Protein AF-0000000073391945 (afdb_homodimer)

Sequence (1168 aa):
MTGPWSALARLLAWAPARRRLVLFLLMLMAGATEGIGVLLLVPLLGVLQGEAVEASGTVARGVVHAAASLGLPSGAPLPLLALFCGLVLLRNAVQYARECAATRLQQQVADRLREASFSTLLGAQWRWVVAQRTAEQANLLLSDVARIGIGLGHGMGMLASLATAAVYLLAAFTLHWKLALACALGGALLLVLLAGHRRGVMALGRQLTVASQRLHASLHDSLAGLRLAKILGAEVRYRAWIAGDAGRLRDQQLRFATGLSLSKALLHSAGALLLAAYVYLGLRVWAVPVAELLTLVLVFARLLPLLAMGHQQQQMWLHAAPAFAGVEHQLAEARAWAEPEGDAQEAVPTARTAIALRGVGVRYEGRAVRALDDVSLAFPVRTTTAIVGASGAGKSTLADVLCGLLGPDEGALEVDGVPLDARARRAWRRAVAYVSQDTFLFNDSVRGNLLLAAPDADDEALRRALEQACAQFVHALPQGWNTVVGERGAQLSGGERQRIALARALLQRPALLILDEATSALDHDNEARVREAIERLHGDLTVVVIGHRLALLERADRVVLLERGRIRMQGRWDDVAPHWMGARMTGPWSALARLLAWAPARRRLVLFLLMLMAGATEGIGVLLLVPLLGVLQGEAVEASGTVARGVVHAAASLGLPSGAPLPLLALFCGLVLLRNAVQYARECAATRLQQQVADRLREASFSTLLGAQWRWVVAQRTAEQANLLLSDVARIGIGLGHGMGMLASLATAAVYLLAAFTLHWKLALACALGGALLLVLLAGHRRGVMALGRQLTVASQRLHASLHDSLAGLRLAKILGAEVRYRAWIAGDAGRLRDQQLRFATGLSLSKALLHSAGALLLAAYVYLGLRVWAVPVAELLTLVLVFARLLPLLAMGHQQQQMWLHAAPAFAGVEHQLAEARAWAEPEGDAQEAVPTARTAIALRGVGVRYEGRAVRALDDVSLAFPVRTTTAIVGASGAGKSTLADVLCGLLGPDEGALEVDGVPLDARARRAWRRAVAYVSQDTFLFNDSVRGNLLLAAPDADDEALRRALEQACAQFVHALPQGWNTVVGERGAQLSGGERQRIALARALLQRPALLILDEATSALDHDNEARVREAIERLHGDLTVVVIGHRLALLERADRVVLLERGRIRMQGRWDDVAPHWMGAR

Organism: Paracidovorax avenae (strain ATCC 19860 / DSM 7227 / CCUG 15838 / JCM 20985 / LMG 2117 / NCPPB 1011) (NCBI:txid643561)

Nearest PDB structures (foldseek):
  8dck-assembly1_E  TM=8.795E-01  e=8.426E-29  Escherichia coli CFT073
  7sgr-assembly1_E  TM=8.593E-01  e=2.496E-28  Escherichia coli CFT073
  7sgr-assembly1_F  TM=8.429E-01  e=7.734E-28  Escherichia coli CFT073
  8dck-assembly1_B  TM=8.566E-01  e=6.198E-27  Escherichia coli CFT073
  8wi0-assembly1_A  TM=7.331E-01  e=7.606E-22  Homo sapiens

Solvent-accessible surface area (backbone atoms only — not comparable to full-atom values): 58065 Å² total; per-residue (Å²): 129,76,52,76,64,53,51,50,52,57,54,54,63,63,38,59,66,69,61,52,49,51,41,51,49,30,40,52,49,30,17,50,36,52,38,52,54,58,55,52,48,52,42,54,52,33,55,62,66,70,42,69,49,74,79,43,57,74,63,31,42,46,53,44,45,49,41,36,70,70,64,33,63,76,86,47,71,62,54,57,43,51,53,50,42,54,44,48,42,49,28,33,50,36,45,34,52,31,52,43,47,46,50,51,46,23,50,48,31,29,48,49,49,36,49,48,47,51,50,34,54,67,40,25,35,47,73,61,57,71,73,50,56,67,61,59,52,48,40,45,58,49,55,34,32,50,42,32,21,53,15,47,44,24,41,52,48,18,53,44,28,48,48,31,36,51,35,47,49,53,53,36,39,73,72,42,49,70,61,29,47,52,50,51,51,50,50,50,51,52,51,56,69,56,51,75,47,53,65,57,42,31,50,47,18,44,51,39,51,52,29,49,50,49,35,53,42,52,49,51,51,50,64,71,39,44,66,57,29,59,43,49,63,32,51,67,56,54,51,50,54,52,51,50,36,49,48,53,34,46,52,42,52,48,53,50,50,41,50,51,37,48,52,51,30,50,48,55,40,50,46,43,49,49,51,44,51,46,54,49,42,36,55,72,71,63,60,47,56,57,73,58,49,52,53,51,50,54,51,47,66,51,38,49,57,31,51,50,48,19,51,50,20,44,53,50,20,42,32,21,44,43,43,44,52,51,51,49,49,50,43,53,53,28,56,73,39,47,46,66,77,72,55,92,75,50,74,56,70,72,66,78,51,25,40,32,35,44,44,25,20,34,64,54,90,93,48,88,62,50,41,28,49,59,30,64,48,75,44,52,52,33,34,35,38,26,41,31,56,44,71,76,12,24,64,67,60,49,50,33,37,73,43,32,56,36,82,57,78,32,56,39,48,21,49,57,80,41,68,49,50,73,54,48,19,56,31,34,11,64,31,36,22,75,35,50,58,77,62,79,41,60,69,35,21,52,49,57,54,35,31,54,50,30,74,82,60,48,70,66,51,50,51,50,20,25,53,52,27,66,32,61,66,44,69,70,38,96,52,28,50,65,30,64,31,34,67,58,27,67,75,44,51,70,48,54,44,40,21,48,47,43,14,22,32,53,52,43,66,36,60,32,39,37,32,34,37,63,47,68,78,33,20,68,68,52,30,48,48,45,46,48,33,51,56,68,34,54,63,73,31,18,34,38,38,34,48,82,57,60,75,60,39,65,68,23,69,29,28,34,35,32,49,77,13,25,73,75,43,70,34,39,34,82,71,35,41,52,59,63,55,53,77,83,129,76,52,76,65,53,49,51,52,58,55,53,61,63,39,58,66,69,60,53,49,50,42,51,50,30,39,52,50,30,18,51,37,51,38,51,54,58,57,52,47,53,40,53,51,32,54,62,66,69,43,67,50,75,78,44,57,73,63,31,42,48,52,42,46,50,40,37,69,71,66,31,63,74,87,47,69,61,53,58,44,53,53,50,40,52,44,48,41,50,29,33,51,36,44,33,51,32,52,44,47,46,51,51,47,23,49,49,32,28,49,50,50,36,50,48,46,52,48,34,55,68,39,26,35,48,72,62,56,73,73,52,56,68,61,59,52,50,41,45,58,48,55,34,32,50,41,32,24,54,15,47,43,24,42,53,48,18,51,42,29,48,46,31,38,51,34,47,48,54,55,36,40,74,72,41,48,70,62,30,47,51,50,51,51,51,49,50,51,53,50,56,68,57,52,75,47,52,64,58,41,31,50,47,20,44,50,40,51,53,30,49,50,49,36,53,42,52,48,52,51,50,61,72,40,43,66,56,29,58,43,50,63,30,51,67,57,54,50,50,53,52,50,50,35,49,48,53,35,44,50,43,51,47,53,50,49,41,50,51,38,49,52,51,31,50,49,54,41,49,45,44,48,49,51,45,50,46,53,48,42,37,56,72,70,63,60,48,56,56,73,57,48,52,51,51,50,54,51,48,65,52,37,49,58,29,51,49,49,20,51,51,21,44,52,50,20,40,32,22,43,42,43,45,52,51,53,51,48,49,43,52,52,28,55,73,39,46,46,66,78,72,56,93,77,49,74,56,69,72,67,78,50,26,40,30,35,44,43,26,20,32,64,55,91,94,48,89,62,50,41,28,49,57,31,64,50,76,45,52,52,33,32,36,36,26,40,32,53,46,72,78,14,25,62,70,59,48,50,34,37,73,42,34,56,35,81,57,78,32,57,37,48,20,49,59,81,41,68,49,49,72,54,49,20,57,31,33,11,64,31,36,22,73,35,50,59,78,62,78,42,60,69,34,22,50,47,57,54,36,31,55,52,30,74,82,60,50,70,64,53,51,50,50,19,24,53,52,27,64,34,58,65,44,69,70,38,97,52,27,50,64,31,64,32,34,67,57,28,66,77,45,51,68,48,54,45,39,20,49,46,43,14,22,31,52,53,44,66,35,60,31,38,38,34,35,36,60,49,69,75,32,19,68,69,54,29,49,48,45,46,49,35,52,56,69,34,53,64,74,32,18,33,37,39,35,49,82,56,59,77,59,37,65,68,23,69,29,27,35,35,31,50,74,12,25,74,76,43,70,35,39,34,81,69,36,40,52,59,63,55,53,77,84

Secondary structure (DSSP, 8-state):
---HHHHHHHHHTTS-HHHHHHHHHHHHHHHHHHHHHHHHHHHHHHHHTTS-GGGS-HHHHHHHHHHHHTT--TT-HHHHHHHHHHHHHHHHHHHHHHHHHHHHHHHHHHHHHHHHHHHHHHHB-HHHHHTS-HHHHHHIIIIIHHHHHHHHHHHHHHHHHHHHHHHHHHHHHHH-HHHHHHHHHHHHHHHHHHHTTHHHHHHHHHHHHHHHHHHHHHHHHHHHTHHHHHHHT-HHHHHHHHHHHHHHHHHHHHHHHHHHHHHHHHHHHHHHHHHHHHHHIIIIIS---HHHHHHHHHHHHHHHHHHHHHHHHHHHHHHHHHHHHHHHHHHHHHHHTBPP---TTSPPPP-SSEEEEEEEEE--TT-SS-SEEEEEEEEETT-EEEEEE-TTSSHHHHHHHHHTSS--SEEEEEETTEEP-HHHHHHHGGGEEEE-SS----SSBHHHHHHTT-TT--HHHHHHHHHHTT-GGGGGSTTGGG-B--GGGTTS-HHHHHHHHHHHHHHT--SEEEEESTTTT--HHHHHHHHHHHHHTBTTBEEEEES--HHHHHH-SEEEEEETTEEEEEE-HHHHHHHHHS--/---HHHHHHHHHTTS-HHHHHHHHHHHHHHHHHHHHHHHHHHHHHHHHTTS-GGGS-HHHHHHHHHHHHTT--TT-HHHHHHHHHHHHHHHHHHHHHHHHHHHHHHHHHHHHHHHHHHHHHHHB-HHHHHTS-HHHHHHIIIIIHHHHHHHHHHHHHHHHHHHHHHHHHHHHHHH-HHHHHHHHHHHHHHHHHHHTTHHHHHHHHHHHHHHHHHHHHHHHHHHHTHHHHHHHT-HHHHHHHHHHHHHHHHHHHHHHHHHHHHHHHHHHHHHHHHHHHHHHIIIIIS---HHHHHHHHHHHHHHHHHHHHHHHHHHHHHHHHHHHHHHHHHHHHHHHTBPP---TTSPPPP-SSEEEEEEEEE--TT-SS-SEEEEEEEEETT-EEEEEE-TTSSHHHHHHHHHTSS--SEEEEEETTEEP-HHHHHHHHTTEEEE-SS----SSBHHHHHHTT-TT--HHHHHHHHHHTT-GGGGGSTTGGG-B--GGGTTS-HHHHHHHHHHHHHHT--SEEEEESTTTTS-HHHHHHHHHHHHHHBTTBEEEEES--HHHHHH-SEEEEEETTEEEEEE-HHHHHHHHHS--

InterPro domains:
  IPR003439 ABC transporter-like, ATP-binding domain [PF00005] (372-520)
  IPR003439 ABC transporter-like, ATP-binding domain [PS50893] (357-584)
  IPR003593 AAA+ ATPase domain [SM00382] (381-566)
  IPR011527 ABC transporter type 1, transmembrane domain [PF00664] (79-283)
  IPR011527 ABC transporter type 1, transmembrane domain [PS50929] (21-285)
  IPR017871 ABC transporter-like, conserved site [PS00211] (492-506)
  IPR027417 P-loop containing nucleoside triphosphate hydrolase [G3DSA:3.40.50.300] (346-581)
  IPR027417 P-loop containing nucleoside triphosphate hydrolase [SSF52540] (348-576)
  IPR036640 ABC transporter type 1, transmembrane domain superfamily [G3DSA:1.20.1560.10] (1-329)
  IPR036640 ABC transporter type 1, transmembrane domain superfamily [SSF90123] (16-317)
  IPR039421 Type 1 protein exporter [PTHR24221] (54-576)

Structure (mmCIF, N/CA/C/O backbone):
data_AF-0000000073391945-model_v1
#
loop_
_entity.id
_entity.type
_entity.pdbx_description
1 polymer 'Cyclolysin secretion/processing ATP-binding protein CyaB'
#
loop_
_atom_site.group_PDB
_atom_site.id
_atom_site.type_symbol
_atom_site.label_atom_id
_atom_site.label_alt_id
_atom_site.label_comp_id
_atom_site.label_asym_id
_atom_site.label_entity_id
_atom_site.label_seq_id
_atom_site.pdbx_PDB_ins_code
_atom_site.Cartn_x
_atom_site.Cartn_y
_atom_site.Cartn_z
_atom_site.occupancy
_atom_site.B_iso_or_equiv
_atom_site.auth_seq_id
_atom_site.auth_comp_id
_atom_site.auth_asym_id
_atom_site.auth_atom_id
_atom_site.pdbx_PDB_model_num
ATOM 1 N N . MET A 1 1 ? 20.938 3.611 19.016 1 44.19 1 MET A N 1
ATOM 2 C CA . MET A 1 1 ? 19.844 4.359 18.422 1 44.19 1 MET A CA 1
ATOM 3 C C . MET A 1 1 ? 20.125 5.859 18.438 1 44.19 1 MET A C 1
ATOM 5 O O . MET A 1 1 ? 20.312 6.453 19.5 1 44.19 1 MET A O 1
ATOM 9 N N . THR A 1 2 ? 20.797 6.355 17.547 1 57.25 2 THR A N 1
ATOM 10 C CA . THR A 1 2 ? 21.328 7.715 17.547 1 57.25 2 THR A CA 1
ATOM 11 C C . THR A 1 2 ? 20.219 8.727 17.781 1 57.25 2 THR A C 1
ATOM 13 O O . THR A 1 2 ? 19.047 8.438 17.562 1 57.25 2 THR A O 1
ATOM 16 N N . GLY A 1 3 ? 20.359 9.641 18.547 1 68.38 3 GLY A N 1
ATOM 17 C CA . GLY A 1 3 ? 19.531 10.75 18.984 1 68.38 3 GLY A CA 1
ATOM 18 C C . GLY A 1 3 ? 18.719 11.367 17.859 1 68.38 3 GLY A C 1
ATOM 19 O O . GLY A 1 3 ? 19.062 11.211 16.688 1 68.38 3 GLY A O 1
ATOM 20 N N . PRO A 1 4 ? 17.469 11.82 18.141 1 74.38 4 PRO A N 1
ATOM 21 C CA . PRO A 1 4 ? 16.578 12.398 17.141 1 74.38 4 PRO A CA 1
ATOM 22 C C . PRO A 1 4 ? 17.266 13.438 16.25 1 74.38 4 PRO A C 1
ATOM 24 O O . PRO A 1 4 ? 16.984 13.516 15.055 1 74.38 4 PRO A O 1
ATOM 27 N N . TRP A 1 5 ? 18.281 14.07 16.812 1 82.06 5 TRP A N 1
ATOM 28 C CA . TRP A 1 5 ? 18.984 15.078 16.031 1 82.06 5 TRP A CA 1
ATOM 29 C C . TRP A 1 5 ? 19.938 14.43 15.031 1 82.06 5 TRP A C 1
ATOM 31 O O . TRP A 1 5 ? 20.078 14.906 13.906 1 82.06 5 TRP A O 1
ATOM 41 N N . SER A 1 6 ? 20.5 13.391 15.453 1 88.31 6 SER A N 1
ATOM 42 C CA . SER A 1 6 ? 21.391 12.688 14.539 1 88.31 6 SER A CA 1
ATOM 43 C C . SER A 1 6 ? 20.625 12.07 13.383 1 88.31 6 SER A C 1
ATOM 45 O O . SER A 1 6 ? 21.109 12.062 12.242 1 88.31 6 SER A O 1
ATOM 47 N N . ALA A 1 7 ? 19.484 11.633 13.695 1 90.69 7 ALA A N 1
ATOM 48 C CA . ALA A 1 7 ? 18.656 11.039 12.648 1 90.69 7 ALA A CA 1
ATOM 49 C C . ALA A 1 7 ? 18.234 12.086 11.617 1 90.69 7 ALA A C 1
ATOM 51 O O . ALA A 1 7 ? 18.219 11.812 10.422 1 90.69 7 ALA A O 1
ATOM 52 N N . LEU A 1 8 ? 17.922 13.242 12.109 1 92.19 8 LEU A N 1
ATOM 53 C CA . LEU A 1 8 ? 17.531 14.32 11.211 1 92.19 8 LEU A CA 1
ATOM 54 C C . LEU A 1 8 ? 18.703 14.75 10.328 1 92.19 8 LEU A C 1
ATOM 56 O O . LEU A 1 8 ? 18.531 15.016 9.141 1 92.19 8 LEU A O 1
ATOM 60 N N . ALA A 1 9 ? 19.859 14.836 10.969 1 91.81 9 ALA A N 1
ATOM 61 C CA . ALA A 1 9 ? 21.062 15.203 10.219 1 91.81 9 ALA A CA 1
ATOM 62 C C . ALA A 1 9 ? 21.359 14.172 9.133 1 91.81 9 ALA A C 1
ATOM 64 O O . ALA A 1 9 ? 21.734 14.531 8.016 1 91.81 9 ALA A O 1
ATOM 65 N N . ARG A 1 10 ? 21.234 12.914 9.445 1 92.69 10 ARG A N 1
ATOM 66 C CA . ARG A 1 10 ? 21.484 11.852 8.477 1 92.69 10 ARG A CA 1
ATOM 67 C C . ARG A 1 10 ? 20.469 11.898 7.344 1 92.69 10 ARG A C 1
ATOM 69 O O . ARG A 1 10 ? 20.812 11.672 6.184 1 92.69 10 ARG A O 1
ATOM 76 N N . LEU A 1 11 ? 19.266 12.227 7.723 1 93.44 11 LEU A N 1
ATOM 77 C CA . LEU A 1 11 ? 18.219 12.328 6.711 1 93.44 11 LEU A CA 1
ATOM 78 C C . LEU A 1 11 ? 18.469 13.516 5.789 1 93.44 11 LEU A C 1
ATOM 80 O O . LEU A 1 11 ? 18.297 13.414 4.574 1 93.44 11 LEU A O 1
ATOM 84 N N . LEU A 1 12 ? 18.859 14.609 6.383 1 92.12 12 LEU A N 1
ATOM 85 C CA . LEU A 1 12 ? 19.141 15.812 5.609 1 92.12 12 LEU A CA 1
ATOM 86 C C . LEU A 1 12 ? 20.344 15.602 4.691 1 92.12 12 LEU A C 1
ATOM 88 O O . LEU A 1 12 ? 20.453 16.25 3.646 1 92.12 12 LEU A O 1
ATOM 92 N N . ALA A 1 13 ? 21.188 14.688 5.098 1 91.75 13 ALA A N 1
ATOM 93 C CA . ALA A 1 13 ? 22.391 14.414 4.312 1 91.75 13 ALA A CA 1
ATOM 94 C C . ALA A 1 13 ? 22.047 13.734 2.99 1 91.75 13 ALA A C 1
ATOM 96 O O . ALA A 1 13 ? 22.859 13.711 2.062 1 91.75 13 ALA A O 1
ATOM 97 N N . TRP A 1 14 ? 20.812 13.258 2.891 1 92.5 14 TRP A N 1
ATOM 98 C CA . TRP A 1 14 ? 20.359 12.664 1.639 1 92.5 14 TRP A CA 1
ATOM 99 C C . TRP A 1 14 ? 20.047 13.734 0.603 1 92.5 14 TRP A C 1
ATOM 101 O O . TRP A 1 14 ? 19.938 13.445 -0.59 1 92.5 14 TRP A O 1
ATOM 111 N N . ALA A 1 15 ? 19.875 14.922 1.043 1 91.94 15 ALA A N 1
ATOM 112 C CA . ALA A 1 15 ? 19.641 16.031 0.131 1 91.94 15 ALA A CA 1
ATOM 113 C C . ALA A 1 15 ? 20.953 16.594 -0.397 1 91.94 15 ALA A C 1
ATOM 115 O O . ALA A 1 15 ? 21.984 16.578 0.301 1 91.94 15 ALA A O 1
ATOM 116 N N . PRO A 1 16 ? 20.938 17.094 -1.578 1 89.19 16 PRO A N 1
ATOM 117 C CA . PRO A 1 16 ? 22.156 17.719 -2.086 1 89.19 16 PRO A CA 1
ATOM 118 C C . PRO A 1 16 ? 22.578 18.938 -1.263 1 89.19 16 PRO A C 1
ATOM 120 O O . PRO A 1 16 ? 21.734 19.672 -0.767 1 89.19 16 PRO A O 1
ATOM 123 N N . ALA A 1 17 ? 23.797 19.203 -1.143 1 90.06 17 ALA A N 1
ATOM 124 C CA . ALA A 1 17 ? 24.375 20.25 -0.293 1 90.06 17 ALA A CA 1
ATOM 125 C C . ALA A 1 17 ? 23.875 21.641 -0.714 1 90.06 17 ALA A C 1
ATOM 127 O O . ALA A 1 17 ? 23.594 22.484 0.133 1 90.06 17 ALA A O 1
ATOM 128 N N . ARG A 1 18 ? 23.812 21.797 -1.986 1 90.5 18 ARG A N 1
ATOM 129 C CA . ARG A 1 18 ? 23.406 23.109 -2.488 1 90.5 18 ARG A CA 1
ATOM 130 C C . ARG A 1 18 ? 21.984 23.438 -2.031 1 90.5 18 ARG A C 1
ATOM 132 O O . ARG A 1 18 ? 21.703 24.578 -1.646 1 90.5 18 ARG A O 1
ATOM 139 N N . ARG A 1 19 ? 21.141 22.5 -2.061 1 90 19 ARG A N 1
ATOM 140 C CA . ARG A 1 19 ? 19.75 22.734 -1.68 1 90 19 ARG A CA 1
ATOM 141 C C . ARG A 1 19 ? 19.625 22.922 -0.172 1 90 19 ARG A C 1
ATOM 143 O O . ARG A 1 19 ? 18.781 23.688 0.292 1 90 19 ARG A O 1
ATOM 150 N N . ARG A 1 20 ? 20.453 22.234 0.593 1 90.12 20 ARG A N 1
ATOM 151 C CA . ARG A 1 20 ? 20.453 22.422 2.041 1 90.12 20 ARG A CA 1
ATOM 152 C C . ARG A 1 20 ? 20.891 23.828 2.414 1 90.12 20 ARG A C 1
ATOM 154 O O . ARG A 1 20 ? 20.297 24.453 3.287 1 90.12 20 ARG A O 1
ATOM 161 N N . LEU A 1 21 ? 21.859 24.328 1.722 1 89.75 21 LEU A N 1
ATOM 162 C CA . LEU A 1 21 ? 22.391 25.656 1.987 1 89.75 21 LEU A CA 1
ATOM 163 C C . LEU A 1 21 ? 21.359 26.719 1.649 1 89.75 21 LEU A C 1
ATOM 165 O O . LEU A 1 21 ? 21.172 27.688 2.404 1 89.75 21 LEU A O 1
ATOM 169 N N . VAL A 1 22 ? 20.766 26.5 0.508 1 90.94 22 VAL A N 1
ATOM 170 C CA . VAL A 1 22 ? 19.734 27.469 0.09 1 90.94 22 VAL A CA 1
ATOM 171 C C . VAL A 1 22 ? 18.625 27.516 1.131 1 90.94 22 VAL A C 1
ATOM 173 O O . VAL A 1 22 ? 18.156 28.594 1.5 1 90.94 22 VAL A O 1
ATOM 176 N N . LEU A 1 23 ? 18.219 26.359 1.564 1 89.75 23 LEU A N 1
ATOM 177 C CA . LEU A 1 23 ? 17.156 26.312 2.562 1 89.75 23 LEU A CA 1
ATOM 178 C C . LEU A 1 23 ? 17.594 26.984 3.861 1 89.75 23 LEU A C 1
ATOM 180 O O . LEU A 1 23 ? 16.812 27.703 4.484 1 89.75 23 LEU A O 1
ATOM 184 N N . PHE A 1 24 ? 18.781 26.812 4.238 1 87.06 24 PHE A N 1
ATOM 185 C CA . PHE A 1 24 ? 19.328 27.406 5.453 1 87.06 24 PHE A CA 1
ATOM 186 C C . PHE A 1 24 ? 19.375 28.922 5.328 1 87.06 24 PHE A C 1
ATOM 188 O O . PHE A 1 24 ? 19 29.641 6.258 1 87.06 24 PHE A O 1
ATOM 195 N N . LEU A 1 25 ? 19.797 29.375 4.199 1 89.12 25 LEU A N 1
ATOM 196 C CA . LEU A 1 25 ? 19.875 30.812 3.951 1 89.12 25 LEU A CA 1
ATOM 197 C C . LEU A 1 25 ? 18.484 31.438 3.953 1 89.12 25 LEU A C 1
ATOM 199 O O . LEU A 1 25 ? 18.297 32.531 4.484 1 89.12 25 LEU A O 1
ATOM 203 N N . LEU A 1 26 ? 17.594 30.719 3.363 1 89.88 26 LEU A N 1
ATOM 204 C CA . LEU A 1 26 ? 16.234 31.234 3.33 1 89.88 26 LEU A CA 1
ATOM 205 C C . LEU A 1 26 ? 15.625 31.25 4.727 1 89.88 26 LEU A C 1
ATOM 207 O O . LEU A 1 26 ? 14.836 32.125 5.055 1 89.88 26 LEU A O 1
ATOM 211 N N . MET A 1 27 ? 16 30.328 5.535 1 85.56 27 MET A N 1
ATOM 212 C CA . MET A 1 27 ? 15.516 30.281 6.91 1 85.56 27 MET A CA 1
ATOM 213 C C . MET A 1 27 ? 16.062 31.453 7.715 1 85.56 27 MET A C 1
ATOM 215 O O . MET A 1 27 ? 15.328 32.094 8.484 1 85.56 27 MET A O 1
ATOM 219 N N . LEU A 1 28 ? 17.266 31.797 7.453 1 82 28 LEU A N 1
ATOM 220 C CA . LEU A 1 28 ? 17.891 32.938 8.125 1 82 28 LEU A CA 1
ATOM 221 C C . LEU A 1 28 ? 17.266 34.25 7.668 1 82 28 LEU A C 1
ATOM 223 O O . LEU A 1 28 ? 17.016 35.125 8.484 1 82 28 LEU A O 1
ATOM 227 N N . MET A 1 29 ? 17.047 34.281 6.418 1 84.62 29 MET A N 1
ATOM 228 C CA . MET A 1 29 ? 16.453 35.5 5.855 1 84.62 29 MET A CA 1
ATOM 229 C C . MET A 1 29 ? 15.023 35.688 6.363 1 84.62 29 MET A C 1
ATOM 231 O O . MET A 1 29 ? 14.609 36.812 6.648 1 84.62 29 MET A O 1
ATOM 235 N N . ALA A 1 30 ? 14.328 34.594 6.434 1 82.44 30 ALA A N 1
ATOM 236 C CA . ALA A 1 30 ? 12.953 34.656 6.934 1 82.44 30 ALA A CA 1
ATOM 237 C C . ALA A 1 30 ? 12.922 35.125 8.383 1 82.44 30 ALA A C 1
ATOM 239 O O . ALA A 1 30 ? 12.07 35.938 8.766 1 82.44 30 ALA A O 1
ATOM 240 N N . GLY A 1 31 ? 13.828 34.625 9.18 1 75.5 31 GLY A N 1
ATOM 241 C CA . GLY A 1 31 ? 13.938 35.062 10.562 1 75.5 31 GLY A CA 1
ATOM 242 C C . GLY A 1 31 ? 14.297 36.531 10.688 1 75.5 31 GLY A C 1
ATOM 243 O O . GLY A 1 31 ? 13.711 37.25 11.5 1 75.5 31 GLY A O 1
ATOM 244 N N . ALA A 1 32 ? 15.102 37 9.859 1 74 32 ALA A N 1
ATOM 245 C CA . ALA A 1 32 ? 15.57 38.375 9.891 1 74 32 ALA A CA 1
ATOM 246 C C . ALA A 1 32 ? 14.461 39.344 9.508 1 74 32 ALA A C 1
ATOM 248 O O . ALA A 1 32 ? 14.281 40.406 10.148 1 74 32 ALA A O 1
ATOM 249 N N . THR A 1 33 ? 13.742 39 8.461 1 74.81 33 THR A N 1
ATOM 250 C CA . THR A 1 33 ? 12.68 39.875 8 1 74.81 33 THR A CA 1
ATOM 251 C C . THR A 1 33 ? 11.555 39.969 9.039 1 74.81 33 THR A C 1
ATOM 253 O O . THR A 1 33 ? 10.938 41.031 9.211 1 74.81 33 THR A O 1
ATOM 256 N N . GLU A 1 34 ? 11.297 38.875 9.734 1 71.44 34 GLU A N 1
ATOM 257 C CA . GLU A 1 34 ? 10.289 38.875 10.789 1 71.44 34 GLU A CA 1
ATOM 258 C C . GLU A 1 34 ? 10.703 39.75 11.969 1 71.44 34 GLU A C 1
ATOM 260 O O . GLU A 1 34 ? 9.883 40.469 12.539 1 71.44 34 GLU A O 1
ATOM 265 N N . GLY A 1 35 ? 11.945 39.688 12.336 1 64.06 35 GLY A N 1
ATOM 266 C CA . GLY A 1 35 ? 12.469 40.469 13.43 1 64.06 35 GLY A CA 1
ATOM 267 C C . GLY A 1 35 ? 12.406 41.969 13.172 1 64.06 35 GLY A C 1
ATOM 268 O O . GLY A 1 35 ? 11.961 42.719 14.031 1 64.06 35 GLY A O 1
ATOM 269 N N . ILE A 1 36 ? 12.656 42.312 11.961 1 63.09 36 ILE A N 1
ATOM 270 C CA . ILE A 1 36 ? 12.648 43.719 11.578 1 63.09 36 ILE A CA 1
ATOM 271 C C . ILE A 1 36 ? 11.211 44.25 11.586 1 63.09 36 ILE A C 1
ATOM 273 O O . ILE A 1 36 ? 10.961 45.375 12 1 63.09 36 ILE A O 1
ATOM 277 N N . GLY A 1 37 ? 10.32 43.375 11.148 1 64.25 37 GLY A N 1
ATOM 278 C CA . GLY A 1 37 ? 8.922 43.781 11.133 1 64.25 37 GLY A CA 1
ATOM 279 C C . GLY A 1 37 ? 8.383 44.094 12.516 1 64.25 37 GLY A C 1
ATOM 280 O O . GLY A 1 37 ? 7.68 45.094 12.695 1 64.25 37 GLY A O 1
ATOM 281 N N . VAL A 1 38 ? 8.797 43.406 13.508 1 63.03 38 VAL A N 1
ATOM 282 C CA . VAL A 1 38 ? 8.328 43.594 14.875 1 63.03 38 VAL A CA 1
ATOM 283 C C . VAL A 1 38 ? 8.945 44.875 15.453 1 63.03 38 VAL A C 1
ATOM 285 O O . VAL A 1 38 ? 8.281 45.625 16.156 1 63.03 38 VAL A O 1
ATOM 288 N N . LEU A 1 39 ? 10.18 45.156 15.102 1 60.34 39 LEU A N 1
ATOM 289 C CA . LEU A 1 39 ? 10.883 46.312 15.617 1 60.34 39 LEU A CA 1
ATOM 290 C C . LEU A 1 39 ? 10.281 47.594 15.062 1 60.34 39 LEU A C 1
ATOM 292 O O . LEU A 1 39 ? 10.273 48.625 15.734 1 60.34 39 LEU A O 1
ATOM 296 N N . LEU A 1 40 ? 9.758 47.406 13.867 1 63.12 40 LEU A N 1
ATOM 297 C CA . LEU A 1 40 ? 9.172 48.594 13.234 1 63.12 40 LEU A CA 1
ATOM 298 C C . LEU A 1 40 ? 7.812 48.906 13.852 1 63.12 40 LEU A C 1
ATOM 300 O O . LEU A 1 40 ? 7.316 50.031 13.711 1 63.12 40 LEU A O 1
ATOM 304 N N . LEU A 1 41 ? 7.227 47.969 14.539 1 63.22 41 LEU A N 1
ATOM 305 C CA . LEU A 1 41 ? 5.93 48.188 15.172 1 63.22 41 LEU A CA 1
ATOM 306 C C . LEU A 1 41 ? 6.047 49.188 16.312 1 63.22 41 LEU A C 1
ATOM 308 O O . LEU A 1 41 ? 5.109 49.969 16.578 1 63.22 41 LEU A O 1
ATOM 312 N N . VAL A 1 42 ? 7.234 49.344 16.969 1 59.44 42 VAL A N 1
ATOM 313 C CA . VAL A 1 42 ? 7.441 50.25 18.109 1 59.44 42 VAL A CA 1
ATOM 314 C C . VAL A 1 42 ? 7.336 51.688 17.672 1 59.44 42 VAL A C 1
ATOM 316 O O . VAL A 1 42 ? 6.535 52.469 18.203 1 59.44 42 VAL A O 1
ATOM 319 N N . PRO A 1 43 ? 8.07 52.031 16.688 1 58.97 43 PRO A N 1
ATOM 320 C CA . PRO A 1 43 ? 7.949 53.438 16.266 1 58.97 43 PRO A CA 1
ATOM 321 C C . PRO A 1 43 ? 6.578 53.75 15.68 1 58.97 43 PRO A C 1
ATOM 323 O O . PRO A 1 43 ? 6.082 54.875 15.828 1 58.97 43 PRO A O 1
ATOM 326 N N . LEU A 1 44 ? 6.012 52.781 15.125 1 63.97 44 LEU A N 1
ATOM 327 C CA . LEU A 1 44 ? 4.68 53.031 14.57 1 63.97 44 LEU A CA 1
ATOM 328 C C . LEU A 1 44 ? 3.672 53.281 15.68 1 63.97 44 LEU A C 1
ATOM 330 O O . LEU A 1 44 ? 2.84 54.188 15.57 1 63.97 44 LEU A O 1
ATOM 334 N N . LEU A 1 45 ? 3.779 52.594 16.75 1 62.19 45 LEU A N 1
ATOM 335 C CA . LEU A 1 45 ? 2.883 52.781 17.891 1 62.19 45 LEU A CA 1
ATOM 336 C C . LEU A 1 45 ? 3.174 54.094 18.594 1 62.19 45 LEU A C 1
ATOM 338 O O . LEU A 1 45 ? 2.254 54.75 19.078 1 62.19 45 LEU A O 1
ATOM 342 N N . GLY A 1 46 ? 4.484 54.469 18.719 1 59.03 46 GLY A N 1
ATOM 343 C CA . GLY A 1 46 ? 4.863 55.75 19.312 1 59.03 46 GLY A CA 1
ATOM 344 C C . GLY A 1 46 ? 4.32 56.938 18.547 1 59.03 46 GLY A C 1
ATOM 345 O O . GLY A 1 46 ? 3.816 57.906 19.156 1 59.03 46 GLY A O 1
ATOM 346 N N . VAL A 1 47 ? 4.434 56.844 17.281 1 59.31 47 VAL A N 1
ATOM 347 C CA . VAL A 1 47 ? 3.928 57.938 16.453 1 59.31 47 VAL A CA 1
ATOM 348 C C . VAL A 1 47 ? 2.412 58.031 16.594 1 59.31 47 VAL A C 1
ATOM 350 O O . VAL A 1 47 ? 1.854 59.125 16.625 1 59.31 47 VAL A O 1
ATOM 353 N N . LEU A 1 48 ? 1.816 56.938 16.781 1 58.62 48 LEU A N 1
ATOM 354 C CA . LEU A 1 48 ? 0.364 56.906 16.906 1 58.62 48 LEU A CA 1
ATOM 355 C C . LEU A 1 48 ? -0.078 57.531 18.234 1 58.62 48 LEU A C 1
ATOM 357 O O . LEU A 1 48 ? -1.168 58.094 18.328 1 58.62 48 LEU A O 1
ATOM 361 N N . GLN A 1 49 ? 0.725 57.281 19.266 1 54.19 49 GLN A N 1
ATOM 362 C CA . GLN A 1 49 ? 0.377 57.812 20.578 1 54.19 49 GLN A CA 1
ATOM 363 C C . GLN A 1 49 ? 0.773 59.281 20.688 1 54.19 49 GLN A C 1
ATOM 365 O O . GLN A 1 49 ? 0.517 59.938 21.719 1 54.19 49 GLN A O 1
ATOM 370 N N . GLY A 1 50 ? 0.994 59.938 19.531 1 51.53 50 GLY A N 1
ATOM 371 C CA . GLY A 1 50 ? 1.353 61.344 19.578 1 51.53 50 GLY A CA 1
ATOM 372 C C . GLY A 1 50 ? 2.621 61.625 20.359 1 51.53 50 GLY A C 1
ATOM 373 O O . GLY A 1 50 ? 2.916 62.781 20.703 1 51.53 50 GLY A O 1
ATOM 374 N N . GLU A 1 51 ? 3.084 60.75 21.125 1 51.28 51 GLU A N 1
ATOM 375 C CA . GLU A 1 51 ? 4.27 61 21.938 1 51.28 51 GLU A CA 1
ATOM 376 C C . GLU A 1 51 ? 5.535 61 21.078 1 51.28 51 GLU A C 1
ATOM 378 O O . GLU A 1 51 ? 5.582 60.344 20.031 1 51.28 51 GLU A O 1
ATOM 383 N N . ALA A 1 52 ? 6.344 62.062 21.328 1 49.06 52 ALA A N 1
ATOM 384 C CA . ALA A 1 52 ? 7.66 62.219 20.703 1 49.06 52 ALA A CA 1
ATOM 385 C C . ALA A 1 52 ? 8.406 60.875 20.641 1 49.06 52 ALA A C 1
ATOM 387 O O . ALA A 1 52 ? 8.469 60.156 21.625 1 49.06 52 ALA A O 1
ATOM 388 N N . VAL A 1 53 ? 8.461 60.25 19.516 1 49.69 53 VAL A N 1
ATOM 389 C CA . VAL A 1 53 ? 9.297 59.094 19.125 1 49.69 53 VAL A CA 1
ATOM 390 C C . VAL A 1 53 ? 10.57 59.094 19.953 1 49.69 53 VAL A C 1
ATOM 392 O O . VAL A 1 53 ? 11.344 58.125 19.906 1 49.69 53 VAL A O 1
ATOM 395 N N . GLU A 1 54 ? 10.922 60.156 20.422 1 45.97 54 GLU A N 1
ATOM 396 C CA . GLU A 1 54 ? 12.164 60.344 21.156 1 45.97 54 GLU A CA 1
ATOM 397 C C . GLU A 1 54 ? 12.234 59.438 22.391 1 45.97 54 GLU A C 1
ATOM 399 O O . GLU A 1 54 ? 13.32 59.125 22.875 1 45.97 54 GLU A O 1
ATOM 404 N N . ALA A 1 55 ? 11.156 59.344 23.047 1 48.59 55 ALA A N 1
ATOM 405 C CA . ALA A 1 55 ? 11.211 58.594 24.297 1 48.59 55 ALA A CA 1
ATOM 406 C C . ALA A 1 55 ? 11.242 57.094 24.031 1 48.59 55 ALA A C 1
ATOM 408 O O . ALA A 1 55 ? 11.289 56.281 24.953 1 48.59 55 ALA A O 1
ATOM 409 N N . SER A 1 56 ? 11.109 56.781 22.859 1 48.78 56 SER A N 1
ATOM 410 C CA . SER A 1 56 ? 11.156 55.344 22.594 1 48.78 56 SER A CA 1
ATOM 411 C C . SER A 1 56 ? 12.602 54.875 22.438 1 48.78 56 SER A C 1
ATOM 413 O O . SER A 1 56 ? 13.5 55.688 22.172 1 48.78 56 SER A O 1
ATOM 415 N N . GLY A 1 57 ? 12.992 53.75 22.953 1 50.41 57 GLY A N 1
ATOM 416 C CA . GLY A 1 57 ? 14.297 53.125 23.062 1 50.41 57 GLY A CA 1
ATOM 417 C C . GLY A 1 57 ? 15.141 53.281 21.812 1 50.41 57 GLY A C 1
ATOM 418 O O . GLY A 1 57 ? 14.68 53.844 20.812 1 50.41 57 GLY A O 1
ATOM 419 N N . THR A 1 58 ? 16.422 53.219 21.938 1 53.78 58 THR A N 1
ATOM 420 C CA . THR A 1 58 ? 17.5 53.375 20.953 1 53.78 58 THR A CA 1
ATOM 421 C C . THR A 1 58 ? 17.094 52.75 19.625 1 53.78 58 THR A C 1
ATOM 423 O O . THR A 1 58 ? 17.406 53.312 18.562 1 53.78 58 THR A O 1
ATOM 426 N N . VAL A 1 59 ? 16.328 51.719 19.672 1 54.53 59 VAL A N 1
ATOM 427 C CA . VAL A 1 59 ? 16.031 51.031 18.438 1 54.53 59 VAL A CA 1
ATOM 428 C C . VAL A 1 59 ? 14.945 51.781 17.672 1 54.53 59 VAL A C 1
ATOM 430 O O . VAL A 1 59 ? 15.031 51.938 16.453 1 54.53 59 VAL A O 1
ATOM 433 N N . ALA A 1 60 ? 13.984 52.312 18.328 1 54.47 60 ALA A N 1
ATOM 434 C CA . ALA A 1 60 ? 12.945 53.125 17.688 1 54.47 60 ALA A CA 1
ATOM 435 C C . ALA A 1 60 ? 13.539 54.375 17.047 1 54.47 60 ALA A C 1
ATOM 437 O O . ALA A 1 60 ? 13.148 54.75 15.93 1 54.47 60 ALA A O 1
ATOM 438 N N . ARG A 1 61 ? 14.508 54.969 17.734 1 60.81 61 ARG A N 1
ATOM 439 C CA . ARG A 1 61 ? 15.188 56.125 17.188 1 60.81 61 ARG A CA 1
ATOM 440 C C . ARG A 1 61 ? 15.969 55.781 15.922 1 60.81 61 ARG A C 1
ATOM 442 O O . ARG A 1 61 ? 16 56.562 14.961 1 60.81 61 ARG A O 1
ATOM 449 N N . GLY A 1 62 ? 16.5 54.594 16.047 1 59.12 62 GLY A N 1
ATOM 450 C CA . GLY A 1 62 ? 17.266 54.156 14.883 1 59.12 62 GLY A CA 1
ATOM 451 C C . GLY A 1 62 ? 16.391 53.938 13.656 1 59.12 62 GLY A C 1
ATOM 452 O O . GLY A 1 62 ? 16.766 54.344 12.547 1 59.12 62 GLY A O 1
ATOM 453 N N . VAL A 1 63 ? 15.289 53.344 13.789 1 59.69 63 VAL A N 1
ATOM 454 C CA . VAL A 1 63 ? 14.391 53.094 12.672 1 59.69 63 VAL A CA 1
ATOM 455 C C . VAL A 1 63 ? 13.836 54.406 12.125 1 59.69 63 VAL A C 1
ATOM 457 O O . VAL A 1 63 ? 13.742 54.594 10.914 1 59.69 63 VAL A O 1
ATOM 460 N N . VAL A 1 64 ? 13.5 55.344 13.086 1 59.22 64 VAL A N 1
ATOM 461 C CA . VAL A 1 64 ? 13 56.625 12.68 1 59.22 64 VAL A CA 1
ATOM 462 C C . VAL A 1 64 ? 14.094 57.406 11.938 1 59.22 64 VAL A C 1
ATOM 464 O O . VAL A 1 64 ? 13.828 58.062 10.93 1 59.22 64 VAL A O 1
ATOM 467 N N . HIS A 1 65 ? 15.227 57.219 12.57 1 60.25 65 HIS A N 1
ATOM 468 C CA . HIS A 1 65 ? 16.344 57.875 11.914 1 60.25 65 HIS A CA 1
ATOM 469 C C . HIS A 1 65 ? 16.609 57.281 10.539 1 60.25 65 HIS A C 1
ATOM 471 O O . HIS A 1 65 ? 16.906 58 9.586 1 60.25 65 HIS A O 1
ATOM 477 N N . ALA A 1 66 ? 16.531 55.969 10.516 1 61.56 66 ALA A N 1
ATOM 478 C CA . ALA A 1 66 ? 16.75 55.312 9.227 1 61.56 66 ALA A CA 1
ATOM 479 C C . ALA A 1 66 ? 15.664 55.719 8.234 1 61.56 66 ALA A C 1
ATOM 481 O O . ALA A 1 66 ? 15.938 55.938 7.051 1 61.56 66 ALA A O 1
ATOM 482 N N . ALA A 1 67 ? 14.477 55.719 8.672 1 58.94 67 ALA A N 1
ATOM 483 C CA . ALA A 1 67 ? 13.375 56.156 7.82 1 58.94 67 ALA A CA 1
ATOM 484 C C . ALA A 1 67 ? 13.555 57.625 7.398 1 58.94 67 ALA A C 1
ATOM 486 O O . ALA A 1 67 ? 13.281 57.969 6.25 1 58.94 67 ALA A O 1
ATOM 487 N N . ALA A 1 68 ? 14.008 58.469 8.406 1 59.25 68 ALA A N 1
ATOM 488 C CA . ALA A 1 68 ? 14.273 59.875 8.102 1 59.25 68 ALA A CA 1
ATOM 489 C C . ALA A 1 68 ? 15.391 60 7.066 1 59.25 68 ALA A C 1
ATOM 491 O O . ALA A 1 68 ? 15.328 60.875 6.191 1 59.25 68 ALA A O 1
ATOM 492 N N . SER A 1 69 ? 16.266 59.156 7.289 1 58.34 69 SER A N 1
ATOM 493 C CA . SER A 1 69 ? 17.375 59.219 6.336 1 58.34 69 SER A CA 1
ATOM 494 C C . SER A 1 69 ? 16.922 58.812 4.934 1 58.34 69 SER A C 1
ATOM 496 O O . SER A 1 69 ? 17.531 59.219 3.941 1 58.34 69 SER A O 1
ATOM 498 N N . LEU A 1 70 ? 15.984 57.969 4.895 1 57.19 70 LEU A N 1
ATOM 499 C CA . LEU A 1 70 ? 15.469 57.562 3.588 1 57.19 70 LEU A CA 1
ATOM 500 C C . LEU A 1 70 ? 14.492 58.625 3.059 1 57.19 70 LEU A C 1
ATOM 502 O O . LEU A 1 70 ? 13.867 58.406 2.014 1 57.19 70 LEU A O 1
ATOM 506 N N . GLY A 1 71 ? 14.484 59.812 3.666 1 55.81 71 GLY A N 1
ATOM 507 C CA . GLY A 1 71 ? 13.695 60.938 3.256 1 55.81 71 GLY A CA 1
ATOM 508 C C . GLY A 1 71 ? 12.242 60.875 3.678 1 55.81 71 GLY A C 1
ATOM 509 O O . GLY A 1 71 ? 11.391 61.594 3.15 1 55.81 71 GLY A O 1
ATOM 510 N N . LEU A 1 72 ? 11.883 59.875 4.316 1 56.19 72 LEU A N 1
ATOM 511 C CA . LEU A 1 72 ? 10.484 59.75 4.695 1 56.19 72 LEU A CA 1
ATOM 512 C C . LEU A 1 72 ? 10.164 60.625 5.902 1 56.19 72 LEU A C 1
ATOM 514 O O . LEU A 1 72 ? 10.883 60.594 6.902 1 56.19 72 LEU A O 1
ATOM 518 N N . PRO A 1 73 ? 9.531 61.781 5.715 1 52.78 73 PRO A N 1
ATOM 519 C CA . PRO A 1 73 ? 9.289 62.688 6.844 1 52.78 73 PRO A CA 1
ATOM 520 C C . PRO A 1 73 ? 8.812 61.938 8.094 1 52.78 73 PRO A C 1
ATOM 522 O O . PRO A 1 73 ? 7.965 61.062 8 1 52.78 73 PRO A O 1
ATOM 525 N N . SER A 1 74 ? 9.633 61.875 9.047 1 53.12 74 SER A N 1
ATOM 526 C CA . SER A 1 74 ? 9.477 61.219 10.344 1 53.12 74 SER A CA 1
ATOM 527 C C . SER A 1 74 ? 8.062 61.406 10.891 1 53.12 74 SER A C 1
ATOM 529 O O . SER A 1 74 ? 7.559 60.531 11.625 1 53.12 74 SER A O 1
ATOM 531 N N . GLY A 1 75 ? 7.434 62.5 10.633 1 55.03 75 GLY A N 1
ATOM 532 C CA . GLY A 1 75 ? 6.18 62.875 11.266 1 55.03 75 GLY A CA 1
ATOM 533 C C . GLY A 1 75 ? 4.965 62.312 10.57 1 55.03 75 GLY A C 1
ATOM 534 O O . GLY A 1 75 ? 3.857 62.312 11.109 1 55.03 75 GLY A O 1
ATOM 535 N N . ALA A 1 76 ? 5.102 61.812 9.297 1 61.59 76 ALA A N 1
ATOM 536 C CA . ALA A 1 76 ? 3.889 61.438 8.57 1 61.59 76 ALA A CA 1
ATOM 537 C C . ALA A 1 76 ? 3.672 59.938 8.609 1 61.59 76 ALA A C 1
ATOM 539 O O . ALA A 1 76 ? 4.605 59.156 8.383 1 61.59 76 ALA A O 1
ATOM 540 N N . PRO A 1 77 ? 2.582 59.375 9.016 1 70.56 77 PRO A N 1
ATOM 541 C CA . PRO A 1 77 ? 2.223 57.969 9.172 1 70.56 77 PRO A CA 1
ATOM 542 C C . PRO A 1 77 ? 2.303 57.188 7.855 1 70.56 77 PRO A C 1
ATOM 544 O O . PRO A 1 77 ? 2.566 55.969 7.863 1 70.56 77 PRO A O 1
ATOM 547 N N . LEU A 1 78 ? 2.334 57.906 6.676 1 77.44 78 LEU A N 1
ATOM 548 C CA . LEU A 1 78 ? 2.197 57.188 5.402 1 77.44 78 LEU A CA 1
ATOM 549 C C . LEU A 1 78 ? 3.506 56.531 5.012 1 77.44 78 LEU A C 1
ATOM 551 O O . LEU A 1 78 ? 3.512 55.344 4.629 1 77.44 78 LEU A O 1
ATOM 555 N N . PRO A 1 79 ? 4.633 57.188 5.113 1 76.19 79 PRO A N 1
ATOM 556 C CA . PRO A 1 79 ? 5.871 56.5 4.738 1 76.19 79 PRO A CA 1
ATOM 557 C C . PRO A 1 79 ? 6.195 55.344 5.652 1 76.19 79 PRO A C 1
ATOM 559 O O . PRO A 1 79 ? 6.734 54.312 5.195 1 76.19 79 PRO A O 1
ATOM 562 N N . LEU A 1 80 ? 5.848 55.438 6.863 1 74.88 80 LEU A N 1
ATOM 563 C CA . LEU A 1 80 ? 6.094 54.344 7.797 1 74.88 80 LEU A CA 1
ATOM 564 C C . LEU A 1 80 ? 5.211 53.156 7.473 1 74.88 80 LEU A C 1
ATOM 566 O O . LEU A 1 80 ? 5.652 52 7.578 1 74.88 80 LEU A O 1
ATOM 570 N N . LEU A 1 81 ? 4.023 53.438 7.047 1 80.12 81 LEU A N 1
ATOM 571 C CA . LEU A 1 81 ? 3.117 52.344 6.676 1 80.12 81 LEU A CA 1
ATOM 572 C C . LEU A 1 81 ? 3.576 51.688 5.387 1 80.12 81 LEU A C 1
ATOM 574 O O . LEU A 1 81 ? 3.457 50.469 5.242 1 80.12 81 LEU A O 1
ATOM 578 N N . ALA A 1 82 ? 4.07 52.438 4.441 1 81.25 82 ALA A N 1
ATOM 579 C CA . ALA A 1 82 ? 4.586 51.875 3.193 1 81.25 82 ALA A CA 1
ATOM 580 C C . ALA A 1 82 ? 5.801 51 3.451 1 81.25 82 ALA A C 1
ATOM 582 O O . ALA A 1 82 ? 5.957 49.938 2.824 1 81.25 82 ALA A O 1
ATOM 583 N N . LEU A 1 83 ? 6.68 51.406 4.344 1 78.44 83 LEU A N 1
ATOM 584 C CA . LEU A 1 83 ? 7.848 50.625 4.715 1 78.44 83 LEU A CA 1
ATOM 585 C C . LEU A 1 83 ? 7.426 49.312 5.391 1 78.44 83 LEU A C 1
ATOM 587 O O . LEU A 1 83 ? 8.023 48.281 5.145 1 78.44 83 LEU A O 1
ATOM 591 N N . PHE A 1 84 ? 6.422 49.406 6.195 1 77.12 84 PHE A N 1
ATOM 592 C CA . PHE A 1 84 ? 5.891 48.219 6.848 1 77.12 84 PHE A CA 1
ATOM 593 C C . PHE A 1 84 ? 5.363 47.219 5.816 1 77.12 84 PHE A C 1
ATOM 595 O O . PHE A 1 84 ? 5.68 46.031 5.875 1 77.12 84 PHE A O 1
ATOM 602 N N . CYS A 1 85 ? 4.555 47.719 4.891 1 83.75 85 CYS A N 1
ATOM 603 C CA . CYS A 1 85 ? 3.99 46.875 3.85 1 83.75 85 CYS A CA 1
ATOM 604 C C . CYS A 1 85 ? 5.09 46.25 3 1 83.75 85 CYS A C 1
ATOM 606 O O . CYS A 1 85 ? 5.016 45.062 2.648 1 83.75 85 CYS A O 1
ATOM 608 N N . GLY A 1 86 ? 6.113 47.062 2.66 1 84.5 86 GLY A N 1
ATOM 609 C CA . GLY A 1 86 ? 7.234 46.531 1.887 1 84.5 86 GLY A CA 1
ATOM 610 C C . GLY A 1 86 ? 7.988 45.438 2.596 1 84.5 86 GLY A C 1
ATOM 611 O O . GLY A 1 86 ? 8.367 44.438 1.975 1 84.5 86 GLY A O 1
ATOM 612 N N . LEU A 1 87 ? 8.195 45.5 3.869 1 83.06 87 LEU A N 1
ATOM 613 C CA . LEU A 1 87 ? 8.906 44.5 4.652 1 83.06 87 LEU A CA 1
ATOM 614 C C . LEU A 1 87 ? 8.078 43.219 4.777 1 83.06 87 LEU A C 1
ATOM 616 O O . LEU A 1 87 ? 8.625 42.125 4.754 1 83.06 87 LEU A O 1
ATOM 620 N N . VAL A 1 88 ? 6.809 43.406 4.953 1 83.94 88 VAL A N 1
ATOM 621 C CA . VAL A 1 88 ? 5.934 42.25 5.062 1 83.94 88 VAL A CA 1
ATOM 622 C C . VAL A 1 88 ? 5.906 41.5 3.736 1 83.94 88 VAL A C 1
ATOM 624 O O . VAL A 1 88 ? 5.918 40.25 3.715 1 83.94 88 VAL A O 1
ATOM 627 N N . LEU A 1 89 ? 5.828 42.281 2.674 1 88.75 89 LEU A N 1
ATOM 628 C CA . LEU A 1 89 ? 5.848 41.656 1.357 1 88.75 89 LEU A CA 1
ATOM 629 C C . LEU A 1 89 ? 7.148 40.875 1.14 1 88.75 89 LEU A C 1
ATOM 631 O O . LEU A 1 89 ? 7.141 39.781 0.602 1 88.75 89 LEU A O 1
ATOM 635 N N . LEU A 1 90 ? 8.242 41.469 1.586 1 89 90 LEU A N 1
ATOM 636 C CA . LEU A 1 90 ? 9.539 40.812 1.475 1 89 90 LEU A CA 1
ATOM 637 C C . LEU A 1 90 ? 9.57 39.562 2.328 1 89 90 LEU A C 1
ATOM 639 O O . LEU A 1 90 ? 10.039 38.5 1.877 1 89 90 LEU A O 1
ATOM 643 N N . ARG A 1 91 ? 9.102 39.656 3.486 1 86.75 91 ARG A N 1
ATOM 644 C CA . ARG A 1 91 ? 9.039 38.5 4.391 1 86.75 91 ARG A CA 1
ATOM 645 C C . ARG A 1 91 ? 8.219 37.375 3.781 1 86.75 91 ARG A C 1
ATOM 647 O O . ARG A 1 91 ? 8.617 36.219 3.84 1 86.75 91 ARG A O 1
ATOM 654 N N . ASN A 1 92 ? 7.105 37.75 3.213 1 88.56 92 ASN A N 1
ATOM 655 C CA . ASN A 1 92 ? 6.234 36.75 2.627 1 88.56 92 ASN A CA 1
ATOM 656 C C . ASN A 1 92 ? 6.875 36.094 1.403 1 88.56 92 ASN A C 1
ATOM 658 O O . ASN A 1 92 ? 6.676 34.906 1.152 1 88.56 92 ASN A O 1
ATOM 662 N N . ALA A 1 93 ? 7.586 36.875 0.685 1 92.31 93 ALA A N 1
ATOM 663 C CA . ALA A 1 93 ? 8.297 36.344 -0.472 1 92.31 93 ALA A CA 1
ATOM 664 C C . ALA A 1 93 ? 9.367 35.344 -0.041 1 92.31 93 ALA A C 1
ATOM 666 O O . ALA A 1 93 ? 9.523 34.281 -0.65 1 92.31 93 ALA A O 1
ATOM 667 N N . VAL A 1 94 ? 10.094 35.688 0.999 1 91.31 94 VAL A N 1
ATOM 668 C CA . VAL A 1 94 ? 11.148 34.812 1.515 1 91.31 94 VAL A CA 1
ATOM 669 C C . VAL A 1 94 ? 10.523 33.531 2.1 1 91.31 94 VAL A C 1
ATOM 671 O O . VAL A 1 94 ? 11.039 32.438 1.897 1 91.31 94 VAL A O 1
ATOM 674 N N . GLN A 1 95 ? 9.453 33.719 2.777 1 88.81 95 GLN A N 1
ATOM 675 C CA . GLN A 1 95 ? 8.758 32.594 3.363 1 88.81 95 GLN A CA 1
ATOM 676 C C . GLN A 1 95 ? 8.234 31.641 2.283 1 88.81 95 GLN A C 1
ATOM 678 O O . GLN A 1 95 ? 8.273 30.422 2.441 1 88.81 95 GLN A O 1
ATOM 683 N N . TYR A 1 96 ? 7.719 32.25 1.281 1 91.19 96 TYR A N 1
ATOM 684 C CA . TYR A 1 96 ? 7.25 31.469 0.142 1 91.19 96 TYR A CA 1
ATOM 685 C C . TYR A 1 96 ? 8.391 30.672 -0.478 1 91.19 96 TYR A C 1
ATOM 687 O O . TYR A 1 96 ? 8.258 29.469 -0.712 1 91.19 96 TYR A O 1
ATOM 695 N N . ALA A 1 97 ? 9.461 31.344 -0.722 1 93.44 97 ALA A N 1
ATOM 696 C CA . ALA A 1 97 ? 10.625 30.672 -1.305 1 93.44 97 ALA A CA 1
ATOM 697 C C . ALA A 1 97 ? 11.133 29.547 -0.4 1 93.44 97 ALA A C 1
ATOM 699 O O . ALA A 1 97 ? 11.516 28.484 -0.88 1 93.44 97 ALA A O 1
ATOM 700 N N . ARG A 1 98 ? 11.133 29.781 0.813 1 91.06 98 ARG A N 1
ATOM 701 C CA . ARG A 1 98 ? 11.578 28.797 1.784 1 91.06 98 ARG A CA 1
ATOM 702 C C . ARG A 1 98 ? 10.672 27.562 1.778 1 91.06 98 ARG A C 1
ATOM 704 O O . ARG A 1 98 ? 11.148 26.438 1.799 1 91.06 98 ARG A O 1
ATOM 711 N N . GLU A 1 99 ? 9.375 27.781 1.775 1 90.19 99 GLU A N 1
ATOM 712 C CA . GLU A 1 99 ? 8.422 26.672 1.8 1 90.19 99 GLU A CA 1
ATOM 713 C C . GLU A 1 99 ? 8.523 25.828 0.535 1 90.19 99 GLU A C 1
ATOM 715 O O . GLU A 1 99 ? 8.438 24.594 0.596 1 90.19 99 GLU A O 1
ATOM 720 N N . CYS A 1 100 ? 8.672 26.516 -0.562 1 92.19 100 CYS A N 1
ATOM 721 C CA . CYS A 1 100 ? 8.844 25.797 -1.82 1 92.19 100 CYS A CA 1
ATOM 722 C C . CYS A 1 100 ? 10.125 24.984 -1.812 1 92.19 100 CYS A C 1
ATOM 724 O O . CYS A 1 100 ? 10.133 23.828 -2.229 1 92.19 100 CYS A O 1
ATOM 726 N N . ALA A 1 101 ? 11.18 25.625 -1.324 1 93 101 ALA A N 1
ATOM 727 C CA . ALA A 1 101 ? 12.461 24.938 -1.256 1 93 101 ALA A CA 1
ATOM 728 C C . ALA A 1 101 ? 12.391 23.75 -0.3 1 93 101 ALA A C 1
ATOM 730 O O . ALA A 1 101 ? 12.953 22.688 -0.574 1 93 101 ALA A O 1
ATOM 731 N N . ALA A 1 102 ? 11.719 23.891 0.766 1 92.06 102 ALA A N 1
ATOM 732 C CA . ALA A 1 102 ? 11.586 22.828 1.759 1 92.06 102 ALA A CA 1
ATOM 733 C C . ALA A 1 102 ? 10.797 21.656 1.199 1 92.06 102 ALA A C 1
ATOM 735 O O . ALA A 1 102 ? 11.172 20.5 1.406 1 92.06 102 ALA A O 1
ATOM 736 N N . THR A 1 103 ? 9.719 21.969 0.536 1 91.69 103 THR A N 1
ATOM 737 C CA . THR A 1 103 ? 8.891 20.906 -0.022 1 91.69 103 THR A CA 1
ATOM 738 C C . THR A 1 103 ? 9.641 20.156 -1.119 1 91.69 103 THR A C 1
ATOM 740 O O . THR A 1 103 ? 9.531 18.922 -1.229 1 91.69 103 THR A O 1
ATOM 743 N N . ARG A 1 104 ? 10.312 20.906 -1.913 1 92.5 104 ARG A N 1
ATOM 744 C CA . ARG A 1 104 ? 11.109 20.266 -2.957 1 92.5 104 ARG A CA 1
ATOM 745 C C . ARG A 1 104 ? 12.164 19.344 -2.355 1 92.5 104 ARG A C 1
ATOM 747 O O . ARG A 1 104 ? 12.375 18.234 -2.852 1 92.5 104 ARG A O 1
ATOM 754 N N . LEU A 1 105 ? 12.781 19.828 -1.36 1 93.25 105 LEU A N 1
ATOM 755 C CA . LEU A 1 105 ? 13.797 19.016 -0.694 1 93.25 105 LEU A CA 1
ATOM 756 C C . LEU A 1 105 ? 13.18 17.766 -0.074 1 93.25 105 LEU A C 1
ATOM 758 O O . LEU A 1 105 ? 13.758 16.688 -0.153 1 93.25 105 LEU A O 1
ATOM 762 N N . GLN A 1 106 ? 12.086 17.938 0.552 1 93.25 106 GLN A N 1
ATOM 763 C CA . GLN A 1 106 ? 11.383 16.828 1.18 1 93.25 106 GLN A CA 1
ATOM 764 C C . GLN A 1 106 ? 11.055 15.742 0.162 1 93.25 106 GLN A C 1
ATOM 766 O O . GLN A 1 106 ? 11.305 14.562 0.411 1 93.25 106 GLN A O 1
ATOM 771 N N . GLN A 1 107 ? 10.523 16.125 -0.967 1 91.81 107 GLN A N 1
ATOM 772 C CA . GLN A 1 107 ? 10.117 15.156 -1.986 1 91.81 107 GLN A CA 1
ATOM 773 C C . GLN A 1 107 ? 11.336 14.516 -2.645 1 91.81 107 GLN A C 1
ATOM 775 O O . GLN A 1 107 ? 11.32 13.328 -2.977 1 91.81 107 GLN A O 1
ATOM 780 N N . GLN A 1 108 ? 12.344 15.289 -2.787 1 91.94 108 GLN A N 1
ATOM 781 C CA . GLN A 1 108 ? 13.562 14.758 -3.395 1 91.94 108 GLN A CA 1
ATOM 782 C C . GLN A 1 108 ? 14.211 13.711 -2.5 1 91.94 108 GLN A C 1
ATOM 784 O O . GLN A 1 108 ? 14.695 12.688 -2.986 1 91.94 108 GLN A O 1
ATOM 789 N N . VAL A 1 109 ? 14.258 14 -1.28 1 94.38 109 VAL A N 1
ATOM 790 C CA . VAL A 1 109 ? 14.852 13.062 -0.34 1 94.38 109 VAL A CA 1
ATOM 791 C C . VAL A 1 109 ? 14.023 11.773 -0.294 1 94.38 109 VAL A C 1
ATOM 793 O O . VAL A 1 109 ? 14.578 10.672 -0.284 1 94.38 109 VAL A O 1
ATOM 796 N N . ALA A 1 110 ? 12.719 11.883 -0.225 1 94.38 110 ALA A N 1
ATOM 797 C CA . ALA A 1 110 ? 11.844 10.711 -0.243 1 94.38 110 ALA A CA 1
ATOM 798 C C . ALA A 1 110 ? 12.078 9.867 -1.496 1 94.38 110 ALA A C 1
ATOM 800 O O . ALA A 1 110 ? 12.164 8.641 -1.423 1 94.38 110 ALA A O 1
ATOM 801 N N . ASP A 1 111 ? 12.242 10.539 -2.594 1 93.62 111 ASP A N 1
ATOM 802 C CA . ASP A 1 111 ? 12.477 9.859 -3.863 1 93.62 111 ASP A CA 1
ATOM 803 C C . ASP A 1 111 ? 13.828 9.141 -3.867 1 93.62 111 ASP A C 1
ATOM 805 O O . ASP A 1 111 ? 13.938 8.016 -4.348 1 93.62 111 ASP A O 1
ATOM 809 N N . ARG A 1 112 ? 14.766 9.797 -3.389 1 94.25 112 ARG A N 1
ATOM 810 C CA . ARG A 1 112 ? 16.094 9.203 -3.346 1 94.25 112 ARG A CA 1
ATOM 811 C C . ARG A 1 112 ? 16.125 7.988 -2.426 1 94.25 112 ARG A C 1
ATOM 813 O O . ARG A 1 112 ? 16.812 7 -2.715 1 94.25 112 ARG A O 1
ATOM 820 N N . LEU A 1 113 ? 15.43 8.125 -1.331 1 95.31 113 LEU A N 1
ATOM 821 C CA . LEU A 1 113 ? 15.352 6.996 -0.411 1 95.31 113 LEU A CA 1
ATOM 822 C C . LEU A 1 113 ? 14.641 5.812 -1.059 1 95.31 113 LEU A C 1
ATOM 824 O O . LEU A 1 113 ? 15.055 4.668 -0.896 1 95.31 113 LEU A O 1
ATOM 828 N N . ARG A 1 114 ? 13.562 6.117 -1.7 1 95.19 114 ARG A N 1
ATOM 829 C CA . ARG A 1 114 ? 12.82 5.078 -2.404 1 95.19 114 ARG A CA 1
ATOM 830 C C . ARG A 1 114 ? 13.688 4.406 -3.465 1 95.19 114 ARG A C 1
ATOM 832 O O . ARG A 1 114 ? 13.734 3.178 -3.543 1 95.19 114 ARG A O 1
ATOM 839 N N . GLU A 1 115 ? 14.328 5.227 -4.223 1 94.62 115 GLU A N 1
ATOM 840 C CA . GLU A 1 115 ? 15.188 4.719 -5.285 1 94.62 115 GLU A CA 1
ATOM 841 C C . GLU A 1 115 ? 16.344 3.898 -4.719 1 94.62 115 GLU A C 1
ATOM 843 O O . GLU A 1 115 ? 16.688 2.852 -5.266 1 94.62 115 GLU A O 1
ATOM 848 N N . ALA A 1 116 ? 16.891 4.41 -3.721 1 95.38 116 ALA A N 1
ATOM 849 C CA . ALA A 1 116 ? 18.016 3.699 -3.102 1 95.38 116 ALA A CA 1
ATOM 850 C C . ALA A 1 116 ? 17.562 2.361 -2.525 1 95.38 116 ALA A C 1
ATOM 852 O O . ALA A 1 116 ? 18.25 1.348 -2.68 1 95.38 116 ALA A O 1
ATOM 853 N N . SER A 1 117 ? 16.438 2.41 -1.844 1 96.25 117 SER A N 1
ATOM 854 C CA . SER A 1 117 ? 15.93 1.185 -1.243 1 96.25 117 SER A CA 1
ATOM 855 C C . SER A 1 117 ? 15.594 0.147 -2.309 1 96.25 117 SER A C 1
ATOM 857 O O . SER A 1 117 ? 15.906 -1.034 -2.156 1 96.25 117 SER A O 1
ATOM 859 N N . PHE A 1 118 ? 15 0.58 -3.334 1 95.69 118 PHE A N 1
ATOM 860 C CA . PHE A 1 118 ? 14.633 -0.335 -4.41 1 95.69 118 PHE A CA 1
ATOM 861 C C . PHE A 1 118 ? 15.875 -0.839 -5.137 1 95.69 118 PHE A C 1
ATOM 863 O O . PHE A 1 118 ? 15.977 -2.025 -5.453 1 95.69 118 PHE A O 1
ATOM 870 N N . SER A 1 119 ? 16.75 0.043 -5.422 1 94.88 119 SER A N 1
ATOM 871 C CA . SER A 1 119 ? 17.984 -0.318 -6.113 1 94.88 119 SER A CA 1
ATOM 872 C C . SER A 1 119 ? 18.797 -1.327 -5.305 1 94.88 119 SER A C 1
ATOM 874 O O . SER A 1 119 ? 19.344 -2.281 -5.863 1 94.88 119 SER A O 1
ATOM 876 N N . THR A 1 120 ? 18.891 -1.072 -4.027 1 94.88 120 THR A N 1
ATOM 877 C CA . THR A 1 120 ? 19.656 -1.982 -3.18 1 94.88 120 THR A CA 1
ATOM 878 C C . THR A 1 120 ? 18.969 -3.342 -3.09 1 94.88 120 THR A C 1
ATOM 880 O O . THR A 1 120 ? 19.625 -4.375 -3.002 1 94.88 120 THR A O 1
ATOM 883 N N . LEU A 1 121 ? 17.688 -3.322 -3.094 1 94.31 121 LEU A N 1
ATOM 884 C CA . LEU A 1 121 ? 16.938 -4.57 -3.125 1 94.31 121 LEU A CA 1
ATOM 885 C C . LEU A 1 121 ? 17.234 -5.348 -4.406 1 94.31 121 LEU A C 1
ATOM 887 O O . LEU A 1 121 ? 17.484 -6.555 -4.363 1 94.31 121 LEU A O 1
ATOM 891 N N . LEU A 1 122 ? 17.266 -4.656 -5.512 1 92.75 122 LEU A N 1
ATOM 892 C CA . LEU A 1 122 ? 17.531 -5.258 -6.812 1 92.75 122 LEU A CA 1
ATOM 893 C C . LEU A 1 122 ? 18.969 -5.781 -6.875 1 92.75 122 LEU A C 1
ATOM 895 O O . LEU A 1 122 ? 19.25 -6.758 -7.574 1 92.75 122 LEU A O 1
ATOM 899 N N . GLY A 1 123 ? 19.797 -5.164 -6.195 1 92.5 123 GLY A N 1
ATOM 900 C CA . GLY A 1 123 ? 21.219 -5.516 -6.258 1 92.5 123 GLY A CA 1
ATOM 901 C C . GLY A 1 123 ? 21.625 -6.539 -5.215 1 92.5 123 GLY A C 1
ATOM 902 O O . GLY A 1 123 ? 22.766 -6.988 -5.195 1 92.5 123 GLY A O 1
ATOM 903 N N . ALA A 1 124 ? 20.719 -6.91 -4.375 1 93.88 124 ALA A N 1
ATOM 904 C CA . ALA A 1 124 ? 21.031 -7.855 -3.307 1 93.88 124 ALA A CA 1
ATOM 905 C C . ALA A 1 124 ? 21.047 -9.289 -3.83 1 93.88 124 ALA A C 1
ATOM 907 O O . ALA A 1 124 ? 20.484 -9.578 -4.887 1 93.88 124 ALA A O 1
ATOM 908 N N . GLN A 1 125 ? 21.719 -10.148 -3.131 1 93.06 125 GLN A N 1
ATOM 909 C CA . GLN A 1 125 ? 21.781 -11.562 -3.477 1 93.06 125 GLN A CA 1
ATOM 910 C C . GLN A 1 125 ? 20.406 -12.219 -3.365 1 93.06 125 GLN A C 1
ATOM 912 O O . GLN A 1 125 ? 19.641 -11.906 -2.453 1 93.06 125 GLN A O 1
ATOM 917 N N . TRP A 1 126 ? 20.203 -13.078 -4.262 1 90.19 126 TRP A N 1
ATOM 918 C CA . TRP A 1 126 ? 18.891 -13.727 -4.348 1 90.19 126 TRP A CA 1
ATOM 919 C C . TRP A 1 126 ? 18.578 -14.477 -3.057 1 90.19 126 TRP A C 1
ATOM 921 O O . TRP A 1 126 ? 17.422 -14.539 -2.637 1 90.19 126 TRP A O 1
ATOM 931 N N . ARG A 1 127 ? 19.547 -15.039 -2.428 1 87.94 127 ARG A N 1
ATOM 932 C CA . ARG A 1 127 ? 19.375 -15.781 -1.181 1 87.94 127 ARG A CA 1
ATOM 933 C C . ARG A 1 127 ? 18.688 -14.922 -0.125 1 87.94 127 ARG A C 1
ATOM 935 O O . ARG A 1 127 ? 17.812 -15.398 0.603 1 87.94 127 ARG A O 1
ATOM 942 N N . TRP A 1 128 ? 19.078 -13.719 -0.111 1 89.62 128 TRP A N 1
ATOM 943 C CA . TRP A 1 128 ? 18.516 -12.789 0.861 1 89.62 128 TRP A CA 1
ATOM 944 C C . TRP A 1 128 ? 17.141 -12.305 0.407 1 89.62 128 TRP A C 1
ATOM 946 O O . TRP A 1 128 ? 16.219 -12.164 1.221 1 89.62 128 TRP A O 1
ATOM 956 N N . VAL A 1 129 ? 16.953 -12.008 -0.86 1 89.56 129 VAL A N 1
ATOM 957 C CA . VAL A 1 129 ? 15.727 -11.438 -1.413 1 89.56 129 VAL A CA 1
ATOM 958 C C . VAL A 1 129 ? 14.57 -12.414 -1.21 1 89.56 129 VAL A C 1
ATOM 960 O O . VAL A 1 129 ? 13.453 -12.008 -0.877 1 89.56 129 VAL A O 1
ATOM 963 N N . VAL A 1 130 ? 14.805 -13.703 -1.402 1 81 130 VAL A N 1
ATOM 964 C CA . VAL A 1 130 ? 13.766 -14.727 -1.329 1 81 130 VAL A CA 1
ATOM 965 C C . VAL A 1 130 ? 13.258 -14.836 0.105 1 81 130 VAL A C 1
ATOM 967 O O . VAL A 1 130 ? 12.102 -15.219 0.332 1 81 130 VAL A O 1
ATOM 970 N N . ALA A 1 131 ? 14.062 -14.477 1.018 1 79.88 131 ALA A N 1
ATOM 971 C CA . ALA A 1 131 ? 13.703 -14.57 2.432 1 79.88 131 ALA A CA 1
ATOM 972 C C . ALA A 1 131 ? 12.867 -13.375 2.871 1 79.88 131 ALA A C 1
ATOM 974 O O . ALA A 1 131 ? 12.258 -13.391 3.943 1 79.88 131 ALA A O 1
ATOM 975 N N . GLN A 1 132 ? 12.773 -12.383 2.014 1 83.44 132 GLN A N 1
ATOM 976 C CA . GLN A 1 132 ? 12.047 -11.172 2.377 1 83.44 132 GLN A CA 1
ATOM 977 C C . GLN A 1 132 ? 10.57 -11.297 2.029 1 83.44 132 GLN A C 1
ATOM 979 O O . GLN A 1 132 ? 10.203 -11.961 1.059 1 83.44 132 GLN A O 1
ATOM 984 N N . ARG A 1 133 ? 9.719 -10.57 2.828 1 78.25 133 ARG A N 1
ATOM 985 C CA . ARG A 1 133 ? 8.289 -10.508 2.535 1 78.25 133 ARG A CA 1
ATOM 986 C C . ARG A 1 133 ? 7.984 -9.367 1.568 1 78.25 133 ARG A C 1
ATOM 988 O O . ARG A 1 133 ? 8.344 -8.219 1.822 1 78.25 133 ARG A O 1
ATOM 995 N N . THR A 1 134 ? 7.27 -9.766 0.485 1 81.25 134 THR A N 1
ATOM 996 C CA . THR A 1 134 ? 6.957 -8.805 -0.564 1 81.25 134 THR A CA 1
ATOM 997 C C . THR A 1 134 ? 6.102 -7.664 -0.016 1 81.25 134 THR A C 1
ATOM 999 O O . THR A 1 134 ? 6.324 -6.496 -0.346 1 81.25 134 THR A O 1
ATOM 1002 N N . ALA A 1 135 ? 5.133 -7.945 0.848 1 78 135 ALA A N 1
ATOM 1003 C CA . ALA A 1 135 ? 4.234 -6.93 1.391 1 78 135 ALA A CA 1
ATOM 1004 C C . ALA A 1 135 ? 4.992 -5.938 2.268 1 78 135 ALA A C 1
ATOM 1006 O O . ALA A 1 135 ? 4.684 -4.742 2.27 1 78 135 ALA A O 1
ATOM 1007 N N . GLU A 1 136 ? 5.973 -6.484 2.996 1 83.81 136 GLU A N 1
ATOM 1008 C CA . GLU A 1 136 ? 6.773 -5.621 3.857 1 83.81 136 GLU A CA 1
ATOM 1009 C C . GLU A 1 136 ? 7.641 -4.672 3.033 1 83.81 136 GLU A C 1
ATOM 1011 O O . GLU A 1 136 ? 7.812 -3.506 3.396 1 83.81 136 GLU A O 1
ATOM 1016 N N . GLN A 1 137 ? 8.195 -5.242 1.976 1 90.31 137 GLN A N 1
ATOM 1017 C CA . GLN A 1 137 ? 9.008 -4.41 1.095 1 90.31 137 GLN A CA 1
ATOM 1018 C C . GLN A 1 137 ? 8.156 -3.352 0.397 1 90.31 137 GLN A C 1
ATOM 1020 O O . GLN A 1 137 ? 8.586 -2.207 0.237 1 90.31 137 GLN A O 1
ATOM 1025 N N . ALA A 1 138 ? 6.977 -3.744 0.001 1 88.75 138 ALA A N 1
ATOM 1026 C CA . ALA A 1 138 ? 6.062 -2.785 -0.613 1 88.75 138 ALA A CA 1
ATOM 1027 C C . ALA A 1 138 ? 5.695 -1.674 0.367 1 88.75 138 ALA A C 1
ATOM 1029 O O . ALA A 1 138 ? 5.684 -0.495 0.004 1 88.75 138 ALA A O 1
ATOM 1030 N N . ASN A 1 139 ? 5.395 -2.027 1.593 1 87.62 139 ASN A N 1
ATOM 1031 C CA . ASN A 1 139 ? 5.059 -1.046 2.619 1 87.62 139 ASN A CA 1
ATOM 1032 C C . ASN A 1 139 ? 6.207 -0.07 2.855 1 87.62 139 ASN A C 1
ATOM 1034 O O . ASN A 1 139 ? 5.984 1.13 3.021 1 87.62 139 ASN A O 1
ATOM 1038 N N . LEU A 1 140 ? 7.379 -0.594 2.936 1 91.38 140 LEU A N 1
ATOM 1039 C CA . LEU A 1 140 ? 8.555 0.239 3.16 1 91.38 140 LEU A CA 1
ATOM 1040 C C . LEU A 1 140 ? 8.727 1.256 2.037 1 91.38 140 LEU A C 1
ATOM 1042 O O . LEU A 1 140 ? 8.93 2.443 2.295 1 91.38 140 LEU A O 1
ATOM 1046 N N . LEU A 1 141 ? 8.594 0.79 0.819 1 93.38 141 LEU A N 1
ATOM 1047 C CA . LEU A 1 141 ? 8.867 1.612 -0.353 1 93.38 141 LEU A CA 1
ATOM 1048 C C . LEU A 1 141 ? 7.746 2.615 -0.594 1 93.38 141 LEU A C 1
ATOM 1050 O O . LEU A 1 141 ? 7.961 3.654 -1.223 1 93.38 141 LEU A O 1
ATOM 1054 N N . LEU A 1 142 ? 6.574 2.318 -0.066 1 90 142 LEU A N 1
ATOM 1055 C CA . LEU A 1 142 ? 5.426 3.18 -0.335 1 90 142 LEU A CA 1
ATOM 1056 C C . LEU A 1 142 ? 5.078 4.02 0.889 1 90 142 LEU A C 1
ATOM 1058 O O . LEU A 1 142 ? 5.422 5.203 0.952 1 90 142 LEU A O 1
ATOM 1062 N N . SER A 1 143 ? 4.688 3.383 1.982 1 87.38 143 SER A N 1
ATOM 1063 C CA . SER A 1 143 ? 4.133 4.074 3.141 1 87.38 143 SER A CA 1
ATOM 1064 C C . SER A 1 143 ? 5.238 4.648 4.023 1 87.38 143 SER A C 1
ATOM 1066 O O . SER A 1 143 ? 5.164 5.805 4.445 1 87.38 143 SER A O 1
ATOM 1068 N N . ASP A 1 144 ? 6.246 3.887 4.328 1 90.88 144 ASP A N 1
ATOM 1069 C CA . ASP A 1 144 ? 7.289 4.348 5.242 1 90.88 144 ASP A CA 1
ATOM 1070 C C . ASP A 1 144 ? 8.086 5.5 4.637 1 90.88 144 ASP A C 1
ATOM 1072 O O . ASP A 1 144 ? 8.375 6.484 5.316 1 90.88 144 ASP A O 1
ATOM 1076 N N . VAL A 1 145 ? 8.414 5.34 3.389 1 93.44 145 VAL A N 1
ATOM 1077 C CA . VAL A 1 145 ? 9.172 6.391 2.723 1 93.44 145 VAL A CA 1
ATOM 1078 C C . VAL A 1 145 ? 8.352 7.68 2.686 1 93.44 145 VAL A C 1
ATOM 1080 O O . VAL A 1 145 ? 8.891 8.766 2.9 1 93.44 145 VAL A O 1
ATOM 1083 N N . ALA A 1 146 ? 7.07 7.555 2.404 1 89.31 146 ALA A N 1
ATOM 1084 C CA . ALA A 1 146 ? 6.195 8.727 2.414 1 89.31 146 ALA A CA 1
ATOM 1085 C C . ALA A 1 146 ? 6.156 9.367 3.797 1 89.31 146 ALA A C 1
ATOM 1087 O O . ALA A 1 146 ? 6.207 10.594 3.92 1 89.31 146 ALA A O 1
ATOM 1088 N N . ARG A 1 147 ? 6.082 8.562 4.797 1 89.25 147 ARG A N 1
ATOM 1089 C CA . ARG A 1 147 ? 6.062 9.039 6.176 1 89.25 147 ARG A CA 1
ATOM 1090 C C . ARG A 1 147 ? 7.359 9.766 6.523 1 89.25 147 ARG A C 1
ATOM 1092 O O . ARG A 1 147 ? 7.344 10.766 7.238 1 89.25 147 ARG A O 1
ATOM 1099 N N . ILE A 1 148 ? 8.43 9.289 6.043 1 94.06 148 ILE A N 1
ATOM 1100 C CA . ILE A 1 148 ? 9.734 9.898 6.285 1 94.06 148 ILE A CA 1
ATOM 1101 C C . ILE A 1 148 ? 9.789 11.273 5.621 1 94.06 148 ILE A C 1
ATOM 1103 O O . ILE A 1 148 ? 10.266 12.242 6.215 1 94.06 148 ILE A O 1
ATOM 1107 N N . GLY A 1 149 ? 9.312 11.312 4.367 1 93.06 149 GLY A N 1
ATOM 1108 C CA . GLY A 1 149 ? 9.266 12.594 3.691 1 93.06 149 GLY A CA 1
ATOM 1109 C C . GLY A 1 149 ? 8.469 13.641 4.449 1 93.06 149 GLY A C 1
ATOM 1110 O O . GLY A 1 149 ? 8.93 14.766 4.637 1 93.06 149 GLY A O 1
ATOM 1111 N N . ILE A 1 150 ? 7.355 13.234 4.902 1 89.12 150 ILE A N 1
ATOM 1112 C CA . ILE A 1 150 ? 6.504 14.125 5.68 1 89.12 150 ILE A CA 1
ATOM 1113 C C . ILE A 1 150 ? 7.203 14.508 6.98 1 89.12 150 ILE A C 1
ATOM 1115 O O . ILE A 1 150 ? 7.188 15.672 7.383 1 89.12 150 ILE A O 1
ATOM 1119 N N . GLY A 1 151 ? 7.805 13.523 7.578 1 92.12 151 GLY A N 1
ATOM 1120 C CA . GLY A 1 151 ? 8.57 13.781 8.789 1 92.12 151 GLY A CA 1
ATOM 1121 C C . GLY A 1 151 ? 9.688 14.781 8.578 1 92.12 151 GLY A C 1
ATOM 1122 O O . GLY A 1 151 ? 9.914 15.656 9.422 1 92.12 151 GLY A O 1
ATOM 1123 N N . LEU A 1 152 ? 10.391 14.695 7.5 1 93.75 152 LEU A N 1
ATOM 1124 C CA . LEU A 1 152 ? 11.453 15.641 7.176 1 93.75 152 LEU A CA 1
ATOM 1125 C C . LEU A 1 152 ? 10.898 17.047 7.035 1 93.75 152 LEU A C 1
ATOM 1127 O O . LEU A 1 152 ? 11.523 18.016 7.477 1 93.75 152 LEU A O 1
ATOM 1131 N N . GLY A 1 153 ? 9.734 17.078 6.418 1 91.94 153 GLY A N 1
ATOM 1132 C CA . GLY A 1 153 ? 9.078 18.375 6.34 1 91.94 153 GLY A CA 1
ATOM 1133 C C . GLY A 1 153 ? 8.828 19 7.703 1 91.94 153 GLY A C 1
ATOM 1134 O O . GLY A 1 153 ? 9.102 20.188 7.902 1 91.94 153 GLY A O 1
ATOM 1135 N N . HIS A 1 154 ? 8.422 18.219 8.609 1 91.81 154 HIS A N 1
ATOM 1136 C CA . HIS A 1 154 ? 8.203 18.688 9.969 1 91.81 154 HIS A CA 1
ATOM 1137 C C . HIS A 1 154 ? 9.523 19.047 10.648 1 91.81 154 HIS A C 1
ATOM 1139 O O . HIS A 1 154 ? 9.602 20 11.414 1 91.81 154 HIS A O 1
ATOM 1145 N N . GLY A 1 155 ? 10.531 18.266 10.367 1 91.94 155 GLY A N 1
ATOM 1146 C CA . GLY A 1 155 ? 11.844 18.578 10.898 1 91.94 155 GLY A CA 1
ATOM 1147 C C . GLY A 1 155 ? 12.359 19.938 10.438 1 91.94 155 GLY A C 1
ATOM 1148 O O . GLY A 1 155 ? 12.859 20.719 11.242 1 91.94 155 GLY A O 1
ATOM 1149 N N . MET A 1 156 ? 12.211 20.188 9.203 1 91.06 156 MET A N 1
ATOM 1150 C CA . MET A 1 156 ? 12.641 21.469 8.656 1 91.06 156 MET A CA 1
ATOM 1151 C C . MET A 1 156 ? 11.773 22.609 9.195 1 91.06 156 MET A C 1
ATOM 1153 O O . MET A 1 156 ? 12.273 23.703 9.453 1 91.06 156 MET A O 1
ATOM 1157 N N . GLY A 1 157 ? 10.477 22.266 9.328 1 88.94 157 GLY A N 1
ATOM 1158 C CA . GLY A 1 157 ? 9.602 23.25 9.945 1 88.94 157 GLY A CA 1
ATOM 1159 C C . GLY A 1 157 ? 9.992 23.594 11.367 1 88.94 157 GLY A C 1
ATOM 1160 O O . GLY A 1 157 ? 9.906 24.75 11.789 1 88.94 157 GLY A O 1
ATOM 1161 N N . MET A 1 158 ? 10.414 22.609 12.062 1 90.06 158 MET A N 1
ATOM 1162 C CA . MET A 1 158 ? 10.891 22.812 13.422 1 90.06 158 MET A CA 1
ATOM 1163 C C . MET A 1 158 ? 12.109 23.734 13.445 1 90.06 158 MET A C 1
ATOM 1165 O O . MET A 1 158 ? 12.172 24.672 14.234 1 90.06 158 MET A O 1
ATOM 1169 N N . LEU A 1 159 ? 13.008 23.547 12.57 1 89 159 LEU A N 1
ATOM 1170 C CA . LEU A 1 159 ? 14.227 24.344 12.5 1 89 159 LEU A CA 1
ATOM 1171 C C . LEU A 1 159 ? 13.906 25.781 12.133 1 89 159 LEU A C 1
ATOM 1173 O O . LEU A 1 159 ? 14.492 26.719 12.688 1 89 159 LEU A O 1
ATOM 1177 N N . ALA A 1 160 ? 13.031 25.891 11.219 1 87.88 160 ALA A N 1
ATOM 1178 C CA . ALA A 1 160 ? 12.617 27.234 10.805 1 87.88 160 ALA A CA 1
ATOM 1179 C C . ALA A 1 160 ? 11.961 27.984 11.961 1 87.88 160 ALA A C 1
ATOM 1181 O O . ALA A 1 160 ? 12.234 29.172 12.172 1 87.88 160 ALA A O 1
ATOM 1182 N N . SER A 1 161 ? 11.07 27.312 12.656 1 87.75 161 SER A N 1
ATOM 1183 C CA . SER A 1 161 ? 10.383 27.922 13.789 1 87.75 161 SER A CA 1
ATOM 1184 C C . SER A 1 161 ? 11.367 28.312 14.891 1 87.75 161 SER A C 1
ATOM 1186 O O . SER A 1 161 ? 11.242 29.391 15.484 1 87.75 161 SER A O 1
ATOM 1188 N N . LEU A 1 162 ? 12.281 27.484 15.141 1 85.25 162 LEU A N 1
ATOM 1189 C CA . LEU A 1 162 ? 13.281 27.766 16.172 1 85.25 162 LEU A CA 1
ATOM 1190 C C . LEU A 1 162 ? 14.18 28.922 15.766 1 85.25 162 LEU A C 1
ATOM 1192 O O . LEU A 1 162 ? 14.562 29.75 16.609 1 85.25 162 LEU A O 1
ATOM 1196 N N . ALA A 1 163 ? 14.516 28.969 14.531 1 85.69 163 ALA A N 1
ATOM 1197 C CA . ALA A 1 163 ? 15.32 30.078 14.031 1 85.69 163 ALA A CA 1
ATOM 1198 C C . ALA A 1 163 ? 14.578 31.406 14.18 1 85.69 163 ALA A C 1
ATOM 1200 O O . ALA A 1 163 ? 15.156 32.406 14.625 1 85.69 163 ALA A O 1
ATOM 1201 N N . THR A 1 164 ? 13.352 31.391 13.805 1 84.06 164 THR A N 1
ATOM 1202 C CA . THR A 1 164 ? 12.539 32.594 13.922 1 84.06 164 THR A CA 1
ATOM 1203 C C . THR A 1 164 ? 12.359 32.969 15.391 1 84.06 164 THR A C 1
ATOM 1205 O O . THR A 1 164 ? 12.398 34.156 15.742 1 84.06 164 THR A O 1
ATOM 1208 N N . ALA A 1 165 ? 12.125 31.969 16.234 1 86.12 165 ALA A N 1
ATOM 1209 C CA . ALA A 1 165 ? 11.992 32.219 17.672 1 86.12 165 ALA A CA 1
ATOM 1210 C C . ALA A 1 165 ? 13.258 32.875 18.234 1 86.12 165 ALA A C 1
ATOM 1212 O O . ALA A 1 165 ? 13.18 33.75 19.094 1 86.12 165 ALA A O 1
ATOM 1213 N N . ALA A 1 166 ? 14.398 32.438 17.797 1 85.88 166 ALA A N 1
ATOM 1214 C CA . ALA A 1 166 ? 15.672 32.969 18.25 1 85.88 166 ALA A CA 1
ATOM 1215 C C . ALA A 1 166 ? 15.812 34.469 17.875 1 85.88 166 ALA A C 1
ATOM 1217 O O . ALA A 1 166 ? 16.312 35.25 18.672 1 85.88 166 ALA A O 1
ATOM 1218 N N . VAL A 1 167 ? 15.344 34.781 16.734 1 82.38 167 VAL A N 1
ATOM 1219 C CA . VAL A 1 167 ? 15.414 36.188 16.281 1 82.38 167 VAL A CA 1
ATOM 1220 C C . VAL A 1 167 ? 14.5 37.031 17.141 1 82.38 167 VAL A C 1
ATOM 1222 O O . VAL A 1 167 ? 14.875 38.156 17.516 1 82.38 167 VAL A O 1
ATOM 1225 N N . TYR A 1 168 ? 13.266 36.531 17.438 1 81.31 168 TYR A N 1
ATOM 1226 C CA . TYR A 1 168 ? 12.344 37.25 18.297 1 81.31 168 TYR A CA 1
ATOM 1227 C C . TYR A 1 168 ? 12.93 37.438 19.703 1 81.31 168 TYR A C 1
ATOM 1229 O O . TYR A 1 168 ? 12.766 38.469 20.328 1 81.31 168 TYR A O 1
ATOM 1237 N N . LEU A 1 169 ? 13.562 36.406 20.141 1 85.19 169 LEU A N 1
ATOM 1238 C CA . LEU A 1 169 ? 14.195 36.469 21.453 1 85.19 169 LEU A CA 1
ATOM 1239 C C . LEU A 1 169 ? 15.312 37.5 21.469 1 85.19 169 LEU A C 1
ATOM 1241 O O . LEU A 1 169 ? 15.461 38.25 22.438 1 85.19 169 LEU A O 1
ATOM 1245 N N . LEU A 1 170 ? 16.078 37.531 20.391 1 83.88 170 LEU A N 1
ATOM 1246 C CA . LEU A 1 170 ? 17.156 38.5 20.281 1 83.88 170 LEU A CA 1
ATOM 1247 C C . LEU A 1 170 ? 16.594 39.938 20.234 1 83.88 170 LEU A C 1
ATOM 1249 O O . LEU A 1 170 ? 17.141 40.844 20.859 1 83.88 170 LEU A O 1
ATOM 1253 N N . ALA A 1 171 ? 15.484 40.094 19.531 1 77.06 171 ALA A N 1
ATOM 1254 C CA . ALA A 1 171 ? 14.82 41.375 19.5 1 77.06 171 ALA A CA 1
ATOM 1255 C C . ALA A 1 171 ? 14.32 41.781 20.891 1 77.06 171 ALA A C 1
ATOM 1257 O O . ALA A 1 171 ? 14.398 42.969 21.266 1 77.06 171 ALA A O 1
ATOM 1258 N N . ALA A 1 172 ? 13.797 40.812 21.656 1 80.88 172 ALA A N 1
ATOM 1259 C CA . ALA A 1 172 ? 13.305 41.094 23.016 1 80.88 172 ALA A CA 1
ATOM 1260 C C . ALA A 1 172 ? 14.445 41.5 23.938 1 80.88 172 ALA A C 1
ATOM 1262 O O . ALA A 1 172 ? 14.266 42.375 24.797 1 80.88 172 ALA A O 1
ATOM 1263 N N . PHE A 1 173 ? 15.602 41 23.703 1 84.88 173 PHE A N 1
ATOM 1264 C CA . PHE A 1 173 ? 16.766 41.312 24.516 1 84.88 173 PHE A CA 1
ATOM 1265 C C . PHE A 1 173 ? 17.203 42.75 24.266 1 84.88 173 PHE A C 1
ATOM 1267 O O . PHE A 1 173 ? 17.719 43.438 25.156 1 84.88 173 PHE A O 1
ATOM 1274 N N . THR A 1 174 ? 17 43.25 23.062 1 78.69 174 THR A N 1
ATOM 1275 C CA . THR A 1 174 ? 17.391 44.625 22.719 1 78.69 174 THR A CA 1
ATOM 1276 C C . THR A 1 174 ? 16.422 45.625 23.359 1 78.69 174 THR A C 1
ATOM 1278 O O . THR A 1 174 ? 16.781 46.781 23.578 1 78.69 174 THR A O 1
ATOM 1281 N N . LEU A 1 175 ? 15.219 45.188 23.641 1 75.56 175 LEU A N 1
ATOM 1282 C CA . LEU A 1 175 ? 14.234 46.094 24.234 1 75.56 175 LEU A CA 1
ATOM 1283 C C . LEU A 1 175 ? 14.383 46.125 25.75 1 75.56 175 LEU A C 1
ATOM 1285 O O . LEU A 1 175 ? 14.57 47.188 26.328 1 75.56 175 LEU A O 1
ATOM 1289 N N . HIS A 1 176 ? 14.297 45.031 26.438 1 81.69 176 HIS A N 1
ATOM 1290 C CA . HIS A 1 176 ? 14.461 44.906 27.875 1 81.69 176 HIS A CA 1
ATOM 1291 C C . HIS A 1 176 ? 15.07 43.562 28.25 1 81.69 176 HIS A C 1
ATOM 1293 O O . HIS A 1 176 ? 14.367 42.531 28.25 1 81.69 176 HIS A O 1
ATOM 1299 N N . TRP A 1 177 ? 16.281 43.531 28.656 1 83.75 177 TRP A N 1
ATOM 1300 C CA . TRP A 1 177 ? 17.031 42.281 28.797 1 83.75 177 TRP A CA 1
ATOM 1301 C C . TRP A 1 177 ? 16.516 41.469 29.984 1 83.75 177 TRP A C 1
ATOM 1303 O O . TRP A 1 177 ? 16.578 40.219 29.969 1 83.75 177 TRP A O 1
ATOM 1313 N N . LYS A 1 178 ? 16 42.156 31.078 1 84.38 178 LYS A N 1
ATOM 1314 C CA . LYS A 1 178 ? 15.531 41.406 32.25 1 84.38 178 LYS A CA 1
ATOM 1315 C C . LYS A 1 178 ? 14.281 40.625 31.906 1 84.38 178 LYS A C 1
ATOM 1317 O O . LYS A 1 178 ? 14.18 39.438 32.281 1 84.38 178 LYS A O 1
ATOM 1322 N N . LEU A 1 179 ? 13.422 41.281 31.203 1 81.38 179 LEU A N 1
ATOM 1323 C CA . LEU A 1 179 ? 12.188 40.625 30.828 1 81.38 179 LEU A CA 1
ATOM 1324 C C . LEU A 1 179 ? 12.445 39.562 29.766 1 81.38 179 LEU A C 1
ATOM 1326 O O . LEU A 1 179 ? 11.812 38.5 29.766 1 81.38 179 LEU A O 1
ATOM 1330 N N . ALA A 1 180 ? 13.375 39.844 28.875 1 85.81 180 ALA A N 1
ATOM 1331 C CA . ALA A 1 180 ? 13.734 38.875 27.844 1 85.81 180 ALA A CA 1
ATOM 1332 C C . ALA A 1 180 ? 14.352 37.594 28.469 1 85.81 180 ALA A C 1
ATOM 1334 O O . ALA A 1 180 ? 14.102 36.5 28 1 85.81 180 ALA A O 1
ATOM 1335 N N . LEU A 1 181 ? 15.125 37.844 29.406 1 87.38 181 LEU A N 1
ATOM 1336 C CA . LEU A 1 181 ? 15.742 36.719 30.094 1 87.38 181 LEU A CA 1
ATOM 1337 C C . LEU A 1 181 ? 14.695 35.875 30.797 1 87.38 181 LEU A C 1
ATOM 1339 O O . LEU A 1 181 ? 14.781 34.625 30.797 1 87.38 181 LEU A O 1
ATOM 1343 N N . ALA A 1 182 ? 13.766 36.5 31.422 1 81.56 182 ALA A N 1
ATOM 1344 C CA . ALA A 1 182 ? 12.68 35.781 32.094 1 81.56 182 ALA A CA 1
ATOM 1345 C C . ALA A 1 182 ? 11.891 34.969 31.078 1 81.56 182 ALA A C 1
ATOM 1347 O O . ALA A 1 182 ? 11.5 33.812 31.359 1 81.56 182 ALA A O 1
ATOM 1348 N N . CYS A 1 183 ? 11.633 35.531 29.922 1 82.19 183 CYS A N 1
ATOM 1349 C CA . CYS A 1 183 ? 10.93 34.812 28.859 1 82.19 183 CYS A CA 1
ATOM 1350 C C . CYS A 1 183 ? 11.742 33.625 28.359 1 82.19 183 CYS A C 1
ATOM 1352 O O . CYS A 1 183 ? 11.188 32.562 28.125 1 82.19 183 CYS A O 1
ATOM 1354 N N . ALA A 1 184 ? 13.016 33.844 28.172 1 86.25 184 ALA A N 1
ATOM 1355 C CA . ALA A 1 184 ? 13.898 32.781 27.703 1 86.25 184 ALA A CA 1
ATOM 1356 C C . ALA A 1 184 ? 13.953 31.625 28.688 1 86.25 184 ALA A C 1
ATOM 1358 O O . ALA A 1 184 ? 13.883 30.453 28.297 1 86.25 184 ALA A O 1
ATOM 1359 N N . LEU A 1 185 ? 14.047 31.969 29.922 1 85.69 185 LEU A N 1
ATOM 1360 C CA . LEU A 1 185 ? 14.133 30.953 30.969 1 85.69 185 LEU A CA 1
ATOM 1361 C C . LEU A 1 185 ? 12.805 30.219 31.125 1 85.69 185 LEU A C 1
ATOM 1363 O O . LEU A 1 185 ? 12.781 29 31.312 1 85.69 185 LEU A O 1
ATOM 1367 N N . GLY A 1 186 ? 11.711 30.969 31.094 1 82.94 186 GLY A N 1
ATOM 1368 C CA . GLY A 1 186 ? 10.398 30.328 31.125 1 82.94 186 GLY A CA 1
ATOM 1369 C C . GLY A 1 186 ? 10.156 29.406 29.953 1 82.94 186 GLY A C 1
ATOM 1370 O O . GLY A 1 186 ? 9.641 28.297 30.141 1 82.94 186 GLY A O 1
ATOM 1371 N N . GLY A 1 187 ? 10.508 29.906 28.781 1 82 187 GLY A N 1
ATOM 1372 C CA . GLY A 1 187 ? 10.383 29.062 27.594 1 82 187 GLY A CA 1
ATOM 1373 C C . GLY A 1 187 ? 11.227 27.812 27.656 1 82 187 GLY A C 1
ATOM 1374 O O . GLY A 1 187 ? 10.758 26.719 27.312 1 82 187 GLY A O 1
ATOM 1375 N N . ALA A 1 188 ? 12.453 27.984 28.047 1 82.25 188 ALA A N 1
ATOM 1376 C CA . ALA A 1 188 ? 13.352 26.844 28.188 1 82.25 188 ALA A CA 1
ATOM 1377 C C . ALA A 1 188 ? 12.789 25.828 29.188 1 82.25 188 ALA A C 1
ATOM 1379 O O . ALA A 1 188 ? 12.859 24.625 28.969 1 82.25 188 ALA A O 1
ATOM 1380 N N . LEU A 1 189 ? 12.297 26.359 30.266 1 81.12 189 LEU A N 1
ATOM 1381 C CA . LEU A 1 189 ? 11.711 25.484 31.281 1 81.12 189 LEU A CA 1
ATOM 1382 C C . LEU A 1 189 ? 10.523 24.719 30.719 1 81.12 189 LEU A C 1
ATOM 1384 O O . LEU A 1 189 ? 10.367 23.516 30.984 1 81.12 189 LEU A O 1
ATOM 1388 N N . LEU A 1 190 ? 9.734 25.391 29.906 1 82.06 190 LEU A N 1
ATOM 1389 C CA . LEU A 1 190 ? 8.578 24.734 29.297 1 82.06 190 LEU A CA 1
ATOM 1390 C C . LEU A 1 190 ? 9.023 23.641 28.328 1 82.06 190 LEU A C 1
ATOM 1392 O O . LEU A 1 190 ? 8.438 22.562 28.312 1 82.06 190 LEU A O 1
ATOM 1396 N N . LEU A 1 191 ? 10.039 23.859 27.609 1 79.88 191 LEU A N 1
ATOM 1397 C CA . LEU A 1 191 ? 10.539 22.906 26.625 1 79.88 191 LEU A CA 1
ATOM 1398 C C . LEU A 1 191 ? 11.133 21.688 27.328 1 79.88 191 LEU A C 1
ATOM 1400 O O . LEU A 1 191 ? 10.945 20.547 26.875 1 79.88 191 LEU A O 1
ATOM 1404 N N . VAL A 1 192 ? 11.82 21.906 28.406 1 79.25 192 VAL A N 1
ATOM 1405 C CA . VAL A 1 192 ? 12.438 20.812 29.172 1 79.25 192 VAL A CA 1
ATOM 1406 C C . VAL A 1 192 ? 11.359 19.953 29.797 1 79.25 192 VAL A C 1
ATOM 1408 O O . VAL A 1 192 ? 11.477 18.719 29.828 1 79.25 192 VAL A O 1
ATOM 1411 N N . LEU A 1 193 ? 10.336 20.594 30.25 1 77.75 193 LEU A N 1
ATOM 1412 C CA . LEU A 1 193 ? 9.242 19.859 30.875 1 77.75 193 LEU A CA 1
ATOM 1413 C C . LEU A 1 193 ? 8.523 18.969 29.859 1 77.75 193 LEU A C 1
ATOM 1415 O O . LEU A 1 193 ? 8.047 17.891 30.203 1 77.75 193 LEU A O 1
ATOM 1419 N N . LEU A 1 194 ? 8.625 19.391 28.625 1 78.5 194 LEU A N 1
ATOM 1420 C CA . LEU A 1 194 ? 7.934 18.641 27.578 1 78.5 194 LEU A CA 1
ATOM 1421 C C . LEU A 1 194 ? 8.875 17.641 26.922 1 78.5 194 LEU A C 1
ATOM 1423 O O . LEU A 1 194 ? 8.422 16.719 26.219 1 78.5 194 LEU A O 1
ATOM 1427 N N . ALA A 1 195 ? 10.18 17.766 27.125 1 75.12 195 ALA A N 1
ATOM 1428 C CA . ALA A 1 195 ? 11.188 16.906 26.516 1 75.12 195 ALA A CA 1
ATOM 1429 C C . ALA A 1 195 ? 11.07 15.477 27.047 1 75.12 195 ALA A C 1
ATOM 1431 O O . ALA A 1 195 ? 11.469 14.516 26.375 1 75.12 195 ALA A O 1
ATOM 1432 N N . GLY A 1 196 ? 10.562 15.258 28.203 1 73.5 196 GLY A N 1
ATOM 1433 C CA . GLY A 1 196 ? 10.453 13.93 28.781 1 73.5 196 GLY A CA 1
ATOM 1434 C C . GLY A 1 196 ? 9.555 13 27.984 1 73.5 196 GLY A C 1
ATOM 1435 O O . GLY A 1 196 ? 9.617 11.781 28.141 1 73.5 196 GLY A O 1
ATOM 1436 N N . HIS A 1 197 ? 8.914 13.5 27 1 80.75 197 HIS A N 1
ATOM 1437 C CA . HIS A 1 197 ? 7.934 12.672 26.312 1 80.75 197 HIS A CA 1
ATOM 1438 C C . HIS A 1 197 ? 8.453 12.211 24.953 1 80.75 197 HIS A C 1
ATOM 1440 O O . HIS A 1 197 ? 7.715 11.609 24.172 1 80.75 197 HIS A O 1
ATOM 1446 N N . ARG A 1 198 ? 9.758 12.414 24.766 1 80.94 198 ARG A N 1
ATOM 1447 C CA . ARG A 1 198 ? 10.328 12.086 23.469 1 80.94 198 ARG A CA 1
ATOM 1448 C C . ARG A 1 198 ? 10.344 10.578 23.234 1 80.94 198 ARG A C 1
ATOM 1450 O O . ARG A 1 198 ? 10 10.109 22.156 1 80.94 198 ARG A O 1
ATOM 1457 N N . ARG A 1 199 ? 10.664 9.844 24.219 1 83.44 199 ARG A N 1
ATOM 1458 C CA . ARG A 1 199 ? 10.734 8.391 24.109 1 83.44 199 ARG A CA 1
ATOM 1459 C C . ARG A 1 199 ? 9.352 7.789 23.891 1 83.44 199 ARG A C 1
ATOM 1461 O O . ARG A 1 199 ? 9.188 6.828 23.141 1 83.44 199 ARG A O 1
ATOM 1468 N N . GLY A 1 200 ? 8.461 8.461 24.562 1 85.81 200 GLY A N 1
ATOM 1469 C CA . GLY A 1 200 ? 7.094 7.984 24.406 1 85.81 200 GLY A CA 1
ATOM 1470 C C . GLY A 1 200 ? 6.555 8.195 23 1 85.81 200 GLY A C 1
ATOM 1471 O O . GLY A 1 200 ? 5.891 7.312 22.453 1 85.81 200 GLY A O 1
ATOM 1472 N N . VAL A 1 201 ? 6.934 9.25 22.438 1 87.69 201 VAL A N 1
ATOM 1473 C CA . VAL A 1 201 ? 6.465 9.578 21.094 1 87.69 201 VAL A CA 1
ATOM 1474 C C . VAL A 1 201 ? 7.129 8.656 20.078 1 87.69 201 VAL A C 1
ATOM 1476 O O . VAL A 1 201 ? 6.469 8.156 19.156 1 87.69 201 VAL A O 1
ATOM 1479 N N . MET A 1 202 ? 8.383 8.352 20.234 1 87.69 202 MET A N 1
ATOM 1480 C CA . MET A 1 202 ? 9.094 7.449 19.328 1 87.69 202 MET A CA 1
ATOM 1481 C C . MET A 1 202 ? 8.539 6.027 19.422 1 87.69 202 MET A C 1
ATOM 1483 O O . MET A 1 202 ? 8.43 5.328 18.422 1 87.69 202 MET A O 1
ATOM 1487 N N . ALA A 1 203 ? 8.234 5.688 20.641 1 89.94 203 ALA A N 1
ATOM 1488 C CA . ALA A 1 203 ? 7.645 4.367 20.828 1 89.94 203 ALA A CA 1
ATOM 1489 C C . ALA A 1 203 ? 6.305 4.254 20.109 1 89.94 203 ALA A C 1
ATOM 1491 O O . ALA A 1 203 ? 5.996 3.223 19.5 1 89.94 203 ALA A O 1
ATOM 1492 N N . LEU A 1 204 ? 5.52 5.281 20.188 1 89.25 204 LEU A N 1
ATOM 1493 C CA . LEU A 1 204 ? 4.246 5.305 19.469 1 89.25 204 LEU A CA 1
ATOM 1494 C C . LEU A 1 204 ? 4.465 5.23 17.969 1 89.25 204 LEU A C 1
ATOM 1496 O O . LEU A 1 204 ? 3.693 4.578 17.25 1 89.25 204 LEU A O 1
ATOM 1500 N N . GLY A 1 205 ? 5.516 5.855 17.547 1 88.31 205 GLY A N 1
ATOM 1501 C CA . GLY A 1 205 ? 5.867 5.785 16.141 1 88.31 205 GLY A CA 1
ATOM 1502 C C . GLY A 1 205 ? 6.234 4.383 15.68 1 88.31 205 GLY A C 1
ATOM 1503 O O . GLY A 1 205 ? 5.828 3.953 14.594 1 88.31 205 GLY A O 1
ATOM 1504 N N . ARG A 1 206 ? 6.957 3.713 16.484 1 91 206 ARG A N 1
ATOM 1505 C CA . ARG A 1 206 ? 7.316 2.332 16.172 1 91 206 ARG A CA 1
ATOM 1506 C C . ARG A 1 206 ? 6.078 1.44 16.125 1 91 206 ARG A C 1
ATOM 1508 O O . ARG A 1 206 ? 5.941 0.615 15.219 1 91 206 ARG A O 1
ATOM 1515 N N . GLN A 1 207 ? 5.25 1.666 17.062 1 91.81 207 GLN A N 1
ATOM 1516 C CA . GLN A 1 207 ? 4.023 0.873 17.109 1 91.81 207 GLN A CA 1
ATOM 1517 C C . GLN A 1 207 ? 3.135 1.159 15.898 1 91.81 207 GLN A C 1
ATOM 1519 O O . GLN A 1 207 ? 2.48 0.255 15.375 1 91.81 207 GLN A O 1
ATOM 1524 N N . LEU A 1 208 ? 3.141 2.34 15.484 1 87.88 208 LEU A N 1
ATOM 1525 C CA . LEU A 1 208 ? 2.365 2.719 14.312 1 87.88 208 LEU A CA 1
ATOM 1526 C C . LEU A 1 208 ? 2.896 2.02 13.062 1 87.88 208 LEU A C 1
ATOM 1528 O O . LEU A 1 208 ? 2.117 1.553 12.227 1 87.88 208 LEU A O 1
ATOM 1532 N N . THR A 1 209 ? 4.227 1.943 13.016 1 86.31 209 THR A N 1
ATOM 1533 C CA . THR A 1 209 ? 4.848 1.273 11.875 1 86.31 209 THR A CA 1
ATOM 1534 C C . THR A 1 209 ? 4.449 -0.199 11.836 1 86.31 209 THR A C 1
ATOM 1536 O O . THR A 1 209 ? 4.055 -0.71 10.781 1 86.31 209 THR A O 1
ATOM 1539 N N . VAL A 1 210 ? 4.492 -0.781 12.898 1 89.62 210 VAL A N 1
ATOM 1540 C CA . VAL A 1 210 ? 4.16 -2.199 12.992 1 89.62 210 VAL A CA 1
ATOM 1541 C C . VAL A 1 210 ? 2.68 -2.404 12.672 1 89.62 210 VAL A C 1
ATOM 1543 O O . VAL A 1 210 ? 2.322 -3.318 11.922 1 89.62 210 VAL A O 1
ATOM 1546 N N . ALA A 1 211 ? 1.818 -1.58 13.242 1 90.88 211 ALA A N 1
ATOM 1547 C CA . ALA A 1 211 ? 0.383 -1.683 12.984 1 90.88 211 ALA A CA 1
ATOM 1548 C C . ALA A 1 211 ? 0.067 -1.465 11.508 1 90.88 211 ALA A C 1
ATOM 1550 O O . ALA A 1 211 ? -0.798 -2.141 10.945 1 90.88 211 ALA A O 1
ATOM 1551 N N . SER A 1 212 ? 0.741 -0.554 10.914 1 89.06 212 SER A N 1
ATOM 1552 C CA . SER A 1 212 ? 0.556 -0.274 9.492 1 89.06 212 SER A CA 1
ATOM 1553 C C . SER A 1 212 ? 0.973 -1.465 8.633 1 89.06 212 SER A C 1
ATOM 1555 O O . SER A 1 212 ? 0.267 -1.837 7.691 1 89.06 212 SER A O 1
ATOM 1557 N N . GLN A 1 213 ? 2.094 -2.033 8.984 1 86.62 213 GLN A N 1
ATOM 1558 C CA . GLN A 1 213 ? 2.582 -3.203 8.258 1 86.62 213 GLN A CA 1
ATOM 1559 C C . GLN A 1 213 ? 1.6 -4.363 8.367 1 86.62 213 GLN A C 1
ATOM 1561 O O . GLN A 1 213 ? 1.338 -5.055 7.379 1 86.62 213 GLN A O 1
ATOM 1566 N N . ARG A 1 214 ? 1.081 -4.551 9.469 1 87.94 214 ARG A N 1
ATOM 1567 C CA . ARG A 1 214 ? 0.137 -5.641 9.688 1 87.94 214 ARG A CA 1
ATOM 1568 C C . ARG A 1 214 ? -1.139 -5.438 8.883 1 87.94 214 ARG A C 1
ATOM 1570 O O . ARG A 1 214 ? -1.665 -6.383 8.289 1 87.94 214 ARG A O 1
ATOM 1577 N N . LEU A 1 215 ? -1.643 -4.285 8.891 1 90.12 215 LEU A N 1
ATOM 1578 C CA . LEU A 1 215 ? -2.848 -4 8.125 1 90.12 215 LEU A CA 1
ATOM 1579 C C . LEU A 1 215 ? -2.604 -4.211 6.633 1 90.12 215 LEU A C 1
ATOM 1581 O O . LEU A 1 215 ? -3.453 -4.762 5.93 1 90.12 215 LEU A O 1
ATOM 1585 N N . HIS A 1 216 ? -1.434 -3.779 6.141 1 86.81 216 HIS A N 1
ATOM 1586 C CA . HIS A 1 216 ? -1.098 -3.967 4.73 1 86.81 216 HIS A CA 1
ATOM 1587 C C . HIS A 1 216 ? -1.018 -5.445 4.375 1 86.81 216 HIS A C 1
ATOM 1589 O O . HIS A 1 216 ? -1.577 -5.875 3.363 1 86.81 216 HIS A O 1
ATOM 1595 N N . ALA A 1 217 ? -0.427 -6.164 5.246 1 86.06 217 ALA A N 1
ATOM 1596 C CA . ALA A 1 217 ? -0.283 -7.598 5.012 1 86.06 217 ALA A CA 1
ATOM 1597 C C . ALA A 1 217 ? -1.64 -8.297 5.031 1 86.06 217 ALA A C 1
ATOM 1599 O O . ALA A 1 217 ? -1.941 -9.102 4.152 1 86.06 217 ALA A O 1
ATOM 1600 N N . SER A 1 218 ? -2.387 -7.984 6.039 1 88.88 218 SER A N 1
ATOM 1601 C CA . SER A 1 218 ? -3.689 -8.625 6.184 1 88.88 218 SER A CA 1
ATOM 1602 C C . SER A 1 218 ? -4.605 -8.281 5.012 1 88.88 218 SER A C 1
ATOM 1604 O O . SER A 1 218 ? -5.359 -9.133 4.535 1 88.88 218 SER A O 1
ATOM 1606 N N . LEU A 1 219 ? -4.559 -7.094 4.574 1 90.19 219 LEU A N 1
ATOM 1607 C CA . LEU A 1 219 ? -5.41 -6.672 3.465 1 90.19 219 LEU A CA 1
ATOM 1608 C C . LEU A 1 219 ? -4.984 -7.344 2.166 1 90.19 219 LEU A C 1
ATOM 1610 O O . LEU A 1 219 ? -5.828 -7.777 1.378 1 90.19 219 LEU A O 1
ATOM 1614 N N . HIS A 1 220 ? -3.752 -7.391 1.979 1 84.25 220 HIS A N 1
ATOM 1615 C CA . HIS A 1 220 ? -3.262 -8.047 0.774 1 84.25 220 HIS A CA 1
ATOM 1616 C C . HIS A 1 220 ? -3.607 -9.531 0.779 1 84.25 220 HIS A C 1
ATOM 1618 O O . HIS A 1 220 ? -4.02 -10.086 -0.245 1 84.25 220 HIS A O 1
ATOM 1624 N N . ASP A 1 221 ? -3.473 -10.148 1.88 1 85.12 221 ASP A N 1
ATOM 1625 C CA . ASP A 1 221 ? -3.836 -11.555 2.014 1 85.12 221 ASP A CA 1
ATOM 1626 C C . ASP A 1 221 ? -5.332 -11.758 1.774 1 85.12 221 ASP A C 1
ATOM 1628 O O . ASP A 1 221 ? -5.73 -12.711 1.101 1 85.12 221 ASP A O 1
ATOM 1632 N N . SER A 1 222 ? -6.062 -10.922 2.365 1 90.12 222 SER A N 1
ATOM 1633 C CA . SER A 1 222 ? -7.512 -11.047 2.252 1 90.12 222 SER A CA 1
ATOM 1634 C C . SER A 1 222 ? -7.977 -10.82 0.816 1 90.12 222 SER A C 1
ATOM 1636 O O . SER A 1 222 ? -8.898 -11.484 0.344 1 90.12 222 SER A O 1
ATOM 1638 N N . LEU A 1 223 ? -7.316 -9.914 0.146 1 89.19 223 LEU A N 1
ATOM 1639 C CA . LEU A 1 223 ? -7.684 -9.633 -1.238 1 89.19 223 LEU A CA 1
ATOM 1640 C C . LEU A 1 223 ? -7.266 -10.781 -2.15 1 89.19 223 LEU A C 1
ATOM 1642 O O . LEU A 1 223 ? -7.988 -11.133 -3.086 1 89.19 223 LEU A O 1
ATOM 1646 N N . ALA A 1 224 ? -6.184 -11.352 -1.814 1 82.44 224 ALA A N 1
ATOM 1647 C CA . ALA A 1 224 ? -5.715 -12.5 -2.58 1 82.44 224 ALA A CA 1
ATOM 1648 C C . ALA A 1 224 ? -6.621 -13.711 -2.361 1 82.44 224 ALA A C 1
ATOM 1650 O O . ALA A 1 224 ? -6.789 -14.539 -3.26 1 82.44 224 ALA A O 1
ATOM 1651 N N . GLY A 1 225 ? -7.207 -13.812 -1.24 1 84.88 225 GLY A N 1
ATOM 1652 C CA . GLY A 1 225 ? -8.039 -14.953 -0.891 1 84.88 225 GLY A CA 1
ATOM 1653 C C . GLY A 1 225 ? -9.523 -14.664 -1.018 1 84.88 225 GLY A C 1
ATOM 1654 O O . GLY A 1 225 ? -10.352 -15.344 -0.404 1 84.88 225 GLY A O 1
ATOM 1655 N N . LEU A 1 226 ? -9.938 -13.719 -1.814 1 88.81 226 LEU A N 1
ATOM 1656 C CA . LEU A 1 226 ? -11.336 -13.32 -1.911 1 88.81 226 LEU A CA 1
ATOM 1657 C C . LEU A 1 226 ? -12.195 -14.469 -2.424 1 88.81 226 LEU A C 1
ATOM 1659 O O . LEU A 1 226 ? -13.32 -14.656 -1.965 1 88.81 226 LEU A O 1
ATOM 1663 N N . ARG A 1 227 ? -11.68 -15.188 -3.377 1 85.81 227 ARG A N 1
ATOM 1664 C CA . ARG A 1 227 ? -12.414 -16.312 -3.934 1 85.81 227 ARG A CA 1
ATOM 1665 C C . ARG A 1 227 ? -12.719 -17.359 -2.859 1 85.81 227 ARG A C 1
ATOM 1667 O O . ARG A 1 227 ? -13.844 -17.859 -2.771 1 85.81 227 ARG A O 1
ATOM 1674 N N . LEU A 1 228 ? -11.758 -17.625 -2.133 1 85.94 228 LEU A N 1
ATOM 1675 C CA . LEU A 1 228 ? -11.914 -18.609 -1.06 1 85.94 228 LEU A CA 1
ATOM 1676 C C . LEU A 1 228 ? -12.922 -18.109 -0.026 1 85.94 228 LEU A C 1
ATOM 1678 O O . LEU A 1 228 ? -13.742 -18.891 0.464 1 85.94 228 LEU A O 1
ATOM 1682 N N . ALA A 1 229 ? -12.852 -16.891 0.3 1 88.12 229 ALA A N 1
ATOM 1683 C CA . ALA A 1 229 ? -13.781 -16.312 1.267 1 88.12 229 ALA A CA 1
ATOM 1684 C C . ALA A 1 229 ? -15.227 -16.484 0.796 1 88.12 229 ALA A C 1
ATOM 1686 O O . ALA A 1 229 ? -16.109 -16.797 1.593 1 88.12 229 ALA A O 1
ATOM 1687 N N . LYS A 1 230 ? -15.43 -16.297 -0.406 1 88.62 230 LYS A N 1
ATOM 1688 C CA . LYS A 1 230 ? -16.781 -16.359 -0.946 1 88.62 230 LYS A CA 1
ATOM 1689 C C . LYS A 1 230 ? -17.266 -17.812 -1.047 1 88.62 230 LYS A C 1
ATOM 1691 O O . LYS A 1 230 ? -18.438 -18.094 -0.768 1 88.62 230 LYS A O 1
ATOM 1696 N N . ILE A 1 231 ? -16.391 -18.625 -1.42 1 85.62 231 ILE A N 1
ATOM 1697 C CA . ILE A 1 231 ? -16.766 -20.031 -1.557 1 85.62 231 ILE A CA 1
ATOM 1698 C C . ILE A 1 231 ? -17.078 -20.625 -0.181 1 85.62 231 ILE A C 1
ATOM 1700 O O . ILE A 1 231 ? -18.047 -21.375 -0.024 1 85.62 231 ILE A O 1
ATOM 1704 N N . LEU A 1 232 ? -16.312 -20.172 0.791 1 86 232 LEU A N 1
ATOM 1705 C CA . LEU A 1 232 ? -16.469 -20.719 2.135 1 86 232 LEU A CA 1
ATOM 1706 C C . LEU A 1 232 ? -17.516 -19.938 2.924 1 86 232 LEU A C 1
ATOM 1708 O O . LEU A 1 232 ? -17.906 -20.359 4.012 1 86 232 LEU A O 1
ATOM 1712 N N . GLY A 1 233 ? -17.922 -18.859 2.391 1 83.06 233 GLY A N 1
ATOM 1713 C CA . GLY A 1 233 ? -18.812 -18 3.156 1 83.06 233 GLY A CA 1
ATOM 1714 C C . GLY A 1 233 ? -18.156 -17.406 4.391 1 83.06 233 GLY A C 1
ATOM 1715 O O . GLY A 1 233 ? -18.797 -17.281 5.441 1 83.06 233 GLY A O 1
ATOM 1716 N N . ALA A 1 234 ? -16.875 -17.203 4.277 1 86.81 234 ALA A N 1
ATOM 1717 C CA . ALA A 1 234 ? -16.109 -16.734 5.434 1 86.81 234 ALA A CA 1
ATOM 1718 C C . ALA A 1 234 ? -16.016 -15.203 5.43 1 86.81 234 ALA A C 1
ATOM 1720 O O . ALA A 1 234 ? -15.055 -14.641 5.969 1 86.81 234 ALA A O 1
ATOM 1721 N N . GLU A 1 235 ? -16.969 -14.547 4.879 1 88.62 235 GLU A N 1
ATOM 1722 C CA . GLU A 1 235 ? -16.922 -13.094 4.746 1 88.62 235 GLU A CA 1
ATOM 1723 C C . GLU A 1 235 ? -16.875 -12.414 6.109 1 88.62 235 GLU A C 1
ATOM 1725 O O . GLU A 1 235 ? -16.141 -11.438 6.301 1 88.62 235 GLU A O 1
ATOM 1730 N N . VAL A 1 236 ? -17.594 -12.953 7.062 1 87.5 236 VAL A N 1
ATOM 1731 C CA . VAL A 1 236 ? -17.656 -12.352 8.391 1 87.5 236 VAL A CA 1
ATOM 1732 C C . VAL A 1 236 ? -16.297 -12.43 9.07 1 87.5 236 VAL A C 1
ATOM 1734 O O . VAL A 1 236 ? -15.852 -11.477 9.703 1 87.5 236 VAL A O 1
ATOM 1737 N N . ARG A 1 237 ? -15.688 -13.484 8.844 1 86.94 237 ARG A N 1
ATOM 1738 C CA . ARG A 1 237 ? -14.367 -13.656 9.453 1 86.94 237 ARG A CA 1
ATOM 1739 C C . ARG A 1 237 ? -13.344 -12.719 8.82 1 86.94 237 ARG A C 1
ATOM 1741 O O . ARG A 1 237 ? -12.516 -12.141 9.523 1 86.94 237 ARG A O 1
ATOM 1748 N N . TYR A 1 238 ? -13.422 -12.641 7.547 1 90.5 238 TYR A N 1
ATOM 1749 C CA . TYR A 1 238 ? -12.516 -11.742 6.836 1 90.5 238 TYR A CA 1
ATOM 1750 C C . TYR A 1 238 ? -12.695 -10.305 7.305 1 90.5 238 TYR A C 1
ATOM 1752 O O . TYR A 1 238 ? -11.711 -9.594 7.539 1 90.5 238 TYR A O 1
ATOM 1760 N N . ARG A 1 239 ? -13.914 -9.938 7.5 1 92.69 239 ARG A N 1
ATOM 1761 C CA . ARG A 1 239 ? -14.211 -8.586 7.969 1 92.69 239 ARG A CA 1
ATOM 1762 C C . ARG A 1 239 ? -13.656 -8.359 9.367 1 92.69 239 ARG A C 1
ATOM 1764 O O . ARG A 1 239 ? -13.109 -7.297 9.664 1 92.69 239 ARG A O 1
ATOM 1771 N N . ALA A 1 240 ? -13.758 -9.336 10.148 1 91.31 240 ALA A N 1
ATOM 1772 C CA . ALA A 1 240 ? -13.289 -9.234 11.531 1 91.31 240 ALA A CA 1
ATOM 1773 C C . ALA A 1 240 ? -11.766 -9.102 11.586 1 91.31 240 ALA A C 1
ATOM 1775 O O . ALA A 1 240 ? -11.234 -8.367 12.422 1 91.31 240 ALA A O 1
ATOM 1776 N N . TRP A 1 241 ? -11.141 -9.789 10.711 1 88.31 241 TRP A N 1
ATOM 1777 C CA . TRP A 1 241 ? -9.688 -9.711 10.664 1 88.31 241 TRP A CA 1
ATOM 1778 C C . TRP A 1 241 ? -9.219 -8.305 10.312 1 88.31 241 TRP A C 1
ATOM 1780 O O . TRP A 1 241 ? -8.344 -7.746 10.977 1 88.31 241 TRP A O 1
ATOM 1790 N N . ILE A 1 242 ? -9.82 -7.75 9.336 1 92.62 242 ILE A N 1
ATOM 1791 C CA . ILE A 1 242 ? -9.414 -6.426 8.875 1 92.62 242 ILE A CA 1
ATOM 1792 C C . ILE A 1 242 ? -9.812 -5.375 9.914 1 92.62 242 ILE A C 1
ATOM 1794 O O . ILE A 1 242 ? -9.055 -4.441 10.18 1 92.62 242 ILE A O 1
ATOM 1798 N N . ALA A 1 243 ? -10.961 -5.555 10.508 1 93.94 243 ALA A N 1
ATOM 1799 C CA . ALA A 1 243 ? -11.43 -4.625 11.539 1 93.94 243 ALA A CA 1
ATOM 1800 C C . ALA A 1 243 ? -10.484 -4.617 12.734 1 93.94 243 ALA A C 1
ATOM 1802 O O . ALA A 1 243 ? -10.227 -3.564 13.328 1 93.94 243 ALA A O 1
ATOM 1803 N N . GLY A 1 244 ? -10.023 -5.797 13.008 1 93.62 244 GLY A N 1
ATOM 1804 C CA . GLY A 1 244 ? -9.078 -5.891 14.109 1 93.62 244 GLY A CA 1
ATOM 1805 C C . GLY A 1 244 ? -7.785 -5.145 13.852 1 93.62 244 GLY A C 1
ATOM 1806 O O . GLY A 1 244 ? -7.336 -4.363 14.695 1 93.62 244 GLY A O 1
ATOM 1807 N N . ASP A 1 245 ? -7.223 -5.336 12.711 1 93.12 245 ASP A N 1
ATOM 1808 C CA . ASP A 1 245 ? -5.965 -4.68 12.367 1 93.12 245 ASP A CA 1
ATOM 1809 C C . ASP A 1 245 ? -6.164 -3.18 12.18 1 93.12 245 ASP A C 1
ATOM 1811 O O . ASP A 1 245 ? -5.312 -2.381 12.57 1 93.12 245 ASP A O 1
ATOM 1815 N N . ALA A 1 246 ? -7.262 -2.82 11.633 1 93.94 246 ALA A N 1
ATOM 1816 C CA . ALA A 1 246 ? -7.586 -1.404 11.469 1 93.94 246 ALA A CA 1
ATOM 1817 C C . ALA A 1 246 ? -7.785 -0.732 12.828 1 93.94 246 ALA A C 1
ATOM 1819 O O . ALA A 1 246 ? -7.391 0.421 13.016 1 93.94 246 ALA A O 1
ATOM 1820 N N . GLY A 1 247 ? -8.422 -1.435 13.734 1 93.94 247 GLY A N 1
ATOM 1821 C CA . GLY A 1 247 ? -8.609 -0.922 15.086 1 93.94 247 GLY A CA 1
ATOM 1822 C C . GLY A 1 247 ? -7.309 -0.667 15.82 1 93.94 247 GLY A C 1
ATOM 1823 O O . GLY A 1 247 ? -7.164 0.347 16.5 1 93.94 247 GLY A O 1
ATOM 1824 N N . ARG A 1 248 ? -6.375 -1.521 15.656 1 93.69 248 ARG A N 1
ATOM 1825 C CA . ARG A 1 248 ? -5.07 -1.348 16.281 1 93.69 248 ARG A CA 1
ATOM 1826 C C . ARG A 1 248 ? -4.352 -0.123 15.727 1 93.69 248 ARG A C 1
ATOM 1828 O O . ARG A 1 248 ? -3.729 0.631 16.469 1 93.69 248 ARG A O 1
ATOM 1835 N N . LEU A 1 249 ? -4.441 -0.015 14.445 1 91.81 249 LEU A N 1
ATOM 1836 C CA . LEU A 1 249 ? -3.842 1.154 13.812 1 91.81 249 LEU A CA 1
ATOM 1837 C C . LEU A 1 249 ? -4.492 2.439 14.312 1 91.81 249 LEU A C 1
ATOM 1839 O O . LEU A 1 249 ? -3.797 3.398 14.656 1 91.81 249 LEU A O 1
ATOM 1843 N N . ARG A 1 250 ? -5.773 2.447 14.43 1 92.69 250 ARG A N 1
ATOM 1844 C CA . ARG A 1 250 ? -6.531 3.604 14.898 1 92.69 250 ARG A CA 1
ATOM 1845 C C . ARG A 1 250 ? -6.145 3.963 16.328 1 92.69 250 ARG A C 1
ATOM 1847 O O . ARG A 1 250 ? -5.961 5.141 16.656 1 92.69 250 ARG A O 1
ATOM 1854 N N . ASP A 1 251 ? -5.996 2.99 17.094 1 93.62 251 ASP A N 1
ATOM 1855 C CA . ASP A 1 251 ? -5.656 3.227 18.484 1 93.62 251 ASP A CA 1
ATOM 1856 C C . ASP A 1 251 ? -4.297 3.912 18.609 1 93.62 251 ASP A C 1
ATOM 1858 O O . ASP A 1 251 ? -4.121 4.812 19.438 1 93.62 251 ASP A O 1
ATOM 1862 N N . GLN A 1 252 ? -3.385 3.467 17.844 1 91.94 252 GLN A N 1
ATOM 1863 C CA . GLN A 1 252 ? -2.062 4.082 17.891 1 91.94 252 GLN A CA 1
ATOM 1864 C C . GLN A 1 252 ? -2.107 5.52 17.391 1 91.94 252 GLN A C 1
ATOM 1866 O O . GLN A 1 252 ? -1.463 6.402 17.953 1 91.94 252 GLN A O 1
ATOM 1871 N N . GLN A 1 253 ? -2.867 5.773 16.375 1 90.62 253 GLN A N 1
ATOM 1872 C CA . GLN A 1 253 ? -3.008 7.117 15.82 1 90.62 253 GLN A CA 1
ATOM 1873 C C . GLN A 1 253 ? -3.678 8.055 16.812 1 90.62 253 GLN A C 1
ATOM 1875 O O . GLN A 1 253 ? -3.27 9.211 16.969 1 90.62 253 GLN A O 1
ATOM 1880 N N . LEU A 1 254 ? -4.68 7.562 17.531 1 92.25 254 LEU A N 1
ATOM 1881 C CA . LEU A 1 254 ? -5.395 8.367 18.516 1 92.25 254 LEU A CA 1
ATOM 1882 C C . LEU A 1 254 ? -4.504 8.688 19.703 1 92.25 254 LEU A C 1
ATOM 1884 O O . LEU A 1 254 ? -4.523 9.812 20.219 1 92.25 254 LEU A O 1
ATOM 1888 N N . ARG A 1 255 ? -3.744 7.734 20.125 1 91.88 255 ARG A N 1
ATOM 1889 C CA . ARG A 1 255 ? -2.846 7.953 21.25 1 91.88 255 ARG A CA 1
ATOM 1890 C C . ARG A 1 255 ? -1.825 9.039 20.922 1 91.88 255 ARG A C 1
ATOM 1892 O O . ARG A 1 255 ? -1.551 9.906 21.766 1 91.88 255 ARG A O 1
ATOM 1899 N N . PHE A 1 256 ? -1.326 8.992 19.734 1 89.38 256 PHE A N 1
ATOM 1900 C CA . PHE A 1 256 ? -0.373 10.023 19.328 1 89.38 256 PHE A CA 1
ATOM 1901 C C . PHE A 1 256 ? -1.053 11.383 19.234 1 89.38 256 PHE A C 1
ATOM 1903 O O . PHE A 1 256 ? -0.534 12.383 19.734 1 89.38 256 PHE A O 1
ATOM 1910 N N . ALA A 1 257 ? -2.199 11.406 18.594 1 90 257 ALA A N 1
ATOM 1911 C CA . ALA A 1 257 ? -2.902 12.664 18.359 1 90 257 ALA A CA 1
ATOM 1912 C C . ALA A 1 257 ? -3.326 13.305 19.672 1 90 257 ALA A C 1
ATOM 1914 O O . ALA A 1 257 ? -3.209 14.523 19.844 1 90 257 ALA A O 1
ATOM 1915 N N . THR A 1 258 ? -3.809 12.547 20.594 1 89.88 258 THR A N 1
ATOM 1916 C CA . THR A 1 258 ? -4.23 13.062 21.891 1 89.88 258 THR A CA 1
ATOM 1917 C C . THR A 1 258 ? -3.031 13.547 22.703 1 89.88 258 THR A C 1
ATOM 1919 O O . THR A 1 258 ? -3.115 14.562 23.406 1 89.88 258 THR A O 1
ATOM 1922 N N . GLY A 1 259 ? -1.92 12.766 22.594 1 88.38 259 GLY A N 1
ATOM 1923 C CA . GLY A 1 259 ? -0.698 13.227 23.234 1 88.38 259 GLY A CA 1
ATOM 1924 C C . GLY A 1 259 ? -0.197 14.547 22.688 1 88.38 259 GLY A C 1
ATOM 1925 O O . GLY A 1 259 ? 0.234 15.414 23.453 1 88.38 259 GLY A O 1
ATOM 1926 N N . LEU A 1 260 ? -0.302 14.68 21.406 1 88.12 260 LEU A N 1
ATOM 1927 C CA . LEU A 1 260 ? 0.125 15.914 20.75 1 88.12 260 LEU A CA 1
ATOM 1928 C C . LEU A 1 260 ? -0.757 17.078 21.172 1 88.12 260 LEU A C 1
ATOM 1930 O O . LEU A 1 260 ? -0.255 18.172 21.469 1 88.12 260 LEU A O 1
ATOM 1934 N N . SER A 1 261 ? -2.047 16.828 21.219 1 89.31 261 SER A N 1
ATOM 1935 C CA . SER A 1 261 ? -2.988 17.875 21.609 1 89.31 261 SER A CA 1
ATOM 1936 C C . SER A 1 261 ? -2.795 18.281 23.062 1 89.31 261 SER A C 1
ATOM 1938 O O . SER A 1 261 ? -2.912 19.453 23.406 1 89.31 261 SER A O 1
ATOM 1940 N N . LEU A 1 262 ? -2.512 17.344 23.891 1 88.12 262 LEU A N 1
ATOM 1941 C CA . LEU A 1 262 ? -2.264 17.641 25.297 1 88.12 262 LEU A CA 1
ATOM 1942 C C . LEU A 1 262 ? -1.01 18.484 25.453 1 88.12 262 LEU A C 1
ATOM 1944 O O . LEU A 1 262 ? -0.999 19.438 26.25 1 88.12 262 LEU A O 1
ATOM 1948 N N . SER A 1 263 ? -0.009 18.109 24.797 1 87.88 263 SER A N 1
ATOM 1949 C CA . SER A 1 263 ? 1.23 18.875 24.844 1 87.88 263 SER A CA 1
ATOM 1950 C C . SER A 1 263 ? 1.008 20.312 24.391 1 87.88 263 SER A C 1
ATOM 1952 O O . SER A 1 263 ? 1.561 21.25 24.969 1 87.88 263 SER A O 1
ATOM 1954 N N . LYS A 1 264 ? 0.229 20.484 23.344 1 86.56 264 LYS A N 1
ATOM 1955 C CA . LYS A 1 264 ? -0.1 21.828 22.859 1 86.56 264 LYS A CA 1
ATOM 1956 C C . LYS A 1 264 ? -0.859 22.625 23.906 1 86.56 264 LYS A C 1
ATOM 1958 O O . LYS A 1 264 ? -0.549 23.797 24.156 1 86.56 264 LYS A O 1
ATOM 1963 N N . ALA A 1 265 ? -1.819 21.953 24.531 1 86.69 265 ALA A N 1
ATOM 1964 C CA . ALA A 1 265 ? -2.629 22.609 25.562 1 86.69 265 ALA A CA 1
ATOM 1965 C C . ALA A 1 265 ? -1.772 23.031 26.75 1 86.69 265 ALA A C 1
ATOM 1967 O O . ALA A 1 265 ? -1.931 24.125 27.281 1 86.69 265 ALA A O 1
ATOM 1968 N N . LEU A 1 266 ? -0.892 22.188 27.109 1 86.31 266 LEU A N 1
ATOM 1969 C CA . LEU A 1 266 ? -0.023 22.469 28.25 1 86.31 266 LEU A CA 1
ATOM 1970 C C . LEU A 1 266 ? 0.931 23.625 27.938 1 86.31 266 LEU A C 1
ATOM 1972 O O . LEU A 1 266 ? 1.172 24.484 28.781 1 86.31 266 LEU A O 1
ATOM 1976 N N . LEU A 1 267 ? 1.369 23.609 26.766 1 86.31 267 LEU A N 1
ATOM 1977 C CA . LEU A 1 267 ? 2.307 24.656 26.375 1 86.31 267 LEU A CA 1
ATOM 1978 C C . LEU A 1 267 ? 1.611 26.016 26.312 1 86.31 267 LEU A C 1
ATOM 1980 O O . LEU A 1 267 ? 2.15 27.016 26.781 1 86.31 267 LEU A O 1
ATOM 1984 N N . HIS A 1 268 ? 0.483 26.047 25.703 1 84.5 268 HIS A N 1
ATOM 1985 C CA . HIS A 1 268 ? -0.255 27.297 25.609 1 84.5 268 HIS A CA 1
ATOM 1986 C C . HIS A 1 268 ? -0.696 27.766 27 1 84.5 268 HIS A C 1
ATOM 1988 O O . HIS A 1 268 ? -0.696 28.969 27.266 1 84.5 268 HIS A O 1
ATOM 1994 N N . SER A 1 269 ? -1.085 26.844 27.891 1 86.25 269 SER A N 1
ATOM 1995 C CA . SER A 1 269 ? -1.459 27.188 29.266 1 86.25 269 SER A CA 1
ATOM 1996 C C . SER A 1 269 ? -0.269 27.734 30.031 1 86.25 269 SER A C 1
ATOM 1998 O O . SER A 1 269 ? -0.377 28.781 30.688 1 86.25 269 SER A O 1
ATOM 2000 N N . ALA A 1 270 ? 0.793 27.047 29.859 1 86.19 270 ALA A N 1
ATOM 2001 C CA . ALA A 1 270 ? 2.008 27.516 30.531 1 86.19 270 ALA A CA 1
ATOM 2002 C C . ALA A 1 270 ? 2.451 28.859 29.953 1 86.19 270 ALA A C 1
ATOM 2004 O O . ALA A 1 270 ? 2.955 29.719 30.688 1 86.19 270 ALA A O 1
ATOM 2005 N N . GLY A 1 271 ? 2.303 29.062 28.656 1 83.38 271 GLY A N 1
ATOM 2006 C CA . GLY A 1 271 ? 2.623 30.328 28.031 1 83.38 271 GLY A CA 1
ATOM 2007 C C . GLY A 1 271 ? 1.787 31.484 28.547 1 83.38 271 GLY A C 1
ATOM 2008 O O . GLY A 1 271 ? 2.301 32.594 28.75 1 83.38 271 GLY A O 1
ATOM 2009 N N . ALA A 1 272 ? 0.521 31.203 28.781 1 81.31 272 ALA A N 1
ATOM 2010 C CA . ALA A 1 272 ? -0.365 32.219 29.312 1 81.31 272 ALA A CA 1
ATOM 2011 C C . ALA A 1 272 ? 0.044 32.625 30.734 1 81.31 272 ALA A C 1
ATOM 2013 O O . ALA A 1 272 ? 0.024 33.812 31.078 1 81.31 272 ALA A O 1
ATOM 2014 N N . LEU A 1 273 ? 0.375 31.625 31.484 1 84 273 LEU A N 1
ATOM 2015 C CA . LEU A 1 273 ? 0.822 31.875 32.844 1 84 273 LEU A CA 1
ATOM 2016 C C . LEU A 1 273 ? 2.121 32.688 32.875 1 84 273 LEU A C 1
ATOM 2018 O O . LEU A 1 273 ? 2.297 33.594 33.688 1 84 273 LEU A O 1
ATOM 2022 N N . LEU A 1 274 ? 2.949 32.344 32 1 84.06 274 LEU A N 1
ATOM 2023 C CA . LEU A 1 274 ? 4.215 33.062 31.891 1 84.06 274 LEU A CA 1
ATOM 2024 C C . LEU A 1 274 ? 3.98 34.5 31.453 1 84.06 274 LEU A C 1
ATOM 2026 O O . LEU A 1 274 ? 4.641 35.406 31.953 1 84.06 274 LEU A O 1
ATOM 2030 N N . LEU A 1 275 ? 3.107 34.719 30.484 1 81.5 275 LEU A N 1
ATOM 2031 C CA . LEU A 1 275 ? 2.789 36.062 30.031 1 81.5 275 LEU A CA 1
ATOM 2032 C C . LEU A 1 275 ? 2.215 36.875 31.172 1 81.5 275 LEU A C 1
ATOM 2034 O O . LEU A 1 275 ? 2.572 38.062 31.328 1 81.5 275 LEU A O 1
ATOM 2038 N N . ALA A 1 276 ? 1.317 36.281 31.938 1 81 276 ALA A N 1
ATOM 2039 C CA . ALA A 1 276 ? 0.734 36.969 33.094 1 81 276 ALA A CA 1
ATOM 2040 C C . ALA A 1 276 ? 1.808 37.344 34.094 1 81 276 ALA A C 1
ATOM 2042 O O . ALA A 1 276 ? 1.794 38.469 34.625 1 81 276 ALA A O 1
ATOM 2043 N N . ALA A 1 277 ? 2.65 36.438 34.344 1 82.62 277 ALA A N 1
ATOM 2044 C CA . ALA A 1 277 ? 3.74 36.688 35.281 1 82.62 277 ALA A CA 1
ATOM 2045 C C . ALA A 1 277 ? 4.641 37.812 34.781 1 82.62 277 ALA A C 1
ATOM 2047 O O . ALA A 1 277 ? 5.082 38.656 35.562 1 82.62 277 ALA A O 1
ATOM 2048 N N . TYR A 1 278 ? 4.805 37.781 33.562 1 81.75 278 TYR A N 1
ATOM 2049 C CA . TYR A 1 278 ? 5.648 38.781 32.906 1 81.75 278 TYR A CA 1
ATOM 2050 C C . TYR A 1 278 ? 5.02 40.156 33.031 1 81.75 278 TYR A C 1
ATOM 2052 O O . TYR A 1 278 ? 5.715 41.125 33.312 1 81.75 278 TYR A O 1
ATOM 2060 N N . VAL A 1 279 ? 3.842 40.312 32.719 1 78.81 279 VAL A N 1
ATOM 2061 C CA . VAL A 1 279 ? 3.141 41.594 32.781 1 78.81 279 VAL A CA 1
ATOM 2062 C C . VAL A 1 279 ? 3.127 42.094 34.219 1 78.81 279 VAL A C 1
ATOM 2064 O O . VAL A 1 279 ? 3.336 43.281 34.469 1 78.81 279 VAL A O 1
ATOM 2067 N N . TYR A 1 280 ? 2.934 41.156 35.125 1 80.38 280 TYR A N 1
ATOM 2068 C CA . TYR A 1 280 ? 2.928 41.531 36.531 1 80.38 280 TYR A CA 1
ATOM 2069 C C . TYR A 1 280 ? 4.297 42.031 36.969 1 80.38 280 TYR A C 1
ATOM 2071 O O . TYR A 1 280 ? 4.395 43.062 37.625 1 80.38 280 TYR A O 1
ATOM 2079 N N . LEU A 1 281 ? 5.297 41.344 36.625 1 82.06 281 LEU A N 1
ATOM 2080 C CA . LEU A 1 281 ? 6.656 41.719 37 1 82.06 281 LEU A CA 1
ATOM 2081 C C . LEU A 1 281 ? 7.039 43.062 36.344 1 82.06 281 LEU A C 1
ATOM 2083 O O . LEU A 1 281 ? 7.703 43.875 36.969 1 82.06 281 LEU A O 1
ATOM 2087 N N . GLY A 1 282 ? 6.719 43.219 35.094 1 80.94 282 GLY A N 1
ATOM 2088 C CA . GLY A 1 282 ? 7.012 44.469 34.375 1 80.94 282 GLY A CA 1
ATOM 2089 C C . GLY A 1 282 ? 6.332 45.688 34.969 1 80.94 282 GLY A C 1
ATOM 2090 O O . GLY A 1 282 ? 6.93 46.75 35.062 1 80.94 282 GLY A O 1
ATOM 2091 N N . LEU A 1 283 ? 5.125 45.531 35.438 1 75.88 283 LEU A N 1
ATOM 2092 C CA . LEU A 1 283 ? 4.348 46.656 35.969 1 75.88 283 LEU A CA 1
ATOM 2093 C C . LEU A 1 283 ? 4.738 46.938 37.406 1 75.88 283 LEU A C 1
ATOM 2095 O O . LEU A 1 283 ? 4.887 48.125 37.781 1 75.88 283 LEU A O 1
ATOM 2099 N N . ARG A 1 284 ? 4.879 45.969 38.25 1 78.81 284 ARG A N 1
ATOM 2100 C CA . ARG A 1 284 ? 4.973 46.188 39.688 1 78.81 284 ARG A CA 1
ATOM 2101 C C . ARG A 1 284 ? 6.426 46.156 40.156 1 78.81 284 ARG A C 1
ATOM 2103 O O . ARG A 1 284 ? 6.785 46.781 41.156 1 78.81 284 ARG A O 1
ATOM 2110 N N . VAL A 1 285 ? 7.109 45.344 39.531 1 81.19 285 VAL A N 1
ATOM 2111 C CA . VAL A 1 285 ? 8.445 45.125 40.062 1 81.19 285 VAL A CA 1
ATOM 2112 C C . VAL A 1 285 ? 9.445 46.031 39.344 1 81.19 285 VAL A C 1
ATOM 2114 O O . VAL A 1 285 ? 10.242 46.719 39.969 1 81.19 285 VAL A O 1
ATOM 2117 N N . TRP A 1 286 ? 9.398 46 38 1 80.19 286 TRP A N 1
ATOM 2118 C CA . TRP A 1 286 ? 10.43 46.719 37.25 1 80.19 286 TRP A CA 1
ATOM 2119 C C . TRP A 1 286 ? 9.906 48.031 36.688 1 80.19 286 TRP A C 1
ATOM 2121 O O . TRP A 1 286 ? 10.656 48.812 36.094 1 80.19 286 TRP A O 1
ATOM 2131 N N . ALA A 1 287 ? 8.727 48.438 36.906 1 78.69 287 ALA A N 1
ATOM 2132 C CA . ALA A 1 287 ? 8.102 49.688 36.531 1 78.69 287 ALA A CA 1
ATOM 2133 C C . ALA A 1 287 ? 8.469 50.062 35.094 1 78.69 287 ALA A C 1
ATOM 2135 O O . ALA A 1 287 ? 8.93 51.156 34.812 1 78.69 287 ALA A O 1
ATOM 2136 N N . VAL A 1 288 ? 8.359 49.094 34.219 1 75 288 VAL A N 1
ATOM 2137 C CA . VAL A 1 288 ? 8.633 49.312 32.812 1 75 288 VAL A CA 1
ATOM 2138 C C . VAL A 1 288 ? 7.559 50.188 32.188 1 75 288 VAL A C 1
ATOM 2140 O O . VAL A 1 288 ? 6.379 50.062 32.5 1 75 288 VAL A O 1
ATOM 2143 N N . PRO A 1 289 ? 8.086 51.188 31.375 1 70.06 289 PRO A N 1
ATOM 2144 C CA . PRO A 1 289 ? 7.09 52.031 30.688 1 70.06 289 PRO A CA 1
ATOM 2145 C C . PRO A 1 289 ? 6.062 51.188 29.922 1 70.06 289 PRO A C 1
ATOM 2147 O O . PRO A 1 289 ? 6.406 50.156 29.328 1 70.06 289 PRO A O 1
ATOM 2150 N N . VAL A 1 290 ? 4.891 51.688 29.859 1 66.88 290 VAL A N 1
ATOM 2151 C CA . VAL A 1 290 ? 3.742 50.969 29.328 1 66.88 290 VAL A CA 1
ATOM 2152 C C . VAL A 1 290 ? 3.979 50.656 27.844 1 66.88 290 VAL A C 1
ATOM 2154 O O . VAL A 1 290 ? 3.65 49.562 27.375 1 66.88 290 VAL A O 1
ATOM 2157 N N . ALA A 1 291 ? 4.551 51.625 27.094 1 61.59 291 ALA A N 1
ATOM 2158 C CA . ALA A 1 291 ? 4.797 51.406 25.672 1 61.59 291 ALA A CA 1
ATOM 2159 C C . ALA A 1 291 ? 5.754 50.25 25.453 1 61.59 291 ALA A C 1
ATOM 2161 O O . ALA A 1 291 ? 5.555 49.438 24.547 1 61.59 291 ALA A O 1
ATOM 2162 N N . GLU A 1 292 ? 6.773 50.156 26.281 1 69.25 292 GLU A N 1
ATOM 2163 C CA . GLU A 1 292 ? 7.75 49.094 26.188 1 69.25 292 GLU A CA 1
ATOM 2164 C C . GLU A 1 292 ? 7.148 47.75 26.609 1 69.25 292 GLU A C 1
ATOM 2166 O O . GLU A 1 292 ? 7.441 46.719 26.016 1 69.25 292 GLU A O 1
ATOM 2171 N N . LEU A 1 293 ? 6.398 47.812 27.594 1 73 293 LEU A N 1
ATOM 2172 C CA . LEU A 1 293 ? 5.754 46.594 28.094 1 73 293 LEU A CA 1
ATOM 2173 C C . LEU A 1 293 ? 4.797 46.031 27.047 1 73 293 LEU A C 1
ATOM 2175 O O . LEU A 1 293 ? 4.73 44.812 26.859 1 73 293 LEU A O 1
ATOM 2179 N N . LEU A 1 294 ? 4.078 46.875 26.359 1 67.75 294 LEU A N 1
ATOM 2180 C CA . LEU A 1 294 ? 3.145 46.438 25.328 1 67.75 294 LEU A CA 1
ATOM 2181 C C . LEU A 1 294 ? 3.889 45.781 24.172 1 67.75 294 LEU A C 1
ATOM 2183 O O . LEU A 1 294 ? 3.424 44.781 23.594 1 67.75 294 LEU A O 1
ATOM 2187 N N . THR A 1 295 ? 5.004 46.406 23.797 1 67.38 295 THR A N 1
ATOM 2188 C CA . THR A 1 295 ? 5.812 45.812 22.734 1 67.38 295 THR A CA 1
ATOM 2189 C C . THR A 1 295 ? 6.312 44.438 23.125 1 67.38 295 THR A C 1
ATOM 2191 O O . THR A 1 295 ? 6.32 43.5 22.297 1 67.38 295 THR A O 1
ATOM 2194 N N . LEU A 1 296 ? 6.723 44.312 24.328 1 73.88 296 LEU A N 1
ATOM 2195 C CA . LEU A 1 296 ? 7.227 43.031 24.797 1 73.88 296 LEU A CA 1
ATOM 2196 C C . LEU A 1 296 ? 6.109 42 24.859 1 73.88 296 LEU A C 1
ATOM 2198 O O . LEU A 1 296 ? 6.34 40.812 24.594 1 73.88 296 LEU A O 1
ATOM 2202 N N . VAL A 1 297 ? 4.922 42.375 25.188 1 72.25 297 VAL A N 1
ATOM 2203 C CA . VAL A 1 297 ? 3.766 41.5 25.203 1 72.25 297 VAL A CA 1
ATOM 2204 C C . VAL A 1 297 ? 3.473 41 23.781 1 72.25 297 VAL A C 1
ATOM 2206 O O . VAL A 1 297 ? 3.146 39.844 23.562 1 72.25 297 VAL A O 1
ATOM 2209 N N . LEU A 1 298 ? 3.615 41.875 22.797 1 70.12 298 LEU A N 1
ATOM 2210 C CA . LEU A 1 298 ? 3.398 41.5 21.391 1 70.12 298 LEU A CA 1
ATOM 2211 C C . LEU A 1 298 ? 4.445 40.5 20.922 1 70.12 298 LEU A C 1
ATOM 2213 O O . LEU A 1 298 ? 4.125 39.562 20.188 1 70.12 298 LEU A O 1
ATOM 2217 N N . VAL A 1 299 ? 5.664 40.688 21.344 1 73.44 299 VAL A N 1
ATOM 2218 C CA . VAL A 1 299 ? 6.746 39.781 21 1 73.44 299 VAL A CA 1
ATOM 2219 C C . VAL A 1 299 ? 6.477 38.406 21.609 1 73.44 299 VAL A C 1
ATOM 2221 O O . VAL A 1 299 ? 6.66 37.375 20.938 1 73.44 299 VAL A O 1
ATOM 2224 N N . PHE A 1 300 ? 6.02 38.438 22.828 1 76 300 PHE A N 1
ATOM 2225 C CA . PHE A 1 300 ? 5.715 37.188 23.5 1 76 300 PHE A CA 1
ATOM 2226 C C . PHE A 1 300 ? 4.543 36.469 22.828 1 76 300 PHE A C 1
ATOM 2228 O O . PHE A 1 300 ? 4.535 35.25 22.719 1 76 300 PHE A O 1
ATOM 2235 N N . ALA A 1 301 ? 3.535 37.281 22.453 1 72.56 301 ALA A N 1
ATOM 2236 C CA . ALA A 1 301 ? 2.352 36.719 21.797 1 72.56 301 ALA A CA 1
ATOM 2237 C C . ALA A 1 301 ? 2.719 36.031 20.484 1 72.56 301 ALA A C 1
ATOM 2239 O O . ALA A 1 301 ? 2.016 35.125 20.031 1 72.56 301 ALA A O 1
ATOM 2240 N N . ARG A 1 302 ? 3.838 36.375 19.906 1 73 302 ARG A N 1
ATOM 2241 C CA . ARG A 1 302 ? 4.312 35.781 18.672 1 73 302 ARG A CA 1
ATOM 2242 C C . ARG A 1 302 ? 5.25 34.594 18.969 1 73 302 ARG A C 1
ATOM 2244 O O . ARG A 1 302 ? 5.266 33.594 18.25 1 73 302 ARG A O 1
ATOM 2251 N N . LEU A 1 303 ? 6.023 34.781 20.016 1 80.69 303 LEU A N 1
ATOM 2252 C CA . LEU A 1 303 ? 7.047 33.812 20.359 1 80.69 303 LEU A CA 1
ATOM 2253 C C . LEU A 1 303 ? 6.41 32.5 20.844 1 80.69 303 LEU A C 1
ATOM 2255 O O . LEU A 1 303 ? 6.883 31.406 20.516 1 80.69 303 LEU A O 1
ATOM 2259 N N . LEU A 1 304 ? 5.367 32.625 21.625 1 80.94 304 LEU A N 1
ATOM 2260 C CA . LEU A 1 304 ? 4.781 31.453 22.234 1 80.94 304 LEU A CA 1
ATOM 2261 C C . LEU A 1 304 ? 4.234 30.516 21.156 1 80.94 304 LEU A C 1
ATOM 2263 O O . LEU A 1 304 ? 4.523 29.312 21.172 1 80.94 304 LEU A O 1
ATOM 2267 N N . PRO A 1 305 ? 3.393 31 20.172 1 79 305 PRO A N 1
ATOM 2268 C CA . PRO A 1 305 ? 2.938 30.109 19.109 1 79 305 PRO A CA 1
ATOM 2269 C C . PRO A 1 305 ? 4.09 29.531 18.297 1 79 305 PRO A C 1
ATOM 2271 O O . PRO A 1 305 ? 3.998 28.406 17.812 1 79 305 PRO A O 1
ATOM 2274 N N . LEU A 1 306 ? 5.117 30.297 18.141 1 82.12 306 LEU A N 1
ATOM 2275 C CA . LEU A 1 306 ? 6.281 29.828 17.406 1 82.12 306 LEU A CA 1
ATOM 2276 C C . LEU A 1 306 ? 6.93 28.641 18.141 1 82.12 306 LEU A C 1
ATOM 2278 O O . LEU A 1 306 ? 7.316 27.656 17.5 1 82.12 306 LEU A O 1
ATOM 2282 N N . LEU A 1 307 ? 7.047 28.781 19.422 1 85.38 307 LEU A N 1
ATOM 2283 C CA . LEU A 1 307 ? 7.617 27.703 20.219 1 85.38 307 LEU A CA 1
ATOM 2284 C C . LEU A 1 307 ? 6.707 26.484 20.203 1 85.38 307 LEU A C 1
ATOM 2286 O O . LEU A 1 307 ? 7.184 25.344 20.125 1 85.38 307 LEU A O 1
ATOM 2290 N N . ALA A 1 308 ? 5.449 26.75 20.312 1 85.38 308 ALA A N 1
ATOM 2291 C CA . ALA A 1 308 ? 4.484 25.656 20.266 1 85.38 308 ALA A CA 1
ATOM 2292 C C . ALA A 1 308 ? 4.539 24.938 18.922 1 85.38 308 ALA A C 1
ATOM 2294 O O . ALA A 1 308 ? 4.465 23.703 18.859 1 85.38 308 ALA A O 1
ATOM 2295 N N . MET A 1 309 ? 4.594 25.672 17.859 1 86.88 309 MET A N 1
ATOM 2296 C CA . MET A 1 309 ? 4.715 25.109 16.516 1 86.88 309 MET A CA 1
ATOM 2297 C C . MET A 1 309 ? 5.988 24.281 16.391 1 86.88 309 MET A C 1
ATOM 2299 O O . MET A 1 309 ? 5.973 23.188 15.828 1 86.88 309 MET A O 1
ATOM 2303 N N . GLY A 1 310 ? 7.074 24.875 16.906 1 87.44 310 GLY A N 1
ATOM 2304 C CA . GLY A 1 310 ? 8.32 24.125 16.891 1 87.44 310 GLY A CA 1
ATOM 2305 C C . GLY A 1 310 ? 8.227 22.797 17.625 1 87.44 310 GLY A C 1
ATOM 2306 O O . GLY A 1 310 ? 8.727 21.781 17.141 1 87.44 310 GLY A O 1
ATOM 2307 N N . HIS A 1 311 ? 7.637 22.875 18.734 1 87.62 311 HIS A N 1
ATOM 2308 C CA . HIS A 1 311 ? 7.465 21.672 19.547 1 87.62 311 HIS A CA 1
ATOM 2309 C C . HIS A 1 311 ? 6.594 20.656 18.828 1 87.62 311 HIS A C 1
ATOM 2311 O O . HIS A 1 311 ? 6.902 19.453 18.828 1 87.62 311 HIS A O 1
ATOM 2317 N N . GLN A 1 312 ? 5.52 21.109 18.266 1 88.12 312 GLN A N 1
ATOM 2318 C CA . GLN A 1 312 ? 4.625 20.234 17.531 1 88.12 312 GLN A CA 1
ATOM 2319 C C . GLN A 1 312 ? 5.348 19.578 16.344 1 88.12 312 GLN A C 1
ATOM 2321 O O . GLN A 1 312 ? 5.211 18.375 16.109 1 88.12 312 GLN A O 1
ATOM 2326 N N . GLN A 1 313 ? 6.074 20.375 15.656 1 90.75 313 GLN A N 1
ATOM 2327 C CA . GLN A 1 313 ? 6.836 19.859 14.523 1 90.75 313 GLN A CA 1
ATOM 2328 C C . GLN A 1 313 ? 7.852 18.812 14.969 1 90.75 313 GLN A C 1
ATOM 2330 O O . GLN A 1 313 ? 8.07 17.812 14.281 1 90.75 313 GLN A O 1
ATOM 2335 N N . GLN A 1 314 ? 8.398 19.094 16.109 1 89.62 314 GLN A N 1
ATOM 2336 C CA . GLN A 1 314 ? 9.367 18.141 16.641 1 89.62 314 GLN A CA 1
ATOM 2337 C C . GLN A 1 314 ? 8.703 16.812 16.953 1 89.62 314 GLN A C 1
ATOM 2339 O O . GLN A 1 314 ? 9.266 15.75 16.672 1 89.62 314 GLN A O 1
ATOM 2344 N N . GLN A 1 315 ? 7.547 16.875 17.531 1 89.56 315 GLN A N 1
ATOM 2345 C CA . GLN A 1 315 ? 6.832 15.641 17.859 1 89.56 315 GLN A CA 1
ATOM 2346 C C . GLN A 1 315 ? 6.484 14.852 16.594 1 89.56 315 GLN A C 1
ATOM 2348 O O . GLN A 1 315 ? 6.602 13.625 16.578 1 89.56 315 GLN A O 1
ATOM 2353 N N . MET A 1 316 ? 6.09 15.547 15.594 1 91.31 316 MET A N 1
ATOM 2354 C CA . MET A 1 316 ? 5.734 14.898 14.336 1 91.31 316 MET A CA 1
ATOM 2355 C C . MET A 1 316 ? 6.953 14.25 13.688 1 91.31 316 MET A C 1
ATOM 2357 O O . MET A 1 316 ? 6.859 13.148 13.148 1 91.31 316 MET A O 1
ATOM 2361 N N . TRP A 1 317 ? 8.086 14.906 13.812 1 91.62 317 TRP A N 1
ATOM 2362 C CA . TRP A 1 317 ? 9.336 14.344 13.305 1 91.62 317 TRP A CA 1
ATOM 2363 C C . TRP A 1 317 ? 9.734 13.094 14.094 1 91.62 317 TRP A C 1
ATOM 2365 O O . TRP A 1 317 ? 10.078 12.07 13.508 1 91.62 317 TRP A O 1
ATOM 2375 N N . LEU A 1 318 ? 9.617 13.203 15.383 1 90.06 318 LEU A N 1
ATOM 2376 C CA . LEU A 1 318 ? 10.008 12.086 16.234 1 90.06 318 LEU A CA 1
ATOM 2377 C C . LEU A 1 318 ? 9.117 10.875 15.977 1 90.06 318 LEU A C 1
ATOM 2379 O O . LEU A 1 318 ? 9.578 9.734 16.062 1 90.06 318 LEU A O 1
ATOM 2383 N N . HIS A 1 319 ? 7.926 11.164 15.602 1 89.5 319 HIS A N 1
ATOM 2384 C CA . HIS A 1 319 ? 6.973 10.094 15.312 1 89.5 319 HIS A CA 1
ATOM 2385 C C . HIS A 1 319 ? 7.316 9.383 14.008 1 89.5 319 HIS A C 1
ATOM 2387 O O . HIS A 1 319 ? 7.008 8.203 13.844 1 89.5 319 HIS A O 1
ATOM 2393 N N . ALA A 1 320 ? 7.992 10.062 13.125 1 90.62 320 ALA A N 1
ATOM 2394 C CA . ALA A 1 320 ? 8.336 9.5 11.82 1 90.62 320 ALA A CA 1
ATOM 2395 C C . ALA A 1 320 ? 9.727 8.867 11.852 1 90.62 320 ALA A C 1
ATOM 2397 O O . ALA A 1 320 ? 10.07 8.055 10.984 1 90.62 320 ALA A O 1
ATOM 2398 N N . ALA A 1 321 ? 10.492 9.141 12.891 1 91.81 321 ALA A N 1
ATOM 2399 C CA . ALA A 1 321 ? 11.898 8.781 12.977 1 91.81 321 ALA A CA 1
ATOM 2400 C C . ALA A 1 321 ? 12.086 7.266 12.938 1 91.81 321 ALA A C 1
ATOM 2402 O O . ALA A 1 321 ? 13.016 6.762 12.305 1 91.81 321 ALA A O 1
ATOM 2403 N N . PRO A 1 322 ? 11.195 6.527 13.609 1 89.75 322 PRO A N 1
ATOM 2404 C CA . PRO A 1 322 ? 11.375 5.074 13.57 1 89.75 322 PRO A CA 1
ATOM 2405 C C . PRO A 1 322 ? 11.242 4.496 12.164 1 89.75 322 PRO A C 1
ATOM 2407 O O . PRO A 1 322 ? 11.914 3.52 11.828 1 89.75 322 PRO A O 1
ATOM 2410 N N . ALA A 1 323 ? 10.352 5.055 11.375 1 91.44 323 ALA A N 1
ATOM 2411 C CA . ALA A 1 323 ? 10.25 4.609 9.992 1 91.44 323 ALA A CA 1
ATOM 2412 C C . ALA A 1 323 ? 11.578 4.793 9.258 1 91.44 323 ALA A C 1
ATOM 2414 O O . ALA A 1 323 ? 11.969 3.949 8.453 1 91.44 323 ALA A O 1
ATOM 2415 N N . PHE A 1 324 ? 12.273 5.914 9.484 1 94.19 324 PHE A N 1
ATOM 2416 C CA . PHE A 1 324 ? 13.562 6.176 8.859 1 94.19 324 PHE A CA 1
ATOM 2417 C C . PHE A 1 324 ? 14.609 5.176 9.344 1 94.19 324 PHE A C 1
ATOM 2419 O O . PHE A 1 324 ? 15.398 4.66 8.547 1 94.19 324 PHE A O 1
ATOM 2426 N N . ALA A 1 325 ? 14.555 4.918 10.641 1 92.56 325 ALA A N 1
ATOM 2427 C CA . ALA A 1 325 ? 15.469 3.92 11.188 1 92.56 325 ALA A CA 1
ATOM 2428 C C . ALA A 1 325 ? 15.25 2.557 10.539 1 92.56 325 ALA A C 1
ATOM 2430 O O . ALA A 1 325 ? 16.203 1.829 10.266 1 92.56 325 ALA A O 1
ATOM 2431 N N . GLY A 1 326 ? 14.016 2.252 10.336 1 91.69 326 GLY A N 1
ATOM 2432 C CA . GLY A 1 326 ? 13.695 1.002 9.664 1 91.69 326 GLY A CA 1
ATOM 2433 C C . GLY A 1 326 ? 14.227 0.938 8.242 1 91.69 326 GLY A C 1
ATOM 2434 O O . GLY A 1 326 ? 14.789 -0.077 7.828 1 91.69 326 GLY A O 1
ATOM 2435 N N . VAL A 1 327 ? 14.078 1.98 7.5 1 94.38 327 VAL A N 1
ATOM 2436 C CA . VAL A 1 327 ? 14.555 2.041 6.121 1 94.38 327 VAL A CA 1
ATOM 2437 C C . VAL A 1 327 ? 16.078 1.978 6.098 1 94.38 327 VAL A C 1
ATOM 2439 O O . VAL A 1 327 ? 16.672 1.3 5.25 1 94.38 327 VAL A O 1
ATOM 2442 N N . GLU A 1 328 ? 16.688 2.705 7.039 1 94.75 328 GLU A N 1
ATOM 2443 C CA . GLU A 1 328 ? 18.156 2.678 7.129 1 94.75 328 GLU A CA 1
ATOM 2444 C C . GLU A 1 328 ? 18.656 1.269 7.422 1 94.75 328 GLU A C 1
ATOM 2446 O O . GLU A 1 328 ? 19.656 0.834 6.852 1 94.75 328 GLU A O 1
ATOM 2451 N N . HIS A 1 329 ? 17.969 0.648 8.281 1 93.81 329 HIS A N 1
ATOM 2452 C CA . HIS A 1 329 ? 18.344 -0.719 8.625 1 93.81 329 HIS A CA 1
ATOM 2453 C C . HIS A 1 329 ? 18.219 -1.646 7.422 1 93.81 329 HIS A C 1
ATOM 2455 O O . HIS A 1 329 ? 19.109 -2.451 7.148 1 93.81 329 HIS A O 1
ATOM 2461 N N . GLN A 1 330 ? 17.172 -1.54 6.781 1 93.75 330 GLN A N 1
ATOM 2462 C CA . GLN A 1 330 ? 16.953 -2.371 5.602 1 93.75 330 GLN A CA 1
ATOM 2463 C C . GLN A 1 330 ? 17.984 -2.08 4.523 1 93.75 330 GLN A C 1
ATOM 2465 O O . GLN A 1 330 ? 18.469 -2.994 3.85 1 93.75 330 GLN A O 1
ATOM 2470 N N . LEU A 1 331 ? 18.281 -0.814 4.336 1 95.25 331 LEU A N 1
ATOM 2471 C CA . LEU A 1 331 ? 19.297 -0.416 3.373 1 95.25 331 LEU A CA 1
ATOM 2472 C C . LEU A 1 331 ? 20.656 -1.021 3.736 1 95.25 331 LEU A C 1
ATOM 2474 O O . LEU A 1 331 ? 21.359 -1.538 2.867 1 95.25 331 LEU A O 1
ATOM 2478 N N . ALA A 1 332 ? 20.953 -0.923 4.988 1 95.25 332 ALA A N 1
ATOM 2479 C CA . ALA A 1 332 ? 22.234 -1.469 5.457 1 95.25 332 ALA A CA 1
ATOM 2480 C C . ALA A 1 332 ? 22.281 -2.982 5.273 1 95.25 332 ALA A C 1
ATOM 2482 O O . ALA A 1 332 ? 23.297 -3.529 4.844 1 95.25 332 ALA A O 1
ATOM 2483 N N . GLU A 1 333 ? 21.172 -3.625 5.539 1 94.56 333 GLU A N 1
ATOM 2484 C CA . GLU A 1 333 ? 21.109 -5.074 5.379 1 94.56 333 GLU A CA 1
ATOM 2485 C C . GLU A 1 333 ? 21.219 -5.477 3.912 1 94.56 333 GLU A C 1
ATOM 2487 O O . GLU A 1 333 ? 21.938 -6.41 3.572 1 94.56 333 GLU A O 1
ATOM 2492 N N . ALA A 1 334 ? 20.484 -4.828 3.123 1 94.62 334 ALA A N 1
ATOM 2493 C CA . ALA A 1 334 ? 20.516 -5.121 1.693 1 94.62 334 ALA A CA 1
ATOM 2494 C C . ALA A 1 334 ? 21.906 -4.879 1.119 1 94.62 334 ALA A C 1
ATOM 2496 O O . ALA A 1 334 ? 22.375 -5.625 0.255 1 94.62 334 ALA A O 1
ATOM 2497 N N . ARG A 1 335 ? 22.594 -3.83 1.589 1 94.81 335 ARG A N 1
ATOM 2498 C CA . ARG A 1 335 ? 23.938 -3.52 1.128 1 94.81 335 ARG A CA 1
ATOM 2499 C C . ARG A 1 335 ? 24.938 -4.586 1.582 1 94.81 335 ARG A C 1
ATOM 2501 O O . ARG A 1 335 ? 25.891 -4.898 0.867 1 94.81 335 ARG A O 1
ATOM 2508 N N . ALA A 1 336 ? 24.672 -5.117 2.74 1 94.94 336 ALA A N 1
ATOM 2509 C CA . ALA A 1 336 ? 25.531 -6.188 3.244 1 94.94 336 ALA A CA 1
ATOM 2510 C C . ALA A 1 336 ? 25.422 -7.43 2.361 1 94.94 336 ALA A C 1
ATOM 2512 O O . ALA A 1 336 ? 26.391 -8.195 2.246 1 94.94 336 ALA A O 1
ATOM 2513 N N . TRP A 1 337 ? 24.344 -7.574 1.712 1 94 337 TRP A N 1
ATOM 2514 C CA . TRP A 1 337 ? 24.125 -8.719 0.833 1 94 337 TRP A CA 1
ATOM 2515 C C . TRP A 1 337 ? 24.234 -8.305 -0.6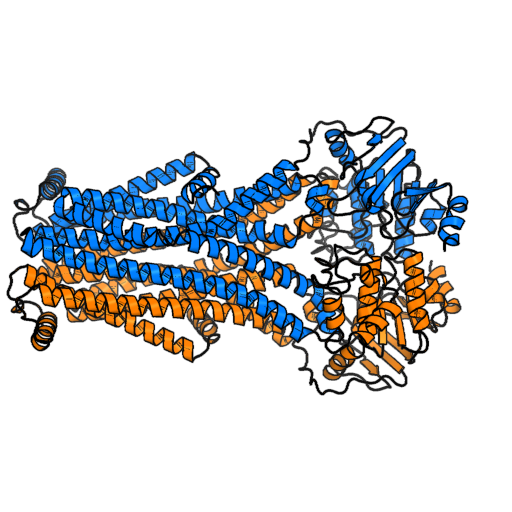32 1 94 337 TRP A C 1
ATOM 2517 O O . TRP A 1 337 ? 23.656 -8.945 -1.509 1 94 337 TRP A O 1
ATOM 2527 N N . ALA A 1 338 ? 24.891 -7.281 -0.922 1 94.06 338 ALA A N 1
ATOM 2528 C CA . ALA A 1 338 ? 25 -6.766 -2.283 1 94.06 338 ALA A CA 1
ATOM 2529 C C . ALA A 1 338 ? 25.734 -7.758 -3.182 1 94.06 338 ALA A C 1
ATOM 2531 O O . ALA A 1 338 ? 26.719 -8.383 -2.764 1 94.06 338 ALA A O 1
ATOM 2532 N N . GLU A 1 339 ? 25.203 -7.918 -4.402 1 91.12 339 GLU A N 1
ATOM 2533 C CA . GLU A 1 339 ? 25.922 -8.68 -5.414 1 91.12 339 GLU A CA 1
ATOM 2534 C C . GLU A 1 339 ? 27.141 -7.914 -5.93 1 91.12 339 GLU A C 1
ATOM 2536 O O . GLU A 1 339 ? 27.156 -6.68 -5.879 1 91.12 339 GLU A O 1
ATOM 2541 N N . PRO A 1 340 ? 28.094 -8.672 -6.324 1 86.25 340 PRO A N 1
ATOM 2542 C CA . PRO A 1 340 ? 29.234 -7.969 -6.902 1 86.25 340 PRO A CA 1
ATOM 2543 C C . PRO A 1 340 ? 28.875 -7.152 -8.141 1 86.25 340 PRO A C 1
ATOM 2545 O O . PRO A 1 340 ? 27.938 -7.516 -8.867 1 86.25 340 PRO A O 1
ATOM 2548 N N . GLU A 1 341 ? 29.312 -5.934 -8.148 1 75.5 341 GLU A N 1
ATOM 2549 C CA . GLU A 1 341 ? 29.016 -5.035 -9.258 1 75.5 341 GLU A CA 1
ATOM 2550 C C . GLU A 1 341 ? 29.328 -5.688 -10.602 1 75.5 341 GLU A C 1
ATOM 2552 O O . GLU A 1 341 ? 30.359 -6.336 -10.75 1 75.5 341 GLU A O 1
ATOM 2557 N N . GLY A 1 342 ? 28.328 -5.984 -11.328 1 62.88 342 GLY A N 1
ATOM 2558 C CA . GLY A 1 342 ? 28.562 -6.57 -12.641 1 62.88 342 GLY A CA 1
ATOM 2559 C C . GLY A 1 342 ? 29.266 -5.633 -13.602 1 62.88 342 GLY A C 1
ATOM 2560 O O . GLY A 1 342 ? 29.094 -4.414 -13.523 1 62.88 342 GLY A O 1
ATOM 2561 N N . ASP A 1 343 ? 30.469 -5.961 -14.039 1 59.38 343 ASP A N 1
ATOM 2562 C CA . ASP A 1 343 ? 31.078 -5.203 -15.133 1 59.38 343 ASP A CA 1
ATOM 2563 C C . ASP A 1 343 ? 30.406 -5.527 -16.469 1 59.38 343 ASP A C 1
ATOM 2565 O O . ASP A 1 343 ? 30.328 -6.691 -16.859 1 59.38 343 ASP A O 1
ATOM 2569 N N . ALA A 1 344 ? 29.516 -4.52 -16.984 1 58.03 344 ALA A N 1
ATOM 2570 C CA . ALA A 1 344 ? 28.922 -4.684 -18.312 1 58.03 344 ALA A CA 1
ATOM 2571 C C . ALA A 1 344 ? 29.906 -5.309 -19.297 1 58.03 344 ALA A C 1
ATOM 2573 O O . ALA A 1 344 ? 29.5 -5.965 -20.25 1 58.03 344 ALA A O 1
ATOM 2574 N N . GLN A 1 345 ? 31.047 -5.215 -18.922 1 61.12 345 GLN A N 1
ATOM 2575 C CA . GLN A 1 345 ? 32.062 -5.641 -19.859 1 61.12 345 GLN A CA 1
ATOM 2576 C C . GLN A 1 345 ? 32.562 -7.043 -19.531 1 61.12 345 GLN A C 1
ATOM 2578 O O . GLN A 1 345 ? 33.344 -7.629 -20.297 1 61.12 345 GLN A O 1
ATOM 2583 N N . GLU A 1 346 ? 31.969 -7.527 -18.516 1 71.62 346 GLU A N 1
ATOM 2584 C CA . GLU A 1 346 ? 32.438 -8.867 -18.188 1 71.62 346 GLU A CA 1
ATOM 2585 C C . GLU A 1 346 ? 32 -9.883 -19.234 1 71.62 346 GLU A C 1
ATOM 2587 O O . GLU A 1 346 ? 30.859 -9.859 -19.688 1 71.62 346 GLU A O 1
ATOM 2592 N N . ALA A 1 347 ? 32.969 -10.594 -19.625 1 79.44 347 ALA A N 1
ATOM 2593 C CA . ALA A 1 347 ? 32.719 -11.578 -20.656 1 79.44 347 ALA A CA 1
ATOM 2594 C C . ALA A 1 347 ? 31.734 -12.656 -20.172 1 79.44 347 ALA A C 1
ATOM 2596 O O . ALA A 1 347 ? 31.875 -13.156 -19.062 1 79.44 347 ALA A O 1
ATOM 2597 N N . VAL A 1 348 ? 30.688 -12.852 -20.859 1 84.56 348 VAL A N 1
ATOM 2598 C CA . VAL A 1 348 ? 29.734 -13.922 -20.594 1 84.56 348 VAL A CA 1
ATOM 2599 C C . VAL A 1 348 ? 30.375 -15.273 -20.859 1 84.56 348 VAL A C 1
ATOM 2601 O O . VAL A 1 348 ? 30.969 -15.492 -21.922 1 84.56 348 VAL A O 1
ATOM 2604 N N . PRO A 1 349 ? 30.344 -16.094 -19.891 1 83.75 349 PRO A N 1
ATOM 2605 C CA . PRO A 1 349 ? 30.906 -17.422 -20.141 1 83.75 349 PRO A CA 1
ATOM 2606 C C . PRO A 1 349 ? 30.219 -18.156 -21.281 1 83.75 349 PRO A C 1
ATOM 2608 O O . PRO A 1 349 ? 29 -18.125 -21.391 1 83.75 349 PRO A O 1
ATOM 2611 N N . THR A 1 350 ? 30.984 -18.594 -22.219 1 84.38 350 THR A N 1
ATOM 2612 C CA . THR A 1 350 ? 30.453 -19.359 -23.328 1 84.38 350 THR A CA 1
ATOM 2613 C C . THR A 1 350 ? 30.562 -20.859 -23.062 1 84.38 350 THR A C 1
ATOM 2615 O O . THR A 1 350 ? 31.625 -21.359 -22.703 1 84.38 350 THR A O 1
ATOM 2618 N N . ALA A 1 351 ? 29.547 -21.453 -23.047 1 89.81 351 ALA A N 1
ATOM 2619 C CA . ALA A 1 351 ? 29.531 -22.906 -22.859 1 89.81 351 ALA A CA 1
ATOM 2620 C C . ALA A 1 351 ? 29.781 -23.625 -24.172 1 89.81 351 ALA A C 1
ATOM 2622 O O . ALA A 1 351 ? 28.938 -23.641 -25.062 1 89.81 351 ALA A O 1
ATOM 2623 N N . ARG A 1 352 ? 31 -24.266 -24.25 1 91.19 352 ARG A N 1
ATOM 2624 C CA . ARG A 1 352 ? 31.359 -24.984 -25.484 1 91.19 352 ARG A CA 1
ATOM 2625 C C . ARG A 1 352 ? 31.281 -26.484 -25.297 1 91.19 352 ARG A C 1
ATOM 2627 O O . ARG A 1 352 ? 31.016 -27.234 -26.25 1 91.19 352 ARG A O 1
ATOM 2634 N N . THR A 1 353 ? 31.516 -26.859 -24.078 1 92.62 353 THR A N 1
ATOM 2635 C CA . THR A 1 353 ? 31.562 -28.297 -23.844 1 92.62 353 THR A CA 1
ATOM 2636 C C . THR A 1 353 ? 30.438 -28.719 -22.906 1 92.62 353 THR A C 1
ATOM 2638 O O . THR A 1 353 ? 29.547 -29.469 -23.297 1 92.62 353 THR A O 1
ATOM 2641 N N . ALA A 1 354 ? 30.594 -28.203 -21.656 1 95.81 354 ALA A N 1
ATOM 2642 C CA . ALA A 1 354 ? 29.578 -28.641 -20.719 1 95.81 354 ALA A CA 1
ATOM 2643 C C . ALA A 1 354 ? 29.391 -27.625 -19.594 1 95.81 354 ALA A C 1
ATOM 2645 O O . ALA A 1 354 ? 30.297 -26.844 -19.297 1 95.81 354 ALA A O 1
ATOM 2646 N N . ILE A 1 355 ? 28.234 -27.562 -19.062 1 96.88 355 ILE A N 1
ATOM 2647 C CA . ILE A 1 355 ? 27.906 -26.906 -17.812 1 96.88 355 ILE A CA 1
ATOM 2648 C C . ILE A 1 355 ? 27.812 -27.953 -16.688 1 96.88 355 ILE A C 1
ATOM 2650 O O . ILE A 1 355 ? 27.219 -29.016 -16.875 1 96.88 355 ILE A O 1
ATOM 2654 N N . ALA A 1 356 ? 28.484 -27.688 -15.57 1 97.06 356 ALA A N 1
ATOM 2655 C CA . ALA A 1 356 ? 28.516 -28.75 -14.57 1 97.06 356 ALA A CA 1
ATOM 2656 C C . ALA A 1 356 ? 28.359 -28.188 -13.164 1 97.06 356 ALA A C 1
ATOM 2658 O O . ALA A 1 356 ? 28.781 -27.078 -12.883 1 97.06 356 ALA A O 1
ATOM 2659 N N . LEU A 1 357 ? 27.656 -28.938 -12.391 1 97.5 357 LEU A N 1
ATOM 2660 C CA . LEU A 1 357 ? 27.641 -28.766 -10.945 1 97.5 357 LEU A CA 1
ATOM 2661 C C . LEU A 1 357 ? 28.594 -29.766 -10.273 1 97.5 357 LEU A C 1
ATOM 2663 O O . LEU A 1 357 ? 28.562 -30.953 -10.578 1 97.5 357 LEU A O 1
ATOM 2667 N N . ARG A 1 358 ? 29.453 -29.234 -9.43 1 97.25 358 ARG A N 1
ATOM 2668 C CA . ARG A 1 358 ? 30.422 -30.094 -8.758 1 97.25 358 ARG A CA 1
ATOM 2669 C C . ARG A 1 358 ? 30.266 -30.016 -7.242 1 97.25 358 ARG A C 1
ATOM 2671 O O . ARG A 1 358 ? 30.75 -29.062 -6.617 1 97.25 358 ARG A O 1
ATOM 2678 N N . GLY A 1 359 ? 29.719 -31.078 -6.641 1 96.94 359 GLY A N 1
ATOM 2679 C CA . GLY A 1 359 ? 29.578 -31.172 -5.195 1 96.94 359 GLY A CA 1
ATOM 2680 C C . GLY A 1 359 ? 28.766 -30.031 -4.605 1 96.94 359 GLY A C 1
ATOM 2681 O O . GLY A 1 359 ? 29.156 -29.438 -3.592 1 96.94 359 GLY A O 1
ATOM 2682 N N . VAL A 1 360 ? 27.766 -29.703 -5.223 1 97.12 360 VAL A N 1
ATOM 2683 C CA . VAL A 1 360 ? 27.016 -28.516 -4.855 1 97.12 360 VAL A CA 1
ATOM 2684 C C . VAL A 1 360 ? 26.125 -28.812 -3.646 1 97.12 360 VAL A C 1
ATOM 2686 O O . VAL A 1 360 ? 25.375 -29.797 -3.65 1 97.12 360 VAL A O 1
ATOM 2689 N N . GLY A 1 361 ? 26.281 -27.953 -2.629 1 96.62 361 GLY A N 1
ATOM 2690 C CA . GLY A 1 361 ? 25.438 -27.953 -1.445 1 96.62 361 GLY A CA 1
ATOM 2691 C C . GLY A 1 361 ? 24.812 -26.594 -1.156 1 96.62 361 GLY A C 1
ATOM 2692 O O . GLY A 1 361 ? 25.453 -25.562 -1.345 1 96.62 361 GLY A O 1
ATOM 2693 N N . VAL A 1 362 ? 23.594 -26.625 -0.86 1 94.12 362 VAL A N 1
ATOM 2694 C CA . VAL A 1 362 ? 22.891 -25.375 -0.531 1 94.12 362 VAL A CA 1
ATOM 2695 C C . VAL A 1 362 ? 22 -25.594 0.688 1 94.12 362 VAL A C 1
ATOM 2697 O O . VAL A 1 362 ? 21.219 -26.562 0.734 1 94.12 362 VAL A O 1
ATOM 2700 N N . ARG A 1 363 ? 22.125 -24.797 1.618 1 89 363 ARG A N 1
ATOM 2701 C CA . ARG A 1 363 ? 21.266 -24.781 2.797 1 89 363 ARG A CA 1
ATOM 2702 C C . ARG A 1 363 ? 20.688 -23.391 3.037 1 89 363 ARG A C 1
ATOM 2704 O O . ARG A 1 363 ? 21.422 -22.406 3.158 1 89 363 ARG A O 1
ATOM 2711 N N . TYR A 1 364 ? 19.391 -23.328 2.971 1 78.62 364 TYR A N 1
ATOM 2712 C CA . TYR A 1 364 ? 18.75 -22.047 3.279 1 78.62 364 TYR A CA 1
ATOM 2713 C C . TYR A 1 364 ? 18.766 -21.781 4.781 1 78.62 364 TYR A C 1
ATOM 2715 O O . TYR A 1 364 ? 18.719 -22.719 5.586 1 78.62 364 TYR A O 1
ATOM 2723 N N . GLU A 1 365 ? 18.734 -20.469 5.082 1 73.06 365 GLU A N 1
ATOM 2724 C CA . GLU A 1 365 ? 18.75 -20.109 6.5 1 73.06 365 GLU A CA 1
ATOM 2725 C C . GLU A 1 365 ? 17.469 -20.562 7.199 1 73.06 365 GLU A C 1
ATOM 2727 O O . GLU A 1 365 ? 16.375 -20.406 6.664 1 73.06 365 GLU A O 1
ATOM 2732 N N . GLY A 1 366 ? 17.594 -21.141 8.305 1 62.56 366 GLY A N 1
ATOM 2733 C CA . GLY A 1 366 ? 16.453 -21.547 9.117 1 62.56 366 GLY A CA 1
ATOM 2734 C C . GLY A 1 366 ? 15.984 -22.969 8.828 1 62.56 366 GLY A C 1
ATOM 2735 O O . GLY A 1 366 ? 15.117 -23.5 9.523 1 62.56 366 GLY A O 1
ATOM 2736 N N . ARG A 1 367 ? 16.578 -23.531 7.762 1 68 367 ARG A N 1
ATOM 2737 C CA . ARG A 1 367 ? 16.188 -24.906 7.445 1 68 367 ARG A CA 1
ATOM 2738 C C . ARG A 1 367 ? 17.234 -25.891 7.93 1 68 367 ARG A C 1
ATOM 2740 O O . ARG A 1 367 ? 18.438 -25.641 7.844 1 68 367 ARG A O 1
ATOM 2747 N N . ALA A 1 368 ? 16.719 -26.859 8.523 1 69.44 368 ALA A N 1
ATOM 2748 C CA . ALA A 1 368 ? 17.625 -27.875 9.047 1 69.44 368 ALA A CA 1
ATOM 2749 C C . ALA A 1 368 ? 18.156 -28.766 7.926 1 69.44 368 ALA A C 1
ATOM 2751 O O . ALA A 1 368 ? 19.312 -29.203 7.965 1 69.44 368 ALA A O 1
ATOM 2752 N N . VAL A 1 369 ? 17.375 -28.984 6.938 1 77.75 369 VAL A N 1
ATOM 2753 C CA . VAL A 1 369 ? 17.734 -29.906 5.863 1 77.75 369 VAL A CA 1
ATOM 2754 C C . VAL A 1 369 ? 18.281 -29.109 4.676 1 77.75 369 VAL A C 1
ATOM 2756 O O . VAL A 1 369 ? 17.781 -28.031 4.359 1 77.75 369 VAL A O 1
ATOM 2759 N N . ARG A 1 370 ? 19.375 -29.656 4.125 1 89.12 370 ARG A N 1
ATOM 2760 C CA . ARG A 1 370 ? 19.953 -29.047 2.928 1 89.12 370 ARG A CA 1
ATOM 2761 C C . ARG A 1 370 ? 19.016 -29.188 1.736 1 89.12 370 ARG A C 1
ATOM 2763 O O . ARG A 1 370 ? 18.391 -30.25 1.55 1 89.12 370 ARG A O 1
ATOM 2770 N N . ALA A 1 371 ? 18.828 -28.172 1 1 88 371 ALA A N 1
ATOM 2771 C CA . ALA A 1 371 ? 18.031 -28.219 -0.225 1 88 371 ALA A CA 1
ATOM 2772 C C . ALA A 1 371 ? 18.75 -29.016 -1.315 1 88 371 ALA A C 1
ATOM 2774 O O . ALA A 1 371 ? 18.125 -29.703 -2.105 1 88 371 ALA A O 1
ATOM 2775 N N . LEU A 1 372 ? 20.047 -28.828 -1.38 1 94.31 372 LEU A N 1
ATOM 2776 C CA . LEU A 1 372 ? 20.953 -29.625 -2.207 1 94.31 372 LEU A CA 1
ATOM 2777 C C . LEU A 1 372 ? 22.109 -30.172 -1.385 1 94.31 372 LEU A C 1
ATOM 2779 O O . LEU A 1 372 ? 22.688 -29.438 -0.562 1 94.31 372 LEU A O 1
ATOM 2783 N N . ASP A 1 373 ? 22.375 -31.422 -1.588 1 96.31 373 ASP A N 1
ATOM 2784 C CA . ASP A 1 373 ? 23.422 -32.094 -0.805 1 96.31 373 ASP A CA 1
ATOM 2785 C C . ASP A 1 373 ? 24.375 -32.844 -1.708 1 96.31 373 ASP A C 1
ATOM 2787 O O . ASP A 1 373 ? 24.125 -34 -2.066 1 96.31 373 ASP A O 1
ATOM 2791 N N . ASP A 1 374 ? 25.453 -32.281 -1.984 1 96.19 374 ASP A N 1
ATOM 2792 C CA . ASP A 1 374 ? 26.547 -32.875 -2.75 1 96.19 374 ASP A CA 1
ATOM 2793 C C . ASP A 1 374 ? 26.062 -33.312 -4.133 1 96.19 374 ASP A C 1
ATOM 2795 O O . ASP A 1 374 ? 26.219 -34.469 -4.508 1 96.19 374 ASP A O 1
ATOM 2799 N N . VAL A 1 375 ? 25.547 -32.406 -4.879 1 97 375 VAL A N 1
ATOM 2800 C CA . VAL A 1 375 ? 25 -32.688 -6.199 1 97 375 VAL A CA 1
ATOM 2801 C C . VAL A 1 375 ? 26.078 -32.469 -7.262 1 97 375 VAL A C 1
ATOM 2803 O O . VAL A 1 375 ? 26.625 -31.359 -7.375 1 97 375 VAL A O 1
ATOM 2806 N N . SER A 1 376 ? 26.438 -33.5 -7.926 1 96.94 376 SER A N 1
ATOM 2807 C CA . SER A 1 376 ? 27.344 -33.406 -9.062 1 96.94 376 SER A CA 1
ATOM 2808 C C . SER A 1 376 ? 26.656 -33.844 -10.352 1 96.94 376 SER A C 1
ATOM 2810 O O . SER A 1 376 ? 26.203 -35 -10.453 1 96.94 376 SER A O 1
ATOM 2812 N N . LEU A 1 377 ? 26.547 -32.938 -11.273 1 96.31 377 LEU A N 1
ATOM 2813 C CA . LEU A 1 377 ? 25.828 -33.219 -12.523 1 96.31 377 LEU A CA 1
ATOM 2814 C C . LEU A 1 377 ? 26.438 -32.406 -13.672 1 96.31 377 LEU A C 1
ATOM 2816 O O . LEU A 1 377 ? 26.812 -31.25 -13.5 1 96.31 377 LEU A O 1
ATOM 2820 N N . ALA A 1 378 ? 26.516 -33.062 -14.812 1 95.75 378 ALA A N 1
ATOM 2821 C CA . ALA A 1 378 ? 27.031 -32.375 -16 1 95.75 378 ALA A CA 1
ATOM 2822 C C . ALA A 1 378 ? 25.938 -32.25 -17.078 1 95.75 378 ALA A C 1
ATOM 2824 O O . ALA A 1 378 ? 25.141 -33.188 -17.266 1 95.75 378 ALA A O 1
ATOM 2825 N N . PHE A 1 379 ? 25.938 -31.141 -17.703 1 96.5 379 PHE A N 1
ATOM 2826 C CA . PHE A 1 379 ? 25.031 -30.844 -18.797 1 96.5 379 PHE A CA 1
ATOM 2827 C C . PHE A 1 379 ? 25.812 -30.578 -20.078 1 96.5 379 PHE A C 1
ATOM 2829 O O . PHE A 1 379 ? 26.219 -29.438 -20.344 1 96.5 379 PHE A O 1
ATOM 2836 N N . PRO A 1 380 ? 26.031 -31.656 -20.859 1 95.38 380 PRO A N 1
ATOM 2837 C CA . PRO A 1 380 ? 26.734 -31.422 -22.125 1 95.38 380 PRO A CA 1
ATOM 2838 C C . PRO A 1 380 ? 26.016 -30.422 -23.031 1 95.38 380 PRO A C 1
ATOM 2840 O O . PRO A 1 380 ? 24.781 -30.422 -23.094 1 95.38 380 PRO A O 1
ATOM 2843 N N . VAL A 1 381 ? 26.797 -29.625 -23.75 1 94.75 381 VAL A N 1
ATOM 2844 C CA . VAL A 1 381 ? 26.234 -28.562 -24.578 1 94.75 381 VAL A CA 1
ATOM 2845 C C . VAL A 1 381 ? 25.391 -29.172 -25.703 1 94.75 381 VAL A C 1
ATOM 2847 O O . VAL A 1 381 ? 25.719 -30.25 -26.203 1 94.75 381 VAL A O 1
ATOM 2850 N N . ARG A 1 382 ? 24.266 -28.531 -26.016 1 93.38 382 ARG A N 1
ATOM 2851 C CA . ARG A 1 382 ? 23.391 -28.844 -27.141 1 93.38 382 ARG A CA 1
ATOM 2852 C C . ARG A 1 382 ? 22.672 -30.172 -26.906 1 93.38 382 ARG A C 1
ATOM 2854 O O . ARG A 1 382 ? 22.469 -30.953 -27.844 1 93.38 382 ARG A O 1
ATOM 2861 N N . THR A 1 383 ? 22.516 -30.5 -25.641 1 93.25 383 THR A N 1
ATOM 2862 C CA . THR A 1 383 ? 21.719 -31.656 -25.266 1 93.25 383 THR A CA 1
ATOM 2863 C C . THR A 1 383 ? 20.562 -31.25 -24.344 1 93.25 383 THR A C 1
ATOM 2865 O O . THR A 1 383 ? 20.531 -30.125 -23.844 1 93.25 383 THR A O 1
ATOM 2868 N N . THR A 1 384 ? 19.656 -32.156 -24.188 1 93.38 384 THR A N 1
ATOM 2869 C CA . THR A 1 384 ? 18.516 -31.938 -23.312 1 93.38 384 THR A CA 1
ATOM 2870 C C . THR A 1 384 ? 18.609 -32.844 -22.078 1 93.38 384 THR A C 1
ATOM 2872 O O . THR A 1 384 ? 18.688 -34.062 -22.219 1 93.38 384 THR A O 1
ATOM 2875 N N . THR A 1 385 ? 18.688 -32.25 -20.953 1 94.75 385 THR A N 1
ATOM 2876 C CA . THR A 1 385 ? 18.672 -32.969 -19.688 1 94.75 385 THR A CA 1
ATOM 2877 C C . THR A 1 385 ? 17.391 -32.719 -18.922 1 94.75 385 THR A C 1
ATOM 2879 O O . THR A 1 385 ? 17 -31.562 -18.734 1 94.75 385 THR A O 1
ATOM 2882 N N . ALA A 1 386 ? 16.719 -33.75 -18.5 1 93.44 386 ALA A N 1
ATOM 2883 C CA . ALA A 1 386 ? 15.492 -33.625 -17.734 1 93.44 386 ALA A CA 1
ATOM 2884 C C . ALA A 1 386 ? 15.742 -33.938 -16.25 1 93.44 386 ALA A C 1
ATOM 2886 O O . ALA A 1 386 ? 16.5 -34.844 -15.922 1 93.44 386 ALA A O 1
ATOM 2887 N N . ILE A 1 387 ? 15.242 -33.094 -15.438 1 92.88 387 ILE A N 1
ATOM 2888 C CA . ILE A 1 387 ? 15.328 -33.312 -13.992 1 92.88 387 ILE A CA 1
ATOM 2889 C C . ILE A 1 387 ? 13.945 -33.625 -13.43 1 92.88 387 ILE A C 1
ATOM 2891 O O . ILE A 1 387 ? 13 -32.844 -13.617 1 92.88 387 ILE A O 1
ATOM 2895 N N . VAL A 1 388 ? 13.883 -34.75 -12.766 1 88.56 388 VAL A N 1
ATOM 2896 C CA . VAL A 1 388 ? 12.617 -35.156 -12.172 1 88.56 388 VAL A CA 1
ATOM 2897 C C . VAL A 1 388 ? 12.812 -35.438 -10.688 1 88.56 388 VAL A C 1
ATOM 2899 O O . VAL A 1 388 ? 13.938 -35.719 -10.234 1 88.56 388 VAL A O 1
ATOM 2902 N N . GLY A 1 389 ? 11.844 -35.281 -9.992 1 82.75 389 GLY A N 1
ATOM 2903 C CA . GLY A 1 389 ? 11.852 -35.5 -8.555 1 82.75 389 GLY A CA 1
ATOM 2904 C C . GLY A 1 389 ? 10.578 -35.031 -7.867 1 82.75 389 GLY A C 1
ATOM 2905 O O . GLY A 1 389 ? 9.789 -34.281 -8.445 1 82.75 389 GLY A O 1
ATOM 2906 N N . ALA A 1 390 ? 10.492 -35.469 -6.664 1 74.94 390 ALA A N 1
ATOM 2907 C CA . ALA A 1 390 ? 9.312 -35.094 -5.879 1 74.94 390 ALA A CA 1
ATOM 2908 C C . ALA A 1 390 ? 9.344 -33.625 -5.5 1 74.94 390 ALA A C 1
ATOM 2910 O O . ALA A 1 390 ? 10.375 -32.969 -5.648 1 74.94 390 ALA A O 1
ATOM 2911 N N . SER A 1 391 ? 8.188 -33.094 -5.145 1 69.31 391 SER A N 1
ATOM 2912 C CA . SER A 1 391 ? 8.148 -31.734 -4.633 1 69.31 391 SER A CA 1
ATOM 2913 C C . SER A 1 391 ? 9.07 -31.562 -3.43 1 69.31 391 SER A C 1
ATOM 2915 O O . SER A 1 391 ? 9.102 -32.438 -2.543 1 69.31 391 SER A O 1
ATOM 2917 N N . GLY A 1 392 ? 9.883 -30.594 -3.467 1 72.44 392 GLY A N 1
ATOM 2918 C CA . GLY A 1 392 ? 10.82 -30.344 -2.381 1 72.44 392 GLY A CA 1
ATOM 2919 C C . GLY A 1 392 ? 12.141 -31.062 -2.557 1 72.44 392 GLY A C 1
ATOM 2920 O O . GLY A 1 392 ? 13.016 -30.984 -1.688 1 72.44 392 GLY A O 1
ATOM 2921 N N . ALA A 1 393 ? 12.219 -31.688 -3.691 1 80.88 393 ALA A N 1
ATOM 2922 C CA . ALA A 1 393 ? 13.43 -32.469 -3.904 1 80.88 393 ALA A CA 1
ATOM 2923 C C . ALA A 1 393 ? 14.641 -31.562 -4.148 1 80.88 393 ALA A C 1
ATOM 2925 O O . ALA A 1 393 ? 15.781 -32 -4.07 1 80.88 393 ALA A O 1
ATOM 2926 N N . GLY A 1 394 ? 14.375 -30.297 -4.352 1 86.06 394 GLY A N 1
ATOM 2927 C CA . GLY A 1 394 ? 15.469 -29.359 -4.574 1 86.06 394 GLY A CA 1
ATOM 2928 C C . GLY A 1 394 ? 15.578 -28.891 -6.012 1 86.06 394 GLY A C 1
ATOM 2929 O O . GLY A 1 394 ? 16.562 -28.25 -6.391 1 86.06 394 GLY A O 1
ATOM 2930 N N . LYS A 1 395 ? 14.633 -29.156 -6.824 1 88.38 395 LYS A N 1
ATOM 2931 C CA . LYS A 1 395 ? 14.672 -28.859 -8.258 1 88.38 395 LYS A CA 1
ATOM 2932 C C . LYS A 1 395 ? 14.789 -27.359 -8.508 1 88.38 395 LYS A C 1
ATOM 2934 O O . LYS A 1 395 ? 15.602 -26.922 -9.32 1 88.38 395 LYS A O 1
ATOM 2939 N N . SER A 1 396 ? 13.969 -26.594 -7.766 1 84.06 396 SER A N 1
ATOM 2940 C CA . SER A 1 396 ? 13.992 -25.141 -7.953 1 84.06 396 SER A CA 1
ATOM 2941 C C . SER A 1 396 ? 15.32 -24.547 -7.484 1 84.06 396 SER A C 1
ATOM 2943 O O . SER A 1 396 ? 15.828 -23.594 -8.086 1 84.06 396 SER A O 1
ATOM 2945 N N . THR A 1 397 ? 15.852 -25.078 -6.395 1 89.62 397 THR A N 1
ATOM 2946 C CA . THR A 1 397 ? 17.156 -24.641 -5.914 1 89.62 397 THR A CA 1
ATOM 2947 C C . THR A 1 397 ? 18.234 -24.953 -6.941 1 89.62 397 THR A C 1
ATOM 2949 O O . THR A 1 397 ? 19.141 -24.141 -7.168 1 89.62 397 THR A O 1
ATOM 2952 N N . LEU A 1 398 ? 18.094 -26.125 -7.469 1 94.06 398 LEU A N 1
ATOM 2953 C CA . LEU A 1 398 ? 19.047 -26.516 -8.508 1 94.06 398 LEU A CA 1
ATOM 2954 C C . LEU A 1 398 ? 18.969 -25.562 -9.688 1 94.06 398 LEU A C 1
ATOM 2956 O O . LEU A 1 398 ? 20.016 -25.141 -10.219 1 94.06 398 LEU A O 1
ATOM 2960 N N . ALA A 1 399 ? 17.781 -25.219 -10.094 1 92.5 399 ALA A N 1
ATOM 2961 C CA . ALA A 1 399 ? 17.578 -24.266 -11.195 1 92.5 399 ALA A CA 1
ATOM 2962 C C . ALA A 1 399 ? 18.203 -22.922 -10.859 1 92.5 399 ALA A C 1
ATOM 2964 O O . ALA A 1 399 ? 18.828 -22.281 -11.719 1 92.5 399 ALA A O 1
ATOM 2965 N N . ASP A 1 400 ? 18.078 -22.484 -9.625 1 92.69 400 ASP A N 1
ATOM 2966 C CA . ASP A 1 400 ? 18.609 -21.188 -9.195 1 92.69 400 ASP A CA 1
ATOM 2967 C C . ASP A 1 400 ? 20.141 -21.188 -9.227 1 92.69 400 ASP A C 1
ATOM 2969 O O . ASP A 1 400 ? 20.75 -20.172 -9.555 1 92.69 400 ASP A O 1
ATOM 2973 N N . VAL A 1 401 ? 20.688 -22.312 -8.867 1 95.19 401 VAL A N 1
ATOM 2974 C CA . VAL A 1 401 ? 22.141 -22.438 -8.914 1 95.19 401 VAL A CA 1
ATOM 2975 C C . VAL A 1 401 ? 22.609 -22.469 -10.367 1 95.19 401 VAL A C 1
ATOM 2977 O O . VAL A 1 401 ? 23.578 -21.812 -10.727 1 95.19 401 VAL A O 1
ATOM 2980 N N . LEU A 1 402 ? 21.891 -23.188 -11.133 1 95.31 402 LEU A N 1
ATOM 2981 C CA . LEU A 1 402 ? 22.25 -23.375 -12.539 1 95.31 402 LEU A CA 1
ATOM 2982 C C . LEU A 1 402 ? 22.188 -22.047 -13.281 1 95.31 402 LEU A C 1
ATOM 2984 O O . LEU A 1 402 ? 22.969 -21.797 -14.203 1 95.31 402 LEU A O 1
ATOM 2988 N N . CYS A 1 403 ? 21.266 -21.219 -12.891 1 93.69 403 CYS A N 1
ATOM 2989 C CA . CYS A 1 403 ? 21.094 -19.953 -13.578 1 93.69 403 CYS A CA 1
ATOM 2990 C C . CYS A 1 403 ? 22.078 -18.906 -13.055 1 93.69 403 CYS A C 1
ATOM 2992 O O . CYS A 1 403 ? 22.219 -17.828 -13.633 1 93.69 403 CYS A O 1
ATOM 2994 N N . GLY A 1 404 ? 22.688 -19.203 -11.945 1 93.12 404 GLY A N 1
ATOM 2995 C CA . GLY A 1 404 ? 23.656 -18.281 -11.367 1 93.12 404 GLY A CA 1
ATOM 2996 C C . GLY A 1 404 ? 23.047 -17.328 -10.359 1 93.12 404 GLY A C 1
ATOM 2997 O O . GLY A 1 404 ? 23.734 -16.422 -9.859 1 93.12 404 GLY A O 1
ATOM 2998 N N . LEU A 1 405 ? 21.875 -17.5 -10.055 1 92.19 405 LEU A N 1
ATOM 2999 C CA . LEU A 1 405 ? 21.188 -16.625 -9.109 1 92.19 405 LEU A CA 1
ATOM 3000 C C . LEU A 1 405 ? 21.625 -16.938 -7.68 1 92.19 405 LEU A C 1
ATOM 3002 O O . LEU A 1 405 ? 21.75 -16.016 -6.855 1 92.19 405 LEU A O 1
ATOM 3006 N N . LEU A 1 406 ? 21.766 -18.219 -7.414 1 93.44 406 LEU A N 1
ATOM 3007 C CA . LEU A 1 406 ? 22.109 -18.656 -6.066 1 93.44 406 LEU A CA 1
ATOM 3008 C C . LEU A 1 406 ? 23.516 -19.234 -6.027 1 93.44 406 LEU A C 1
ATOM 3010 O O . LEU A 1 406 ? 23.859 -20.125 -6.801 1 93.44 406 LEU A O 1
ATOM 3014 N N . GLY A 1 407 ? 24.281 -18.656 -5.141 1 93 407 GLY A N 1
ATOM 3015 C CA . GLY A 1 407 ? 25.594 -19.234 -4.914 1 93 407 GLY A CA 1
ATOM 3016 C C . GLY A 1 407 ? 25.578 -20.438 -3.977 1 93 407 GLY A C 1
ATOM 3017 O O . GLY A 1 407 ? 24.938 -20.391 -2.926 1 93 407 GLY A O 1
ATOM 3018 N N . PRO A 1 408 ? 26.172 -21.5 -4.43 1 94.94 408 PRO A N 1
ATOM 3019 C CA . PRO A 1 408 ? 26.172 -22.672 -3.551 1 94.94 408 PRO A CA 1
ATOM 3020 C C . PRO A 1 408 ? 27.031 -22.469 -2.303 1 94.94 408 PRO A C 1
ATOM 3022 O O . PRO A 1 408 ? 27.969 -21.656 -2.312 1 94.94 408 PRO A O 1
ATOM 3025 N N . ASP A 1 409 ? 26.719 -23.156 -1.228 1 94.88 409 ASP A N 1
ATOM 3026 C CA . ASP A 1 409 ? 27.484 -23.141 0.014 1 94.88 409 ASP A CA 1
ATOM 3027 C C . ASP A 1 409 ? 28.734 -24 -0.1 1 94.88 409 ASP A C 1
ATOM 3029 O O . ASP A 1 409 ? 29.766 -23.688 0.512 1 94.88 409 ASP A O 1
ATOM 3033 N N . GLU A 1 410 ? 28.562 -25.062 -0.779 1 96.12 410 GLU A N 1
ATOM 3034 C CA . GLU A 1 410 ? 29.641 -26 -1.078 1 96.12 410 GLU A CA 1
ATOM 3035 C C . GLU A 1 410 ? 29.656 -26.375 -2.559 1 96.12 410 GLU A C 1
ATOM 3037 O O . GLU A 1 410 ? 28.609 -26.375 -3.215 1 96.12 410 GLU A O 1
ATOM 3042 N N . GLY A 1 411 ? 30.828 -26.578 -3.045 1 96.88 411 GLY A N 1
ATOM 3043 C CA . GLY A 1 411 ? 30.938 -26.922 -4.453 1 96.88 411 GLY A CA 1
ATOM 3044 C C . GLY A 1 411 ? 30.906 -25.703 -5.367 1 96.88 411 GLY A C 1
ATOM 3045 O O . GLY A 1 411 ? 31.188 -24.594 -4.93 1 96.88 411 GLY A O 1
ATOM 3046 N N . ALA A 1 412 ? 30.656 -26.031 -6.707 1 96.56 412 ALA A N 1
ATOM 3047 C CA . ALA A 1 412 ? 30.688 -24.891 -7.621 1 96.56 412 ALA A CA 1
ATOM 3048 C C . ALA A 1 412 ? 29.922 -25.188 -8.906 1 96.56 412 ALA A C 1
ATOM 3050 O O . ALA A 1 412 ? 29.75 -26.344 -9.273 1 96.56 412 ALA A O 1
ATOM 3051 N N . LEU A 1 413 ? 29.422 -24.203 -9.453 1 97 413 LEU A N 1
ATOM 3052 C CA . LEU A 1 413 ? 28.938 -24.203 -10.828 1 97 413 LEU A CA 1
ATOM 3053 C C . LEU A 1 413 ? 30.078 -23.938 -11.812 1 97 413 LEU A C 1
ATOM 3055 O O . LEU A 1 413 ? 30.797 -22.953 -11.672 1 97 413 LEU A O 1
ATOM 3059 N N . GLU A 1 414 ? 30.219 -24.859 -12.719 1 97.06 414 GLU A N 1
ATOM 3060 C CA . GLU A 1 414 ? 31.328 -24.75 -13.664 1 97.06 414 GLU A CA 1
ATOM 3061 C C . GLU A 1 414 ? 30.812 -24.656 -15.102 1 97.06 414 GLU A C 1
ATOM 3063 O O . GLU A 1 414 ? 29.828 -25.312 -15.461 1 97.06 414 GLU A O 1
ATOM 3068 N N . VAL A 1 415 ? 31.453 -23.828 -15.875 1 96.38 415 VAL A N 1
ATOM 3069 C CA . VAL A 1 415 ? 31.25 -23.766 -17.328 1 96.38 415 VAL A CA 1
ATOM 3070 C C . VAL A 1 415 ? 32.531 -24.125 -18.047 1 96.38 415 VAL A C 1
ATOM 3072 O O . VAL A 1 415 ? 33.562 -23.438 -17.891 1 96.38 415 VAL A O 1
ATOM 3075 N N . ASP A 1 416 ? 32.5 -25.203 -18.734 1 95.75 416 ASP A N 1
ATOM 3076 C CA . ASP A 1 416 ? 33.688 -25.719 -19.438 1 95.75 416 ASP A CA 1
ATOM 3077 C C . ASP A 1 416 ? 34.844 -25.938 -18.469 1 95.75 416 ASP A C 1
ATOM 3079 O O . ASP A 1 416 ? 35.969 -25.547 -18.766 1 95.75 416 ASP A O 1
ATOM 3083 N N . GLY A 1 417 ? 34.438 -26.375 -17.328 1 93.69 417 GLY A N 1
ATOM 3084 C CA . GLY A 1 417 ? 35.438 -26.781 -16.359 1 93.69 417 GLY A CA 1
ATOM 3085 C C . GLY A 1 417 ? 35.906 -25.625 -15.469 1 93.69 417 GLY A C 1
ATOM 3086 O O . GLY A 1 417 ? 36.688 -25.828 -14.539 1 93.69 417 GLY A O 1
ATOM 3087 N N . VAL A 1 418 ? 35.5 -24.453 -15.648 1 95 418 VAL A N 1
ATOM 3088 C CA . VAL A 1 418 ? 35.906 -23.297 -14.867 1 95 418 VAL A CA 1
ATOM 3089 C C . VAL A 1 418 ? 34.812 -22.938 -13.852 1 95 418 VAL A C 1
ATOM 3091 O O . VAL A 1 418 ? 33.688 -22.625 -14.219 1 95 418 VAL A O 1
ATOM 3094 N N . PRO A 1 419 ? 35.219 -23 -12.625 1 95.75 419 PRO A N 1
ATOM 3095 C CA . PRO A 1 419 ? 34.25 -22.594 -11.609 1 95.75 419 PRO A CA 1
ATOM 3096 C C . PRO A 1 419 ? 33.875 -21.125 -11.688 1 95.75 419 PRO A C 1
ATOM 3098 O O . PRO A 1 419 ? 34.75 -20.281 -11.938 1 95.75 419 PRO A O 1
ATOM 3101 N N . LEU A 1 420 ? 32.625 -20.844 -11.492 1 94.62 420 LEU A N 1
ATOM 3102 C CA . LEU A 1 420 ? 32.125 -19.469 -11.562 1 94.62 420 LEU A CA 1
ATOM 3103 C C . LEU A 1 420 ? 32.125 -18.828 -10.172 1 94.62 420 LEU A C 1
ATOM 3105 O O . LEU A 1 420 ? 31.469 -19.344 -9.258 1 94.62 420 LEU A O 1
ATOM 3109 N N . ASP A 1 421 ? 32.844 -17.75 -10.047 1 91.19 421 ASP A N 1
ATOM 3110 C CA . ASP A 1 421 ? 32.719 -16.984 -8.82 1 91.19 421 ASP A CA 1
ATOM 3111 C C . ASP A 1 421 ? 31.484 -16.062 -8.875 1 91.19 421 ASP A C 1
ATOM 3113 O O . ASP A 1 421 ? 30.688 -16.141 -9.812 1 91.19 421 ASP A O 1
ATOM 3117 N N . ALA A 1 422 ? 31.328 -15.297 -7.91 1 89.62 422 ALA A N 1
ATOM 3118 C CA . ALA A 1 422 ? 30.125 -14.477 -7.789 1 89.62 422 ALA A CA 1
ATOM 3119 C C . ALA A 1 422 ? 29.984 -13.539 -8.984 1 89.62 422 ALA A C 1
ATOM 3121 O O . ALA A 1 422 ? 28.875 -13.352 -9.5 1 89.62 422 ALA A O 1
ATOM 3122 N N . ARG A 1 423 ? 31.062 -12.969 -9.422 1 90.12 423 ARG A N 1
ATOM 3123 C CA . ARG A 1 423 ? 31.047 -12.062 -10.555 1 90.12 423 ARG A CA 1
ATOM 3124 C C . ARG A 1 423 ? 30.719 -12.805 -11.852 1 90.12 423 ARG A C 1
ATOM 3126 O O . ARG A 1 423 ? 29.953 -12.32 -12.672 1 90.12 423 ARG A O 1
ATOM 3133 N N . ALA A 1 424 ? 31.312 -13.914 -11.969 1 91.25 424 ALA A N 1
ATOM 3134 C CA . ALA A 1 424 ? 31.094 -14.719 -13.164 1 91.25 424 ALA A CA 1
ATOM 3135 C C . ALA A 1 424 ? 29.672 -15.258 -13.219 1 91.25 424 ALA A C 1
ATOM 3137 O O . ALA A 1 424 ? 29.094 -15.398 -14.305 1 91.25 424 ALA A O 1
ATOM 3138 N N . ARG A 1 425 ? 29.125 -15.523 -12.078 1 92.44 425 ARG A N 1
ATOM 3139 C CA . ARG A 1 425 ? 27.75 -16 -12.039 1 92.44 425 ARG A CA 1
ATOM 3140 C C . ARG A 1 425 ? 26.781 -14.922 -12.523 1 92.44 425 ARG A C 1
ATOM 3142 O O . ARG A 1 425 ? 25.812 -15.227 -13.219 1 92.44 425 ARG A O 1
ATOM 3149 N N . ARG A 1 426 ? 27.078 -13.797 -12.156 1 90.06 426 ARG A N 1
ATOM 3150 C CA . ARG A 1 426 ? 26.234 -12.703 -12.609 1 90.06 426 ARG A CA 1
ATOM 3151 C C . ARG A 1 426 ? 26.297 -12.547 -14.125 1 90.06 426 ARG A C 1
ATOM 3153 O O . ARG A 1 426 ? 25.266 -12.32 -14.781 1 90.06 426 ARG A O 1
ATOM 3160 N N . ALA A 1 427 ? 27.484 -12.641 -14.633 1 90.12 427 ALA A N 1
ATOM 3161 C CA . ALA A 1 427 ? 27.641 -12.578 -16.078 1 90.12 427 ALA A CA 1
ATOM 3162 C C . ALA A 1 427 ? 26.969 -13.766 -16.766 1 90.12 427 ALA A C 1
ATOM 3164 O O . ALA A 1 427 ? 26.375 -13.625 -17.844 1 90.12 427 ALA A O 1
ATOM 3165 N N . TRP A 1 428 ? 27.047 -14.898 -16.125 1 92.69 428 TRP A N 1
ATOM 3166 C CA . TRP A 1 428 ? 26.469 -16.141 -16.625 1 92.69 428 TRP A CA 1
ATOM 3167 C C . TRP A 1 428 ? 24.969 -16.016 -16.781 1 92.69 428 TRP A C 1
ATOM 3169 O O . TRP A 1 428 ? 24.375 -16.578 -17.719 1 92.69 428 TRP A O 1
ATOM 3179 N N . ARG A 1 429 ? 24.328 -15.273 -15.992 1 91.25 429 ARG A N 1
ATOM 3180 C CA . ARG A 1 429 ? 22.875 -15.109 -16.031 1 91.25 429 ARG A CA 1
ATOM 3181 C C . ARG A 1 429 ? 22.422 -14.562 -17.391 1 91.25 429 ARG A C 1
ATOM 3183 O O . ARG A 1 429 ? 21.328 -14.891 -17.859 1 91.25 429 ARG A O 1
ATOM 3190 N N . ARG A 1 430 ? 23.328 -13.836 -18.016 1 87.62 430 ARG A N 1
ATOM 3191 C CA . ARG A 1 430 ? 22.984 -13.25 -19.312 1 87.62 430 ARG A CA 1
ATOM 3192 C C . ARG A 1 430 ? 22.922 -14.32 -20.406 1 87.62 430 ARG A C 1
ATOM 3194 O O . ARG A 1 430 ? 22.312 -14.117 -21.453 1 87.62 430 ARG A O 1
ATOM 3201 N N . ALA A 1 431 ? 23.531 -15.414 -20.094 1 90.88 431 ALA A N 1
ATOM 3202 C CA . ALA A 1 431 ? 23.578 -16.5 -21.078 1 90.88 431 ALA A CA 1
ATOM 3203 C C . ALA A 1 431 ? 22.547 -17.578 -20.766 1 90.88 431 ALA A C 1
ATOM 3205 O O . ALA A 1 431 ? 22.453 -18.594 -21.453 1 90.88 431 ALA A O 1
ATOM 3206 N N . VAL A 1 432 ? 21.734 -17.25 -19.797 1 92.88 432 VAL A N 1
ATOM 3207 C CA . VAL A 1 432 ? 20.766 -18.25 -19.375 1 92.88 432 VAL A CA 1
ATOM 3208 C C . VAL A 1 432 ? 19.344 -17.688 -19.516 1 92.88 432 VAL A C 1
ATOM 3210 O O . VAL A 1 432 ? 19.109 -16.516 -19.219 1 92.88 432 VAL A O 1
ATOM 3213 N N . ALA A 1 433 ? 18.5 -18.422 -20.094 1 91.62 433 ALA A N 1
ATOM 3214 C CA . ALA A 1 433 ? 17.078 -18.094 -20.141 1 91.62 433 ALA A CA 1
ATOM 3215 C C . ALA A 1 433 ? 16.281 -19.031 -19.234 1 91.62 433 ALA A C 1
ATOM 3217 O O . ALA A 1 433 ? 16.562 -20.234 -19.172 1 91.62 433 ALA A O 1
ATOM 3218 N N . TYR A 1 434 ? 15.406 -18.422 -18.5 1 90.5 434 TYR A N 1
ATOM 3219 C CA . TYR A 1 434 ? 14.625 -19.188 -17.516 1 90.5 434 TYR A CA 1
ATOM 3220 C C . TYR A 1 434 ? 13.133 -18.953 -17.734 1 90.5 434 TYR A C 1
ATOM 3222 O O . TYR A 1 434 ? 12.664 -17.812 -17.781 1 90.5 434 TYR A O 1
ATOM 3230 N N . VAL A 1 435 ? 12.445 -20 -17.906 1 86.44 435 VAL A N 1
ATOM 3231 C CA . VAL A 1 435 ? 10.984 -19.969 -17.969 1 86.44 435 VAL A CA 1
ATOM 3232 C C . VAL A 1 435 ? 10.406 -20.688 -16.75 1 86.44 435 VAL A C 1
ATOM 3234 O O . VAL A 1 435 ? 10.547 -21.906 -16.609 1 86.44 435 VAL A O 1
ATOM 3237 N N . SER A 1 436 ? 9.812 -19.922 -15.945 1 81.31 436 SER A N 1
ATOM 3238 C CA . SER A 1 436 ? 9.305 -20.453 -14.688 1 81.31 436 SER A CA 1
ATOM 3239 C C . SER A 1 436 ? 7.91 -21.031 -14.852 1 81.31 436 SER A C 1
ATOM 3241 O O . SER A 1 436 ? 7.246 -20.797 -15.867 1 81.31 436 SER A O 1
ATOM 3243 N N . GLN A 1 437 ? 7.602 -21.766 -13.812 1 67.38 437 GLN A N 1
ATOM 3244 C CA . GLN A 1 437 ? 6.254 -22.328 -13.742 1 67.38 437 GLN A CA 1
ATOM 3245 C C . GLN A 1 437 ? 5.199 -21.234 -13.688 1 67.38 437 GLN A C 1
ATOM 3247 O O . GLN A 1 437 ? 4.203 -21.281 -14.414 1 67.38 437 GLN A O 1
ATOM 3252 N N . ASP A 1 438 ? 5.457 -20.328 -12.789 1 69.44 438 ASP A N 1
ATOM 3253 C CA . ASP A 1 438 ? 4.582 -19.172 -12.688 1 69.44 438 ASP A CA 1
ATOM 3254 C C . ASP A 1 438 ? 5.02 -18.062 -13.641 1 69.44 438 ASP A C 1
ATOM 3256 O O . ASP A 1 438 ? 5.855 -17.234 -13.297 1 69.44 438 ASP A O 1
ATOM 3260 N N . THR A 1 439 ? 4.363 -18.141 -14.883 1 76.44 439 THR A N 1
ATOM 3261 C CA . THR A 1 439 ? 4.758 -17.188 -15.914 1 76.44 439 THR A CA 1
ATOM 3262 C C . THR A 1 439 ? 4.391 -15.766 -15.5 1 76.44 439 THR A C 1
ATOM 3264 O O . THR A 1 439 ? 3.252 -15.5 -15.109 1 76.44 439 THR A O 1
ATOM 3267 N N . PHE A 1 440 ? 5.348 -14.992 -15.438 1 80.81 440 PHE A N 1
ATOM 3268 C CA . PHE A 1 440 ? 5.141 -13.594 -15.062 1 80.81 440 PHE A CA 1
ATOM 3269 C C . PHE A 1 440 ? 5.324 -12.68 -16.266 1 80.81 440 PHE A C 1
ATOM 3271 O O . PHE A 1 440 ? 6.352 -12.734 -16.953 1 80.81 440 PHE A O 1
ATOM 3278 N N . LEU A 1 441 ? 4.277 -11.891 -16.578 1 85 441 LEU A N 1
ATOM 3279 C CA . LEU A 1 441 ? 4.34 -10.836 -17.578 1 85 441 LEU A CA 1
ATOM 3280 C C . LEU A 1 441 ? 4.031 -9.477 -16.969 1 85 441 LEU A C 1
ATOM 3282 O O . LEU A 1 441 ? 3.158 -9.367 -16.094 1 85 441 LEU A O 1
ATOM 3286 N N . PHE A 1 442 ? 4.719 -8.523 -17.359 1 83.31 442 PHE A N 1
ATOM 3287 C CA . PHE A 1 442 ? 4.457 -7.168 -16.891 1 83.31 442 PHE A CA 1
ATOM 3288 C C . PHE A 1 442 ? 3.209 -6.598 -17.547 1 83.31 442 PHE A C 1
ATOM 3290 O O . PHE A 1 442 ? 2.842 -7.012 -18.656 1 83.31 442 PHE A O 1
ATOM 3297 N N . ASN A 1 443 ? 2.65 -5.664 -16.781 1 81.5 443 ASN A N 1
ATOM 3298 C CA . ASN A 1 443 ? 1.554 -4.922 -17.391 1 81.5 443 ASN A CA 1
ATOM 3299 C C . ASN A 1 443 ? 2.057 -3.965 -18.469 1 81.5 443 ASN A C 1
ATOM 3301 O O . ASN A 1 443 ? 2.039 -2.748 -18.281 1 81.5 443 ASN A O 1
ATOM 3305 N N . ASP A 1 444 ? 2.484 -4.504 -19.5 1 86 444 ASP A N 1
ATOM 3306 C CA . ASP A 1 444 ? 3.043 -3.82 -20.672 1 86 444 ASP A CA 1
ATOM 3307 C C . ASP A 1 444 ? 2.654 -4.527 -21.969 1 86 444 ASP A C 1
ATOM 3309 O O . ASP A 1 444 ? 1.911 -5.512 -21.938 1 86 444 ASP A O 1
ATOM 3313 N N . SER A 1 445 ? 3.061 -3.98 -23.031 1 91.5 445 SER A N 1
ATOM 3314 C CA . SER A 1 445 ? 2.787 -4.594 -24.328 1 91.5 445 SER A CA 1
ATOM 3315 C C . SER A 1 445 ? 3.578 -5.883 -24.516 1 91.5 445 SER A C 1
ATOM 3317 O O . SER A 1 445 ? 4.52 -6.152 -23.766 1 91.5 445 SER A O 1
ATOM 3319 N N . VAL A 1 446 ? 3.139 -6.684 -25.453 1 93.38 446 VAL A N 1
ATOM 3320 C CA . VAL A 1 446 ? 3.889 -7.887 -25.797 1 93.38 446 VAL A CA 1
ATOM 3321 C C . VAL A 1 446 ? 5.316 -7.516 -26.188 1 93.38 446 VAL A C 1
ATOM 3323 O O . VAL A 1 446 ? 6.277 -8.141 -25.734 1 93.38 446 VAL A O 1
ATOM 3326 N N . ARG A 1 447 ? 5.383 -6.492 -26.969 1 94.19 447 ARG A N 1
ATOM 3327 C CA . ARG A 1 447 ? 6.691 -5.992 -27.391 1 94.19 447 ARG A CA 1
ATOM 3328 C C . ARG A 1 447 ? 7.543 -5.621 -26.172 1 94.19 447 ARG A C 1
ATOM 3330 O O . ARG A 1 447 ? 8.719 -5.98 -26.094 1 94.19 447 ARG A O 1
ATOM 3337 N N . GLY A 1 448 ? 6.957 -4.895 -25.297 1 90.75 448 GLY A N 1
ATOM 3338 C CA . GLY A 1 448 ? 7.664 -4.484 -24.109 1 90.75 448 GLY A CA 1
ATOM 3339 C C . GLY A 1 448 ? 8.148 -5.652 -23.266 1 90.75 448 GLY A C 1
ATOM 3340 O O . GLY A 1 448 ? 9.234 -5.602 -22.688 1 90.75 448 GLY A O 1
ATOM 3341 N N . ASN A 1 449 ? 7.371 -6.645 -23.203 1 91.81 449 ASN A N 1
ATOM 3342 C CA . ASN A 1 449 ? 7.742 -7.836 -22.438 1 91.81 449 ASN A CA 1
ATOM 3343 C C . ASN A 1 449 ? 8.875 -8.602 -23.125 1 91.81 449 ASN A C 1
ATOM 3345 O O . ASN A 1 449 ? 9.734 -9.172 -22.453 1 91.81 449 ASN A O 1
ATOM 3349 N N . LEU A 1 450 ? 8.836 -8.586 -24.406 1 93.38 450 LEU A N 1
ATOM 3350 C CA . LEU A 1 450 ? 9.875 -9.289 -25.141 1 93.38 450 LEU A CA 1
ATOM 3351 C C . LEU A 1 450 ? 11.195 -8.516 -25.094 1 93.38 450 LEU A C 1
ATOM 3353 O O . LEU A 1 450 ? 12.258 -9.117 -24.922 1 93.38 450 LEU A O 1
ATOM 3357 N N . LEU A 1 451 ? 11.07 -7.246 -25.156 1 91.62 451 LEU A N 1
ATOM 3358 C CA . LEU A 1 451 ? 12.266 -6.418 -25.219 1 91.62 451 LEU A CA 1
ATOM 3359 C C . LEU A 1 451 ? 12.938 -6.344 -23.844 1 91.62 451 LEU A C 1
ATOM 3361 O O . LEU A 1 451 ? 14.086 -5.895 -23.734 1 91.62 451 LEU A O 1
ATOM 3365 N N . LEU A 1 452 ? 12.289 -6.836 -22.875 1 87.44 452 LEU A N 1
ATOM 3366 C CA . LEU A 1 452 ? 12.906 -6.906 -21.547 1 87.44 452 LEU A CA 1
ATOM 3367 C C . LEU A 1 452 ? 14.141 -7.809 -21.578 1 87.44 452 LEU A C 1
ATOM 3369 O O . LEU A 1 452 ? 15.117 -7.555 -20.859 1 87.44 452 LEU A O 1
ATOM 3373 N N . ALA A 1 453 ? 14.055 -8.828 -22.344 1 87.12 453 ALA A N 1
ATOM 3374 C CA . ALA A 1 453 ? 15.141 -9.805 -22.438 1 87.12 453 ALA A CA 1
ATOM 3375 C C . ALA A 1 453 ? 16.203 -9.352 -23.422 1 87.12 453 ALA A C 1
ATOM 3377 O O . ALA A 1 453 ? 17.391 -9.688 -23.281 1 87.12 453 ALA A O 1
ATOM 3378 N N . ALA A 1 454 ? 15.75 -8.688 -24.453 1 89.69 454 ALA A N 1
ATOM 3379 C CA . ALA A 1 454 ? 16.641 -8.188 -25.5 1 89.69 454 ALA A CA 1
ATOM 3380 C C . ALA A 1 454 ? 16.219 -6.797 -25.953 1 89.69 454 ALA A C 1
ATOM 3382 O O . ALA A 1 454 ? 15.578 -6.645 -27 1 89.69 454 ALA A O 1
ATOM 3383 N N . PRO A 1 455 ? 16.734 -5.816 -25.297 1 86.69 455 PRO A N 1
ATOM 3384 C CA . PRO A 1 455 ? 16.297 -4.445 -25.562 1 86.69 455 PRO A CA 1
ATOM 3385 C C . PRO A 1 455 ? 16.656 -3.979 -26.969 1 86.69 455 PRO A C 1
ATOM 3387 O O . PRO A 1 455 ? 15.992 -3.107 -27.531 1 86.69 455 PRO A O 1
ATOM 3390 N N . ASP A 1 456 ? 17.641 -4.582 -27.578 1 88.25 456 ASP A N 1
ATOM 3391 C CA . ASP A 1 456 ? 18.125 -4.121 -28.875 1 88.25 456 ASP A CA 1
ATOM 3392 C C . ASP A 1 456 ? 17.609 -5.012 -30 1 88.25 456 ASP A C 1
ATOM 3394 O O . ASP A 1 456 ? 18.016 -4.871 -31.156 1 88.25 456 ASP A O 1
ATOM 3398 N N . ALA A 1 457 ? 16.719 -5.895 -29.594 1 92.62 457 ALA A N 1
ATOM 3399 C CA . ALA A 1 457 ? 16.203 -6.797 -30.625 1 92.62 457 ALA A CA 1
ATOM 3400 C C . ALA A 1 457 ? 15.359 -6.043 -31.656 1 92.62 457 ALA A C 1
ATOM 3402 O O . ALA A 1 457 ? 14.602 -5.133 -31.297 1 92.62 457 ALA A O 1
ATOM 3403 N N . ASP A 1 458 ? 15.531 -6.387 -32.875 1 94.12 458 ASP A N 1
ATOM 3404 C CA . ASP A 1 458 ? 14.734 -5.766 -33.938 1 94.12 458 ASP A CA 1
ATOM 3405 C C . ASP A 1 458 ? 13.461 -6.562 -34.219 1 94.12 458 ASP A C 1
ATOM 3407 O O . ASP A 1 458 ? 13.227 -7.594 -33.594 1 94.12 458 ASP A O 1
ATOM 3411 N N . ASP A 1 459 ? 12.766 -6.102 -35.156 1 94.25 459 ASP A N 1
ATOM 3412 C CA . ASP A 1 459 ? 11.453 -6.684 -35.438 1 94.25 459 ASP A CA 1
ATOM 3413 C C . ASP A 1 459 ? 11.586 -8.102 -36 1 94.25 459 ASP A C 1
ATOM 3415 O O . ASP A 1 459 ? 10.742 -8.961 -35.75 1 94.25 459 ASP A O 1
ATOM 3419 N N . GLU A 1 460 ? 12.586 -8.266 -36.719 1 94.5 460 GLU A N 1
ATOM 3420 C CA . GLU A 1 460 ? 12.805 -9.594 -37.281 1 94.5 460 GLU A CA 1
ATOM 3421 C C . GLU A 1 460 ? 13.109 -10.617 -36.188 1 94.5 460 GLU A C 1
ATOM 3423 O O . GLU A 1 460 ? 12.617 -11.742 -36.219 1 94.5 460 GLU A O 1
ATOM 3428 N N . ALA A 1 461 ? 13.914 -10.219 -35.312 1 94.12 461 ALA A N 1
ATOM 3429 C CA . ALA A 1 461 ? 14.234 -11.094 -34.188 1 94.12 461 ALA A CA 1
ATOM 3430 C C . ALA A 1 461 ? 13 -11.398 -33.344 1 94.12 461 ALA A C 1
ATOM 3432 O O . ALA A 1 461 ? 12.82 -12.523 -32.875 1 94.12 461 ALA A O 1
ATOM 3433 N N . LEU A 1 462 ? 12.195 -10.383 -33.188 1 94.88 462 LEU A N 1
ATOM 3434 C CA . LEU A 1 462 ? 10.953 -10.57 -32.438 1 94.88 462 LEU A CA 1
ATOM 3435 C C . LEU A 1 462 ? 10.031 -11.555 -33.156 1 94.88 462 LEU A C 1
ATOM 3437 O O . LEU A 1 462 ? 9.469 -12.445 -32.5 1 94.88 462 LEU A O 1
ATOM 3441 N N . ARG A 1 463 ? 9.938 -11.383 -34.406 1 94.12 463 ARG A N 1
ATOM 3442 C CA . ARG A 1 463 ? 9.086 -12.273 -35.188 1 94.12 463 ARG A CA 1
ATOM 3443 C C . ARG A 1 463 ? 9.578 -13.711 -35.125 1 94.12 463 ARG A C 1
ATOM 3445 O O . ARG A 1 463 ? 8.781 -14.641 -34.969 1 94.12 463 ARG A O 1
ATOM 3452 N N . ARG A 1 464 ? 10.836 -13.906 -35.25 1 91.69 464 ARG A N 1
ATOM 3453 C CA . ARG A 1 464 ? 11.438 -15.242 -35.188 1 91.69 464 ARG A CA 1
ATOM 3454 C C . ARG A 1 464 ? 11.195 -15.898 -33.844 1 91.69 464 ARG A C 1
ATOM 3456 O O . ARG A 1 464 ? 10.883 -17.094 -33.781 1 91.69 464 ARG A O 1
ATOM 3463 N N . ALA A 1 465 ? 11.406 -15.133 -32.812 1 92.12 465 ALA A N 1
ATOM 3464 C CA . ALA A 1 465 ? 11.211 -15.672 -31.469 1 92.12 465 ALA A CA 1
ATOM 3465 C C . ALA A 1 465 ? 9.758 -16.094 -31.266 1 92.12 465 ALA A C 1
ATOM 3467 O O . ALA A 1 465 ? 9.484 -17.125 -30.656 1 92.12 465 ALA A O 1
ATOM 3468 N N . LEU A 1 466 ? 8.867 -15.273 -31.766 1 92.62 466 LEU A N 1
ATOM 3469 C CA . LEU A 1 466 ? 7.449 -15.586 -31.625 1 92.62 466 LEU A CA 1
ATOM 3470 C C . LEU A 1 466 ? 7.094 -16.844 -32.406 1 92.62 466 LEU A C 1
ATOM 3472 O O . LEU A 1 466 ? 6.293 -17.656 -31.953 1 92.62 466 LEU A O 1
ATOM 3476 N N . GLU A 1 467 ? 7.695 -16.969 -33.5 1 89.62 467 GLU A N 1
ATOM 3477 C CA . GLU A 1 467 ? 7.457 -18.141 -34.344 1 89.62 467 GLU A CA 1
ATOM 3478 C C . GLU A 1 467 ? 8.023 -19.406 -33.688 1 89.62 467 GLU A C 1
ATOM 3480 O O . GLU A 1 467 ? 7.359 -20.438 -33.656 1 89.62 467 GLU A O 1
ATOM 3485 N N . GLN A 1 468 ? 9.18 -19.281 -33.188 1 86.69 468 GLN A N 1
ATOM 3486 C CA . GLN A 1 468 ? 9.836 -20.422 -32.531 1 86.69 468 GLN A CA 1
ATOM 3487 C C . GLN A 1 468 ? 9.062 -20.875 -31.312 1 86.69 468 GLN A C 1
ATOM 3489 O O . GLN A 1 468 ? 9.047 -22.062 -30.969 1 86.69 468 GLN A O 1
ATOM 3494 N N . ALA A 1 469 ? 8.445 -19.969 -30.656 1 87.81 469 ALA A N 1
ATOM 3495 C CA . ALA A 1 469 ? 7.699 -20.266 -29.438 1 87.81 469 ALA A CA 1
ATOM 3496 C C . ALA A 1 469 ? 6.246 -20.594 -29.75 1 87.81 469 ALA A C 1
ATOM 3498 O O . ALA A 1 469 ? 5.426 -20.75 -28.844 1 87.81 469 ALA A O 1
ATOM 3499 N N . CYS A 1 470 ? 5.914 -20.609 -31 1 83.38 470 CYS A N 1
ATOM 3500 C CA . CYS A 1 470 ? 4.547 -20.859 -31.453 1 83.38 470 CYS A CA 1
ATOM 3501 C C . CYS A 1 470 ? 3.598 -19.812 -30.891 1 83.38 470 CYS A C 1
ATOM 3503 O O . CYS A 1 470 ? 2.498 -20.141 -30.438 1 83.38 470 CYS A O 1
ATOM 3505 N N . ALA A 1 471 ? 4.023 -18.609 -30.781 1 88.12 471 ALA A N 1
ATOM 3506 C CA . ALA A 1 471 ? 3.223 -17.5 -30.25 1 88.12 471 ALA A CA 1
ATOM 3507 C C . ALA A 1 471 ? 2.74 -16.594 -31.375 1 88.12 471 ALA A C 1
ATOM 3509 O O . ALA A 1 471 ? 2.695 -15.367 -31.219 1 88.12 471 ALA A O 1
ATOM 3510 N N . GLN A 1 472 ? 2.371 -17.109 -32.469 1 86.12 472 GLN A N 1
ATOM 3511 C CA . GLN A 1 472 ? 1.948 -16.328 -33.625 1 86.12 472 GLN A CA 1
ATOM 3512 C C . GLN A 1 472 ? 0.587 -15.68 -33.375 1 86.12 472 GLN A C 1
ATOM 3514 O O . GLN A 1 472 ? 0.222 -14.719 -34.062 1 86.12 472 GLN A O 1
ATOM 3519 N N . PHE A 1 473 ? -0.081 -16.141 -32.344 1 82.19 473 PHE A N 1
ATOM 3520 C CA . PHE A 1 473 ? -1.383 -15.57 -32 1 82.19 473 PHE A CA 1
ATOM 3521 C C . PHE A 1 473 ? -1.26 -14.086 -31.703 1 82.19 473 PHE A C 1
ATOM 3523 O O . PHE A 1 473 ? -2.234 -13.336 -31.828 1 82.19 473 PHE A O 1
ATOM 3530 N N . VAL A 1 474 ? -0.111 -13.664 -31.344 1 89.94 474 VAL A N 1
ATOM 3531 C CA . VAL A 1 474 ? 0.149 -12.273 -30.969 1 89.94 474 VAL A CA 1
ATOM 3532 C C . VAL A 1 474 ? -0.138 -11.367 -32.156 1 89.94 474 VAL A C 1
ATOM 3534 O O . VAL A 1 474 ? -0.58 -10.227 -31.984 1 89.94 474 VAL A O 1
ATOM 3537 N N . HIS A 1 475 ? 0.067 -11.883 -33.344 1 88.44 475 HIS A N 1
ATOM 3538 C CA . HIS A 1 475 ? -0.149 -11.102 -34.562 1 88.44 475 HIS A CA 1
ATOM 3539 C C . HIS A 1 475 ? -1.631 -10.812 -34.75 1 88.44 475 HIS A C 1
ATOM 3541 O O . HIS A 1 475 ? -1.988 -9.836 -35.438 1 88.44 475 HIS A O 1
ATOM 3547 N N . ALA A 1 476 ? -2.445 -11.617 -34.125 1 82 476 ALA A N 1
ATOM 3548 C CA . ALA A 1 476 ? -3.889 -11.5 -34.312 1 82 476 ALA A CA 1
ATOM 3549 C C . ALA A 1 476 ? -4.52 -10.641 -33.219 1 82 476 ALA A C 1
ATOM 3551 O O . ALA A 1 476 ? -5.707 -10.328 -33.281 1 82 476 ALA A O 1
ATOM 3552 N N . LEU A 1 477 ? -3.771 -10.258 -32.312 1 84.94 477 LEU A N 1
ATOM 3553 C CA . LEU A 1 477 ? -4.305 -9.391 -31.281 1 84.94 477 LEU A CA 1
ATOM 3554 C C . LEU A 1 477 ? -4.66 -8.016 -31.844 1 84.94 477 LEU A C 1
ATOM 3556 O O . LEU A 1 477 ? -4.074 -7.582 -32.844 1 84.94 477 LEU A O 1
ATOM 3560 N N . PRO A 1 478 ? -5.574 -7.242 -31.25 1 81.44 478 PRO A N 1
ATOM 3561 C CA . PRO A 1 478 ? -6.062 -5.969 -31.781 1 81.44 478 PRO A CA 1
ATOM 3562 C C . PRO A 1 478 ? -4.934 -4.973 -32.062 1 81.44 478 PRO A C 1
ATOM 3564 O O . PRO A 1 478 ? -4.961 -4.27 -33.062 1 81.44 478 PRO A O 1
ATOM 3567 N N . GLN A 1 479 ? -3.943 -4.867 -31.25 1 90.06 479 GLN A N 1
ATOM 3568 C CA . GLN A 1 479 ? -2.834 -3.939 -31.438 1 90.06 479 GLN A CA 1
ATOM 3569 C C . GLN A 1 479 ? -1.535 -4.688 -31.719 1 90.06 479 GLN A C 1
ATOM 3571 O O . GLN A 1 479 ? -0.446 -4.16 -31.484 1 90.06 479 GLN A O 1
ATOM 3576 N N . GLY A 1 480 ? -1.778 -5.914 -32.125 1 89.69 480 GLY A N 1
ATOM 3577 C CA . GLY A 1 480 ? -0.601 -6.707 -32.438 1 89.69 480 GLY A CA 1
ATOM 3578 C C . GLY A 1 480 ? 0.367 -6.832 -31.281 1 89.69 480 GLY A C 1
ATOM 3579 O O . GLY A 1 480 ? -0.035 -7.168 -30.156 1 89.69 480 GLY A O 1
ATOM 3580 N N . TRP A 1 481 ? 1.614 -6.395 -31.594 1 91.94 481 TRP A N 1
ATOM 3581 C CA . TRP A 1 481 ? 2.682 -6.523 -30.609 1 91.94 481 TRP A CA 1
ATOM 3582 C C . TRP A 1 481 ? 2.555 -5.457 -29.531 1 91.94 481 TRP A C 1
ATOM 3584 O O . TRP A 1 481 ? 3.137 -5.586 -28.438 1 91.94 481 TRP A O 1
ATOM 3594 N N . ASN A 1 482 ? 1.802 -4.473 -29.812 1 91 482 ASN A N 1
ATOM 3595 C CA . ASN A 1 482 ? 1.676 -3.357 -28.891 1 91 482 ASN A CA 1
ATOM 3596 C C . ASN A 1 482 ? 0.474 -3.531 -27.953 1 91 482 ASN A C 1
ATOM 3598 O O . ASN A 1 482 ? 0.176 -2.654 -27.141 1 91 482 ASN A O 1
ATOM 3602 N N . THR A 1 483 ? -0.091 -4.676 -28.047 1 89 483 THR A N 1
ATOM 3603 C CA . THR A 1 483 ? -1.217 -4.957 -27.156 1 89 483 THR A CA 1
ATOM 3604 C C . THR A 1 483 ? -0.75 -5.082 -25.719 1 89 483 THR A C 1
ATOM 3606 O O . THR A 1 483 ? 0.171 -5.844 -25.422 1 89 483 THR A O 1
ATOM 3609 N N . VAL A 1 484 ? -1.342 -4.352 -24.844 1 86.12 484 VAL A N 1
ATOM 3610 C CA . VAL A 1 484 ? -1.05 -4.441 -23.422 1 86.12 484 VAL A CA 1
ATOM 3611 C C . VAL A 1 484 ? -1.689 -5.699 -22.844 1 86.12 484 VAL A C 1
ATOM 3613 O O . VAL A 1 484 ? -2.898 -5.906 -22.969 1 86.12 484 VAL A O 1
ATOM 3616 N N . VAL A 1 485 ? -0.905 -6.531 -22.203 1 83.31 485 VAL A N 1
ATOM 3617 C CA . VAL A 1 485 ? -1.356 -7.855 -21.797 1 83.31 485 VAL A CA 1
ATOM 3618 C C . VAL A 1 485 ? -2.035 -7.762 -20.422 1 83.31 485 VAL A C 1
ATOM 3620 O O . VAL A 1 485 ? -2.74 -8.688 -20.016 1 83.31 485 VAL A O 1
ATOM 3623 N N . GLY A 1 486 ? -1.935 -6.621 -19.734 1 74.25 486 GLY A N 1
ATOM 3624 C CA . GLY A 1 486 ? -2.572 -6.473 -18.438 1 74.25 486 GLY A CA 1
ATOM 3625 C C . GLY A 1 486 ? -1.698 -6.938 -17.281 1 74.25 486 GLY A C 1
ATOM 3626 O O . GLY A 1 486 ? -0.599 -7.453 -17.5 1 74.25 486 GLY A O 1
ATOM 3627 N N . GLU A 1 487 ? -2.277 -6.871 -16.078 1 69.94 487 GLU A N 1
ATOM 3628 C CA . GLU A 1 487 ? -1.541 -7.281 -14.891 1 69.94 487 GLU A CA 1
ATOM 3629 C C . GLU A 1 487 ? -1.299 -8.789 -14.883 1 69.94 487 GLU A C 1
ATOM 3631 O O . GLU A 1 487 ? -2.248 -9.578 -14.922 1 69.94 487 GLU A O 1
ATOM 3636 N N . ARG A 1 488 ? -0.086 -9.102 -14.859 1 67.69 488 ARG A N 1
ATOM 3637 C CA . ARG A 1 488 ? 0.367 -10.492 -14.867 1 67.69 488 ARG A CA 1
ATOM 3638 C C . ARG A 1 488 ? -0.222 -11.25 -16.047 1 67.69 488 ARG A C 1
ATOM 3640 O O . ARG A 1 488 ? -0.555 -12.438 -15.93 1 67.69 488 ARG A O 1
ATOM 3647 N N . GLY A 1 489 ? -0.497 -10.555 -17.094 1 67.69 489 GLY A N 1
ATOM 3648 C CA . GLY A 1 489 ? -0.999 -11.172 -18.312 1 67.69 489 GLY A CA 1
ATOM 3649 C C . GLY A 1 489 ? -2.457 -11.578 -18.219 1 67.69 489 GLY A C 1
ATOM 3650 O O . GLY A 1 489 ? -2.881 -12.547 -18.844 1 67.69 489 GLY A O 1
ATOM 3651 N N . ALA A 1 490 ? -3.188 -10.898 -17.438 1 62.53 490 ALA A N 1
ATOM 3652 C CA . ALA A 1 490 ? -4.566 -11.258 -17.125 1 62.53 490 ALA A CA 1
ATOM 3653 C C . ALA A 1 490 ? -5.422 -11.32 -18.391 1 62.53 490 ALA A C 1
ATOM 3655 O O . ALA A 1 490 ? -6.426 -12.039 -18.422 1 62.53 490 ALA A O 1
ATOM 3656 N N . GLN A 1 491 ? -4.984 -10.766 -19.438 1 66.62 491 GLN A N 1
ATOM 3657 C CA . GLN A 1 491 ? -5.773 -10.695 -20.656 1 66.62 491 GLN A CA 1
ATOM 3658 C C . GLN A 1 491 ? -5.469 -11.883 -21.578 1 66.62 491 GLN A C 1
ATOM 3660 O O . GLN A 1 491 ? -6.121 -12.055 -22.609 1 66.62 491 GLN A O 1
ATOM 3665 N N . LEU A 1 492 ? -4.426 -12.68 -21.203 1 72.75 492 LEU A N 1
ATOM 3666 C CA . LEU A 1 492 ? -3.984 -13.812 -22 1 72.75 492 LEU A CA 1
ATOM 3667 C C . LEU A 1 492 ? -4.352 -15.133 -21.328 1 72.75 492 LEU A C 1
ATOM 3669 O O . LEU A 1 492 ? -4.531 -15.188 -20.109 1 72.75 492 LEU A O 1
ATOM 3673 N N . SER A 1 493 ? -4.488 -16.078 -22.203 1 65.81 493 SER A N 1
ATOM 3674 C CA . SER A 1 493 ? -4.652 -17.406 -21.641 1 65.81 493 SER A CA 1
ATOM 3675 C C . SER A 1 493 ? -3.348 -17.922 -21.031 1 65.81 493 SER A C 1
ATOM 3677 O O . SER A 1 493 ? -2.281 -17.359 -21.266 1 65.81 493 SER A O 1
ATOM 3679 N N . GLY A 1 494 ? -3.375 -18.906 -20.141 1 69 494 GLY A N 1
ATOM 3680 C CA . GLY A 1 494 ? -2.184 -19.484 -19.562 1 69 494 GLY A CA 1
ATOM 3681 C C . GLY A 1 494 ? -1.162 -19.938 -20.594 1 69 494 GLY A C 1
ATOM 3682 O O . GLY A 1 494 ? 0.035 -19.672 -20.438 1 69 494 GLY A O 1
ATOM 3683 N N . GLY A 1 495 ? -1.698 -20.625 -21.625 1 70.94 495 GLY A N 1
ATOM 3684 C CA . GLY A 1 495 ? -0.816 -21.078 -22.703 1 70.94 495 GLY A CA 1
ATOM 3685 C C . GLY A 1 495 ? -0.18 -19.922 -23.469 1 70.94 495 GLY A C 1
ATOM 3686 O O . GLY A 1 495 ? 0.986 -20.016 -23.859 1 70.94 495 GLY A O 1
ATOM 3687 N N . GLU A 1 496 ? -1.025 -18.906 -23.672 1 74.81 496 GLU A N 1
ATOM 3688 C CA . GLU A 1 496 ? -0.498 -17.734 -24.359 1 74.81 496 GLU A CA 1
ATOM 3689 C C . GLU A 1 496 ? 0.61 -17.078 -23.562 1 74.81 496 GLU A C 1
ATOM 3691 O O . GLU A 1 496 ? 1.634 -16.672 -24.109 1 74.81 496 GLU A O 1
ATOM 3696 N N . ARG A 1 497 ? 0.398 -17 -22.297 1 81.75 497 ARG A N 1
ATOM 3697 C CA . ARG A 1 497 ? 1.399 -16.406 -21.422 1 81.75 497 ARG A CA 1
ATOM 3698 C C . ARG A 1 497 ? 2.707 -17.188 -21.469 1 81.75 497 ARG A C 1
ATOM 3700 O O . ARG A 1 497 ? 3.789 -16.594 -21.5 1 81.75 497 ARG A O 1
ATOM 3707 N N . GLN A 1 498 ? 2.564 -18.422 -21.469 1 80.06 498 GLN A N 1
ATOM 3708 C CA . GLN A 1 498 ? 3.74 -19.297 -21.469 1 80.06 498 GLN A CA 1
ATOM 3709 C C . GLN A 1 498 ? 4.52 -19.156 -22.766 1 80.06 498 GLN A C 1
ATOM 3711 O O . GLN A 1 498 ? 5.75 -19.156 -22.766 1 80.06 498 GLN A O 1
ATOM 3716 N N . ARG A 1 499 ? 3.779 -19.125 -23.859 1 83.69 499 ARG A N 1
ATOM 3717 C CA . ARG A 1 499 ? 4.43 -19.031 -25.172 1 83.69 499 ARG A CA 1
ATOM 3718 C C . ARG A 1 499 ? 5.125 -17.672 -25.328 1 83.69 499 ARG A C 1
ATOM 3720 O O . ARG A 1 499 ? 6.18 -17.594 -25.953 1 83.69 499 ARG A O 1
ATOM 3727 N N . ILE A 1 500 ? 4.527 -16.672 -24.766 1 88.62 500 ILE A N 1
ATOM 3728 C CA . ILE A 1 500 ? 5.18 -15.367 -24.781 1 88.62 500 ILE A CA 1
ATOM 3729 C C . ILE A 1 500 ? 6.438 -15.398 -23.922 1 88.62 500 ILE A C 1
ATOM 3731 O O . ILE A 1 500 ? 7.469 -14.836 -24.281 1 88.62 500 ILE A O 1
ATOM 3735 N N . ALA A 1 501 ? 6.32 -16.047 -22.781 1 89.31 501 ALA A N 1
ATOM 3736 C CA . ALA A 1 501 ? 7.484 -16.172 -21.906 1 89.31 501 ALA A CA 1
ATOM 3737 C C . ALA A 1 501 ? 8.594 -16.953 -22.609 1 89.31 501 ALA A C 1
ATOM 3739 O O . ALA A 1 501 ? 9.781 -16.641 -22.453 1 89.31 501 ALA A O 1
ATOM 3740 N N . LEU A 1 502 ? 8.18 -17.953 -23.312 1 88.25 502 LEU A N 1
ATOM 3741 C CA . LEU A 1 502 ? 9.148 -18.734 -24.062 1 88.25 502 LEU A CA 1
ATOM 3742 C C . LEU A 1 502 ? 9.789 -17.891 -25.172 1 88.25 502 LEU A C 1
ATOM 3744 O O . LEU A 1 502 ? 10.992 -17.984 -25.406 1 88.25 502 LEU A O 1
ATOM 3748 N N . ALA A 1 503 ? 8.953 -17.188 -25.859 1 91.94 503 ALA A N 1
ATOM 3749 C CA . ALA A 1 503 ? 9.484 -16.297 -26.891 1 91.94 503 ALA A CA 1
ATOM 3750 C C . ALA A 1 503 ? 10.516 -15.328 -26.297 1 91.94 503 ALA A C 1
ATOM 3752 O O . ALA A 1 503 ? 11.547 -15.062 -26.906 1 91.94 503 ALA A O 1
ATOM 3753 N N . ARG A 1 504 ? 10.188 -14.797 -25.156 1 92.38 504 ARG A N 1
ATOM 3754 C CA . ARG A 1 504 ? 11.102 -13.891 -24.469 1 92.38 504 ARG A CA 1
ATOM 3755 C C . ARG A 1 504 ? 12.422 -14.586 -24.156 1 92.38 504 ARG A C 1
ATOM 3757 O O . ARG A 1 504 ? 13.492 -14 -24.344 1 92.38 504 ARG A O 1
ATOM 3764 N N . ALA A 1 505 ? 12.359 -15.766 -23.734 1 90.75 505 ALA A N 1
ATOM 3765 C CA . ALA A 1 505 ? 13.547 -16.547 -23.406 1 90.75 505 ALA A CA 1
ATOM 3766 C C . ALA A 1 505 ? 14.398 -16.812 -24.641 1 90.75 505 ALA A C 1
ATOM 3768 O O . ALA A 1 505 ? 15.625 -16.719 -24.594 1 90.75 505 ALA A O 1
ATOM 3769 N N . LEU A 1 506 ? 13.758 -17.109 -25.719 1 90.5 506 LEU A N 1
ATOM 3770 C CA . LEU A 1 506 ? 14.461 -17.453 -26.938 1 90.5 506 LEU A CA 1
ATOM 3771 C C . LEU A 1 506 ? 15.094 -16.219 -27.562 1 90.5 506 LEU A C 1
ATOM 3773 O O . LEU A 1 506 ? 16.109 -16.312 -28.266 1 90.5 506 LEU A O 1
ATOM 3777 N N . LEU A 1 507 ? 14.469 -15.172 -27.359 1 92.12 507 LEU A N 1
ATOM 3778 C CA . LEU A 1 507 ? 14.992 -13.922 -27.891 1 92.12 507 LEU A CA 1
ATOM 3779 C C . LEU A 1 507 ? 16.359 -13.609 -27.297 1 92.12 507 LEU A C 1
ATOM 3781 O O . LEU A 1 507 ? 17.156 -12.906 -27.922 1 92.12 507 LEU A O 1
ATOM 3785 N N . GLN A 1 508 ? 16.656 -14.133 -26.203 1 89.56 508 GLN A N 1
ATOM 3786 C CA . GLN A 1 508 ? 17.938 -13.914 -25.531 1 89.56 508 GLN A CA 1
ATOM 3787 C C . GLN A 1 508 ? 19.062 -14.688 -26.203 1 89.56 508 GLN A C 1
ATOM 3789 O O . GLN A 1 508 ? 20.234 -14.391 -26.016 1 89.56 508 GLN A O 1
ATOM 3794 N N . ARG A 1 509 ? 18.734 -15.617 -27.031 1 86.44 509 ARG A N 1
ATOM 3795 C CA . ARG A 1 509 ? 19.734 -16.516 -27.625 1 86.44 509 ARG A CA 1
ATOM 3796 C C . ARG A 1 509 ? 20.656 -17.094 -26.562 1 86.44 509 ARG A C 1
ATOM 3798 O O . ARG A 1 509 ? 21.875 -16.953 -26.656 1 86.44 509 ARG A O 1
ATOM 3805 N N . PRO A 1 510 ? 20.031 -17.875 -25.625 1 90.81 510 PRO A N 1
ATOM 3806 C CA . PRO A 1 510 ? 20.781 -18.328 -24.453 1 90.81 510 PRO A CA 1
ATOM 3807 C C . PRO A 1 510 ? 21.672 -19.531 -24.766 1 90.81 510 PRO A C 1
ATOM 3809 O O . PRO A 1 510 ? 21.453 -20.234 -25.75 1 90.81 510 PRO A O 1
ATOM 3812 N N . ALA A 1 511 ? 22.719 -19.688 -23.938 1 91.56 511 ALA A N 1
ATOM 3813 C CA . ALA A 1 511 ? 23.531 -20.906 -23.984 1 91.56 511 ALA A CA 1
ATOM 3814 C C . ALA A 1 511 ? 22.844 -22.047 -23.25 1 91.56 511 ALA A C 1
ATOM 3816 O O . ALA A 1 511 ? 23.094 -23.219 -23.547 1 91.56 511 ALA A O 1
ATOM 3817 N N . LEU A 1 512 ? 21.984 -21.625 -22.344 1 94.44 512 LEU A N 1
ATOM 3818 C CA . LEU A 1 512 ? 21.25 -22.594 -21.547 1 94.44 512 LEU A CA 1
ATOM 3819 C C . LEU A 1 512 ? 19.797 -22.156 -21.359 1 94.44 512 LEU A C 1
ATOM 3821 O O . LEU A 1 512 ? 19.531 -21.016 -20.969 1 94.44 512 LEU A O 1
ATOM 3825 N N . LEU A 1 513 ? 18.938 -22.969 -21.734 1 93.25 513 LEU A N 1
ATOM 3826 C CA . LEU A 1 513 ? 17.5 -22.75 -21.516 1 93.25 513 LEU A CA 1
ATOM 3827 C C . LEU A 1 513 ? 16.969 -23.656 -20.438 1 93.25 513 LEU A C 1
ATOM 3829 O O . LEU A 1 513 ? 17.078 -24.891 -20.531 1 93.25 513 LEU A O 1
ATOM 3833 N N . ILE A 1 514 ? 16.453 -23.047 -19.406 1 93.31 514 ILE A N 1
ATOM 3834 C CA . ILE A 1 514 ? 15.859 -23.828 -18.312 1 93.31 514 ILE A CA 1
ATOM 3835 C C . ILE A 1 514 ? 14.336 -23.688 -18.359 1 93.31 514 ILE A C 1
ATOM 3837 O O . ILE A 1 514 ? 13.805 -22.578 -18.312 1 93.31 514 ILE A O 1
ATOM 3841 N N . LEU A 1 515 ? 13.719 -24.766 -18.453 1 90.38 515 LEU A N 1
ATOM 3842 C CA . LEU A 1 515 ? 12.266 -24.828 -18.438 1 90.38 515 LEU A CA 1
ATOM 3843 C C . LEU A 1 515 ? 11.758 -25.484 -17.156 1 90.38 515 LEU A C 1
ATOM 3845 O O . LEU A 1 515 ? 11.875 -26.703 -17 1 90.38 515 LEU A O 1
ATOM 3849 N N . ASP A 1 516 ? 11.234 -24.688 -16.312 1 86.44 516 ASP A N 1
ATOM 3850 C CA . ASP A 1 516 ? 10.758 -25.156 -15.023 1 86.44 516 ASP A CA 1
ATOM 3851 C C . ASP A 1 516 ? 9.242 -25.375 -15.039 1 86.44 516 ASP A C 1
ATOM 3853 O O . ASP A 1 516 ? 8.477 -24.438 -14.812 1 86.44 516 ASP A O 1
ATOM 3857 N N . GLU A 1 517 ? 8.859 -26.578 -15.172 1 75.12 517 GLU A N 1
ATOM 3858 C CA . GLU A 1 517 ? 7.461 -26.984 -15.266 1 75.12 517 GLU A CA 1
ATOM 3859 C C . GLU A 1 517 ? 6.684 -26.078 -16.219 1 75.12 517 GLU A C 1
ATOM 3861 O O . GLU A 1 517 ? 5.566 -25.656 -15.914 1 75.12 517 GLU A O 1
ATOM 3866 N N . ALA A 1 518 ? 7.281 -25.75 -17.281 1 65.81 518 ALA A N 1
ATOM 3867 C CA . ALA A 1 518 ? 6.766 -24.734 -18.219 1 65.81 518 ALA A CA 1
ATOM 3868 C C . ALA A 1 518 ? 5.574 -25.281 -19 1 65.81 518 ALA A C 1
ATOM 3870 O O . ALA A 1 518 ? 4.941 -24.547 -19.766 1 65.81 518 ALA A O 1
ATOM 3871 N N . THR A 1 519 ? 5.234 -26.516 -18.766 1 62.84 519 THR A N 1
ATOM 3872 C CA . THR A 1 519 ? 4.148 -27.062 -19.562 1 62.84 519 THR A CA 1
ATOM 3873 C C . THR A 1 519 ? 3.055 -27.641 -18.672 1 62.84 519 THR A C 1
ATOM 3875 O O . THR A 1 519 ? 2.109 -28.266 -19.156 1 62.84 519 THR A O 1
ATOM 3878 N N . SER A 1 520 ? 3.301 -27.438 -17.438 1 60.28 520 SER A N 1
ATOM 3879 C CA . SER A 1 520 ? 2.408 -28.125 -16.516 1 60.28 520 SER A CA 1
ATOM 3880 C C . SER A 1 520 ? 0.993 -27.562 -16.578 1 60.28 520 SER A C 1
ATOM 3882 O O . SER A 1 520 ? 0.021 -28.281 -16.344 1 60.28 520 SER A O 1
ATOM 3884 N N . ALA A 1 521 ? 0.966 -26.312 -16.969 1 56.88 521 ALA A N 1
ATOM 3885 C CA . ALA A 1 521 ? -0.35 -25.672 -16.953 1 56.88 521 ALA A CA 1
ATOM 3886 C C . ALA A 1 521 ? -0.977 -25.656 -18.344 1 56.88 521 ALA A C 1
ATOM 3888 O O . ALA A 1 521 ? -2.053 -25.078 -18.531 1 56.88 521 ALA A O 1
ATOM 3889 N N . LEU A 1 522 ? -0.274 -26.328 -19.219 1 62.47 522 LEU A N 1
ATOM 3890 C CA . LEU A 1 522 ? -0.717 -26.234 -20.609 1 62.47 522 LEU A CA 1
ATOM 3891 C C . LEU A 1 522 ? -1.588 -27.422 -20.984 1 62.47 522 LEU A C 1
ATOM 3893 O O . LEU A 1 522 ? -1.392 -28.531 -20.469 1 62.47 522 LEU A O 1
ATOM 3897 N N . ASP A 1 523 ? -2.572 -27.109 -21.75 1 62.44 523 ASP A N 1
ATOM 3898 C CA . ASP A 1 523 ? -3.354 -28.203 -22.328 1 62.44 523 ASP A CA 1
ATOM 3899 C C . ASP A 1 523 ? -2.529 -28.969 -23.359 1 62.44 523 ASP A C 1
ATOM 3901 O O . ASP A 1 523 ? -1.419 -28.562 -23.703 1 62.44 523 ASP A O 1
ATOM 3905 N N . HIS A 1 524 ? -3.07 -30.062 -23.656 1 62.53 524 HIS A N 1
ATOM 3906 C CA . HIS A 1 524 ? -2.357 -31.016 -24.5 1 62.53 524 HIS A CA 1
ATOM 3907 C C . HIS A 1 524 ? -1.903 -30.359 -25.812 1 62.53 524 HIS A C 1
ATOM 3909 O O . HIS A 1 524 ? -0.77 -30.562 -26.25 1 62.53 524 HIS A O 1
ATOM 3915 N N . ASP A 1 525 ? -2.814 -29.562 -26.406 1 64 525 ASP A N 1
ATOM 3916 C CA . ASP A 1 525 ? -2.461 -28.953 -27.688 1 64 525 ASP A CA 1
ATOM 3917 C C . ASP A 1 525 ? -1.333 -27.938 -27.516 1 64 525 ASP A C 1
ATOM 3919 O O . ASP A 1 525 ? -0.392 -27.906 -28.312 1 64 525 ASP A O 1
ATOM 3923 N N . ASN A 1 526 ? -1.563 -27.156 -26.484 1 68.62 526 ASN A N 1
ATOM 3924 C CA . ASN A 1 526 ? -0.528 -26.156 -26.234 1 68.62 526 ASN A CA 1
ATOM 3925 C C . ASN A 1 526 ? 0.77 -26.812 -25.766 1 68.62 526 ASN A C 1
ATOM 3927 O O . ASN A 1 526 ? 1.86 -26.344 -26.094 1 68.62 526 ASN A O 1
ATOM 3931 N N . GLU A 1 527 ? 0.501 -27.875 -25.094 1 73 527 GLU A N 1
ATOM 3932 C CA . GLU A 1 527 ? 1.68 -28.609 -24.656 1 73 527 GLU A CA 1
ATOM 3933 C C . GLU A 1 527 ? 2.455 -29.172 -25.859 1 73 527 GLU A C 1
ATOM 3935 O O . GLU A 1 527 ? 3.688 -29.141 -25.859 1 73 527 GLU A O 1
ATOM 3940 N N . ALA A 1 528 ? 1.648 -29.719 -26.75 1 73.06 528 ALA A N 1
ATOM 3941 C CA . ALA A 1 528 ? 2.291 -30.266 -27.953 1 73.06 528 ALA A CA 1
ATOM 3942 C C . ALA A 1 528 ? 3.059 -29.188 -28.703 1 73.06 528 ALA A C 1
ATOM 3944 O O . ALA A 1 528 ? 4.168 -29.438 -29.188 1 73.06 528 ALA A O 1
ATOM 3945 N N . ARG A 1 529 ? 2.459 -28.062 -28.766 1 73.75 529 ARG A N 1
ATOM 3946 C CA . ARG A 1 529 ? 3.096 -26.969 -29.484 1 73.75 529 ARG A CA 1
ATOM 3947 C C . ARG A 1 529 ? 4.371 -26.516 -28.781 1 73.75 529 ARG A C 1
ATOM 3949 O O . ARG A 1 529 ? 5.391 -26.281 -29.422 1 73.75 529 ARG A O 1
ATOM 3956 N N . VAL A 1 530 ? 4.273 -26.391 -27.562 1 75.38 530 VAL A N 1
ATOM 3957 C CA . VAL A 1 530 ? 5.434 -25.953 -26.797 1 75.38 530 VAL A CA 1
ATOM 3958 C C . VAL A 1 530 ? 6.504 -27.047 -26.812 1 75.38 530 VAL A C 1
ATOM 3960 O O . VAL A 1 530 ? 7.699 -26.75 -26.906 1 75.38 530 VAL A O 1
ATOM 3963 N N . ARG A 1 531 ? 6.031 -28.234 -26.719 1 78.75 531 ARG A N 1
ATOM 3964 C CA . ARG A 1 531 ? 6.953 -29.359 -26.812 1 78.75 531 ARG A CA 1
ATOM 3965 C C . ARG A 1 531 ? 7.691 -29.359 -28.156 1 78.75 531 ARG A C 1
ATOM 3967 O O . ARG A 1 531 ? 8.906 -29.562 -28.203 1 78.75 531 ARG A O 1
ATOM 3974 N N . GLU A 1 532 ? 6.871 -29.172 -29.125 1 77.44 532 GLU A N 1
ATOM 3975 C CA . GLU A 1 532 ? 7.473 -29.109 -30.453 1 77.44 532 GLU A CA 1
ATOM 3976 C C . GLU A 1 532 ? 8.508 -27.984 -30.531 1 77.44 532 GLU A C 1
ATOM 3978 O O . GLU A 1 532 ? 9.562 -28.156 -31.156 1 77.44 532 GLU A O 1
ATOM 3983 N N . ALA A 1 533 ? 8.109 -26.922 -29.984 1 77.25 533 ALA A N 1
ATOM 3984 C CA . ALA A 1 533 ? 9.039 -25.781 -29.969 1 77.25 533 ALA A CA 1
ATOM 3985 C C . ALA A 1 533 ? 10.328 -26.156 -29.234 1 77.25 533 ALA A C 1
ATOM 3987 O O . ALA A 1 533 ? 11.422 -25.797 -29.688 1 77.25 533 ALA A O 1
ATOM 3988 N N . ILE A 1 534 ? 10.219 -26.844 -28.188 1 79.88 534 ILE A N 1
ATOM 3989 C CA . ILE A 1 534 ? 11.367 -27.25 -27.391 1 79.88 534 ILE A CA 1
ATOM 3990 C C . ILE A 1 534 ? 12.188 -28.281 -28.156 1 79.88 534 ILE A C 1
ATOM 3992 O O . ILE A 1 534 ? 13.422 -28.25 -28.141 1 79.88 534 ILE A O 1
ATOM 3996 N N . GLU A 1 535 ? 11.5 -29.234 -28.812 1 80.69 535 GLU A N 1
ATOM 3997 C CA . GLU A 1 535 ? 12.172 -30.297 -29.562 1 80.69 535 GLU A CA 1
ATOM 3998 C C . GLU A 1 535 ? 12.984 -29.719 -30.703 1 80.69 535 GLU A C 1
ATOM 4000 O O . GLU A 1 535 ? 14.055 -30.234 -31.047 1 80.69 535 GLU A O 1
ATOM 4005 N N . ARG A 1 536 ? 12.414 -28.703 -31.25 1 79.56 536 ARG A N 1
ATOM 4006 C CA . ARG A 1 536 ? 13.109 -28.062 -32.375 1 79.56 536 ARG A CA 1
ATOM 4007 C C . ARG A 1 536 ? 14.422 -27.422 -31.906 1 79.56 536 ARG A C 1
ATOM 4009 O O . ARG A 1 536 ? 15.328 -27.203 -32.719 1 79.56 536 ARG A O 1
ATOM 4016 N N . LEU A 1 537 ? 14.445 -27.203 -30.672 1 81.56 537 LEU A N 1
ATOM 4017 C CA . LEU A 1 537 ? 15.633 -26.547 -30.125 1 81.56 537 LEU A CA 1
ATOM 4018 C C . LEU A 1 537 ? 16.719 -27.562 -29.797 1 81.56 537 LEU A C 1
ATOM 4020 O O . LEU A 1 537 ? 17.875 -27.188 -29.578 1 81.56 537 LEU A O 1
ATOM 4024 N N . HIS A 1 538 ? 16.281 -28.828 -29.766 1 82.75 538 HIS A N 1
ATOM 4025 C CA . HIS A 1 538 ? 17.219 -29.891 -29.453 1 82.75 538 HIS A CA 1
ATOM 4026 C C . HIS A 1 538 ? 18.391 -29.906 -30.422 1 82.75 538 HIS A C 1
ATOM 4028 O O . HIS A 1 538 ? 18.188 -29.812 -31.641 1 82.75 538 HIS A O 1
ATOM 4034 N N . GLY A 1 539 ? 19.547 -30 -29.922 1 84.44 539 GLY A N 1
ATOM 4035 C CA . GLY A 1 539 ? 20.734 -30 -30.75 1 84.44 539 GLY A CA 1
ATOM 4036 C C . GLY A 1 539 ? 21.281 -28.609 -31.016 1 84.44 539 GLY A C 1
ATOM 4037 O O . GLY A 1 539 ? 22.453 -28.453 -31.344 1 84.44 539 GLY A O 1
ATOM 4038 N N . ASP A 1 540 ? 20.422 -27.672 -30.906 1 85.94 540 ASP A N 1
ATOM 4039 C CA . ASP A 1 540 ? 20.859 -26.297 -31.156 1 85.94 540 ASP A CA 1
ATOM 4040 C C . ASP A 1 540 ? 21.172 -25.578 -29.844 1 85.94 540 ASP A C 1
ATOM 4042 O O . ASP A 1 540 ? 22.062 -24.719 -29.812 1 85.94 540 ASP A O 1
ATOM 4046 N N . LEU A 1 541 ? 20.391 -25.891 -28.875 1 89.88 541 LEU A N 1
ATOM 4047 C CA . LEU A 1 541 ? 20.547 -25.25 -27.578 1 89.88 541 LEU A CA 1
ATOM 4048 C C . LEU A 1 541 ? 20.672 -26.297 -26.469 1 89.88 541 LEU A C 1
ATOM 4050 O O . LEU A 1 541 ? 20.234 -27.438 -26.641 1 89.88 541 LEU A O 1
ATOM 4054 N N . THR A 1 542 ? 21.422 -25.906 -25.438 1 94.06 542 THR A N 1
ATOM 4055 C CA . THR A 1 542 ? 21.406 -26.719 -24.219 1 94.06 542 THR A CA 1
ATOM 4056 C C . THR A 1 542 ? 20.125 -26.484 -23.422 1 94.06 542 THR A C 1
ATOM 4058 O O . THR A 1 542 ? 19.812 -25.344 -23.078 1 94.06 542 THR A O 1
ATOM 4061 N N . VAL A 1 543 ? 19.375 -27.531 -23.172 1 93.25 543 VAL A N 1
ATOM 4062 C CA . VAL A 1 543 ? 18.062 -27.359 -22.547 1 93.25 543 VAL A CA 1
ATOM 4063 C C . VAL A 1 543 ? 17.984 -28.219 -21.281 1 93.25 543 VAL A C 1
ATOM 4065 O O . VAL A 1 543 ? 18.422 -29.375 -21.281 1 93.25 543 VAL A O 1
ATOM 4068 N N . VAL A 1 544 ? 17.594 -27.625 -20.219 1 94.25 544 VAL A N 1
ATOM 4069 C CA . VAL A 1 544 ? 17.266 -28.328 -18.984 1 94.25 544 VAL A CA 1
ATOM 4070 C C . VAL A 1 544 ? 15.773 -28.234 -18.703 1 94.25 544 VAL A C 1
ATOM 4072 O O . VAL A 1 544 ? 15.227 -27.141 -18.609 1 94.25 544 VAL A O 1
ATOM 4075 N N . VAL A 1 545 ? 15.164 -29.328 -18.656 1 91.5 545 VAL A N 1
ATOM 4076 C CA . VAL A 1 545 ? 13.719 -29.375 -18.422 1 91.5 545 VAL A CA 1
ATOM 4077 C C . VAL A 1 545 ? 13.438 -29.969 -17.031 1 91.5 545 VAL A C 1
ATOM 4079 O O . VAL A 1 545 ? 13.852 -31.094 -16.75 1 91.5 545 VAL A O 1
ATOM 4082 N N . ILE A 1 546 ? 12.859 -29.141 -16.234 1 89.06 546 ILE A N 1
ATOM 4083 C CA . ILE A 1 546 ? 12.398 -29.609 -14.93 1 89.06 546 ILE A CA 1
ATOM 4084 C C . ILE A 1 546 ? 10.898 -29.891 -14.984 1 89.06 546 ILE A C 1
ATOM 4086 O O . ILE A 1 546 ? 10.102 -29 -15.289 1 89.06 546 ILE A O 1
ATOM 4090 N N . GLY A 1 547 ? 10.562 -31.109 -14.789 1 78.88 547 GLY A N 1
ATOM 4091 C CA . GLY A 1 547 ? 9.133 -31.406 -14.828 1 78.88 547 GLY A CA 1
ATOM 4092 C C . GLY A 1 547 ? 8.836 -32.875 -14.797 1 78.88 547 GLY A C 1
ATOM 4093 O O . GLY A 1 547 ? 9.719 -33.719 -14.523 1 78.88 547 GLY A O 1
ATOM 4094 N N . HIS A 1 548 ? 7.574 -33.125 -15.102 1 69 548 HIS A N 1
ATOM 4095 C CA . HIS A 1 548 ? 7.121 -34.5 -14.938 1 69 548 HIS A CA 1
ATOM 4096 C C . HIS A 1 548 ? 6.434 -35 -16.203 1 69 548 HIS A C 1
ATOM 4098 O O . HIS A 1 548 ? 5.941 -36.156 -16.25 1 69 548 HIS A O 1
ATOM 4104 N N . ARG A 1 549 ? 6.574 -34.25 -17.203 1 70.69 549 ARG A N 1
ATOM 4105 C CA . ARG A 1 549 ? 5.875 -34.688 -18.406 1 70.69 549 ARG A CA 1
ATOM 4106 C C . ARG A 1 549 ? 6.648 -35.781 -19.141 1 70.69 549 ARG A C 1
ATOM 4108 O O . ARG A 1 549 ? 7.797 -35.562 -19.531 1 70.69 549 ARG A O 1
ATOM 4115 N N . LEU A 1 550 ? 6.012 -36.781 -19.438 1 68.94 550 LEU A N 1
ATOM 4116 C CA . LEU A 1 550 ? 6.625 -38 -19.953 1 68.94 550 LEU A CA 1
ATOM 4117 C C . LEU A 1 550 ? 7.227 -37.75 -21.328 1 68.94 550 LEU A C 1
ATOM 4119 O O . LEU A 1 550 ? 8.328 -38.219 -21.625 1 68.94 550 LEU A O 1
ATOM 4123 N N . ALA A 1 551 ? 6.512 -37.031 -22.141 1 72.69 551 ALA A N 1
ATOM 4124 C CA . ALA A 1 551 ? 6.961 -36.812 -23.516 1 72.69 551 ALA A CA 1
ATOM 4125 C C . ALA A 1 551 ? 8.312 -36.125 -23.547 1 72.69 551 ALA A C 1
ATOM 4127 O O . ALA A 1 551 ? 9.141 -36.406 -24.422 1 72.69 551 ALA A O 1
ATOM 4128 N N . LEU A 1 552 ? 8.547 -35.312 -22.656 1 77.62 552 LEU A N 1
ATOM 4129 C CA . LEU A 1 552 ? 9.805 -34.562 -22.578 1 77.62 552 LEU A CA 1
ATOM 4130 C C . LEU A 1 552 ? 10.891 -35.438 -21.938 1 77.62 552 LEU A C 1
ATOM 4132 O O . LEU A 1 552 ? 12.062 -35.344 -22.328 1 77.62 552 LEU A O 1
ATOM 4136 N N . LEU A 1 553 ? 10.445 -36.25 -21.062 1 83.12 553 LEU A N 1
ATOM 4137 C CA . LEU A 1 553 ? 11.398 -37.125 -20.375 1 83.12 553 LEU A CA 1
ATOM 4138 C C . LEU A 1 553 ? 11.922 -38.219 -21.328 1 83.12 553 LEU A C 1
ATOM 4140 O O . LEU A 1 553 ? 13.117 -38.531 -21.312 1 83.12 553 LEU A O 1
ATOM 4144 N N . GLU A 1 554 ? 11.031 -38.688 -22.141 1 84.69 554 GLU A N 1
ATOM 4145 C CA . GLU A 1 554 ? 11.391 -39.75 -23.047 1 84.69 554 GLU A CA 1
ATOM 4146 C C . GLU A 1 554 ? 12.359 -39.281 -24.125 1 84.69 554 GLU A C 1
ATOM 4148 O O . GLU A 1 554 ? 13.18 -40.062 -24.625 1 84.69 554 GLU A O 1
ATOM 4153 N N . ARG A 1 555 ? 12.312 -38.094 -24.438 1 84.44 555 ARG A N 1
ATOM 4154 C CA . ARG A 1 555 ? 13.109 -37.562 -25.547 1 84.44 555 ARG A CA 1
ATOM 4155 C C . ARG A 1 555 ? 14.406 -36.938 -25.047 1 84.44 555 ARG A C 1
ATOM 4157 O O . ARG A 1 555 ? 15.297 -36.625 -25.844 1 84.44 555 ARG A O 1
ATOM 4164 N N . ALA A 1 556 ? 14.484 -36.781 -23.797 1 91.5 556 ALA A N 1
ATOM 4165 C CA . ALA A 1 556 ? 15.68 -36.188 -23.234 1 91.5 556 ALA A CA 1
ATOM 4166 C C . ALA A 1 556 ? 16.891 -37.094 -23.406 1 91.5 556 ALA A C 1
ATOM 4168 O O . ALA A 1 556 ? 16.781 -38.312 -23.359 1 91.5 556 ALA A O 1
ATOM 4169 N N . ASP A 1 557 ? 18.031 -36.469 -23.594 1 93.31 557 ASP A N 1
ATOM 4170 C CA . ASP A 1 557 ? 19.281 -37.219 -23.703 1 93.31 557 ASP A CA 1
ATOM 4171 C C . ASP A 1 557 ? 19.656 -37.875 -22.359 1 93.31 557 ASP A C 1
ATOM 4173 O O . ASP A 1 557 ? 20.281 -38.906 -22.328 1 93.31 557 ASP A O 1
ATOM 4177 N N . ARG A 1 558 ? 19.328 -37.156 -21.359 1 94.19 558 ARG A N 1
ATOM 4178 C CA . ARG A 1 558 ? 19.625 -37.625 -20 1 94.19 558 ARG A CA 1
ATOM 4179 C C . ARG A 1 558 ? 18.5 -37.219 -19.031 1 94.19 558 ARG A C 1
ATOM 4181 O O . ARG A 1 558 ? 17.969 -36.125 -19.125 1 94.19 558 ARG A O 1
ATOM 4188 N N . VAL A 1 559 ? 18.203 -38.156 -18.156 1 95.06 559 VAL A N 1
ATOM 4189 C CA . VAL A 1 559 ? 17.203 -37.906 -17.125 1 95.06 559 VAL A CA 1
ATOM 4190 C C . VAL A 1 559 ? 17.844 -38.094 -15.742 1 95.06 559 VAL A C 1
ATOM 4192 O O . VAL A 1 559 ? 18.562 -39.062 -15.508 1 95.06 559 VAL A O 1
ATOM 4195 N N . VAL A 1 560 ? 17.641 -37.125 -14.898 1 95.31 560 VAL A N 1
ATOM 4196 C CA . VAL A 1 560 ? 18.203 -37.156 -13.555 1 95.31 560 VAL A CA 1
ATOM 4197 C C . VAL A 1 560 ? 17.094 -37.188 -12.516 1 95.31 560 VAL A C 1
ATOM 4199 O O . VAL A 1 560 ? 16.188 -36.344 -12.547 1 95.31 560 VAL A O 1
ATOM 4202 N N . LEU A 1 561 ? 17.156 -38.125 -11.648 1 94.38 561 LEU A N 1
ATOM 4203 C CA . LEU A 1 561 ? 16.219 -38.219 -10.547 1 94.38 561 LEU A CA 1
ATOM 4204 C C . LEU A 1 561 ? 16.797 -37.625 -9.273 1 94.38 561 LEU A C 1
ATOM 4206 O O . LEU A 1 561 ? 17.812 -38.094 -8.758 1 94.38 561 LEU A O 1
ATOM 4210 N N . LEU A 1 562 ? 16.156 -36.531 -8.852 1 92.12 562 LEU A N 1
ATOM 4211 C CA . LEU A 1 562 ? 16.547 -35.844 -7.625 1 92.12 562 LEU A CA 1
ATOM 4212 C C . LEU A 1 562 ? 15.656 -36.281 -6.461 1 92.12 562 LEU A C 1
ATOM 4214 O O . LEU A 1 562 ? 14.43 -36.219 -6.562 1 92.12 562 LEU A O 1
ATOM 4218 N N . GLU A 1 563 ? 16.25 -36.656 -5.359 1 89.69 563 GLU A N 1
ATOM 4219 C CA . GLU A 1 563 ? 15.539 -37.031 -4.148 1 89.69 563 GLU A CA 1
ATOM 4220 C C . GLU A 1 563 ? 16.188 -36.438 -2.908 1 89.69 563 GLU A C 1
ATOM 4222 O O . GLU A 1 563 ? 17.344 -36.719 -2.607 1 89.69 563 GLU A O 1
ATOM 4227 N N . ARG A 1 564 ? 15.422 -35.656 -2.178 1 87.62 564 ARG A N 1
ATOM 4228 C CA . ARG A 1 564 ? 15.867 -35.062 -0.932 1 87.62 564 ARG A CA 1
ATOM 4229 C C . ARG A 1 564 ? 17.203 -34.344 -1.12 1 87.62 564 ARG A C 1
ATOM 4231 O O . ARG A 1 564 ? 18.125 -34.531 -0.339 1 87.62 564 ARG A O 1
ATOM 4238 N N . GLY A 1 565 ? 17.359 -33.75 -2.256 1 91.81 565 GLY A N 1
ATOM 4239 C CA . GLY A 1 565 ? 18.5 -32.906 -2.508 1 91.81 565 GLY A CA 1
ATOM 4240 C C . GLY A 1 565 ? 19.703 -33.656 -3.061 1 91.81 565 GLY A C 1
ATOM 4241 O O . GLY A 1 565 ? 20.781 -33.094 -3.227 1 91.81 565 GLY A O 1
ATOM 4242 N N . ARG A 1 566 ? 19.531 -34.969 -3.318 1 94.88 566 ARG A N 1
ATOM 4243 C CA . ARG A 1 566 ? 20.609 -35.781 -3.848 1 94.88 566 ARG A CA 1
ATOM 4244 C C . ARG A 1 566 ? 20.203 -36.469 -5.152 1 94.88 566 ARG A C 1
ATOM 4246 O O . ARG A 1 566 ? 19.016 -36.688 -5.391 1 94.88 566 ARG A O 1
ATOM 4253 N N . ILE A 1 567 ? 21.188 -36.75 -5.934 1 95.25 567 ILE A N 1
ATOM 4254 C CA . ILE A 1 567 ? 20.938 -37.5 -7.16 1 95.25 567 ILE A CA 1
ATOM 4255 C C . ILE A 1 567 ? 20.828 -38.969 -6.844 1 95.25 567 ILE A C 1
ATOM 4257 O O . ILE A 1 567 ? 21.781 -39.594 -6.359 1 95.25 567 ILE A O 1
ATOM 4261 N N . ARG A 1 568 ? 19.75 -39.5 -7.152 1 93.81 568 ARG A N 1
ATOM 4262 C CA . ARG A 1 568 ? 19.516 -40.906 -6.875 1 93.81 568 ARG A CA 1
ATOM 4263 C C . ARG A 1 568 ? 19.875 -41.781 -8.078 1 93.81 568 ARG A C 1
ATOM 4265 O O . ARG A 1 568 ? 20.25 -42.938 -7.926 1 93.81 568 ARG A O 1
ATOM 4272 N N . MET A 1 569 ? 19.453 -41.25 -9.211 1 93.25 569 MET A N 1
ATOM 4273 C CA . MET A 1 569 ? 19.688 -42 -10.453 1 93.25 569 MET A CA 1
ATOM 4274 C C . MET A 1 569 ? 19.828 -41.031 -11.633 1 93.25 569 MET A C 1
ATOM 4276 O O . MET A 1 569 ? 19.281 -39.938 -11.609 1 93.25 569 MET A O 1
ATOM 4280 N N . GLN A 1 570 ? 20.656 -41.438 -12.594 1 93.69 570 GLN A N 1
ATOM 4281 C CA . GLN A 1 570 ? 20.781 -40.656 -13.836 1 93.69 570 GLN A CA 1
ATOM 4282 C C . GLN A 1 570 ? 20.969 -41.594 -15.031 1 93.69 570 GLN A C 1
ATOM 4284 O O . GLN A 1 570 ? 21.562 -42.688 -14.898 1 93.69 570 GLN A O 1
ATOM 4289 N N . GLY A 1 571 ? 20.438 -41.281 -16.078 1 93.12 571 GLY A N 1
ATOM 4290 C CA . GLY A 1 571 ? 20.516 -42.062 -17.312 1 93.12 571 GLY A CA 1
ATOM 4291 C C . GLY A 1 571 ? 19.453 -41.688 -18.312 1 93.12 571 GLY A C 1
ATOM 4292 O O . GLY A 1 571 ? 18.984 -40.562 -18.359 1 93.12 571 GLY A O 1
ATOM 4293 N N . ARG A 1 572 ? 19.203 -42.562 -19.234 1 92.69 572 ARG A N 1
ATOM 4294 C CA . ARG A 1 572 ? 18.078 -42.406 -20.141 1 92.69 572 ARG A CA 1
ATOM 4295 C C . ARG A 1 572 ? 16.75 -42.688 -19.438 1 92.69 572 ARG A C 1
ATOM 4297 O O . ARG A 1 572 ? 16.75 -43.281 -18.344 1 92.69 572 ARG A O 1
ATOM 4304 N N . TRP A 1 573 ? 15.789 -42.281 -20.047 1 90.75 573 TRP A N 1
ATOM 4305 C CA . TRP A 1 573 ? 14.484 -42.406 -19.406 1 90.75 573 TRP A CA 1
ATOM 4306 C C . TRP A 1 573 ? 14.203 -43.875 -19.031 1 90.75 573 TRP A C 1
ATOM 4308 O O . TRP A 1 573 ? 13.734 -44.156 -17.922 1 90.75 573 TRP A O 1
ATOM 4318 N N . ASP A 1 574 ? 14.562 -44.75 -19.828 1 88.56 574 ASP A N 1
ATOM 4319 C CA . ASP A 1 574 ? 14.281 -46.156 -19.609 1 88.56 574 ASP A CA 1
ATOM 4320 C C . ASP A 1 574 ? 14.992 -46.656 -18.359 1 88.56 574 ASP A C 1
ATOM 4322 O O . ASP A 1 574 ? 14.5 -47.562 -17.672 1 88.56 574 ASP A O 1
ATOM 4326 N N . ASP A 1 575 ? 16.125 -46.062 -18.031 1 90 575 ASP A N 1
ATOM 4327 C CA . ASP A 1 575 ? 16.906 -46.438 -16.859 1 90 575 ASP A CA 1
ATOM 4328 C C . ASP A 1 575 ? 16.297 -45.844 -15.586 1 90 575 ASP A C 1
ATOM 4330 O O . ASP A 1 575 ? 16.359 -46.469 -14.516 1 90 575 ASP A O 1
ATOM 4334 N N . VAL A 1 576 ? 15.734 -44.688 -15.758 1 90.19 576 VAL A N 1
ATOM 4335 C CA . VAL A 1 576 ? 15.32 -43.906 -14.594 1 90.19 576 VAL A CA 1
ATOM 4336 C C . VAL A 1 576 ? 13.859 -44.188 -14.273 1 90.19 576 VAL A C 1
ATOM 4338 O O . VAL A 1 576 ? 13.453 -44.156 -13.109 1 90.19 576 VAL A O 1
ATOM 4341 N N . ALA A 1 577 ? 13.094 -44.562 -15.273 1 86.81 577 ALA A N 1
ATOM 4342 C CA . ALA A 1 577 ? 11.648 -44.719 -15.18 1 86.81 577 ALA A CA 1
ATOM 4343 C C . ALA A 1 577 ? 11.273 -45.688 -14.07 1 86.81 577 ALA A C 1
ATOM 4345 O O . ALA A 1 577 ? 10.383 -45.438 -13.266 1 86.81 577 ALA A O 1
ATOM 4346 N N . PRO A 1 578 ? 12.047 -46.844 -13.992 1 80.12 578 PRO A N 1
ATOM 4347 C CA . PRO A 1 578 ? 11.672 -47.812 -12.961 1 80.12 578 PRO A CA 1
ATOM 4348 C C . PRO A 1 578 ? 11.852 -47.25 -11.547 1 80.12 578 PRO A C 1
ATOM 4350 O O . PRO A 1 578 ? 11.117 -47.625 -10.633 1 80.12 578 PRO A O 1
ATOM 4353 N N . HIS A 1 579 ? 12.758 -46.438 -11.422 1 77.75 579 HIS A N 1
ATOM 4354 C CA . HIS A 1 579 ? 13.023 -45.844 -10.109 1 77.75 579 HIS A CA 1
ATOM 4355 C C . HIS A 1 579 ? 12.047 -44.719 -9.797 1 77.75 579 HIS A C 1
ATOM 4357 O O . HIS A 1 579 ? 11.773 -44.438 -8.633 1 77.75 579 HIS A O 1
ATOM 4363 N N . TRP A 1 580 ? 11.711 -44.094 -10.82 1 73 580 TRP A N 1
ATOM 4364 C CA . TRP A 1 580 ? 10.766 -43 -10.68 1 73 580 TRP A CA 1
ATOM 4365 C C . TRP A 1 580 ? 9.336 -43.531 -10.57 1 73 580 TRP A C 1
ATOM 4367 O O . TRP A 1 580 ? 8.578 -43.094 -9.688 1 73 580 TRP A O 1
ATOM 4377 N N . MET A 1 581 ? 9.141 -44.469 -11.602 1 58.94 581 MET A N 1
ATOM 4378 C CA . MET A 1 581 ? 7.797 -45.062 -11.648 1 58.94 581 MET A CA 1
ATOM 4379 C C . MET A 1 581 ? 7.621 -46.125 -10.57 1 58.94 581 MET A C 1
ATOM 4381 O O . MET A 1 581 ? 6.523 -46.281 -10.039 1 58.94 581 MET A O 1
ATOM 4385 N N . GLY A 1 582 ? 8.836 -47 -10.414 1 48 582 GLY A N 1
ATOM 4386 C CA . GLY A 1 582 ? 8.82 -48.094 -9.445 1 48 582 GLY A CA 1
ATOM 4387 C C . GLY A 1 582 ? 8.828 -47.594 -8.008 1 48 582 GLY A C 1
ATOM 4388 O O . GLY A 1 582 ? 8.523 -48.344 -7.086 1 48 582 GLY A O 1
ATOM 4389 N N . ALA A 1 583 ? 9.664 -46.719 -7.703 1 41.94 583 ALA A N 1
ATOM 4390 C CA . ALA A 1 583 ? 9.508 -46.125 -6.379 1 41.94 583 ALA A CA 1
ATOM 4391 C C . ALA A 1 583 ? 8.094 -45.594 -6.176 1 41.94 583 ALA A C 1
ATOM 4393 O O . ALA A 1 583 ? 7.77 -45.062 -5.113 1 41.94 583 ALA A O 1
ATOM 4394 N N . ARG A 1 584 ? 7.406 -45.688 -7.305 1 39.59 584 ARG A N 1
ATOM 4395 C CA . ARG A 1 584 ? 5.965 -45.469 -7.363 1 39.59 584 ARG A CA 1
ATOM 4396 C C . ARG A 1 584 ? 5.211 -46.781 -7.141 1 39.59 584 ARG A C 1
ATOM 4398 O O . ARG A 1 584 ? 5.664 -47.844 -7.574 1 39.59 584 ARG A O 1
ATOM 4405 N N . MET B 1 1 ? -21.016 16.25 -10.023 1 44.38 1 MET B N 1
ATOM 4406 C CA . MET B 1 1 ? -19.922 16.328 -9.055 1 44.38 1 MET B CA 1
ATOM 4407 C C . MET B 1 1 ? -20.266 17.297 -7.926 1 44.38 1 MET B C 1
ATOM 4409 O O . MET B 1 1 ? -20.484 18.484 -8.164 1 44.38 1 MET B O 1
ATOM 4413 N N . THR B 1 2 ? -20.938 16.906 -6.996 1 57.22 2 THR B N 1
ATOM 4414 C CA . THR B 1 2 ? -21.5 17.766 -5.961 1 57.22 2 THR B CA 1
ATOM 4415 C C . THR B 1 2 ? -20.422 18.656 -5.336 1 57.22 2 THR B C 1
ATOM 4417 O O . THR B 1 2 ? -19.234 18.328 -5.395 1 57.22 2 THR B O 1
ATOM 4420 N N . GLY B 1 3 ? -20.625 19.812 -5.129 1 68.25 3 GLY B N 1
ATOM 4421 C CA . GLY B 1 3 ? -19.828 20.891 -4.566 1 68.25 3 GLY B CA 1
ATOM 4422 C C . GLY B 1 3 ? -19.016 20.453 -3.357 1 68.25 3 GLY B C 1
ATOM 4423 O O . GLY B 1 3 ? -19.328 19.453 -2.715 1 68.25 3 GLY B O 1
ATOM 4424 N N . PRO B 1 4 ? -17.781 21 -3.176 1 74.12 4 PRO B N 1
ATOM 4425 C CA . PRO B 1 4 ? -16.891 20.641 -2.078 1 74.12 4 PRO B CA 1
ATOM 4426 C C . PRO B 1 4 ? -17.594 20.625 -0.723 1 74.12 4 PRO B C 1
ATOM 4428 O O . PRO B 1 4 ? -17.297 19.766 0.119 1 74.12 4 PRO B O 1
ATOM 4431 N N . TRP B 1 5 ? -18.625 21.422 -0.617 1 81.88 5 TRP B N 1
ATOM 4432 C CA . TRP B 1 5 ? -19.359 21.469 0.645 1 81.88 5 TRP B CA 1
ATOM 4433 C C . TRP B 1 5 ? -20.281 20.25 0.785 1 81.88 5 TRP B C 1
ATOM 4435 O O . TRP B 1 5 ? -20.422 19.688 1.876 1 81.88 5 TRP B O 1
ATOM 4445 N N . SER B 1 6 ? -20.812 19.891 -0.277 1 88.19 6 SER B N 1
ATOM 4446 C CA . SER B 1 6 ? -21.672 18.703 -0.24 1 88.19 6 SER B CA 1
ATOM 4447 C C . SER B 1 6 ? -20.875 17.453 0.048 1 88.19 6 SER B C 1
ATOM 4449 O O . SER B 1 6 ? -21.328 16.562 0.771 1 88.19 6 SER B O 1
ATOM 4451 N N . ALA B 1 7 ? -19.719 17.438 -0.474 1 90.62 7 ALA B N 1
ATOM 4452 C CA . ALA B 1 7 ? -18.844 16.281 -0.24 1 90.62 7 ALA B CA 1
ATOM 4453 C C . ALA B 1 7 ? -18.453 16.188 1.229 1 90.62 7 ALA B C 1
ATOM 4455 O O . ALA B 1 7 ? -18.406 15.094 1.795 1 90.62 7 ALA B O 1
ATOM 4456 N N . LEU B 1 8 ? -18.172 17.328 1.804 1 92.06 8 LEU B N 1
ATOM 4457 C CA . LEU B 1 8 ? -17.797 17.344 3.215 1 92.06 8 LEU B CA 1
ATOM 4458 C C . LEU B 1 8 ? -18.969 16.906 4.09 1 92.06 8 LEU B C 1
ATOM 4460 O O . LEU B 1 8 ? -18.781 16.172 5.066 1 92.06 8 LEU B O 1
ATOM 4464 N N . ALA B 1 9 ? -20.141 17.406 3.717 1 91.81 9 ALA B N 1
ATOM 4465 C CA . ALA B 1 9 ? -21.344 17.031 4.465 1 91.81 9 ALA B CA 1
ATOM 4466 C C . ALA B 1 9 ? -21.594 15.531 4.375 1 91.81 9 ALA B C 1
ATOM 4468 O O . ALA B 1 9 ? -21.969 14.898 5.363 1 91.81 9 ALA B O 1
ATOM 4469 N N . ARG B 1 10 ? -21.438 14.961 3.221 1 92.69 10 ARG B N 1
ATOM 4470 C CA . ARG B 1 10 ? -21.641 13.531 3.031 1 92.69 10 ARG B CA 1
ATOM 4471 C C . ARG B 1 10 ? -20.594 12.727 3.816 1 92.69 10 ARG B C 1
ATOM 4473 O O . ARG B 1 10 ? -20.922 11.688 4.387 1 92.69 10 ARG B O 1
ATOM 4480 N N . LEU B 1 11 ? -19.406 13.281 3.834 1 93.38 11 LEU B N 1
ATOM 4481 C CA . LEU B 1 11 ? -18.359 12.609 4.578 1 93.38 11 LEU B CA 1
ATOM 4482 C C . LEU B 1 11 ? -18.625 12.664 6.078 1 93.38 11 LEU B C 1
ATOM 4484 O O . LEU B 1 11 ? -18.422 11.672 6.789 1 93.38 11 LEU B O 1
ATOM 4488 N N . LEU B 1 12 ? -19.078 13.797 6.52 1 92.12 12 LEU B N 1
ATOM 4489 C CA . LEU B 1 12 ? -19.391 13.977 7.934 1 92.12 12 LEU B CA 1
ATOM 4490 C C . LEU B 1 12 ? -20.562 13.094 8.344 1 92.12 12 LEU B C 1
ATOM 4492 O O . LEU B 1 12 ? -20.688 12.711 9.516 1 92.12 12 LEU B O 1
ATOM 4496 N N . ALA B 1 13 ? -21.375 12.781 7.375 1 91.88 13 ALA B N 1
ATOM 4497 C CA . ALA B 1 13 ? -22.547 11.961 7.652 1 91.88 13 ALA B CA 1
ATOM 4498 C C . ALA B 1 13 ? -22.156 10.531 8 1 91.88 13 ALA B C 1
ATOM 4500 O O . ALA B 1 13 ? -22.953 9.781 8.562 1 91.88 13 ALA B O 1
ATOM 4501 N N . TRP B 1 14 ? -20.906 10.188 7.723 1 92.62 14 TRP B N 1
ATOM 4502 C CA . TRP B 1 14 ? -20.422 8.867 8.078 1 92.62 14 TRP B CA 1
ATOM 4503 C C . TRP B 1 14 ? -20.125 8.781 9.57 1 92.62 14 TRP B C 1
ATOM 4505 O O . TRP B 1 14 ? -19.969 7.684 10.125 1 92.62 14 TRP B O 1
ATOM 4515 N N . ALA B 1 15 ? -20 9.891 10.195 1 92.12 15 ALA B N 1
ATOM 4516 C CA . ALA B 1 15 ? -19.797 9.922 11.641 1 92.12 15 ALA B CA 1
ATOM 4517 C C . ALA B 1 15 ? -21.109 9.836 12.391 1 92.12 15 ALA B C 1
ATOM 4519 O O . ALA B 1 15 ? -22.141 10.328 11.914 1 92.12 15 ALA B O 1
ATOM 4520 N N . PRO B 1 16 ? -21.094 9.25 13.531 1 89.25 16 PRO B N 1
ATOM 4521 C CA . PRO B 1 16 ? -22.312 9.227 14.32 1 89.25 16 PRO B CA 1
ATOM 4522 C C . PRO B 1 16 ? -22.797 10.617 14.711 1 89.25 16 PRO B C 1
ATOM 4524 O O . PRO B 1 16 ? -21.984 11.508 14.961 1 89.25 16 PRO B O 1
ATOM 4527 N N . ALA B 1 17 ? -24.031 10.852 14.828 1 90.25 17 ALA B N 1
ATOM 4528 C CA . ALA B 1 17 ? -24.656 12.148 15.07 1 90.25 17 ALA B CA 1
ATOM 4529 C C . ALA B 1 17 ? -24.203 12.734 16.406 1 90.25 17 ALA B C 1
ATOM 4531 O O . ALA B 1 17 ? -23.953 13.938 16.516 1 90.25 17 ALA B O 1
ATOM 4532 N N . ARG B 1 18 ? -24.109 11.867 17.344 1 90.62 18 ARG B N 1
ATOM 4533 C CA . ARG B 1 18 ? -23.734 12.344 18.672 1 90.62 18 ARG B CA 1
ATOM 4534 C C . ARG B 1 18 ? -22.328 12.953 18.656 1 90.62 18 ARG B C 1
ATOM 4536 O O . ARG B 1 18 ? -22.094 13.992 19.281 1 90.62 18 ARG B O 1
ATOM 4543 N N . ARG B 1 19 ? -21.469 12.352 17.969 1 90.06 19 ARG B N 1
ATOM 4544 C CA . ARG B 1 19 ? -20.094 12.836 17.922 1 90.06 19 ARG B CA 1
ATOM 4545 C C . ARG B 1 19 ? -20 14.117 17.094 1 90.06 19 ARG B C 1
ATOM 4547 O O . ARG B 1 19 ? -19.188 14.992 17.406 1 90.06 19 ARG B O 1
ATOM 4554 N N . ARG B 1 20 ? -20.812 14.234 16.062 1 90.25 20 ARG B N 1
ATOM 4555 C CA . ARG B 1 20 ? -20.844 15.461 15.273 1 90.25 20 ARG B CA 1
ATOM 4556 C C . ARG B 1 20 ? -21.328 16.641 16.109 1 90.25 20 ARG B C 1
ATOM 4558 O O . ARG B 1 20 ? -20.766 17.734 16.031 1 90.25 20 ARG B O 1
ATOM 4565 N N . LEU B 1 21 ? -22.312 16.391 16.906 1 90 21 LEU B N 1
ATOM 4566 C CA . LEU B 1 21 ? -22.891 17.438 17.75 1 90 21 LEU B CA 1
ATOM 4567 C C . LEU B 1 21 ? -21.891 17.906 18.797 1 90 21 LEU B C 1
ATOM 4569 O O . LEU B 1 21 ? -21.75 19.109 19.047 1 90 21 LEU B O 1
ATOM 4573 N N . VAL B 1 22 ? -21.266 16.906 19.375 1 91.12 22 VAL B N 1
ATOM 4574 C CA . VAL B 1 22 ? -20.266 17.25 20.391 1 91.12 22 VAL B CA 1
ATOM 4575 C C . VAL B 1 22 ? -19.172 18.109 19.781 1 91.12 22 VAL B C 1
ATOM 4577 O O . VAL B 1 22 ? -18.75 19.109 20.375 1 91.12 22 VAL B O 1
ATOM 4580 N N . LEU B 1 23 ? -18.719 17.703 18.625 1 89.88 23 LEU B N 1
ATOM 4581 C CA . LEU B 1 23 ? -17.672 18.469 17.953 1 89.88 23 LEU B CA 1
ATOM 4582 C C . LEU B 1 23 ? -18.156 19.875 17.609 1 89.88 23 LEU B C 1
ATOM 4584 O O . LEU B 1 23 ? -17.422 20.859 17.781 1 89.88 23 LEU B O 1
ATOM 4588 N N . PHE B 1 24 ? -19.359 20.016 17.234 1 87.25 24 PHE B N 1
ATOM 4589 C CA . PHE B 1 24 ? -19.938 21.312 16.891 1 87.25 24 PHE B CA 1
ATOM 4590 C C . PHE B 1 24 ? -20.031 22.203 18.125 1 87.25 24 PHE B C 1
ATOM 4592 O O . PHE B 1 24 ? -19.688 23.391 18.078 1 87.25 24 PHE B O 1
ATOM 4599 N N . LEU B 1 25 ? -20.453 21.609 19.203 1 89.25 25 LEU B N 1
ATOM 4600 C CA . LEU B 1 25 ? -20.578 22.344 20.453 1 89.25 25 LEU B CA 1
ATOM 4601 C C . LEU B 1 25 ? -19.203 22.797 20.953 1 89.25 25 LEU B C 1
ATOM 4603 O O . LEU B 1 25 ? -19.062 23.922 21.438 1 89.25 25 LEU B O 1
ATOM 4607 N N . LEU B 1 26 ? -18.281 21.922 20.797 1 90 26 LEU B N 1
ATOM 4608 C CA . LEU B 1 26 ? -16.938 22.266 21.234 1 90 26 LEU B CA 1
ATOM 4609 C C . LEU B 1 26 ? -16.359 23.359 20.359 1 90 26 LEU B C 1
ATOM 4611 O O . LEU B 1 26 ? -15.602 24.219 20.828 1 90 26 LEU B O 1
ATOM 4615 N N . MET B 1 27 ? -16.703 23.375 19.109 1 85.75 27 MET B N 1
ATOM 4616 C CA . MET B 1 27 ? -16.234 24.406 18.203 1 85.75 27 MET B CA 1
ATOM 4617 C C . MET B 1 27 ? -16.828 25.766 18.578 1 85.75 27 MET B C 1
ATOM 4619 O O . MET B 1 27 ? -16.125 26.781 18.562 1 85.75 27 MET B O 1
ATOM 4623 N N . LEU B 1 28 ? -18.047 25.75 18.984 1 82.31 28 LEU B N 1
ATOM 4624 C CA . LEU B 1 28 ? -18.719 26.969 19.406 1 82.31 28 LEU B CA 1
ATOM 4625 C C . LEU B 1 28 ? -18.125 27.484 20.719 1 82.31 28 LEU B C 1
ATOM 4627 O O . LEU B 1 28 ? -17.922 28.688 20.875 1 82.31 28 LEU B O 1
ATOM 4631 N N . MET B 1 29 ? -17.891 26.562 21.547 1 84.94 29 MET B N 1
ATOM 4632 C CA . MET B 1 29 ? -17.328 26.922 22.844 1 84.94 29 MET B CA 1
ATOM 4633 C C . MET B 1 29 ? -15.914 27.484 22.688 1 84.94 29 MET B C 1
ATOM 4635 O O . MET B 1 29 ? -15.539 28.438 23.375 1 84.94 29 MET B O 1
ATOM 4639 N N . ALA B 1 30 ? -15.188 26.859 21.828 1 82.88 30 ALA B N 1
ATOM 4640 C CA . ALA B 1 30 ? -13.82 27.328 21.578 1 82.88 30 ALA B CA 1
ATOM 4641 C C . ALA B 1 30 ? -13.828 28.734 21 1 82.88 30 ALA B C 1
ATOM 4643 O O . ALA B 1 30 ? -13.008 29.578 21.375 1 82.88 30 ALA B O 1
ATOM 4644 N N . GLY B 1 31 ? -14.719 28.984 20.078 1 75.62 31 GLY B N 1
ATOM 4645 C CA . GLY B 1 31 ? -14.852 30.328 19.531 1 75.62 31 GLY B CA 1
ATOM 4646 C C . GLY B 1 31 ? -15.266 31.359 20.562 1 75.62 31 GLY B C 1
ATOM 4647 O O . GLY B 1 31 ? -14.711 32.469 20.609 1 75.62 31 GLY B O 1
ATOM 4648 N N . ALA B 1 32 ? -16.062 31 21.453 1 74.25 32 ALA B N 1
ATOM 4649 C CA . ALA B 1 32 ? -16.594 31.906 22.484 1 74.25 32 ALA B CA 1
ATOM 4650 C C . ALA B 1 32 ? -15.5 32.281 23.484 1 74.25 32 ALA B C 1
ATOM 4652 O O . ALA B 1 32 ? -15.367 33.438 23.875 1 74.25 32 ALA B O 1
ATOM 4653 N N . THR B 1 33 ? -14.758 31.266 23.906 1 74.88 33 THR B N 1
ATOM 4654 C CA . THR B 1 33 ? -13.719 31.516 24.891 1 74.88 33 THR B CA 1
ATOM 4655 C C . THR B 1 33 ? -12.609 32.375 24.312 1 74.88 33 THR B C 1
ATOM 4657 O O . THR B 1 33 ? -12.023 33.219 25.016 1 74.88 33 THR B O 1
ATOM 4660 N N . GLU B 1 34 ? -12.336 32.25 23.031 1 71.5 34 GLU B N 1
ATOM 4661 C CA . GLU B 1 34 ? -11.336 33.062 22.375 1 71.5 34 GLU B CA 1
ATOM 4662 C C . GLU B 1 34 ? -11.797 34.5 22.266 1 71.5 34 GLU B C 1
ATOM 4664 O O . GLU B 1 34 ? -11 35.438 22.469 1 71.5 34 GLU B O 1
ATOM 4669 N N . GLY B 1 35 ? -13.039 34.719 21.953 1 64.06 35 GLY B N 1
ATOM 4670 C CA . GLY B 1 35 ? -13.602 36.062 21.859 1 64.06 35 GLY B CA 1
ATOM 4671 C C . GLY B 1 35 ? -13.578 36.812 23.156 1 64.06 35 GLY B C 1
ATOM 4672 O O . GLY B 1 35 ? -13.164 38 23.203 1 64.06 35 GLY B O 1
ATOM 4673 N N . ILE B 1 36 ? -13.812 36.125 24.203 1 63.06 36 ILE B N 1
ATOM 4674 C CA . ILE B 1 36 ? -13.836 36.75 25.531 1 63.06 36 ILE B CA 1
ATOM 4675 C C . ILE B 1 36 ? -12.422 37.125 25.953 1 63.06 36 ILE B C 1
ATOM 4677 O O . ILE B 1 36 ? -12.203 38.188 26.547 1 63.06 36 ILE B O 1
ATOM 4681 N N . GLY B 1 37 ? -11.5 36.25 25.578 1 64.25 37 GLY B N 1
ATOM 4682 C CA . GLY B 1 37 ? -10.117 36.531 25.906 1 64.25 37 GLY B CA 1
ATOM 4683 C C . GLY B 1 37 ? -9.602 37.812 25.281 1 64.25 37 GLY B C 1
ATOM 4684 O O . GLY B 1 37 ? -8.93 38.625 25.922 1 64.25 37 GLY B O 1
ATOM 4685 N N . VAL B 1 38 ? -10.008 38.125 24.094 1 62.91 38 VAL B N 1
ATOM 4686 C CA . VAL B 1 38 ? -9.562 39.312 23.375 1 62.91 38 VAL B CA 1
ATOM 4687 C C . VAL B 1 38 ? -10.227 40.531 23.969 1 62.91 38 VAL B C 1
ATOM 4689 O O . VAL B 1 38 ? -9.594 41.594 24.109 1 62.91 38 VAL B O 1
ATOM 4692 N N . LEU B 1 39 ? -11.469 40.406 24.375 1 60.28 39 LEU B N 1
ATOM 4693 C CA . LEU B 1 39 ? -12.219 41.531 24.938 1 60.28 39 LEU B CA 1
ATOM 4694 C C . LEU B 1 39 ? -11.648 41.969 26.281 1 60.28 39 LEU B C 1
ATOM 4696 O O . LEU B 1 39 ? -11.672 43.156 26.625 1 60.28 39 LEU B O 1
ATOM 4700 N N . LEU B 1 40 ? -11.094 40.938 26.906 1 63.31 40 LEU B N 1
ATOM 4701 C CA . LEU B 1 40 ? -10.531 41.25 28.219 1 63.31 40 LEU B CA 1
ATOM 4702 C C . LEU B 1 40 ? -9.195 41.969 28.094 1 63.31 40 LEU B C 1
ATOM 4704 O O . LEU B 1 40 ? -8.734 42.594 29.047 1 63.31 40 LEU B O 1
ATOM 4708 N N . LEU B 1 41 ? -8.594 41.906 26.938 1 63.16 41 LEU B N 1
ATOM 4709 C CA . LEU B 1 41 ? -7.32 42.562 26.719 1 63.16 41 LEU B CA 1
ATOM 4710 C C . LEU B 1 41 ? -7.484 44.094 26.766 1 63.16 41 LEU B C 1
ATOM 4712 O O . LEU B 1 41 ? -6.578 44.812 27.188 1 63.16 41 LEU B O 1
ATOM 4716 N N . VAL B 1 42 ? -8.672 44.656 26.438 1 59.41 42 VAL B N 1
ATOM 4717 C CA . VAL B 1 42 ? -8.922 46.094 26.375 1 59.41 42 VAL B CA 1
ATOM 4718 C C . VAL B 1 42 ? -8.859 46.688 27.766 1 59.41 42 VAL B C 1
ATOM 4720 O O . VAL B 1 42 ? -8.094 47.625 28.016 1 59.41 42 VAL B O 1
ATOM 4723 N N . PRO B 1 43 ? -9.594 46.125 28.656 1 58.88 43 PRO B N 1
ATOM 4724 C CA . PRO B 1 43 ? -9.508 46.719 29.984 1 58.88 43 PRO B CA 1
ATOM 4725 C C . PRO B 1 43 ? -8.148 46.5 30.641 1 58.88 43 PRO B C 1
ATOM 4727 O O . PRO B 1 43 ? -7.691 47.344 31.422 1 58.88 43 PRO B O 1
ATOM 4730 N N . LEU B 1 44 ? -7.551 45.469 30.281 1 64 44 LEU B N 1
ATOM 4731 C CA . LEU B 1 44 ? -6.223 45.25 30.828 1 64 44 LEU B CA 1
ATOM 4732 C C . LEU B 1 44 ? -5.23 46.281 30.344 1 64 44 LEU B C 1
ATOM 4734 O O . LEU B 1 44 ? -4.434 46.812 31.125 1 64 44 LEU B O 1
ATOM 4738 N N . LEU B 1 45 ? -5.328 46.656 29.109 1 62.09 45 LEU B N 1
ATOM 4739 C CA . LEU B 1 45 ? -4.449 47.656 28.547 1 62.09 45 LEU B CA 1
ATOM 4740 C C . LEU B 1 45 ? -4.785 49.031 29.094 1 62.09 45 LEU B C 1
ATOM 4742 O O . LEU B 1 45 ? -3.889 49.875 29.312 1 62.09 45 LEU B O 1
ATOM 4746 N N . GLY B 1 46 ? -6.105 49.344 29.297 1 59.06 46 GLY B N 1
ATOM 4747 C CA . GLY B 1 46 ? -6.531 50.594 29.891 1 59.06 46 GLY B CA 1
ATOM 4748 C C . GLY B 1 46 ? -6.02 50.812 31.297 1 59.06 46 GLY B C 1
ATOM 4749 O O . GLY B 1 46 ? -5.547 51.906 31.641 1 59.06 46 GLY B O 1
ATOM 4750 N N . VAL B 1 47 ? -6.117 49.781 32.031 1 59.31 47 VAL B N 1
ATOM 4751 C CA . VAL B 1 47 ? -5.645 49.844 33.406 1 59.31 47 VAL B CA 1
ATOM 4752 C C . VAL B 1 47 ? -4.133 50.062 33.438 1 59.31 47 VAL B C 1
ATOM 4754 O O . VAL B 1 47 ? -3.611 50.812 34.25 1 59.31 47 VAL B O 1
ATOM 4757 N N . LEU B 1 48 ? -3.508 49.5 32.469 1 58.78 48 LEU B N 1
ATOM 4758 C CA . LEU B 1 48 ? -2.055 49.625 32.406 1 58.78 48 LEU B CA 1
ATOM 4759 C C . LEU B 1 48 ? -1.642 51.031 32.031 1 58.78 48 LEU B C 1
ATOM 4761 O O . LEU B 1 48 ? -0.57 51.5 32.438 1 58.78 48 LEU B O 1
ATOM 4765 N N . GLN B 1 49 ? -2.443 51.656 31.172 1 54.22 49 GLN B N 1
ATOM 4766 C CA . GLN B 1 49 ? -2.123 53 30.75 1 54.22 49 GLN B CA 1
ATOM 4767 C C . GLN B 1 49 ? -2.561 54.031 31.797 1 54.22 49 GLN B C 1
ATOM 4769 O O . GLN B 1 49 ? -2.336 55.219 31.641 1 54.22 49 GLN B O 1
ATOM 4774 N N . GLY B 1 50 ? -2.789 53.562 33.062 1 51.78 50 GLY B N 1
ATOM 4775 C CA . GLY B 1 50 ? -3.186 54.469 34.094 1 51.78 50 GLY B CA 1
ATOM 4776 C C . GLY B 1 50 ? -4.469 55.219 33.781 1 51.78 50 GLY B C 1
ATOM 4777 O O . GLY B 1 50 ? -4.809 56.219 34.438 1 51.78 50 GLY B O 1
ATOM 4778 N N . GLU B 1 51 ? -4.914 55.219 32.625 1 51.34 51 GLU B N 1
ATOM 4779 C CA . GLU B 1 51 ? -6.117 55.969 32.25 1 51.34 51 GLU B CA 1
ATOM 4780 C C . GLU B 1 51 ? -7.371 55.312 32.812 1 51.34 51 GLU B C 1
ATOM 4782 O O . GLU B 1 51 ? -7.395 54.094 32.969 1 51.34 51 GLU B O 1
ATOM 4787 N N . ALA B 1 52 ? -8.211 56.156 33.438 1 49 52 ALA B N 1
ATOM 4788 C CA . ALA B 1 52 ? -9.523 55.75 33.938 1 49 52 ALA B CA 1
ATOM 4789 C C . ALA B 1 52 ? -10.227 54.812 32.969 1 49 52 ALA B C 1
ATOM 4791 O O . ALA B 1 52 ? -10.297 55.094 31.766 1 49 52 ALA B O 1
ATOM 4792 N N . VAL B 1 53 ? -10.258 53.531 33.188 1 49.56 53 VAL B N 1
ATOM 4793 C CA . VAL B 1 53 ? -11.055 52.5 32.562 1 49.56 53 VAL B CA 1
ATOM 4794 C C . VAL B 1 53 ? -12.336 53.094 31.984 1 49.56 53 VAL B C 1
ATOM 4796 O O . VAL B 1 53 ? -13.062 52.438 31.25 1 49.56 53 VAL B O 1
ATOM 4799 N N . GLU B 1 54 ? -12.727 54.125 32.5 1 46 54 GLU B N 1
ATOM 4800 C CA . GLU B 1 54 ? -13.977 54.781 32.156 1 46 54 GLU B CA 1
ATOM 4801 C C . GLU B 1 54 ? -14.016 55.156 30.688 1 46 54 GLU B C 1
ATOM 4803 O O . GLU B 1 54 ? -15.094 55.312 30.109 1 46 54 GLU B O 1
ATOM 4808 N N . ALA B 1 55 ? -12.938 55.594 30.234 1 48.56 55 ALA B N 1
ATOM 4809 C CA . ALA B 1 55 ? -12.953 56.094 28.859 1 48.56 55 ALA B CA 1
ATOM 4810 C C . ALA B 1 55 ? -12.945 54.938 27.875 1 48.56 55 ALA B C 1
ATOM 4812 O O . ALA B 1 55 ? -12.969 55.156 26.656 1 48.56 55 ALA B O 1
ATOM 4813 N N . SER B 1 56 ? -12.781 53.844 28.375 1 48.97 56 SER B N 1
ATOM 4814 C CA . SER B 1 56 ? -12.789 52.719 27.453 1 48.97 56 SER B CA 1
ATOM 4815 C C . SER B 1 56 ? -14.219 52.25 27.156 1 48.97 56 SER B C 1
ATOM 4817 O O . SER B 1 56 ? -15.133 52.531 27.938 1 48.97 56 SER B O 1
ATOM 4819 N N . GLY B 1 57 ? -14.586 51.938 25.953 1 50.84 57 GLY B N 1
ATOM 4820 C CA . GLY B 1 57 ? -15.875 51.562 25.391 1 50.84 57 GLY B CA 1
ATOM 4821 C C . GLY B 1 57 ? -16.703 50.688 26.297 1 50.84 57 GLY B C 1
ATOM 4822 O O . GLY B 1 57 ? -16.25 50.312 27.391 1 50.84 57 GLY B O 1
ATOM 4823 N N . THR B 1 58 ? -17.984 50.719 26.156 1 53.84 58 THR B N 1
ATOM 4824 C CA . THR B 1 58 ? -19.062 50.031 26.875 1 53.84 58 THR B CA 1
ATOM 4825 C C . THR B 1 58 ? -18.625 48.625 27.266 1 53.84 58 THR B C 1
ATOM 4827 O O . THR B 1 58 ? -18.938 48.156 28.359 1 53.84 58 THR B O 1
ATOM 4830 N N . VAL B 1 59 ? -17.828 48.031 26.453 1 54.72 59 VAL B N 1
ATOM 4831 C CA . VAL B 1 59 ? -17.5 46.625 26.719 1 54.72 59 VAL B CA 1
ATOM 4832 C C . VAL B 1 59 ? -16.438 46.562 27.797 1 54.72 59 VAL B C 1
ATOM 4834 O O . VAL B 1 59 ? -16.516 45.719 28.703 1 54.72 59 VAL B O 1
ATOM 4837 N N . ALA B 1 60 ? -15.492 47.438 27.812 1 54.66 60 ALA B N 1
ATOM 4838 C CA . ALA B 1 60 ? -14.469 47.469 28.859 1 54.66 60 ALA B CA 1
ATOM 4839 C C . ALA B 1 60 ? -15.094 47.75 30.219 1 54.66 60 ALA B C 1
ATOM 4841 O O . ALA B 1 60 ? -14.703 47.156 31.219 1 54.66 60 ALA B O 1
ATOM 4842 N N . ARG B 1 61 ? -16.094 48.656 30.203 1 61.12 61 ARG B N 1
ATOM 4843 C CA . ARG B 1 61 ? -16.797 48.938 31.453 1 61.12 61 ARG B CA 1
ATOM 4844 C C . ARG B 1 61 ? -17.562 47.719 31.953 1 61.12 61 ARG B C 1
ATOM 4846 O O . ARG B 1 61 ? -17.609 47.469 33.156 1 61.12 61 ARG B O 1
ATOM 4853 N N . GLY B 1 62 ? -18.062 47.062 30.984 1 59.31 62 GLY B N 1
ATOM 4854 C CA . GLY B 1 62 ? -18.797 45.875 31.359 1 59.31 62 GLY B CA 1
ATOM 4855 C C . GLY B 1 62 ? -17.906 44.812 32 1 59.31 62 GLY B C 1
ATOM 4856 O O . GLY B 1 62 ? -18.281 44.188 33 1 59.31 62 GLY B O 1
ATOM 4857 N N . VAL B 1 63 ? -16.781 44.562 31.484 1 59.81 63 VAL B N 1
ATOM 4858 C CA . VAL B 1 63 ? -15.867 43.562 32 1 59.81 63 VAL B CA 1
ATOM 4859 C C . VAL B 1 63 ? -15.344 44 33.375 1 59.81 63 VAL B C 1
ATOM 4861 O O . VAL B 1 63 ? -15.25 43.188 34.281 1 59.81 63 VAL B O 1
ATOM 4864 N N . VAL B 1 64 ? -15.055 45.344 33.469 1 59.31 64 VAL B N 1
ATOM 4865 C CA . VAL B 1 64 ? -14.586 45.875 34.75 1 59.31 64 VAL B CA 1
ATOM 4866 C C . VAL B 1 64 ? -15.695 45.781 35.781 1 59.31 64 VAL B C 1
ATOM 4868 O O . VAL B 1 64 ? -15.438 45.438 36.938 1 59.31 64 VAL B O 1
ATOM 4871 N N . HIS B 1 65 ? -16.828 46.094 35.219 1 60.34 65 HIS B N 1
ATOM 4872 C CA . HIS B 1 65 ? -17.938 46 36.156 1 60.34 65 HIS B CA 1
ATOM 4873 C C . HIS B 1 65 ? -18.188 44.562 36.562 1 60.34 65 HIS B C 1
ATOM 4875 O O . HIS B 1 65 ? -18.484 44.281 37.719 1 60.34 65 HIS B O 1
ATOM 4881 N N . ALA B 1 66 ? -18.078 43.688 35.562 1 61.59 66 ALA B N 1
ATOM 4882 C CA . ALA B 1 66 ? -18.25 42.281 35.875 1 61.59 66 ALA B CA 1
ATOM 4883 C C . ALA B 1 66 ? -17.156 41.781 36.844 1 61.59 66 ALA B C 1
ATOM 4885 O O . ALA B 1 66 ? -17.438 41.031 37.75 1 61.59 66 ALA B O 1
ATOM 4886 N N . ALA B 1 67 ? -15.984 42.156 36.594 1 59 67 ALA B N 1
ATOM 4887 C CA . ALA B 1 67 ? -14.891 41.844 37.5 1 59 67 ALA B CA 1
ATOM 4888 C C . ALA B 1 67 ? -15.109 42.438 38.875 1 59 67 ALA B C 1
ATOM 4890 O O . ALA B 1 67 ? -14.836 41.781 39.906 1 59 67 ALA B O 1
ATOM 4891 N N . ALA B 1 68 ? -15.586 43.719 38.875 1 59.16 68 ALA B N 1
ATOM 4892 C CA . ALA B 1 68 ? -15.891 44.375 40.125 1 59.16 68 ALA B CA 1
ATOM 4893 C C . ALA B 1 68 ? -16.984 43.625 40.875 1 59.16 68 ALA B C 1
ATOM 4895 O O . ALA B 1 68 ? -16.953 43.531 42.125 1 59.16 68 ALA B O 1
ATOM 4896 N N . SER B 1 69 ? -17.859 43.219 40.094 1 58.44 69 SER B N 1
ATOM 4897 C CA . SER B 1 69 ? -18.953 42.5 40.719 1 58.44 69 SER B CA 1
ATOM 4898 C C . SER B 1 69 ? -18.469 41.188 41.312 1 58.44 69 SER B C 1
ATOM 4900 O O . SER B 1 69 ? -19.078 40.656 42.25 1 58.44 69 SER B O 1
ATOM 4902 N N . LEU B 1 70 ? -17.5 40.656 40.688 1 57.25 70 LEU B N 1
ATOM 4903 C CA . LEU B 1 70 ? -16.953 39.406 41.25 1 57.25 70 LEU B CA 1
ATOM 4904 C C . LEU B 1 70 ? -16 39.688 42.375 1 57.25 70 LEU B C 1
ATOM 4906 O O . LEU B 1 70 ? -15.344 38.781 42.906 1 57.25 70 LEU B O 1
ATOM 4910 N N . GLY B 1 71 ? -16.031 40.906 42.906 1 55.94 71 GLY B N 1
ATOM 4911 C CA . GLY B 1 71 ? -15.273 41.344 44.094 1 55.94 71 GLY B CA 1
ATOM 4912 C C . GLY B 1 71 ? -13.82 41.656 43.75 1 55.94 71 GLY B C 1
ATOM 4913 O O . GLY B 1 71 ? -12.984 41.75 44.656 1 55.94 71 GLY B O 1
ATOM 4914 N N . LEU B 1 72 ? -13.453 41.531 42.594 1 56.25 72 LEU B N 1
ATOM 4915 C CA . LEU B 1 72 ? -12.055 41.781 42.25 1 56.25 72 LEU B CA 1
ATOM 4916 C C . LEU B 1 72 ? -11.789 43.281 42.156 1 56.25 72 LEU B C 1
ATOM 4918 O O . LEU B 1 72 ? -12.523 44.031 41.5 1 56.25 72 LEU B O 1
ATOM 4922 N N . PRO B 1 73 ? -11.188 43.906 43.188 1 52.78 73 PRO B N 1
ATOM 4923 C CA . PRO B 1 73 ? -11 45.375 43.156 1 52.78 73 PRO B CA 1
ATOM 4924 C C . PRO B 1 73 ? -10.516 45.875 41.812 1 52.78 73 PRO B C 1
ATOM 4926 O O . PRO B 1 73 ? -9.641 45.25 41.188 1 52.78 73 PRO B O 1
ATOM 4929 N N . SER B 1 74 ? -11.352 46.531 41.094 1 53.22 74 SER B N 1
ATOM 4930 C CA . SER B 1 74 ? -11.188 47.094 39.781 1 53.22 74 SER B CA 1
ATOM 4931 C C . SER B 1 74 ? -9.797 47.688 39.594 1 53.22 74 SER B C 1
ATOM 4933 O O . SER B 1 74 ? -9.266 47.719 38.469 1 53.22 74 SER B O 1
ATOM 4935 N N . GLY B 1 75 ? -9.203 48.219 40.625 1 55.03 75 GLY B N 1
ATOM 4936 C CA . GLY B 1 75 ? -7.977 49 40.531 1 55.03 75 GLY B CA 1
ATOM 4937 C C . GLY B 1 75 ? -6.73 48.125 40.531 1 55.03 75 GLY B C 1
ATOM 4938 O O . GLY B 1 75 ? -5.633 48.594 40.219 1 55.03 75 GLY B O 1
ATOM 4939 N N . ALA B 1 76 ? -6.836 46.844 41 1 61.78 76 ALA B N 1
ATOM 4940 C CA . ALA B 1 76 ? -5.598 46.094 41.188 1 61.78 76 ALA B CA 1
ATOM 4941 C C . ALA B 1 76 ? -5.328 45.156 40 1 61.78 76 ALA B C 1
ATOM 4943 O O . ALA B 1 76 ? -6.23 44.469 39.562 1 61.78 76 ALA B O 1
ATOM 4944 N N . PRO B 1 77 ? -4.23 45.125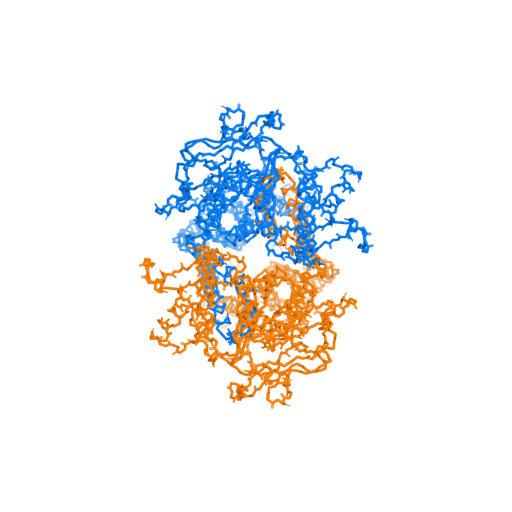 39.344 1 70.75 77 PRO B N 1
ATOM 4945 C CA . PRO B 1 77 ? -3.822 44.375 38.156 1 70.75 77 PRO B CA 1
ATOM 4946 C C . PRO B 1 77 ? -3.857 42.875 38.406 1 70.75 77 PRO B C 1
ATOM 4948 O O . PRO B 1 77 ? -4.086 42.094 37.469 1 70.75 77 PRO B O 1
ATOM 4951 N N . LEU B 1 78 ? -3.891 42.406 39.719 1 77.5 78 LEU B N 1
ATOM 4952 C CA . LEU B 1 78 ? -3.717 40.969 40 1 77.5 78 LEU B CA 1
ATOM 4953 C C . LEU B 1 78 ? -5 40.219 39.719 1 77.5 78 LEU B C 1
ATOM 4955 O O . LEU B 1 78 ? -4.973 39.156 39.062 1 77.5 78 LEU B O 1
ATOM 4959 N N . PRO B 1 79 ? -6.145 40.688 40.156 1 76.25 79 PRO B N 1
ATOM 4960 C CA . PRO B 1 79 ? -7.359 39.938 39.844 1 76.25 79 PRO B CA 1
ATOM 4961 C C . PRO B 1 79 ? -7.66 39.875 38.344 1 76.25 79 PRO B C 1
ATOM 4963 O O . PRO B 1 79 ? -8.164 38.875 37.844 1 76.25 79 PRO B O 1
ATOM 4966 N N . LEU B 1 80 ? -7.344 40.875 37.656 1 74.75 80 LEU B N 1
ATOM 4967 C CA . LEU B 1 80 ? -7.57 40.906 36.219 1 74.75 80 LEU B CA 1
ATOM 4968 C C . LEU B 1 80 ? -6.652 39.906 35.5 1 74.75 80 LEU B C 1
ATOM 4970 O O . LEU B 1 80 ? -7.062 39.25 34.562 1 74.75 80 LEU B O 1
ATOM 4974 N N . LEU B 1 81 ? -5.461 39.781 36.031 1 80.19 81 LEU B N 1
ATOM 4975 C CA . LEU B 1 81 ? -4.516 38.844 35.438 1 80.19 81 LEU B CA 1
ATOM 4976 C C . LEU B 1 81 ? -4.938 37.406 35.75 1 80.19 81 LEU B C 1
ATOM 4978 O O . LEU B 1 81 ? -4.781 36.5 34.906 1 80.19 81 LEU B O 1
ATOM 4982 N N . ALA B 1 82 ? -5.434 37.156 36.938 1 81.5 82 ALA B N 1
ATOM 4983 C CA . ALA B 1 82 ? -5.918 35.844 37.281 1 81.5 82 ALA B CA 1
ATOM 4984 C C . ALA B 1 82 ? -7.109 35.438 36.438 1 81.5 82 ALA B C 1
ATOM 4986 O O . ALA B 1 82 ? -7.227 34.25 36.031 1 81.5 82 ALA B O 1
ATOM 4987 N N . LEU B 1 83 ? -8.016 36.344 36.156 1 78.5 83 LEU B N 1
ATOM 4988 C CA . LEU B 1 83 ? -9.164 36.094 35.312 1 78.5 83 LEU B CA 1
ATOM 4989 C C . LEU B 1 83 ? -8.711 35.781 33.875 1 78.5 83 LEU B C 1
ATOM 4991 O O . LEU B 1 83 ? -9.273 34.906 33.219 1 78.5 83 LEU B O 1
ATOM 4995 N N . PHE B 1 84 ? -7.723 36.469 33.438 1 77.12 84 PHE B N 1
ATOM 4996 C CA . PHE B 1 84 ? -7.164 36.219 32.094 1 77.12 84 PHE B CA 1
ATOM 4997 C C . PHE B 1 84 ? -6.59 34.812 32 1 77.12 84 PHE B C 1
ATOM 4999 O O . PHE B 1 84 ? -6.871 34.094 31.062 1 77.12 84 PHE B O 1
ATOM 5006 N N . CYS B 1 85 ? -5.785 34.469 33.031 1 83.81 85 CYS B N 1
ATOM 5007 C CA . CYS B 1 85 ? -5.184 33.125 33.031 1 83.81 85 CYS B CA 1
ATOM 5008 C C . CYS B 1 85 ? -6.25 32.062 33.094 1 83.81 85 CYS B C 1
ATOM 5010 O O . CYS B 1 85 ? -6.137 31.031 32.438 1 83.81 85 CYS B O 1
ATOM 5012 N N . GLY B 1 86 ? -7.289 32.281 33.906 1 84.56 86 GLY B N 1
ATOM 5013 C CA . GLY B 1 86 ? -8.383 31.328 34 1 84.56 86 GLY B CA 1
ATOM 5014 C C . GLY B 1 86 ? -9.117 31.125 32.688 1 84.56 86 GLY B C 1
ATOM 5015 O O . GLY B 1 86 ? -9.453 30 32.312 1 84.56 86 GLY B O 1
ATOM 5016 N N . LEU B 1 87 ? -9.344 32.156 31.938 1 83.12 87 LEU B N 1
ATOM 5017 C CA . LEU B 1 87 ? -10.031 32.094 30.641 1 83.12 87 LEU B CA 1
ATOM 5018 C C . LEU B 1 87 ? -9.172 31.391 29.609 1 83.12 87 LEU B C 1
ATOM 5020 O O . LEU B 1 87 ? -9.688 30.641 28.766 1 83.12 87 LEU B O 1
ATOM 5024 N N . VAL B 1 88 ? -7.91 31.672 29.641 1 83.94 88 VAL B N 1
ATOM 5025 C CA . VAL B 1 88 ? -7.004 31.047 28.688 1 83.94 88 VAL B CA 1
ATOM 5026 C C . VAL B 1 88 ? -6.934 29.547 28.969 1 83.94 88 VAL B C 1
ATOM 5028 O O . VAL B 1 88 ? -6.91 28.734 28.031 1 83.94 88 VAL B O 1
ATOM 5031 N N . LEU B 1 89 ? -6.875 29.234 30.25 1 88.75 89 LEU B N 1
ATOM 5032 C CA . LEU B 1 89 ? -6.859 27.828 30.625 1 88.75 89 LEU B CA 1
ATOM 5033 C C . LEU B 1 89 ? -8.133 27.125 30.156 1 88.75 89 LEU B C 1
ATOM 5035 O O . LEU B 1 89 ? -8.086 26 29.656 1 88.75 89 LEU B O 1
ATOM 5039 N N . LEU B 1 90 ? -9.25 27.812 30.312 1 89.12 90 LEU B N 1
ATOM 5040 C CA . LEU B 1 90 ? -10.523 27.266 29.859 1 89.12 90 LEU B CA 1
ATOM 5041 C C . LEU B 1 90 ? -10.531 27.094 28.344 1 89.12 90 LEU B C 1
ATOM 5043 O O . LEU B 1 90 ? -10.961 26.062 27.828 1 89.12 90 LEU B O 1
ATOM 5047 N N . ARG B 1 91 ? -10.07 28.062 27.672 1 86.88 91 ARG B N 1
ATOM 5048 C CA . ARG B 1 91 ? -9.984 28.016 26.219 1 86.88 91 ARG B CA 1
ATOM 5049 C C . ARG B 1 91 ? -9.125 26.844 25.75 1 86.88 91 ARG B C 1
ATOM 5051 O O . ARG B 1 91 ? -9.492 26.125 24.812 1 86.88 91 ARG B O 1
ATOM 5058 N N . ASN B 1 92 ? -8.016 26.703 26.438 1 88.69 92 ASN B N 1
ATOM 5059 C CA . ASN B 1 92 ? -7.102 25.625 26.047 1 88.69 92 ASN B CA 1
ATOM 5060 C C . ASN B 1 92 ? -7.699 24.25 26.328 1 88.69 92 ASN B C 1
ATOM 5062 O O . ASN B 1 92 ? -7.457 23.297 25.594 1 88.69 92 ASN B O 1
ATOM 5066 N N . ALA B 1 93 ? -8.43 24.188 27.391 1 92.5 93 ALA B N 1
ATOM 5067 C CA . ALA B 1 93 ? -9.102 22.922 27.703 1 92.5 93 ALA B CA 1
ATOM 5068 C C . ALA B 1 93 ? -10.148 22.578 26.656 1 92.5 93 ALA B C 1
ATOM 5070 O O . ALA B 1 93 ? -10.258 21.422 26.234 1 92.5 93 ALA B O 1
ATOM 5071 N N . VAL B 1 94 ? -10.898 23.562 26.219 1 91.5 94 VAL B N 1
ATOM 5072 C CA . VAL B 1 94 ? -11.93 23.359 25.203 1 91.5 94 VAL B CA 1
ATOM 5073 C C . VAL B 1 94 ? -11.281 23.016 23.875 1 91.5 94 VAL B C 1
ATOM 5075 O O . VAL B 1 94 ? -11.758 22.141 23.156 1 91.5 94 VAL B O 1
ATOM 5078 N N . GLN B 1 95 ? -10.227 23.688 23.594 1 89 95 GLN B N 1
ATOM 5079 C CA . GLN B 1 95 ? -9.508 23.422 22.344 1 89 95 GLN B CA 1
ATOM 5080 C C . GLN B 1 95 ? -8.93 22 22.344 1 89 95 GLN B C 1
ATOM 5082 O O . GLN B 1 95 ? -8.93 21.344 21.297 1 89 95 GLN B O 1
ATOM 5087 N N . TYR B 1 96 ? -8.43 21.641 23.453 1 91.38 96 TYR B N 1
ATOM 5088 C CA . TYR B 1 96 ? -7.914 20.281 23.594 1 91.38 96 TYR B CA 1
ATOM 5089 C C . TYR B 1 96 ? -9.016 19.266 23.359 1 91.38 96 TYR B C 1
ATOM 5091 O O . TYR B 1 96 ? -8.836 18.312 22.594 1 91.38 96 TYR B O 1
ATOM 5099 N N . ALA B 1 97 ? -10.109 19.469 24.031 1 93.69 97 ALA B N 1
ATOM 5100 C CA . ALA B 1 97 ? -11.234 18.562 23.875 1 93.69 97 ALA B CA 1
ATOM 5101 C C . ALA B 1 97 ? -11.719 18.516 22.422 1 93.69 97 ALA B C 1
ATOM 5103 O O . ALA B 1 97 ? -12.055 17.453 21.922 1 93.69 97 ALA B O 1
ATOM 5104 N N . ARG B 1 98 ? -11.75 19.594 21.828 1 91.25 98 ARG B N 1
ATOM 5105 C CA . ARG B 1 98 ? -12.18 19.672 20.438 1 91.25 98 ARG B CA 1
ATOM 5106 C C . ARG B 1 98 ? -11.234 18.906 19.516 1 91.25 98 ARG B C 1
ATOM 5108 O O . ARG B 1 98 ? -11.672 18.172 18.641 1 91.25 98 ARG B O 1
ATOM 5115 N N . GLU B 1 99 ? -9.938 19.078 19.688 1 90.44 99 GLU B N 1
ATOM 5116 C CA . GLU B 1 99 ? -8.945 18.422 18.844 1 90.44 99 GLU B CA 1
ATOM 5117 C C . GLU B 1 99 ? -9 16.906 19.016 1 90.44 99 GLU B C 1
ATOM 5119 O O . GLU B 1 99 ? -8.875 16.156 18.047 1 90.44 99 GLU B O 1
ATOM 5124 N N . CYS B 1 100 ? -9.164 16.516 20.266 1 92.38 100 CYS B N 1
ATOM 5125 C CA . CYS B 1 100 ? -9.289 15.078 20.516 1 92.38 100 CYS B CA 1
ATOM 5126 C C . CYS B 1 100 ? -10.547 14.516 19.875 1 92.38 100 CYS B C 1
ATOM 5128 O O . CYS B 1 100 ? -10.5 13.445 19.25 1 92.38 100 CYS B O 1
ATOM 5130 N N . ALA B 1 101 ? -11.617 15.273 20.031 1 93.19 101 ALA B N 1
ATOM 5131 C CA . ALA B 1 101 ? -12.875 14.836 19.438 1 93.19 101 ALA B CA 1
ATOM 5132 C C . ALA B 1 101 ? -12.781 14.797 17.906 1 93.19 101 ALA B C 1
ATOM 5134 O O . ALA B 1 101 ? -13.305 13.883 17.266 1 93.19 101 ALA B O 1
ATOM 5135 N N . ALA B 1 102 ? -12.133 15.734 17.344 1 92.19 102 ALA B N 1
ATOM 5136 C CA . ALA B 1 102 ? -11.984 15.812 15.898 1 92.19 102 ALA B CA 1
ATOM 5137 C C . ALA B 1 102 ? -11.148 14.648 15.367 1 92.19 102 ALA B C 1
ATOM 5139 O O . ALA B 1 102 ? -11.492 14.047 14.344 1 92.19 102 ALA B O 1
ATOM 5140 N N . THR B 1 103 ? -10.078 14.375 16.047 1 91.81 103 THR B N 1
ATOM 5141 C CA . THR B 1 103 ? -9.203 13.289 15.609 1 91.81 103 THR B CA 1
ATOM 5142 C C . THR B 1 103 ? -9.914 11.945 15.734 1 91.81 103 THR B C 1
ATOM 5144 O O . THR B 1 103 ? -9.766 11.078 14.875 1 91.81 103 THR B O 1
ATOM 5147 N N . ARG B 1 104 ? -10.594 11.797 16.812 1 92.62 104 ARG B N 1
ATOM 5148 C CA . ARG B 1 104 ? -11.359 10.57 17 1 92.62 104 ARG B CA 1
ATOM 5149 C C . ARG B 1 104 ? -12.391 10.398 15.883 1 92.62 104 ARG B C 1
ATOM 5151 O O . ARG B 1 104 ? -12.562 9.297 15.359 1 92.62 104 ARG B O 1
ATOM 5158 N N . LEU B 1 105 ? -13.039 11.453 15.602 1 93.44 105 LEU B N 1
ATOM 5159 C CA . LEU B 1 105 ? -14.039 11.406 14.539 1 93.44 105 LEU B CA 1
ATOM 5160 C C . LEU B 1 105 ? -13.391 11.094 13.195 1 93.44 105 LEU B C 1
ATOM 5162 O O . LEU B 1 105 ? -13.93 10.312 12.406 1 93.44 105 LEU B O 1
ATOM 5166 N N . GLN B 1 106 ? -12.312 11.719 12.938 1 93.31 106 GLN B N 1
ATOM 5167 C CA . GLN B 1 106 ? -11.578 11.508 11.695 1 93.31 106 GLN B CA 1
ATOM 5168 C C . GLN B 1 106 ? -11.195 10.039 11.523 1 93.31 106 GLN B C 1
ATOM 5170 O O . GLN B 1 106 ? -11.406 9.461 10.461 1 93.31 106 GLN B O 1
ATOM 5175 N N . GLN B 1 107 ? -10.664 9.438 12.555 1 92.12 107 GLN B N 1
ATOM 5176 C CA . GLN B 1 107 ? -10.211 8.047 12.477 1 92.12 107 GLN B CA 1
ATOM 5177 C C . GLN B 1 107 ? -11.398 7.09 12.398 1 92.12 107 GLN B C 1
ATOM 5179 O O . GLN B 1 107 ? -11.336 6.074 11.703 1 92.12 107 GLN B O 1
ATOM 5184 N N . GLN B 1 108 ? -12.422 7.441 13.062 1 92.19 108 GLN B N 1
ATOM 5185 C CA . GLN B 1 108 ? -13.617 6.602 13.039 1 92.19 108 GLN B CA 1
ATOM 5186 C C . GLN B 1 108 ? -14.242 6.586 11.648 1 92.19 108 GLN B C 1
ATOM 5188 O O . GLN B 1 108 ? -14.688 5.535 11.172 1 92.19 108 GLN B O 1
ATOM 5193 N N . VAL B 1 109 ? -14.32 7.703 11.078 1 94.44 109 VAL B N 1
ATOM 5194 C CA . VAL B 1 109 ? -14.906 7.793 9.742 1 94.44 109 VAL B CA 1
ATOM 5195 C C . VAL B 1 109 ? -14.031 7.027 8.75 1 94.44 109 VAL B C 1
ATOM 5197 O O . VAL B 1 109 ? -14.547 6.305 7.891 1 94.44 109 VAL B O 1
ATOM 5200 N N . ALA B 1 110 ? -12.719 7.191 8.797 1 94.44 110 ALA B N 1
ATOM 5201 C CA . ALA B 1 110 ? -11.812 6.453 7.93 1 94.44 110 ALA B CA 1
ATOM 5202 C C . ALA B 1 110 ? -12 4.945 8.094 1 94.44 110 ALA B C 1
ATOM 5204 O O . ALA B 1 110 ? -12.047 4.207 7.105 1 94.44 110 ALA B O 1
ATOM 5205 N N . ASP B 1 111 ? -12.172 4.531 9.305 1 93.75 111 ASP B N 1
ATOM 5206 C CA . ASP B 1 111 ? -12.359 3.115 9.602 1 93.75 111 ASP B CA 1
ATOM 5207 C C . ASP B 1 111 ? -13.688 2.607 9.039 1 93.75 111 ASP B C 1
ATOM 5209 O O . ASP B 1 111 ? -13.75 1.507 8.492 1 93.75 111 ASP B O 1
ATOM 5213 N N . ARG B 1 112 ? -14.656 3.367 9.219 1 94.31 112 ARG B N 1
ATOM 5214 C CA . ARG B 1 112 ? -15.969 2.973 8.711 1 94.31 112 ARG B CA 1
ATOM 5215 C C . ARG B 1 112 ? -15.977 2.889 7.191 1 94.31 112 ARG B C 1
ATOM 5217 O O . ARG B 1 112 ? -16.609 2.006 6.613 1 94.31 112 ARG B O 1
ATOM 5224 N N . LEU B 1 113 ? -15.305 3.836 6.602 1 95.38 113 LEU B N 1
ATOM 5225 C CA . LEU B 1 113 ? -15.211 3.812 5.145 1 95.38 113 LEU B CA 1
ATOM 5226 C C . LEU B 1 113 ? -14.445 2.578 4.672 1 95.38 113 LEU B C 1
ATOM 5228 O O . LEU B 1 113 ? -14.828 1.946 3.686 1 95.38 113 LEU B O 1
ATOM 5232 N N . ARG B 1 114 ? -13.367 2.316 5.328 1 95.31 114 ARG B N 1
ATOM 5233 C CA . ARG B 1 114 ? -12.57 1.133 5.004 1 95.31 114 ARG B CA 1
ATOM 5234 C C . ARG B 1 114 ? -13.398 -0.139 5.168 1 95.31 114 ARG B C 1
ATOM 5236 O O . ARG B 1 114 ? -13.414 -0.993 4.277 1 95.31 114 ARG B O 1
ATOM 5243 N N . GLU B 1 115 ? -14.055 -0.204 6.262 1 94.62 115 GLU B N 1
ATOM 5244 C CA . GLU B 1 115 ? -14.883 -1.372 6.555 1 94.62 115 GLU B CA 1
ATOM 5245 C C . GLU B 1 115 ? -16.016 -1.509 5.547 1 94.62 115 GLU B C 1
ATOM 5247 O O . GLU B 1 115 ? -16.328 -2.613 5.086 1 94.62 115 GLU B O 1
ATOM 5252 N N . ALA B 1 116 ? -16.609 -0.435 5.289 1 95.44 116 ALA B N 1
ATOM 5253 C CA . ALA B 1 116 ? -17.703 -0.459 4.332 1 95.44 116 ALA B CA 1
ATOM 5254 C C . ALA B 1 116 ? -17.219 -0.87 2.945 1 95.44 116 ALA B C 1
ATOM 5256 O O . ALA B 1 116 ? -17.859 -1.668 2.266 1 95.44 116 ALA B O 1
ATOM 5257 N N . SER B 1 117 ? -16.109 -0.302 2.539 1 96.19 117 SER B N 1
ATOM 5258 C CA . SER B 1 117 ? -15.57 -0.616 1.223 1 96.19 117 SER B CA 1
ATOM 5259 C C . SER B 1 117 ? -15.18 -2.088 1.122 1 96.19 117 SER B C 1
ATOM 5261 O O . SER B 1 117 ? -15.461 -2.742 0.115 1 96.19 117 SER B O 1
ATOM 5263 N N . PHE B 1 118 ? -14.578 -2.572 2.176 1 95.56 118 PHE B N 1
ATOM 5264 C CA . PHE B 1 118 ? -14.172 -3.973 2.178 1 95.56 118 PHE B CA 1
ATOM 5265 C C . PHE B 1 118 ? -15.383 -4.891 2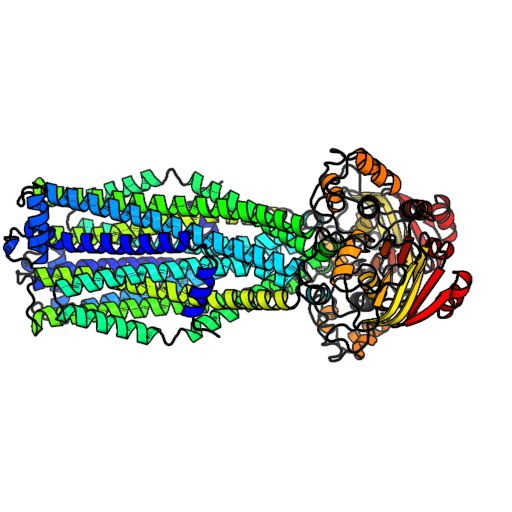.244 1 95.56 118 PHE B C 1
ATOM 5267 O O . PHE B 1 118 ? -15.438 -5.902 1.546 1 95.56 118 PHE B O 1
ATOM 5274 N N . SER B 1 119 ? -16.297 -4.543 3.049 1 94.81 119 SER B N 1
ATOM 5275 C CA . SER B 1 119 ? -17.516 -5.34 3.203 1 94.81 119 SER B CA 1
ATOM 5276 C C . SER B 1 119 ? -18.312 -5.395 1.9 1 94.81 119 SER B C 1
ATOM 5278 O O . SER B 1 119 ? -18.812 -6.453 1.524 1 94.81 119 SER B O 1
ATOM 5280 N N . THR B 1 120 ? -18.422 -4.262 1.276 1 94.88 120 THR B N 1
ATOM 5281 C CA . THR B 1 120 ? -19.172 -4.227 0.025 1 94.88 120 THR B CA 1
ATOM 5282 C C . THR B 1 120 ? -18.453 -5.012 -1.063 1 94.88 120 THR B C 1
ATOM 5284 O O . THR B 1 120 ? -19.078 -5.633 -1.919 1 94.88 120 THR B O 1
ATOM 5287 N N . LEU B 1 121 ? -17.172 -4.969 -1.024 1 94.25 121 LEU B N 1
ATOM 5288 C CA . LEU B 1 121 ? -16.375 -5.773 -1.948 1 94.25 121 LEU B CA 1
ATOM 5289 C C . LEU B 1 121 ? -16.625 -7.262 -1.718 1 94.25 121 LEU B C 1
ATOM 5291 O O . LEU B 1 121 ? -16.844 -8.016 -2.67 1 94.25 121 LEU B O 1
ATOM 5295 N N . LEU B 1 122 ? -16.656 -7.66 -0.478 1 92.75 122 LEU B N 1
ATOM 5296 C CA . LEU B 1 122 ? -16.891 -9.047 -0.1 1 92.75 122 LEU B CA 1
ATOM 5297 C C . LEU B 1 122 ? -18.312 -9.477 -0.468 1 92.75 122 LEU B C 1
ATOM 5299 O O . LEU B 1 122 ? -18.547 -10.648 -0.77 1 92.75 122 LEU B O 1
ATOM 5303 N N . GLY B 1 123 ? -19.156 -8.586 -0.441 1 92.56 123 GLY B N 1
ATOM 5304 C CA . GLY B 1 123 ? -20.562 -8.906 -0.68 1 92.56 123 GLY B CA 1
ATOM 5305 C C . GLY B 1 123 ? -20.969 -8.789 -2.139 1 92.56 123 GLY B C 1
ATOM 5306 O O . GLY B 1 123 ? -22.094 -9.102 -2.506 1 92.56 123 GLY B O 1
ATOM 5307 N N . ALA B 1 124 ? -20.062 -8.352 -2.953 1 93.88 124 ALA B N 1
ATOM 5308 C CA . ALA B 1 124 ? -20.375 -8.164 -4.367 1 93.88 124 ALA B CA 1
ATOM 5309 C C . ALA B 1 124 ? -20.328 -9.484 -5.121 1 93.88 124 ALA B C 1
ATOM 5311 O O . ALA B 1 124 ? -19.75 -10.461 -4.652 1 93.88 124 ALA B O 1
ATOM 5312 N N . GLN B 1 125 ? -21 -9.539 -6.238 1 93 125 GLN B N 1
ATOM 5313 C CA . GLN B 1 125 ? -21.016 -10.719 -7.094 1 93 125 GLN B CA 1
ATOM 5314 C C . GLN B 1 125 ? -19.625 -11.008 -7.648 1 93 125 GLN B C 1
ATOM 5316 O O . GLN B 1 125 ? -18.875 -10.086 -7.992 1 93 125 GLN B O 1
ATOM 5321 N N . TRP B 1 126 ? -19.359 -12.242 -7.723 1 90.25 126 TRP B N 1
ATOM 5322 C CA . TRP B 1 126 ? -18.047 -12.688 -8.156 1 90.25 126 TRP B CA 1
ATOM 5323 C C . TRP B 1 126 ? -17.719 -12.172 -9.555 1 90.25 126 TRP B C 1
ATOM 5325 O O . TRP B 1 126 ? -16.578 -11.852 -9.859 1 90.25 126 TRP B O 1
ATOM 5335 N N . ARG B 1 127 ? -18.672 -12.086 -10.398 1 88.06 127 ARG B N 1
ATOM 5336 C CA . ARG B 1 127 ? -18.5 -11.602 -11.766 1 88.06 127 ARG B CA 1
ATOM 5337 C C . ARG B 1 127 ? -17.859 -10.219 -11.781 1 88.06 127 ARG B C 1
ATOM 5339 O O . ARG B 1 127 ? -17 -9.945 -12.609 1 88.06 127 ARG B O 1
ATOM 5346 N N . TRP B 1 128 ? -18.297 -9.445 -10.875 1 89.69 128 TRP B N 1
ATOM 5347 C CA . TRP B 1 128 ? -17.766 -8.086 -10.789 1 89.69 128 TRP B CA 1
ATOM 5348 C C . TRP B 1 128 ? -16.406 -8.078 -10.109 1 89.69 128 TRP B C 1
ATOM 5350 O O . TRP B 1 128 ? -15.508 -7.34 -10.523 1 89.69 128 TRP B O 1
ATOM 5360 N N . VAL B 1 129 ? -16.203 -8.844 -9.062 1 89.75 129 VAL B N 1
ATOM 5361 C CA . VAL B 1 129 ? -14.992 -8.859 -8.258 1 89.75 129 VAL B CA 1
ATOM 5362 C C . VAL B 1 129 ? -13.812 -9.297 -9.117 1 89.75 129 VAL B C 1
ATOM 5364 O O . VAL B 1 129 ? -12.711 -8.742 -9.008 1 89.75 129 VAL B O 1
ATOM 5367 N N . VAL B 1 130 ? -14 -10.289 -9.984 1 81.31 130 VAL B N 1
ATOM 5368 C CA . VAL B 1 130 ? -12.93 -10.852 -10.797 1 81.31 130 VAL B CA 1
ATOM 5369 C C . VAL B 1 130 ? -12.445 -9.82 -11.805 1 81.31 130 VAL B C 1
ATOM 5371 O O . VAL B 1 130 ? -11.289 -9.852 -12.227 1 81.31 130 VAL B O 1
ATOM 5374 N N . ALA B 1 131 ? -13.273 -8.914 -12.125 1 80.19 131 ALA B N 1
ATOM 5375 C CA . ALA B 1 131 ? -12.945 -7.887 -13.109 1 80.19 131 ALA B CA 1
ATOM 5376 C C . ALA B 1 131 ? -12.148 -6.746 -12.477 1 80.19 131 ALA B C 1
ATOM 5378 O O . ALA B 1 131 ? -11.555 -5.926 -13.172 1 80.19 131 ALA B O 1
ATOM 5379 N N . GLN B 1 132 ? -12.07 -6.758 -11.156 1 83.56 132 GLN B N 1
ATOM 5380 C CA . GLN B 1 132 ? -11.383 -5.676 -10.461 1 83.56 132 GLN B CA 1
ATOM 5381 C C . GLN B 1 132 ? -9.891 -5.973 -10.312 1 83.56 132 GLN B C 1
ATOM 5383 O O . GLN B 1 132 ? -9.492 -7.137 -10.195 1 83.56 132 GLN B O 1
ATOM 5388 N N . ARG B 1 133 ? -9.086 -4.875 -10.273 1 78.38 133 ARG B N 1
ATOM 5389 C CA . ARG B 1 133 ? -7.652 -5.008 -10.016 1 78.38 133 ARG B CA 1
ATOM 5390 C C . ARG B 1 133 ? -7.363 -5 -8.523 1 78.38 133 ARG B C 1
ATOM 5392 O O . ARG B 1 133 ? -7.77 -4.078 -7.809 1 78.38 133 ARG B O 1
ATOM 5399 N N . THR B 1 134 ? -6.613 -6.055 -8.117 1 81.44 134 THR B N 1
ATOM 5400 C CA . THR B 1 134 ? -6.312 -6.223 -6.699 1 81.44 134 THR B CA 1
ATOM 5401 C C . THR B 1 134 ? -5.5 -5.039 -6.176 1 81.44 134 THR B C 1
ATOM 5403 O O . THR B 1 134 ? -5.754 -4.543 -5.078 1 81.44 134 THR B O 1
ATOM 5406 N N . ALA B 1 135 ? -4.543 -4.531 -6.934 1 78.06 135 ALA B N 1
ATOM 5407 C CA . ALA B 1 135 ? -3.688 -3.43 -6.504 1 78.06 135 ALA B CA 1
ATOM 5408 C C . ALA B 1 135 ? -4.492 -2.148 -6.32 1 78.06 135 ALA B C 1
ATOM 5410 O O . ALA B 1 135 ? -4.227 -1.365 -5.402 1 78.06 135 ALA B O 1
ATOM 5411 N N . GLU B 1 136 ? -5.465 -1.979 -7.223 1 83.88 136 GLU B N 1
ATOM 5412 C CA . GLU B 1 136 ? -6.312 -0.792 -7.129 1 83.88 136 GLU B CA 1
ATOM 5413 C C . GLU B 1 136 ? -7.188 -0.837 -5.879 1 83.88 136 GLU B C 1
ATOM 5415 O O . GLU B 1 136 ? -7.402 0.186 -5.227 1 83.88 136 GLU B O 1
ATOM 5420 N N . GLN B 1 137 ? -7.711 -2.025 -5.645 1 90.44 137 GLN B N 1
ATOM 5421 C CA . GLN B 1 137 ? -8.531 -2.186 -4.449 1 90.44 137 GLN B CA 1
ATOM 5422 C C . GLN B 1 137 ? -7.699 -2.01 -3.182 1 90.44 137 GLN B C 1
ATOM 5424 O O . GLN B 1 137 ? -8.164 -1.406 -2.211 1 90.44 137 GLN B O 1
ATOM 5429 N N . ALA B 1 138 ? -6.508 -2.533 -3.201 1 88.94 138 ALA B N 1
ATOM 5430 C CA . ALA B 1 138 ? -5.613 -2.354 -2.061 1 88.94 138 ALA B CA 1
ATOM 5431 C C . ALA B 1 138 ? -5.297 -0.876 -1.839 1 88.94 138 ALA B C 1
ATOM 5433 O O . ALA B 1 138 ? -5.32 -0.393 -0.705 1 88.94 138 ALA B O 1
ATOM 5434 N N . ASN B 1 139 ? -5.004 -0.16 -2.896 1 87.56 139 ASN B N 1
ATOM 5435 C CA . ASN B 1 139 ? -4.719 1.268 -2.805 1 87.56 139 ASN B CA 1
ATOM 5436 C C . ASN B 1 139 ? -5.898 2.041 -2.229 1 87.56 139 ASN B C 1
ATOM 5438 O O . ASN B 1 139 ? -5.719 2.945 -1.413 1 87.56 139 ASN B O 1
ATOM 5442 N N . LEU B 1 140 ? -7.051 1.725 -2.705 1 91.44 140 LEU B N 1
ATOM 5443 C CA . LEU B 1 140 ? -8.25 2.398 -2.232 1 91.44 140 LEU B CA 1
ATOM 5444 C C . LEU B 1 140 ? -8.438 2.191 -0.733 1 91.44 140 LEU B C 1
ATOM 5446 O O . LEU B 1 140 ? -8.68 3.148 0.005 1 91.44 140 LEU B O 1
ATOM 5450 N N . LEU B 1 141 ? -8.273 0.963 -0.298 1 93.5 141 LEU B N 1
ATOM 5451 C CA . LEU B 1 141 ? -8.555 0.589 1.083 1 93.5 141 LEU B CA 1
ATOM 5452 C C . LEU B 1 141 ? -7.461 1.089 2.02 1 93.5 141 LEU B C 1
ATOM 5454 O O . LEU B 1 141 ? -7.695 1.268 3.217 1 93.5 141 LEU B O 1
ATOM 5458 N N . LEU B 1 142 ? -6.293 1.342 1.478 1 90.19 142 LEU B N 1
ATOM 5459 C CA . LEU B 1 142 ? -5.168 1.729 2.326 1 90.19 142 LEU B CA 1
ATOM 5460 C C . LEU B 1 142 ? -4.871 3.217 2.184 1 90.19 142 LEU B C 1
ATOM 5462 O O . LEU B 1 142 ? -5.258 4.02 3.037 1 90.19 142 LEU B O 1
ATOM 5466 N N . SER B 1 143 ? -4.473 3.66 0.997 1 87.44 143 SER B N 1
ATOM 5467 C CA . SER B 1 143 ? -3.955 5.008 0.789 1 87.44 143 SER B CA 1
ATOM 5468 C C . SER B 1 143 ? -5.09 6.016 0.639 1 87.44 143 SER B C 1
ATOM 5470 O O . SER B 1 143 ? -5.059 7.09 1.249 1 87.44 143 SER B O 1
ATOM 5472 N N . ASP B 1 144 ? -6.078 5.719 -0.153 1 90.88 144 ASP B N 1
ATOM 5473 C CA . ASP B 1 144 ? -7.148 6.68 -0.407 1 90.88 144 ASP B CA 1
ATOM 5474 C C . ASP B 1 144 ? -7.969 6.934 0.855 1 90.88 144 ASP B C 1
ATOM 5476 O O . ASP B 1 144 ? -8.305 8.078 1.166 1 90.88 144 ASP B O 1
ATOM 5480 N N . VAL B 1 145 ? -8.266 5.871 1.532 1 93.5 145 VAL B N 1
ATOM 5481 C CA . VAL B 1 145 ? -9.055 6.016 2.756 1 93.5 145 VAL B CA 1
ATOM 5482 C C . VAL B 1 145 ? -8.273 6.844 3.771 1 93.5 145 VAL B C 1
ATOM 5484 O O . VAL B 1 145 ? -8.844 7.695 4.461 1 93.5 145 VAL B O 1
ATOM 5487 N N . ALA B 1 146 ? -6.98 6.594 3.877 1 89.5 146 ALA B N 1
ATOM 5488 C CA . ALA B 1 146 ? -6.145 7.383 4.777 1 89.5 146 ALA B CA 1
ATOM 5489 C C . ALA B 1 146 ? -6.145 8.859 4.375 1 89.5 146 ALA B C 1
ATOM 5491 O O . ALA B 1 146 ? -6.238 9.742 5.23 1 89.5 146 ALA B O 1
ATOM 5492 N N . ARG B 1 147 ? -6.066 9.109 3.119 1 89.25 147 ARG B N 1
ATOM 5493 C CA . ARG B 1 147 ? -6.086 10.469 2.596 1 89.25 147 ARG B CA 1
ATOM 5494 C C . ARG B 1 147 ? -7.41 11.156 2.906 1 89.25 147 ARG B C 1
ATOM 5496 O O . ARG B 1 147 ? -7.438 12.352 3.215 1 89.25 147 ARG B O 1
ATOM 5503 N N . ILE B 1 148 ? -8.461 10.445 2.834 1 94.06 148 ILE B N 1
ATOM 5504 C CA . ILE B 1 148 ? -9.781 10.984 3.129 1 94.06 148 ILE B CA 1
ATOM 5505 C C . ILE B 1 148 ? -9.867 11.359 4.605 1 94.06 148 ILE B C 1
ATOM 5507 O O . ILE B 1 148 ? -10.391 12.422 4.953 1 94.06 148 ILE B O 1
ATOM 5511 N N . GLY B 1 149 ? -9.383 10.445 5.445 1 93.25 149 GLY B N 1
ATOM 5512 C CA . GLY B 1 149 ? -9.367 10.758 6.863 1 93.25 149 GLY B CA 1
ATOM 5513 C C . GLY B 1 149 ? -8.609 12.039 7.188 1 93.25 149 GLY B C 1
ATOM 5514 O O . GLY B 1 149 ? -9.109 12.891 7.918 1 93.25 149 GLY B O 1
ATOM 5515 N N . ILE B 1 150 ? -7.492 12.156 6.602 1 89.38 150 ILE B N 1
ATOM 5516 C CA . ILE B 1 150 ? -6.68 13.359 6.793 1 89.38 150 ILE B CA 1
ATOM 5517 C C . ILE B 1 150 ? -7.418 14.57 6.238 1 89.38 150 ILE B C 1
ATOM 5519 O O . ILE B 1 150 ? -7.445 15.633 6.871 1 89.38 150 ILE B O 1
ATOM 5523 N N . GLY B 1 151 ? -7.996 14.375 5.09 1 92.12 151 GLY B N 1
ATOM 5524 C CA . GLY B 1 151 ? -8.789 15.438 4.5 1 92.12 151 GLY B CA 1
ATOM 5525 C C . GLY B 1 151 ? -9.938 15.883 5.387 1 92.12 151 GLY B C 1
ATOM 5526 O O . GLY B 1 151 ? -10.203 17.078 5.512 1 92.12 151 GLY B O 1
ATOM 5527 N N . LEU B 1 152 ? -10.609 14.977 6 1 93.88 152 LEU B N 1
ATOM 5528 C CA . LEU B 1 152 ? -11.695 15.305 6.918 1 93.88 152 LEU B CA 1
ATOM 5529 C C . LEU B 1 152 ? -11.188 16.125 8.094 1 93.88 152 LEU B C 1
ATOM 5531 O O . LEU B 1 152 ? -11.852 17.062 8.539 1 93.88 152 LEU B O 1
ATOM 5535 N N . GLY B 1 153 ? -10.016 15.711 8.531 1 92.19 153 GLY B N 1
ATOM 5536 C CA . GLY B 1 153 ? -9.398 16.516 9.578 1 92.19 153 GLY B CA 1
ATOM 5537 C C . GLY B 1 153 ? -9.195 17.969 9.18 1 92.19 153 GLY B C 1
ATOM 5538 O O . GLY B 1 153 ? -9.508 18.875 9.953 1 92.19 153 GLY B O 1
ATOM 5539 N N . HIS B 1 154 ? -8.781 18.172 8.008 1 91.81 154 HIS B N 1
ATOM 5540 C CA . HIS B 1 154 ? -8.602 19.516 7.488 1 91.81 154 HIS B CA 1
ATOM 5541 C C . HIS B 1 154 ? -9.938 20.219 7.297 1 91.81 154 HIS B C 1
ATOM 5543 O O . HIS B 1 154 ? -10.062 21.422 7.539 1 91.81 154 HIS B O 1
ATOM 5549 N N . GLY B 1 155 ? -10.914 19.469 6.871 1 92 155 GLY B N 1
ATOM 5550 C CA . GLY B 1 155 ? -12.25 20.031 6.758 1 92 155 GLY B CA 1
ATOM 5551 C C . GLY B 1 155 ? -12.805 20.531 8.078 1 92 155 GLY B C 1
ATOM 5552 O O . GLY B 1 155 ? -13.336 21.641 8.156 1 92 155 GLY B O 1
ATOM 5553 N N . MET B 1 156 ? -12.641 19.75 9.07 1 91.12 156 MET B N 1
ATOM 5554 C CA . MET B 1 156 ? -13.102 20.156 10.398 1 91.12 156 MET B CA 1
ATOM 5555 C C . MET B 1 156 ? -12.281 21.328 10.938 1 91.12 156 MET B C 1
ATOM 5557 O O . MET B 1 156 ? -12.812 22.219 11.602 1 91.12 156 MET B O 1
ATOM 5561 N N . GLY B 1 157 ? -10.977 21.25 10.609 1 89.19 157 GLY B N 1
ATOM 5562 C CA . GLY B 1 157 ? -10.141 22.375 10.977 1 89.19 157 GLY B CA 1
ATOM 5563 C C . GLY B 1 157 ? -10.562 23.672 10.305 1 89.19 157 GLY B C 1
ATOM 5564 O O . GLY B 1 157 ? -10.531 24.734 10.93 1 89.19 157 GLY B O 1
ATOM 5565 N N . MET B 1 158 ? -10.969 23.562 9.117 1 90 158 MET B N 1
ATOM 5566 C CA . MET B 1 158 ? -11.477 24.719 8.375 1 90 158 MET B CA 1
ATOM 5567 C C . MET B 1 158 ? -12.727 25.281 9.039 1 90 158 MET B C 1
ATOM 5569 O O . MET B 1 158 ? -12.82 26.5 9.258 1 90 158 MET B O 1
ATOM 5573 N N . LEU B 1 159 ? -13.594 24.469 9.453 1 89.12 159 LEU B N 1
ATOM 5574 C CA . LEU B 1 159 ? -14.836 24.891 10.086 1 89.12 159 LEU B CA 1
ATOM 5575 C C . LEU B 1 159 ? -14.555 25.547 11.438 1 89.12 159 LEU B C 1
ATOM 5577 O O . LEU B 1 159 ? -15.18 26.547 11.781 1 89.12 159 LEU B O 1
ATOM 5581 N N . ALA B 1 160 ? -13.664 24.953 12.125 1 88.19 160 ALA B N 1
ATOM 5582 C CA . ALA B 1 160 ? -13.297 25.5 13.422 1 88.19 160 ALA B CA 1
ATOM 5583 C C . ALA B 1 160 ? -12.688 26.891 13.258 1 88.19 160 ALA B C 1
ATOM 5585 O O . ALA B 1 160 ? -13 27.812 14.023 1 88.19 160 ALA B O 1
ATOM 5586 N N . SER B 1 161 ? -11.781 27.031 12.305 1 87.75 161 SER B N 1
ATOM 5587 C CA . SER B 1 161 ? -11.133 28.312 12.055 1 87.75 161 SER B CA 1
ATOM 5588 C C . SER B 1 161 ? -12.148 29.359 11.633 1 87.75 161 SER B C 1
ATOM 5590 O O . SER B 1 161 ? -12.07 30.516 12.07 1 87.75 161 SER B O 1
ATOM 5592 N N . LEU B 1 162 ? -13.047 29 10.82 1 85.31 162 LEU B N 1
ATOM 5593 C CA . LEU B 1 162 ? -14.07 29.922 10.352 1 85.31 162 LEU B CA 1
ATOM 5594 C C . LEU B 1 162 ? -15 30.328 11.492 1 85.31 162 LEU B C 1
ATOM 5596 O O . LEU B 1 162 ? -15.422 31.484 11.57 1 85.31 162 LEU B O 1
ATOM 5600 N N . ALA B 1 163 ? -15.32 29.406 12.32 1 85.81 163 ALA B N 1
ATOM 5601 C CA . ALA B 1 163 ? -16.156 29.703 13.477 1 85.81 163 ALA B CA 1
ATOM 5602 C C . ALA B 1 163 ? -15.453 30.703 14.406 1 85.81 163 ALA B C 1
ATOM 5604 O O . ALA B 1 163 ? -16.062 31.656 14.867 1 85.81 163 ALA B O 1
ATOM 5605 N N . THR B 1 164 ? -14.219 30.453 14.656 1 84.25 164 THR B N 1
ATOM 5606 C CA . THR B 1 164 ? -13.453 31.344 15.516 1 84.25 164 THR B CA 1
ATOM 5607 C C . THR B 1 164 ? -13.305 32.719 14.867 1 84.25 164 THR B C 1
ATOM 5609 O O . THR B 1 164 ? -13.391 33.75 15.547 1 84.25 164 THR B O 1
ATOM 5612 N N . ALA B 1 165 ? -13.055 32.719 13.547 1 86.06 165 ALA B N 1
ATOM 5613 C CA . ALA B 1 165 ? -12.945 34 12.82 1 86.06 165 ALA B CA 1
ATOM 5614 C C . ALA B 1 165 ? -14.234 34.781 12.922 1 86.06 165 ALA B C 1
ATOM 5616 O O . ALA B 1 165 ? -14.203 36.031 13.055 1 86.06 165 ALA B O 1
ATOM 5617 N N . ALA B 1 166 ? -15.359 34.156 12.875 1 85.81 166 ALA B N 1
ATOM 5618 C CA . ALA B 1 166 ? -16.656 34.812 12.977 1 85.81 166 ALA B CA 1
ATOM 5619 C C . ALA B 1 166 ? -16.828 35.469 14.336 1 85.81 166 ALA B C 1
ATOM 5621 O O . ALA B 1 166 ? -17.375 36.562 14.438 1 85.81 166 ALA B O 1
ATOM 5622 N N . VAL B 1 167 ? -16.359 34.812 15.336 1 82.44 167 VAL B N 1
ATOM 5623 C CA . VAL B 1 167 ? -16.469 35.344 16.688 1 82.44 167 VAL B CA 1
ATOM 5624 C C . VAL B 1 167 ? -15.594 36.594 16.812 1 82.44 167 VAL B C 1
ATOM 5626 O O . VAL B 1 167 ? -16.016 37.594 17.422 1 82.44 167 VAL B O 1
ATOM 5629 N N . TYR B 1 168 ? -14.352 36.531 16.25 1 81.31 168 TYR B N 1
ATOM 5630 C CA . TYR B 1 168 ? -13.469 37.688 16.266 1 81.31 168 TYR B CA 1
ATOM 5631 C C . TYR B 1 168 ? -14.078 38.844 15.492 1 81.31 168 TYR B C 1
ATOM 5633 O O . TYR B 1 168 ? -13.953 40 15.891 1 81.31 168 TYR B O 1
ATOM 5641 N N . LEU B 1 169 ? -14.688 38.5 14.398 1 85.19 169 LEU B N 1
ATOM 5642 C CA . LEU B 1 169 ? -15.336 39.531 13.602 1 85.19 169 LEU B CA 1
ATOM 5643 C C . LEU B 1 169 ? -16.484 40.188 14.367 1 85.19 169 LEU B C 1
ATOM 5645 O O . LEU B 1 169 ? -16.672 41.406 14.32 1 85.19 169 LEU B O 1
ATOM 5649 N N . LEU B 1 170 ? -17.234 39.344 15.078 1 83.94 170 LEU B N 1
ATOM 5650 C CA . LEU B 1 170 ? -18.344 39.875 15.883 1 83.94 170 LEU B CA 1
ATOM 5651 C C . LEU B 1 170 ? -17.828 40.75 17 1 83.94 170 LEU B C 1
ATOM 5653 O O . LEU B 1 170 ? -18.422 41.812 17.281 1 83.94 170 LEU B O 1
ATOM 5657 N N . ALA B 1 171 ? -16.719 40.375 17.594 1 77.12 171 ALA B N 1
ATOM 5658 C CA . ALA B 1 171 ? -16.094 41.188 18.625 1 77.12 171 ALA B CA 1
ATOM 5659 C C . ALA B 1 171 ? -15.625 42.531 18.047 1 77.12 171 ALA B C 1
ATOM 5661 O O . ALA B 1 171 ? -15.734 43.562 18.703 1 77.12 171 ALA B O 1
ATOM 5662 N N . ALA B 1 172 ? -15.086 42.5 16.812 1 80.88 172 ALA B N 1
ATOM 5663 C CA . ALA B 1 172 ? -14.625 43.719 16.156 1 80.88 172 ALA B CA 1
ATOM 5664 C C . ALA B 1 172 ? -15.781 44.688 15.875 1 80.88 172 ALA B C 1
ATOM 5666 O O . ALA B 1 172 ? -15.641 45.906 15.984 1 80.88 172 ALA B O 1
ATOM 5667 N N . PHE B 1 173 ? -16.922 44.125 15.594 1 84.88 173 PHE B N 1
ATOM 5668 C CA . PHE B 1 173 ? -18.094 44.938 15.32 1 84.88 173 PHE B CA 1
ATOM 5669 C C . PHE B 1 173 ? -18.594 45.656 16.578 1 84.88 173 PHE B C 1
ATOM 5671 O O . PHE B 1 173 ? -19.125 46.75 16.5 1 84.88 173 PHE B O 1
ATOM 5678 N N . THR B 1 174 ? -18.375 45.031 17.734 1 78.75 174 THR B N 1
ATOM 5679 C CA . THR B 1 174 ? -18.797 45.656 19 1 78.75 174 THR B CA 1
ATOM 5680 C C . THR B 1 174 ? -17.875 46.812 19.359 1 78.75 174 THR B C 1
ATOM 5682 O O . THR B 1 174 ? -18.281 47.719 20.109 1 78.75 174 THR B O 1
ATOM 5685 N N . LEU B 1 175 ? -16.656 46.781 18.875 1 75.69 175 LEU B N 1
ATOM 5686 C CA . LEU B 1 175 ? -15.711 47.844 19.188 1 75.69 175 LEU B CA 1
ATOM 5687 C C . LEU B 1 175 ? -15.883 49.031 18.234 1 75.69 175 LEU B C 1
ATOM 5689 O O . LEU B 1 175 ? -16.109 50.156 18.688 1 75.69 175 LEU B O 1
ATOM 5693 N N . HIS B 1 176 ? -15.766 48.844 16.969 1 81.81 176 HIS B N 1
ATOM 5694 C CA . HIS B 1 176 ? -15.953 49.875 15.945 1 81.81 176 HIS B CA 1
ATOM 5695 C C . HIS B 1 176 ? -16.516 49.281 14.664 1 81.81 176 HIS B C 1
ATOM 5697 O O . HIS B 1 176 ? -15.789 48.625 13.891 1 81.81 176 HIS B O 1
ATOM 5703 N N . TRP B 1 177 ? -17.75 49.531 14.352 1 83.88 177 TRP B N 1
ATOM 5704 C CA . TRP B 1 177 ? -18.453 48.812 13.289 1 83.88 177 TRP B CA 1
ATOM 5705 C C . TRP B 1 177 ? -17.922 49.219 11.914 1 83.88 177 TRP B C 1
ATOM 5707 O O . TRP B 1 177 ? -17.938 48.406 10.984 1 83.88 177 TRP B O 1
ATOM 5717 N N . LYS B 1 178 ? -17.438 50.5 11.75 1 84.44 178 LYS B N 1
ATOM 5718 C CA . LYS B 1 178 ? -16.969 50.938 10.438 1 84.44 178 LYS B CA 1
ATOM 5719 C C . LYS B 1 178 ? -15.68 50.188 10.055 1 84.44 178 LYS B C 1
ATOM 5721 O O . LYS B 1 178 ? -15.547 49.719 8.93 1 84.44 178 LYS B O 1
ATOM 5726 N N . LEU B 1 179 ? -14.836 50.125 11.039 1 81.5 179 LEU B N 1
ATOM 5727 C CA . LEU B 1 179 ? -13.578 49.438 10.781 1 81.5 179 LEU B CA 1
ATOM 5728 C C . LEU B 1 179 ? -13.789 47.938 10.656 1 81.5 179 LEU B C 1
ATOM 5730 O O . LEU B 1 179 ? -13.117 47.281 9.859 1 81.5 179 LEU B O 1
ATOM 5734 N N . ALA B 1 180 ? -14.711 47.406 11.43 1 86 180 ALA B N 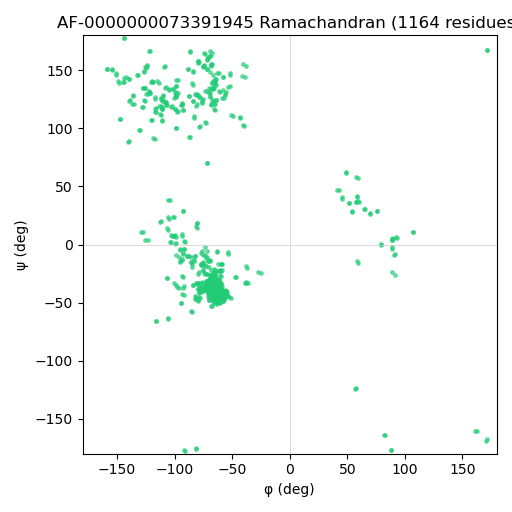1
ATOM 5735 C CA . ALA B 1 180 ? -15.031 45.969 11.344 1 86 180 ALA B CA 1
ATOM 5736 C C . ALA B 1 180 ? -15.617 45.625 9.977 1 86 180 ALA B C 1
ATOM 5738 O O . ALA B 1 180 ? -15.32 44.562 9.422 1 86 180 ALA B O 1
ATOM 5739 N N . LEU B 1 181 ? -16.406 46.469 9.531 1 87.44 181 LEU B N 1
ATOM 5740 C CA . LEU B 1 181 ? -17 46.281 8.211 1 87.44 181 LEU B CA 1
ATOM 5741 C C . LEU B 1 181 ? -15.938 46.312 7.125 1 87.44 181 LEU B C 1
ATOM 5743 O O . LEU B 1 181 ? -15.984 45.5 6.184 1 87.44 181 LEU B O 1
ATOM 5747 N N . ALA B 1 182 ? -15.039 47.219 7.23 1 81.75 182 ALA B N 1
ATOM 5748 C CA . ALA B 1 182 ? -13.938 47.281 6.27 1 81.75 182 ALA B CA 1
ATOM 5749 C C . ALA B 1 182 ? -13.109 46 6.297 1 81.75 182 ALA B C 1
ATOM 5751 O O . ALA B 1 182 ? -12.695 45.5 5.246 1 81.75 182 ALA B O 1
ATOM 5752 N N . CYS B 1 183 ? -12.859 45.5 7.477 1 82.31 183 CYS B N 1
ATOM 5753 C CA . CYS B 1 183 ? -12.117 44.25 7.633 1 82.31 183 CYS B CA 1
ATOM 5754 C C . CYS B 1 183 ? -12.883 43.094 7.023 1 82.31 183 CYS B C 1
ATOM 5756 O O . CYS B 1 183 ? -12.297 42.219 6.363 1 82.31 183 CYS B O 1
ATOM 5758 N N . ALA B 1 184 ? -14.156 43.031 7.285 1 86.31 184 ALA B N 1
ATOM 5759 C CA . ALA B 1 184 ? -15 41.969 6.766 1 86.31 184 ALA B CA 1
ATOM 5760 C C . ALA B 1 184 ? -15.031 42 5.238 1 86.31 184 ALA B C 1
ATOM 5762 O O . ALA B 1 184 ? -14.922 40.938 4.598 1 86.31 184 ALA B O 1
ATOM 5763 N N . LEU B 1 185 ? -15.156 43.156 4.715 1 85.56 185 LEU B N 1
ATOM 5764 C CA . LEU B 1 185 ? -15.219 43.281 3.264 1 85.56 185 LEU B CA 1
ATOM 5765 C C . LEU B 1 185 ? -13.867 42.969 2.625 1 85.56 185 LEU B C 1
ATOM 5767 O O . LEU B 1 185 ? -13.805 42.344 1.574 1 85.56 185 LEU B O 1
ATOM 5771 N N . GLY B 1 186 ? -12.797 43.469 3.232 1 82.81 186 GLY B N 1
ATOM 5772 C CA . GLY B 1 186 ? -11.469 43.125 2.74 1 82.81 186 GLY B CA 1
ATOM 5773 C C . GLY B 1 186 ? -11.18 41.625 2.791 1 82.81 186 GLY B C 1
ATOM 5774 O O . GLY B 1 186 ? -10.633 41.062 1.841 1 82.81 186 GLY B O 1
ATOM 5775 N N . GLY B 1 187 ? -11.531 41.031 3.93 1 81.94 187 GLY B N 1
ATOM 5776 C CA . GLY B 1 187 ? -11.375 39.594 4.059 1 81.94 187 GLY B CA 1
ATOM 5777 C C . GLY B 1 187 ? -12.172 38.812 3.035 1 81.94 187 GLY B C 1
ATOM 5778 O O . GLY B 1 187 ? -11.664 37.875 2.439 1 81.94 187 GLY B O 1
ATOM 5779 N N . ALA B 1 188 ? -13.406 39.188 2.902 1 81.94 188 ALA B N 1
ATOM 5780 C CA . ALA B 1 188 ? -14.266 38.531 1.916 1 81.94 188 ALA B CA 1
ATOM 5781 C C . ALA B 1 188 ? -13.688 38.656 0.511 1 81.94 188 ALA B C 1
ATOM 5783 O O . ALA B 1 188 ? -13.719 37.719 -0.271 1 81.94 188 ALA B O 1
ATOM 5784 N N . LEU B 1 189 ? -13.227 39.844 0.227 1 80.81 189 LEU B N 1
ATOM 5785 C CA . LEU B 1 189 ? -12.625 40.094 -1.081 1 80.81 189 LEU B CA 1
ATOM 5786 C C . LEU B 1 189 ? -11.406 39.188 -1.286 1 80.81 189 LEU B C 1
ATOM 5788 O O . LEU B 1 189 ? -11.219 38.625 -2.367 1 80.81 189 LEU B O 1
ATOM 5792 N N . LEU B 1 190 ? -10.625 39.031 -0.238 1 81.81 190 LEU B N 1
ATOM 5793 C CA . LEU B 1 190 ? -9.453 38.156 -0.313 1 81.81 190 LEU B CA 1
ATOM 5794 C C . LEU B 1 190 ? -9.852 36.719 -0.541 1 81.81 190 LEU B C 1
ATOM 5796 O O . LEU B 1 190 ? -9.227 36 -1.346 1 81.81 190 LEU B O 1
ATOM 5800 N N . LEU B 1 191 ? -10.859 36.281 0.08 1 79.5 191 LEU B N 1
ATOM 5801 C CA . LEU B 1 191 ? -11.312 34.875 -0.042 1 79.5 191 LEU B CA 1
ATOM 5802 C C . LEU B 1 191 ? -11.875 34.625 -1.435 1 79.5 191 LEU B C 1
ATOM 5804 O O . LEU B 1 191 ? -11.656 33.562 -2.006 1 79.5 191 LEU B O 1
ATOM 5808 N N . VAL B 1 192 ? -12.594 35.562 -1.969 1 78.5 192 VAL B N 1
ATOM 5809 C CA . VAL B 1 192 ? -13.188 35.438 -3.293 1 78.5 192 VAL B CA 1
ATOM 5810 C C . VAL B 1 192 ? -12.086 35.406 -4.352 1 78.5 192 VAL B C 1
ATOM 5812 O O . VAL B 1 192 ? -12.172 34.625 -5.312 1 78.5 192 VAL B O 1
ATOM 5815 N N . LEU B 1 193 ? -11.094 36.156 -4.137 1 77.31 193 LEU B N 1
ATOM 5816 C CA . LEU B 1 193 ? -9.984 36.219 -5.09 1 77.31 193 LEU B CA 1
ATOM 5817 C C . LEU B 1 193 ? -9.234 34.875 -5.102 1 77.31 193 LEU B C 1
ATOM 5819 O O . LEU B 1 193 ? -8.719 34.469 -6.141 1 77.31 193 LEU B O 1
ATOM 5823 N N . LEU B 1 194 ? -9.336 34.219 -3.988 1 77.94 194 LEU B N 1
ATOM 5824 C CA . LEU B 1 194 ? -8.609 32.938 -3.883 1 77.94 194 LEU B CA 1
ATOM 5825 C C . LEU B 1 194 ? -9.508 31.766 -4.234 1 77.94 194 LEU B C 1
ATOM 5827 O O . LEU B 1 194 ? -9.023 30.656 -4.449 1 77.94 194 LEU B O 1
ATOM 5831 N N . ALA B 1 195 ? -10.82 31.969 -4.293 1 74.38 195 ALA B N 1
ATOM 5832 C CA . ALA B 1 195 ? -11.781 30.906 -4.582 1 74.38 195 ALA B CA 1
ATOM 5833 C C . ALA B 1 195 ? -11.625 30.406 -6.012 1 74.38 195 ALA B C 1
ATOM 5835 O O . ALA B 1 195 ? -11.984 29.266 -6.316 1 74.38 195 ALA B O 1
ATOM 5836 N N . GLY B 1 196 ? -11.125 31.156 -6.918 1 72.44 196 GLY B N 1
ATOM 5837 C CA . GLY B 1 196 ? -10.984 30.75 -8.305 1 72.44 196 GLY B CA 1
ATOM 5838 C C . GLY B 1 196 ? -10.047 29.562 -8.484 1 72.44 196 GLY B C 1
ATOM 5839 O O . GLY B 1 196 ? -10.07 28.906 -9.523 1 72.44 196 GLY B O 1
ATOM 5840 N N . HIS B 1 197 ? -9.414 29.141 -7.449 1 80.19 197 HIS B N 1
ATOM 5841 C CA . HIS B 1 197 ? -8.398 28.109 -7.633 1 80.19 197 HIS B CA 1
ATOM 5842 C C . HIS B 1 197 ? -8.875 26.766 -7.113 1 80.19 197 HIS B C 1
ATOM 5844 O O . HIS B 1 197 ? -8.102 25.812 -7.051 1 80.19 197 HIS B O 1
ATOM 5850 N N . ARG B 1 198 ? -10.188 26.703 -6.875 1 80.62 198 ARG B N 1
ATOM 5851 C CA . ARG B 1 198 ? -10.719 25.469 -6.289 1 80.62 198 ARG B CA 1
ATOM 5852 C C . ARG B 1 198 ? -10.688 24.328 -7.297 1 80.62 198 ARG B C 1
ATOM 5854 O O . ARG B 1 198 ? -10.305 23.203 -6.953 1 80.62 198 ARG B O 1
ATOM 5861 N N . ARG B 1 199 ? -11 24.594 -8.484 1 83 199 ARG B N 1
ATOM 5862 C CA . ARG B 1 199 ? -11.016 23.578 -9.531 1 83 199 ARG B CA 1
ATOM 5863 C C . ARG B 1 199 ? -9.609 23.078 -9.836 1 83 199 ARG B C 1
ATOM 5865 O O . ARG B 1 199 ? -9.414 21.875 -10.078 1 83 199 ARG B O 1
ATOM 5872 N N . GLY B 1 200 ? -8.75 24.047 -9.742 1 85.56 200 GLY B N 1
ATOM 5873 C CA . GLY B 1 200 ? -7.367 23.656 -9.984 1 85.56 200 GLY B CA 1
ATOM 5874 C C . GLY B 1 200 ? -6.809 22.734 -8.914 1 85.56 200 GLY B C 1
ATOM 5875 O O . GLY B 1 200 ? -6.113 21.766 -9.219 1 85.56 200 GLY B O 1
ATOM 5876 N N . VAL B 1 201 ? -7.223 22.969 -7.746 1 87.38 201 VAL B N 1
ATOM 5877 C CA . VAL B 1 201 ? -6.746 22.172 -6.621 1 87.38 201 VAL B CA 1
ATOM 5878 C C . VAL B 1 201 ? -7.363 20.766 -6.684 1 87.38 201 VAL B C 1
ATOM 5880 O O . VAL B 1 201 ? -6.676 19.766 -6.457 1 87.38 201 VAL B O 1
ATOM 5883 N N . MET B 1 202 ? -8.609 20.656 -7.043 1 87.44 202 MET B N 1
ATOM 5884 C CA . MET B 1 202 ? -9.273 19.359 -7.16 1 87.44 202 MET B CA 1
ATOM 5885 C C . MET B 1 202 ? -8.68 18.547 -8.305 1 87.44 202 MET B C 1
ATOM 5887 O O . MET B 1 202 ? -8.531 17.328 -8.188 1 87.44 202 MET B O 1
ATOM 5891 N N . ALA B 1 203 ? -8.383 19.25 -9.336 1 89.69 203 ALA B N 1
ATOM 5892 C CA . ALA B 1 203 ? -7.75 18.562 -10.461 1 89.69 203 ALA B CA 1
ATOM 5893 C C . ALA B 1 203 ? -6.398 17.984 -10.055 1 89.69 203 ALA B C 1
ATOM 5895 O O . ALA B 1 203 ? -6.047 16.875 -10.453 1 89.69 203 ALA B O 1
ATOM 5896 N N . LEU B 1 204 ? -5.648 18.734 -9.312 1 89.06 204 LEU B N 1
ATOM 5897 C CA . LEU B 1 204 ? -4.367 18.25 -8.812 1 89.06 204 LEU B CA 1
ATOM 5898 C C . LEU B 1 204 ? -4.559 17.047 -7.902 1 89.06 204 LEU B C 1
ATOM 5900 O O . LEU B 1 204 ? -3.758 16.109 -7.93 1 89.06 204 LEU B O 1
ATOM 5904 N N . GLY B 1 205 ? -5.617 17.094 -7.168 1 88.19 205 GLY B N 1
ATOM 5905 C CA . GLY B 1 205 ? -5.949 15.961 -6.32 1 88.19 205 GLY B CA 1
ATOM 5906 C C . GLY B 1 205 ? -6.262 14.703 -7.098 1 88.19 205 GLY B C 1
ATOM 5907 O O . GLY B 1 205 ? -5.828 13.609 -6.723 1 88.19 205 GLY B O 1
ATOM 5908 N N . ARG B 1 206 ? -6.973 14.859 -8.141 1 90.94 206 ARG B N 1
ATOM 5909 C CA . ARG B 1 206 ? -7.285 13.727 -9 1 90.94 206 ARG B CA 1
ATOM 5910 C C . ARG B 1 206 ? -6.02 13.156 -9.633 1 90.94 206 ARG B C 1
ATOM 5912 O O . ARG B 1 206 ? -5.84 11.938 -9.672 1 90.94 206 ARG B O 1
ATOM 5919 N N . GLN B 1 207 ? -5.207 14.031 -10.047 1 91.75 207 GLN B N 1
ATOM 5920 C CA . GLN B 1 207 ? -3.959 13.594 -10.672 1 91.75 207 GLN B CA 1
ATOM 5921 C C . GLN B 1 207 ? -3.061 12.891 -9.656 1 91.75 207 GLN B C 1
ATOM 5923 O O . GLN B 1 207 ? -2.371 11.922 -10 1 91.75 207 GLN B O 1
ATOM 5928 N N . LEU B 1 208 ? -3.094 13.336 -8.484 1 87.88 208 LEU B N 1
ATOM 5929 C CA . LEU B 1 208 ? -2.316 12.703 -7.422 1 87.88 208 LEU B CA 1
ATOM 5930 C C . LEU B 1 208 ? -2.807 11.281 -7.164 1 87.88 208 LEU B C 1
ATOM 5932 O O . LEU B 1 208 ? -2.002 10.367 -6.969 1 87.88 208 LEU B O 1
ATOM 5936 N N . THR B 1 209 ? -4.129 11.164 -7.215 1 86.31 209 THR B N 1
ATOM 5937 C CA . THR B 1 209 ? -4.711 9.844 -7.004 1 86.31 209 THR B CA 1
ATOM 5938 C C . THR B 1 209 ? -4.262 8.875 -8.094 1 86.31 209 THR B C 1
ATOM 5940 O O . THR B 1 209 ? -3.838 7.758 -7.801 1 86.31 209 THR B O 1
ATOM 5943 N N . VAL B 1 210 ? -4.309 9.305 -9.227 1 89.56 210 VAL B N 1
ATOM 5944 C CA . VAL B 1 210 ? -3.928 8.477 -10.367 1 89.56 210 VAL B CA 1
ATOM 5945 C C . VAL B 1 210 ? -2.438 8.148 -10.289 1 89.56 210 VAL B C 1
ATOM 5947 O O . VAL B 1 210 ? -2.037 7 -10.508 1 89.56 210 VAL B O 1
ATOM 5950 N N . ALA B 1 211 ? -1.609 9.133 -10.016 1 90.88 211 ALA B N 1
ATOM 5951 C CA . ALA B 1 211 ? -0.168 8.93 -9.906 1 90.88 211 ALA B CA 1
ATOM 5952 C C . ALA B 1 211 ? 0.164 7.949 -8.781 1 90.88 211 ALA B C 1
ATOM 5954 O O . ALA B 1 211 ? 1.062 7.113 -8.922 1 90.88 211 ALA B O 1
ATOM 5955 N N . SER B 1 212 ? -0.53 8.062 -7.719 1 89.12 212 SER B N 1
ATOM 5956 C CA . SER B 1 212 ? -0.332 7.16 -6.59 1 89.12 212 SER B CA 1
ATOM 5957 C C . SER B 1 212 ? -0.694 5.723 -6.953 1 89.12 212 SER B C 1
ATOM 5959 O O . SER B 1 212 ? 0.037 4.789 -6.621 1 89.12 212 SER B O 1
ATOM 5961 N N . GLN B 1 213 ? -1.797 5.59 -7.629 1 86.56 213 GLN B N 1
ATOM 5962 C CA . GLN B 1 213 ? -2.232 4.266 -8.062 1 86.56 213 GLN B CA 1
ATOM 5963 C C . GLN B 1 213 ? -1.213 3.635 -9.008 1 86.56 213 GLN B C 1
ATOM 5965 O O . GLN B 1 213 ? -0.913 2.443 -8.891 1 86.56 213 GLN B O 1
ATOM 5970 N N . ARG B 1 214 ? -0.707 4.375 -9.852 1 88 214 ARG B N 1
ATOM 5971 C CA . ARG B 1 214 ? 0.27 3.879 -10.812 1 88 214 ARG B CA 1
ATOM 5972 C C . ARG B 1 214 ? 1.55 3.432 -10.109 1 88 214 ARG B C 1
ATOM 5974 O O . ARG B 1 214 ? 2.115 2.389 -10.445 1 88 214 ARG B O 1
ATOM 5981 N N . LEU B 1 215 ? 2.016 4.191 -9.234 1 90.19 215 LEU B N 1
ATOM 5982 C CA . LEU B 1 215 ? 3.223 3.824 -8.5 1 90.19 215 LEU B CA 1
ATOM 5983 C C . LEU B 1 215 ? 3.006 2.543 -7.699 1 90.19 215 LEU B C 1
ATOM 5985 O O . LEU B 1 215 ? 3.883 1.679 -7.656 1 90.19 215 LEU B O 1
ATOM 5989 N N . HIS B 1 216 ? 1.827 2.414 -7.078 1 86.75 216 HIS B N 1
ATOM 5990 C CA . HIS B 1 216 ? 1.518 1.209 -6.316 1 86.75 216 HIS B CA 1
ATOM 5991 C C . HIS B 1 216 ? 1.496 -0.02 -7.223 1 86.75 216 HIS B C 1
ATOM 5993 O O . HIS B 1 216 ? 2.088 -1.05 -6.887 1 86.75 216 HIS B O 1
ATOM 5999 N N . ALA B 1 217 ? 0.916 0.169 -8.336 1 86.19 217 ALA B N 1
ATOM 6000 C CA . ALA B 1 217 ? 0.826 -0.941 -9.281 1 86.19 217 ALA B CA 1
ATOM 6001 C C . ALA B 1 217 ? 2.205 -1.33 -9.797 1 86.19 217 ALA B C 1
ATOM 6003 O O . ALA B 1 217 ? 2.547 -2.514 -9.844 1 86.19 217 ALA B O 1
ATOM 6004 N N . SER B 1 218 ? 2.93 -0.343 -10.203 1 89.06 218 SER B N 1
ATOM 6005 C CA . SER B 1 218 ? 4.254 -0.599 -10.758 1 89.06 218 SER B CA 1
ATOM 6006 C C . SER B 1 218 ? 5.176 -1.24 -9.727 1 89.06 218 SER B C 1
ATOM 6008 O O . SER B 1 218 ? 5.969 -2.125 -10.055 1 89.06 218 SER B O 1
ATOM 6010 N N . LEU B 1 219 ? 5.086 -0.818 -8.547 1 90.25 219 LEU B N 1
ATOM 6011 C CA . LEU B 1 219 ? 5.938 -1.366 -7.492 1 90.25 219 LEU B CA 1
ATOM 6012 C C . LEU B 1 219 ? 5.547 -2.807 -7.176 1 90.25 219 LEU B C 1
ATOM 6014 O O . LEU B 1 219 ? 6.418 -3.66 -6.98 1 90.25 219 LEU B O 1
ATOM 6018 N N . HIS B 1 220 ? 4.32 -3.016 -7.113 1 84.5 220 HIS B N 1
ATOM 6019 C CA . HIS B 1 220 ? 3.867 -4.379 -6.852 1 84.5 220 HIS B CA 1
ATOM 6020 C C . HIS B 1 220 ? 4.27 -5.32 -7.98 1 84.5 220 HIS B C 1
ATOM 6022 O O . HIS B 1 220 ? 4.715 -6.441 -7.73 1 84.5 220 HIS B O 1
ATOM 6028 N N . ASP B 1 221 ? 4.148 -4.871 -9.164 1 85.25 221 ASP B N 1
ATOM 6029 C CA . ASP B 1 221 ? 4.562 -5.664 -10.32 1 85.25 221 ASP B CA 1
ATOM 6030 C C . ASP B 1 221 ? 6.066 -5.93 -10.289 1 85.25 221 ASP B C 1
ATOM 6032 O O . ASP B 1 221 ? 6.508 -7.047 -10.57 1 85.25 221 ASP B O 1
ATOM 6036 N N . SER B 1 222 ? 6.762 -4.922 -10.016 1 90.31 222 SER B N 1
ATOM 6037 C CA . SER B 1 222 ? 8.219 -5.043 -10.008 1 90.31 222 SER B CA 1
ATOM 6038 C C . SER B 1 222 ? 8.688 -5.977 -8.906 1 90.31 222 SER B C 1
ATOM 6040 O O . SER B 1 222 ? 9.641 -6.734 -9.086 1 90.31 222 SER B O 1
ATOM 6042 N N . LEU B 1 223 ? 8 -5.918 -7.789 1 89.31 223 LEU B N 1
ATOM 6043 C CA . LEU B 1 223 ? 8.375 -6.785 -6.68 1 89.31 223 LEU B CA 1
ATOM 6044 C C . LEU B 1 223 ? 8.008 -8.234 -6.973 1 89.31 223 LEU B C 1
ATOM 6046 O O . LEU B 1 223 ? 8.758 -9.156 -6.629 1 89.31 223 LEU B O 1
ATOM 6050 N N . ALA B 1 224 ? 6.938 -8.375 -7.637 1 82.38 224 ALA B N 1
ATOM 6051 C CA . ALA B 1 224 ? 6.52 -9.719 -8.031 1 82.38 224 ALA B CA 1
ATOM 6052 C C . ALA B 1 224 ? 7.465 -10.305 -9.078 1 82.38 224 ALA B C 1
ATOM 6054 O O . ALA B 1 224 ? 7.672 -11.516 -9.133 1 82.38 224 ALA B O 1
ATOM 6055 N N . GLY B 1 225 ? 8.039 -9.5 -9.883 1 85.12 225 GLY B N 1
ATOM 6056 C CA . GLY B 1 225 ? 8.906 -9.938 -10.961 1 85.12 225 GLY B CA 1
ATOM 6057 C C . GLY B 1 225 ? 10.383 -9.805 -10.625 1 85.12 225 GLY B C 1
ATOM 6058 O O . GLY B 1 225 ? 11.227 -9.742 -11.523 1 85.12 225 GLY B O 1
ATOM 6059 N N . LEU B 1 226 ? 10.766 -9.789 -9.383 1 88.94 226 LEU B N 1
ATOM 6060 C CA . LEU B 1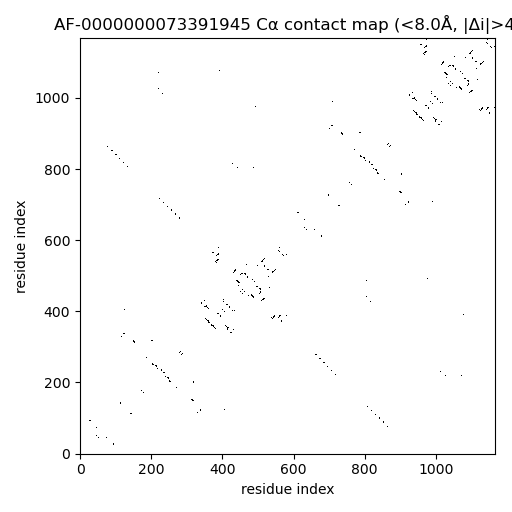 226 ? 12.148 -9.562 -8.984 1 88.94 226 LEU B CA 1
ATOM 6061 C C . LEU B 1 226 ? 13.055 -10.672 -9.516 1 88.94 226 LEU B C 1
ATOM 6063 O O . LEU B 1 226 ? 14.188 -10.406 -9.93 1 88.94 226 LEU B O 1
ATOM 6067 N N . ARG B 1 227 ? 12.578 -11.875 -9.461 1 85.81 227 ARG B N 1
ATOM 6068 C CA . ARG B 1 227 ? 13.359 -13.008 -9.945 1 85.81 227 ARG B CA 1
ATOM 6069 C C . ARG B 1 227 ? 13.688 -12.844 -11.43 1 85.81 227 ARG B C 1
ATOM 6071 O O . ARG B 1 227 ? 14.828 -13.062 -11.844 1 85.81 227 ARG B O 1
ATOM 6078 N N . LEU B 1 228 ? 12.734 -12.5 -12.133 1 86.06 228 LEU B N 1
ATOM 6079 C CA . LEU B 1 228 ? 12.914 -12.297 -13.562 1 86.06 228 LEU B CA 1
ATOM 6080 C C . LEU B 1 228 ? 13.898 -11.164 -13.836 1 86.06 228 LEU B C 1
ATOM 6082 O O . LEU B 1 228 ? 14.734 -11.266 -14.734 1 86.06 228 LEU B O 1
ATOM 6086 N N . ALA B 1 229 ? 13.781 -10.125 -13.102 1 88.25 229 ALA B N 1
ATOM 6087 C CA . ALA B 1 229 ? 14.688 -8.992 -13.273 1 88.25 229 ALA B CA 1
ATOM 6088 C C . ALA B 1 229 ? 16.141 -9.414 -13.062 1 88.25 229 ALA B C 1
ATOM 6090 O O . ALA B 1 229 ? 17.031 -8.984 -13.805 1 88.25 229 ALA B O 1
ATOM 6091 N N . LYS B 1 230 ? 16.344 -10.219 -12.164 1 88.69 230 LYS B N 1
ATOM 6092 C CA . LYS B 1 230 ? 17.703 -10.633 -11.836 1 88.69 230 LYS B CA 1
ATOM 6093 C C . LYS B 1 230 ? 18.25 -11.625 -12.867 1 88.69 230 LYS B C 1
ATOM 6095 O O . LYS B 1 230 ? 19.422 -11.562 -13.242 1 88.69 230 LYS B O 1
ATOM 6100 N N . ILE B 1 231 ? 17.391 -12.461 -13.273 1 85.62 231 ILE B N 1
ATOM 6101 C CA . ILE B 1 231 ? 17.812 -13.461 -14.25 1 85.62 231 ILE B CA 1
ATOM 6102 C C . ILE B 1 231 ? 18.125 -12.773 -15.578 1 85.62 231 ILE B C 1
ATOM 6104 O O . ILE B 1 231 ? 19.109 -13.117 -16.25 1 85.62 231 ILE B O 1
ATOM 6108 N N . LEU B 1 232 ? 17.344 -11.766 -15.875 1 86.06 232 LEU B N 1
ATOM 6109 C CA . LEU B 1 232 ? 17.5 -11.078 -17.156 1 86.06 232 LEU B CA 1
ATOM 6110 C C . LEU B 1 232 ? 18.5 -9.945 -17.047 1 86.06 232 LEU B C 1
ATOM 6112 O O . LEU B 1 232 ? 18.906 -9.367 -18.062 1 86.06 232 LEU B O 1
ATOM 6116 N N . GLY B 1 233 ? 18.891 -9.648 -15.867 1 83.12 233 GLY B N 1
ATOM 6117 C CA . GLY B 1 233 ? 19.734 -8.484 -15.688 1 83.1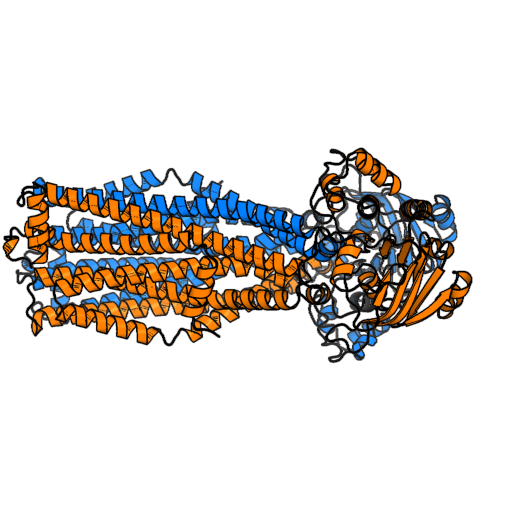2 233 GLY B CA 1
ATOM 6118 C C . GLY B 1 233 ? 19.047 -7.184 -16.047 1 83.12 233 GLY B C 1
ATOM 6119 O O . GLY B 1 233 ? 19.656 -6.285 -16.625 1 83.12 233 GLY B O 1
ATOM 6120 N N . ALA B 1 234 ? 17.75 -7.18 -15.844 1 86.94 234 ALA B N 1
ATOM 6121 C CA . ALA B 1 234 ? 16.969 -6.016 -16.234 1 86.94 234 ALA B CA 1
ATOM 6122 C C . ALA B 1 234 ? 16.812 -5.035 -15.078 1 86.94 234 ALA B C 1
ATOM 6124 O O . ALA B 1 234 ? 15.828 -4.289 -15.016 1 86.94 234 ALA B O 1
ATOM 6125 N N . GLU B 1 235 ? 17.734 -4.996 -14.195 1 88.81 235 GLU B N 1
ATOM 6126 C CA . GLU B 1 235 ? 17.641 -4.164 -13 1 88.81 235 GLU B CA 1
ATOM 6127 C C . GLU B 1 235 ? 17.562 -2.684 -13.367 1 88.81 235 GLU B C 1
ATOM 6129 O O . GLU B 1 235 ? 16.797 -1.931 -12.758 1 88.81 235 GLU B O 1
ATOM 6134 N N . VAL B 1 236 ? 18.281 -2.287 -14.383 1 87.62 236 VAL B N 1
ATOM 6135 C CA . VAL B 1 236 ? 18.312 -0.884 -14.781 1 87.62 236 VAL B CA 1
ATOM 6136 C C . VAL B 1 236 ? 16.938 -0.463 -15.305 1 87.62 236 VAL B C 1
ATOM 6138 O O . VAL B 1 236 ? 16.469 0.632 -15 1 87.62 236 VAL B O 1
ATOM 6141 N N . ARG B 1 237 ? 16.375 -1.324 -15.969 1 87.19 237 ARG B N 1
ATOM 6142 C CA . ARG B 1 237 ? 15.055 -1.016 -16.531 1 87.19 237 ARG B CA 1
ATOM 6143 C C . ARG B 1 237 ? 14.008 -0.929 -15.422 1 87.19 237 ARG B C 1
ATOM 6145 O O . ARG B 1 237 ? 13.148 -0.045 -15.445 1 87.19 237 ARG B O 1
ATOM 6152 N N . TYR B 1 238 ? 14.094 -1.839 -14.531 1 90.75 238 TYR B N 1
ATOM 6153 C CA . TYR B 1 238 ? 13.164 -1.829 -13.406 1 90.75 238 TYR B CA 1
ATOM 6154 C C . TYR B 1 238 ? 13.289 -0.535 -12.609 1 90.75 238 TYR B C 1
ATOM 6156 O O . TYR B 1 238 ? 12.281 0.072 -12.242 1 90.75 238 TYR B O 1
ATOM 6164 N N . ARG B 1 239 ? 14.484 -0.115 -12.43 1 92.81 239 ARG B N 1
ATOM 6165 C CA . ARG B 1 239 ? 14.727 1.125 -11.703 1 92.81 239 ARG B CA 1
ATOM 6166 C C . ARG B 1 239 ? 14.148 2.322 -12.445 1 92.81 239 ARG B C 1
ATOM 6168 O O . ARG B 1 239 ? 13.562 3.219 -11.836 1 92.81 239 ARG B O 1
ATOM 6175 N N . ALA B 1 240 ? 14.273 2.283 -13.688 1 91.38 240 ALA B N 1
ATOM 6176 C CA . ALA B 1 240 ? 13.789 3.389 -14.508 1 91.38 240 ALA B CA 1
ATOM 6177 C C . ALA B 1 240 ? 12.266 3.469 -14.469 1 91.38 240 ALA B C 1
ATOM 6179 O O . ALA B 1 240 ? 11.695 4.562 -14.461 1 91.38 240 ALA B O 1
ATOM 6180 N N . TRP B 1 241 ? 11.68 2.332 -14.438 1 88.44 241 TRP B N 1
ATOM 6181 C CA . TRP B 1 241 ? 10.227 2.295 -14.383 1 88.44 241 TRP B CA 1
ATOM 6182 C C . TRP B 1 241 ? 9.711 2.918 -13.086 1 88.44 241 TRP B C 1
ATOM 6184 O O . TRP B 1 241 ? 8.812 3.76 -13.109 1 88.44 241 TRP B O 1
ATOM 6194 N N . ILE B 1 242 ? 10.297 2.562 -12.023 1 92.5 242 ILE B N 1
ATOM 6195 C CA . ILE B 1 242 ? 9.859 3.055 -10.719 1 92.5 242 ILE B CA 1
ATOM 6196 C C . ILE B 1 242 ? 10.203 4.535 -10.586 1 92.5 242 ILE B C 1
ATOM 6198 O O . ILE B 1 242 ? 9.406 5.32 -10.062 1 92.5 242 ILE B O 1
ATOM 6202 N N . ALA B 1 243 ? 11.352 4.918 -11.086 1 93.88 243 ALA B N 1
ATOM 6203 C CA . ALA B 1 243 ? 11.773 6.316 -11.031 1 93.88 243 ALA B CA 1
ATOM 6204 C C . ALA B 1 243 ? 10.812 7.203 -11.82 1 93.88 243 ALA B C 1
ATOM 6206 O O . ALA B 1 243 ? 10.508 8.32 -11.398 1 93.88 243 ALA B O 1
ATOM 6207 N N . GLY B 1 244 ? 10.383 6.629 -12.898 1 93.56 244 GLY B N 1
ATOM 6208 C CA . GLY B 1 244 ? 9.43 7.379 -13.695 1 93.56 244 GLY B CA 1
ATOM 6209 C C . GLY B 1 244 ? 8.109 7.617 -12.984 1 93.56 244 GLY B C 1
ATOM 6210 O O . GLY B 1 244 ? 7.625 8.75 -12.938 1 93.56 244 GLY B O 1
ATOM 6211 N N . ASP B 1 245 ? 7.574 6.605 -12.406 1 93.19 245 ASP B N 1
ATOM 6212 C CA . ASP B 1 245 ? 6.297 6.723 -11.703 1 93.19 245 ASP B CA 1
ATOM 6213 C C . ASP B 1 245 ? 6.445 7.555 -10.43 1 93.19 245 ASP B C 1
ATOM 6215 O O . ASP B 1 245 ? 5.559 8.344 -10.086 1 93.19 245 ASP B O 1
ATOM 6219 N N . ALA B 1 246 ? 7.535 7.414 -9.773 1 93.94 246 ALA B N 1
ATOM 6220 C CA . ALA B 1 246 ? 7.812 8.219 -8.586 1 93.94 246 ALA B CA 1
ATOM 6221 C C . ALA B 1 246 ? 7.969 9.688 -8.945 1 93.94 246 ALA B C 1
ATOM 6223 O O . ALA B 1 246 ? 7.535 10.57 -8.195 1 93.94 246 ALA B O 1
ATOM 6224 N N . GLY B 1 247 ? 8.625 9.953 -10.062 1 93.88 247 GLY B N 1
ATOM 6225 C CA . GLY B 1 247 ? 8.781 11.312 -10.539 1 93.88 247 GLY B CA 1
ATOM 6226 C C . GLY B 1 247 ? 7.457 11.992 -10.836 1 93.88 247 GLY B C 1
ATOM 6227 O O . GLY B 1 247 ? 7.27 13.172 -10.508 1 93.88 247 GLY B O 1
ATOM 6228 N N . ARG B 1 248 ? 6.551 11.281 -11.391 1 93.62 248 ARG B N 1
ATOM 6229 C CA . ARG B 1 248 ? 5.234 11.836 -11.688 1 93.62 248 ARG B CA 1
ATOM 6230 C C . ARG B 1 248 ? 4.484 12.172 -10.406 1 93.62 248 ARG B C 1
ATOM 6232 O O . ARG B 1 248 ? 3.826 13.211 -10.32 1 93.62 248 ARG B O 1
ATOM 6239 N N . LEU B 1 249 ? 4.582 11.273 -9.492 1 91.75 249 LEU B N 1
ATOM 6240 C CA . LEU B 1 249 ? 3.955 11.531 -8.203 1 91.75 249 LEU B CA 1
ATOM 6241 C C . LEU B 1 249 ? 4.555 12.766 -7.539 1 91.75 249 LEU B C 1
ATOM 6243 O O . LEU B 1 249 ? 3.824 13.617 -7.035 1 91.75 249 LEU B O 1
ATOM 6247 N N . ARG B 1 250 ? 5.836 12.891 -7.59 1 92.56 250 ARG B N 1
ATOM 6248 C CA . ARG B 1 250 ? 6.547 14.023 -7 1 92.56 250 ARG B CA 1
ATOM 6249 C C . ARG B 1 250 ? 6.125 15.336 -7.652 1 92.56 250 ARG B C 1
ATOM 6251 O O . ARG B 1 250 ? 5.898 16.328 -6.965 1 92.56 250 ARG B O 1
ATOM 6258 N N . ASP B 1 251 ? 6 15.289 -8.891 1 93.5 251 ASP B N 1
ATOM 6259 C CA . ASP B 1 251 ? 5.629 16.5 -9.617 1 93.5 251 ASP B CA 1
ATOM 6260 C C . ASP B 1 251 ? 4.246 16.984 -9.195 1 93.5 251 ASP B C 1
ATOM 6262 O O . ASP B 1 251 ? 4.027 18.188 -9.039 1 93.5 251 ASP B O 1
ATOM 6266 N N . GLN B 1 252 ? 3.363 16.078 -9.047 1 91.75 252 GLN B N 1
ATOM 6267 C CA . GLN B 1 252 ? 2.02 16.469 -8.625 1 91.75 252 GLN B CA 1
ATOM 6268 C C . GLN B 1 252 ? 2.027 17.016 -7.203 1 91.75 252 GLN B C 1
ATOM 6270 O O . GLN B 1 252 ? 1.347 18 -6.906 1 91.75 252 GLN B O 1
ATOM 6275 N N . GLN B 1 253 ? 2.793 16.422 -6.348 1 90.5 253 GLN B N 1
ATOM 6276 C CA . GLN B 1 253 ? 2.896 16.875 -4.961 1 90.5 253 GLN B CA 1
ATOM 6277 C C . GLN B 1 253 ? 3.52 18.266 -4.875 1 90.5 253 GLN B C 1
ATOM 6279 O O . GLN B 1 253 ? 3.068 19.109 -4.094 1 90.5 253 GLN B O 1
ATOM 6284 N N . LEU B 1 254 ? 4.527 18.531 -5.703 1 92.19 254 LEU B N 1
ATOM 6285 C CA . LEU B 1 254 ? 5.199 19.812 -5.711 1 92.19 254 LEU B CA 1
ATOM 6286 C C . LEU B 1 254 ? 4.277 20.906 -6.254 1 92.19 254 LEU B C 1
ATOM 6288 O O . LEU B 1 254 ? 4.254 22.016 -5.73 1 92.19 254 LEU B O 1
ATOM 6292 N N . ARG B 1 255 ? 3.547 20.578 -7.254 1 91.81 255 ARG B N 1
ATOM 6293 C CA . ARG B 1 255 ? 2.621 21.547 -7.824 1 91.81 255 ARG B CA 1
ATOM 6294 C C . ARG B 1 255 ? 1.571 21.984 -6.801 1 91.81 255 ARG B C 1
ATOM 6296 O O . ARG B 1 255 ? 1.253 23.156 -6.688 1 91.81 255 ARG B O 1
ATOM 6303 N N . PHE B 1 256 ? 1.103 21.031 -6.082 1 89.5 256 PHE B N 1
ATOM 6304 C CA . PHE B 1 256 ? 0.121 21.344 -5.055 1 89.5 256 PHE B CA 1
ATOM 6305 C C . PHE B 1 256 ? 0.756 22.172 -3.938 1 89.5 256 PHE B C 1
ATOM 6307 O O . PHE B 1 256 ? 0.198 23.188 -3.508 1 89.5 256 PHE B O 1
ATOM 6314 N N . ALA B 1 257 ? 1.903 21.719 -3.488 1 89.81 257 ALA B N 1
ATOM 6315 C CA . ALA B 1 257 ? 2.568 22.391 -2.369 1 89.81 257 ALA B CA 1
ATOM 6316 C C . ALA B 1 257 ? 2.947 23.828 -2.725 1 89.81 257 ALA B C 1
ATOM 6318 O O . ALA B 1 257 ? 2.791 24.734 -1.908 1 89.81 257 ALA B O 1
ATOM 6319 N N . THR B 1 258 ? 3.447 24.062 -3.904 1 89.81 258 THR B N 1
ATOM 6320 C CA . THR B 1 258 ? 3.83 25.391 -4.34 1 89.81 258 THR B CA 1
ATOM 6321 C C . THR B 1 258 ? 2.6 26.281 -4.5 1 89.81 258 THR B C 1
ATOM 6323 O O . THR B 1 258 ? 2.641 27.469 -4.184 1 89.81 258 THR B O 1
ATOM 6326 N N . GLY B 1 259 ? 1.507 25.656 -5.043 1 88.25 259 GLY B N 1
ATOM 6327 C CA . GLY B 1 259 ? 0.26 26.406 -5.121 1 88.25 259 GLY B CA 1
ATOM 6328 C C . GLY B 1 259 ? -0.272 26.828 -3.764 1 88.25 259 GLY B C 1
ATOM 6329 O O . GLY B 1 259 ? -0.743 27.953 -3.598 1 88.25 259 GLY B O 1
ATOM 6330 N N . LEU B 1 260 ? -0.143 25.938 -2.834 1 88.06 260 LEU B N 1
ATOM 6331 C CA . LEU B 1 260 ? -0.593 26.203 -1.475 1 88.06 260 LEU B CA 1
ATOM 6332 C C . LEU B 1 260 ? 0.246 27.312 -0.84 1 88.06 260 LEU B C 1
ATOM 6334 O O . LEU B 1 260 ? -0.293 28.219 -0.201 1 88.06 260 LEU B O 1
ATOM 6338 N N . SER B 1 261 ? 1.545 27.234 -1.048 1 89.25 261 SER B N 1
ATOM 6339 C CA . SER B 1 261 ? 2.447 28.234 -0.492 1 89.25 261 SER B CA 1
ATOM 6340 C C . SER B 1 261 ? 2.215 29.594 -1.128 1 89.25 261 SER B C 1
ATOM 6342 O O . SER B 1 261 ? 2.291 30.625 -0.449 1 89.25 261 SER B O 1
ATOM 6344 N N . LEU B 1 262 ? 1.942 29.609 -2.385 1 88 262 LEU B N 1
ATOM 6345 C CA . LEU B 1 262 ? 1.661 30.875 -3.07 1 88 262 LEU B CA 1
ATOM 6346 C C . LEU B 1 262 ? 0.38 31.5 -2.539 1 88 262 LEU B C 1
ATOM 6348 O O . LEU B 1 262 ? 0.327 32.719 -2.318 1 88 262 LEU B O 1
ATOM 6352 N N . SER B 1 263 ? -0.594 30.719 -2.402 1 87.75 263 SER B N 1
ATOM 6353 C CA . SER B 1 263 ? -1.856 31.219 -1.861 1 87.75 263 SER B CA 1
ATOM 6354 C C . SER B 1 263 ? -1.67 31.797 -0.466 1 87.75 263 SER B C 1
ATOM 6356 O O . SER B 1 263 ? -2.262 32.844 -0.137 1 87.75 263 SER B O 1
ATOM 6358 N N . LYS B 1 264 ? -0.878 31.141 0.348 1 86.38 264 LYS B N 1
ATOM 6359 C CA . LYS B 1 264 ? -0.583 31.625 1.69 1 86.38 264 LYS B CA 1
ATOM 6360 C C . LYS B 1 264 ? 0.132 32.969 1.636 1 86.38 264 LYS B C 1
ATOM 6362 O O . LYS B 1 264 ? -0.219 33.906 2.371 1 86.38 264 LYS B O 1
ATOM 6367 N N . ALA B 1 265 ? 1.1 33.062 0.73 1 86.5 265 ALA B N 1
ATOM 6368 C CA . ALA B 1 265 ? 1.871 34.281 0.582 1 86.5 265 ALA B CA 1
ATOM 6369 C C . ALA B 1 265 ? 0.983 35.438 0.123 1 86.5 265 ALA B C 1
ATOM 6371 O O . ALA B 1 265 ? 1.095 36.562 0.63 1 86.5 265 ALA B O 1
ATOM 6372 N N . LEU B 1 266 ? 0.126 35.156 -0.765 1 86.06 266 LEU B N 1
ATOM 6373 C CA . LEU B 1 266 ? -0.771 36.188 -1.289 1 86.06 266 LEU B CA 1
ATOM 6374 C C . LEU B 1 266 ? -1.755 36.625 -0.218 1 86.06 266 LEU B C 1
ATOM 6376 O O . LEU B 1 266 ? -2.035 37.844 -0.099 1 86.06 266 LEU B O 1
ATOM 6380 N N . LEU B 1 267 ? -2.18 35.719 0.518 1 86.12 267 LEU B N 1
ATOM 6381 C CA . LEU B 1 267 ? -3.141 36.062 1.561 1 86.12 267 LEU B CA 1
ATOM 6382 C C . LEU B 1 267 ? -2.488 36.906 2.648 1 86.12 267 LEU B C 1
ATOM 6384 O O . LEU B 1 267 ? -3.064 37.906 3.1 1 86.12 267 LEU B O 1
ATOM 6388 N N . HIS B 1 268 ? -1.346 36.5 3.064 1 84.38 268 HIS B N 1
ATOM 6389 C CA . HIS B 1 268 ? -0.646 37.25 4.09 1 84.38 268 HIS B CA 1
ATOM 6390 C C . HIS B 1 268 ? -0.242 38.656 3.574 1 84.38 268 HIS B C 1
ATOM 6392 O O . HIS B 1 268 ? -0.283 39.625 4.316 1 84.38 268 HIS B O 1
ATOM 6398 N N . SER B 1 269 ? 0.158 38.75 2.287 1 86 269 SER B N 1
ATOM 6399 C CA . SER B 1 269 ? 0.498 40.031 1.684 1 86 269 SER B CA 1
ATOM 6400 C C . SER B 1 269 ? -0.722 40.938 1.596 1 86 269 SER B C 1
ATOM 6402 O O . SER B 1 269 ? -0.655 42.125 1.969 1 86 269 SER B O 1
ATOM 6404 N N . ALA B 1 270 ? -1.756 40.344 1.155 1 86.19 270 ALA B N 1
ATOM 6405 C CA . ALA B 1 270 ? -2.996 41.094 1.079 1 86.19 270 ALA B CA 1
ATOM 6406 C C . ALA B 1 270 ? -3.471 41.5 2.469 1 86.19 270 ALA B C 1
ATOM 6408 O O . ALA B 1 270 ? -4.012 42.594 2.645 1 86.19 270 ALA B O 1
ATOM 6409 N N . GLY B 1 271 ? -3.309 40.656 3.447 1 83.31 271 GLY B N 1
ATOM 6410 C CA . GLY B 1 271 ? -3.658 40.969 4.82 1 83.31 271 GLY B CA 1
ATOM 6411 C C . GLY B 1 271 ? -2.867 42.125 5.383 1 83.31 271 GLY B C 1
ATOM 6412 O O . GLY B 1 271 ? -3.418 42.969 6.09 1 83.31 271 GLY B O 1
ATOM 6413 N N . ALA B 1 272 ? -1.59 42.156 5.035 1 81.19 272 ALA B N 1
ATOM 6414 C CA . ALA B 1 272 ? -0.744 43.281 5.488 1 81.19 272 ALA B CA 1
ATOM 6415 C C . ALA B 1 272 ? -1.188 44.594 4.875 1 81.19 272 ALA B C 1
ATOM 6417 O O . ALA B 1 272 ? -1.212 45.625 5.555 1 81.19 272 ALA B O 1
ATOM 6418 N N . LEU B 1 273 ? -1.504 44.531 3.625 1 83.94 273 LEU B N 1
ATOM 6419 C CA . LEU B 1 273 ? -1.98 45.719 2.938 1 83.94 273 LEU B CA 1
ATOM 6420 C C . LEU B 1 273 ? -3.305 46.188 3.527 1 83.94 273 LEU B C 1
ATOM 6422 O O . LEU B 1 273 ? -3.523 47.406 3.689 1 83.94 273 LEU B O 1
ATOM 6426 N N . LEU B 1 274 ? -4.105 45.312 3.805 1 84.19 274 LEU B N 1
ATOM 6427 C CA . LEU B 1 274 ? -5.391 45.625 4.41 1 84.19 274 LEU B CA 1
ATOM 6428 C C . LEU B 1 274 ? -5.195 46.25 5.801 1 84.19 274 LEU B C 1
ATOM 6430 O O . LEU B 1 274 ? -5.895 47.188 6.172 1 84.19 274 LEU B O 1
ATOM 6434 N N . LEU B 1 275 ? -4.312 45.656 6.59 1 81.69 275 LEU B N 1
ATOM 6435 C CA . LEU B 1 275 ? -4.031 46.156 7.918 1 81.69 275 LEU B CA 1
ATOM 6436 C C . LEU B 1 275 ? -3.502 47.594 7.836 1 81.69 275 LEU B C 1
ATOM 6438 O O . LEU B 1 275 ? -3.898 48.469 8.625 1 81.69 275 LEU B O 1
ATOM 6442 N N . ALA B 1 276 ? -2.596 47.812 6.887 1 81.12 276 ALA B N 1
ATOM 6443 C CA . ALA B 1 276 ? -2.055 49.156 6.691 1 81.12 276 ALA B CA 1
ATOM 6444 C C . ALA B 1 276 ? -3.156 50.156 6.316 1 81.12 276 ALA B C 1
ATOM 6446 O O . ALA B 1 276 ? -3.186 51.281 6.82 1 81.12 276 ALA B O 1
ATOM 6447 N N . ALA B 1 277 ? -3.971 49.719 5.441 1 82.62 277 ALA B N 1
ATOM 6448 C CA . ALA B 1 277 ? -5.082 50.562 5.016 1 82.62 277 ALA B CA 1
ATOM 6449 C C . ALA B 1 277 ? -6.008 50.906 6.184 1 82.62 277 ALA B C 1
ATOM 6451 O O . ALA B 1 277 ? -6.484 52.031 6.32 1 82.62 277 ALA B O 1
ATOM 6452 N N . TYR B 1 278 ? -6.152 49.906 6.953 1 82.06 278 TYR B N 1
ATOM 6453 C CA . TYR B 1 278 ? -7.016 50.062 8.117 1 82.06 278 TYR B CA 1
ATOM 6454 C C . TYR B 1 278 ? -6.43 51.062 9.109 1 82.06 278 TYR B C 1
ATOM 6456 O O . TYR B 1 278 ? -7.156 51.875 9.672 1 82.06 278 TYR B O 1
ATOM 6464 N N . VAL B 1 279 ? -5.25 50.938 9.438 1 79 279 VAL B N 1
ATOM 6465 C CA . VAL B 1 279 ? -4.59 51.844 10.375 1 79 279 VAL B CA 1
ATOM 6466 C C . VAL B 1 279 ? -4.613 53.25 9.836 1 79 279 VAL B C 1
ATOM 6468 O O . VAL B 1 279 ? -4.859 54.219 10.578 1 79 279 VAL B O 1
ATOM 6471 N N . TYR B 1 280 ? -4.414 53.375 8.555 1 80.44 280 TYR B N 1
ATOM 6472 C CA . TYR B 1 280 ? -4.441 54.688 7.922 1 80.44 280 TYR B CA 1
ATOM 6473 C C . TYR B 1 280 ? -5.832 55.312 8.016 1 80.44 280 TYR B C 1
ATOM 6475 O O . TYR B 1 280 ? -5.973 56.469 8.383 1 80.44 280 TYR B O 1
ATOM 6483 N N . LEU B 1 281 ? -6.801 54.562 7.699 1 82.31 281 LEU B N 1
ATOM 6484 C CA . LEU B 1 281 ? -8.18 55.062 7.742 1 82.31 281 LEU B CA 1
ATOM 6485 C C . LEU B 1 281 ? -8.586 55.406 9.172 1 82.31 281 LEU B C 1
ATOM 6487 O O . LEU B 1 281 ? -9.289 56.406 9.398 1 82.31 281 LEU B O 1
ATOM 6491 N N . GLY B 1 282 ? -8.258 54.562 10.117 1 81.12 282 GLY B N 1
ATOM 6492 C CA . GLY B 1 282 ? -8.578 54.781 11.516 1 81.12 282 GLY B CA 1
ATOM 6493 C C . GLY B 1 282 ? -7.934 56.062 12.062 1 81.12 282 GLY B C 1
ATOM 6494 O O . GLY B 1 282 ? -8.562 56.781 12.82 1 81.12 282 GLY B O 1
ATOM 6495 N N . LEU B 1 283 ? -6.734 56.344 11.664 1 75.94 283 LEU B N 1
ATOM 6496 C CA . LEU B 1 283 ? -5.992 57.5 12.188 1 75.94 283 LEU B CA 1
ATOM 6497 C C . LEU B 1 283 ? -6.41 58.781 11.484 1 75.94 283 LEU B C 1
ATOM 6499 O O . LEU B 1 283 ? -6.598 59.812 12.133 1 75.94 283 LEU B O 1
ATOM 6503 N N . ARG B 1 284 ? -6.535 58.781 10.203 1 79.06 284 ARG B N 1
ATOM 6504 C CA . ARG B 1 284 ? -6.656 60.031 9.453 1 79.06 284 ARG B CA 1
ATOM 6505 C C . ARG B 1 284 ? -8.109 60.312 9.086 1 79.06 284 ARG B C 1
ATOM 6507 O O . ARG B 1 284 ? -8.508 61.469 8.938 1 79.06 284 ARG B O 1
ATOM 6514 N N . VAL B 1 285 ? -8.758 59.312 8.867 1 81.31 285 VAL B N 1
ATOM 6515 C CA . VAL B 1 285 ? -10.102 59.531 8.336 1 81.31 285 VAL B CA 1
ATOM 6516 C C . VAL B 1 285 ? -11.109 59.531 9.484 1 81.31 285 VAL B C 1
ATOM 6518 O O . VAL B 1 285 ? -11.938 60.438 9.602 1 81.31 285 VAL B O 1
ATOM 6521 N N . TRP B 1 286 ? -11.039 58.5 10.336 1 80.5 286 TRP B N 1
ATOM 6522 C CA . TRP B 1 286 ? -12.086 58.344 11.336 1 80.5 286 TRP B CA 1
ATOM 6523 C C . TRP B 1 286 ? -11.594 58.781 12.711 1 80.5 286 TRP B C 1
ATOM 6525 O O . TRP B 1 286 ? -12.359 58.812 13.68 1 80.5 286 TRP B O 1
ATOM 6535 N N . ALA B 1 287 ? -10.438 59.25 12.898 1 78.88 287 ALA B N 1
ATOM 6536 C CA . ALA B 1 287 ? -9.844 59.75 14.125 1 78.88 287 ALA B CA 1
ATOM 6537 C C . ALA B 1 287 ? -10.195 58.875 15.32 1 78.88 287 ALA B C 1
ATOM 6539 O O . ALA B 1 287 ? -10.68 59.375 16.344 1 78.88 287 ALA B O 1
ATOM 6540 N N . VAL B 1 288 ? -10.062 57.625 15.148 1 75.06 288 VAL B N 1
ATOM 6541 C CA . VAL B 1 288 ? -10.32 56.656 16.203 1 75.06 288 VAL B CA 1
ATOM 6542 C C . VAL B 1 288 ? -9.273 56.781 17.312 1 75.06 288 VAL B C 1
ATOM 6544 O O . VAL B 1 288 ? -8.094 57 17.031 1 75.06 288 VAL B O 1
ATOM 6547 N N . PRO B 1 289 ? -9.812 56.781 18.578 1 70.06 289 PRO B N 1
ATOM 6548 C CA . PRO B 1 289 ? -8.836 56.812 19.672 1 70.06 289 PRO B CA 1
ATOM 6549 C C . PRO B 1 289 ? -7.777 55.719 19.547 1 70.06 289 PRO B C 1
ATOM 6551 O O . PRO B 1 289 ? -8.078 54.625 19.125 1 70.06 289 PRO B O 1
ATOM 6554 N N . VAL B 1 290 ? -6.609 56.031 19.969 1 66.62 290 VAL B N 1
ATOM 6555 C CA . VAL B 1 290 ? -5.434 55.219 19.781 1 66.62 290 VAL B CA 1
ATOM 6556 C C . VAL B 1 290 ? -5.637 53.875 20.484 1 66.62 290 VAL B C 1
ATOM 6558 O O . VAL B 1 290 ? -5.27 52.812 19.953 1 66.62 290 VAL B O 1
ATOM 6561 N N . ALA B 1 291 ? -6.23 53.906 21.703 1 61.66 291 ALA B N 1
ATOM 6562 C CA . ALA B 1 291 ? -6.445 52.656 22.453 1 61.66 291 ALA B CA 1
ATOM 6563 C C . ALA B 1 291 ? -7.363 51.719 21.688 1 61.66 291 ALA B C 1
ATOM 6565 O O . ALA B 1 291 ? -7.129 50.5 21.656 1 61.66 291 ALA B O 1
ATOM 6566 N N . GLU B 1 292 ? -8.398 52.25 21.078 1 69.38 292 GLU B N 1
ATOM 6567 C CA . GLU B 1 292 ? -9.344 51.469 20.312 1 69.38 292 GLU B CA 1
ATOM 6568 C C . GLU B 1 292 ? -8.711 50.969 19.016 1 69.38 292 GLU B C 1
ATOM 6570 O O . GLU B 1 292 ? -8.961 49.812 18.594 1 69.38 292 GLU B O 1
ATOM 6575 N N . LEU B 1 293 ? -7.977 51.781 18.453 1 73.19 293 LEU B N 1
ATOM 6576 C CA . LEU B 1 293 ? -7.309 51.406 17.203 1 73.19 293 LEU B CA 1
ATOM 6577 C C . LEU B 1 293 ? -6.312 50.281 17.453 1 73.19 293 LEU B C 1
ATOM 6579 O O . LEU B 1 293 ? -6.211 49.344 16.641 1 73.19 293 LEU B O 1
ATOM 6583 N N . LEU B 1 294 ? -5.609 50.312 18.531 1 67.75 294 LEU B N 1
ATOM 6584 C CA . LEU B 1 294 ? -4.648 49.25 18.859 1 67.75 294 LEU B CA 1
ATOM 6585 C C . LEU B 1 294 ? -5.352 47.938 19.109 1 67.75 294 LEU B C 1
ATOM 6587 O O . LEU B 1 294 ? -4.852 46.875 18.719 1 67.75 294 LEU B O 1
ATOM 6591 N N . THR B 1 295 ? -6.473 48 19.797 1 67.44 295 THR B N 1
ATOM 6592 C CA . THR B 1 295 ? -7.246 46.781 20.047 1 67.44 295 THR B CA 1
ATOM 6593 C C . THR B 1 295 ? -7.715 46.188 18.719 1 67.44 295 THR B C 1
ATOM 6595 O O . THR B 1 295 ? -7.684 44.969 18.547 1 67.44 295 THR B O 1
ATOM 6598 N N . LEU B 1 296 ? -8.141 47.031 17.875 1 74.19 296 LEU B N 1
ATOM 6599 C CA . LEU B 1 296 ? -8.617 46.562 16.578 1 74.19 296 LEU B CA 1
ATOM 6600 C C . LEU B 1 296 ? -7.469 45.969 15.758 1 74.19 296 LEU B C 1
ATOM 6602 O O . LEU B 1 296 ? -7.66 45 15.023 1 74.19 296 LEU B O 1
ATOM 6606 N N . VAL B 1 297 ? -6.297 46.5 15.844 1 72.38 297 VAL B N 1
ATOM 6607 C CA . VAL B 1 297 ? -5.117 45.969 15.172 1 72.38 297 VAL B CA 1
ATOM 6608 C C . VAL B 1 297 ? -4.785 44.594 15.727 1 72.38 297 VAL B C 1
ATOM 6610 O O . VAL B 1 297 ? -4.422 43.688 14.977 1 72.38 297 VAL B O 1
ATOM 6613 N N . LEU B 1 298 ? -4.938 44.375 17.016 1 70.25 298 LEU B N 1
ATOM 6614 C CA . LEU B 1 298 ? -4.688 43.062 17.641 1 70.25 298 LEU B CA 1
ATOM 6615 C C . LEU B 1 298 ? -5.695 42.031 17.156 1 70.25 298 LEU B C 1
ATOM 6617 O O . LEU B 1 298 ? -5.336 40.875 16.922 1 70.25 298 LEU B O 1
ATOM 6621 N N . VAL B 1 299 ? -6.93 42.438 17.016 1 73.38 299 VAL B N 1
ATOM 6622 C CA . VAL B 1 299 ? -7.98 41.562 16.531 1 73.38 299 VAL B CA 1
ATOM 6623 C C . VAL B 1 299 ? -7.68 41.156 15.094 1 73.38 299 VAL B C 1
ATOM 6625 O O . VAL B 1 299 ? -7.824 39.969 14.734 1 73.38 299 VAL B O 1
ATOM 6628 N N . PHE B 1 300 ? -7.254 42.125 14.336 1 76.12 300 PHE B N 1
ATOM 6629 C CA . PHE B 1 300 ? -6.926 41.844 12.945 1 76.12 300 PHE B CA 1
ATOM 6630 C C . PHE B 1 300 ? -5.723 40.906 12.844 1 76.12 300 PHE B C 1
ATOM 6632 O O . PHE B 1 300 ? -5.672 40.031 11.977 1 76.12 300 PHE B O 1
ATOM 6639 N N . ALA B 1 301 ? -4.719 41.156 13.711 1 72.5 301 ALA B N 1
ATOM 6640 C CA . ALA B 1 301 ? -3.51 40.344 13.719 1 72.5 301 ALA B CA 1
ATOM 6641 C C . ALA B 1 301 ? -3.834 38.875 14.031 1 72.5 301 ALA B C 1
ATOM 6643 O O . ALA B 1 301 ? -3.094 37.969 13.641 1 72.5 301 ALA B O 1
ATOM 6644 N N . ARG B 1 302 ? -4.957 38.625 14.672 1 72.94 302 ARG B N 1
ATOM 6645 C CA . ARG B 1 302 ? -5.391 37.281 14.977 1 72.94 302 ARG B CA 1
ATOM 6646 C C . ARG B 1 302 ? -6.301 36.719 13.883 1 72.94 302 ARG B C 1
ATOM 6648 O O . ARG B 1 302 ? -6.273 35.531 13.586 1 72.94 302 ARG B O 1
ATOM 6655 N N . LEU B 1 303 ? -7.098 37.625 13.336 1 80.56 303 LEU B N 1
ATOM 6656 C CA . LEU B 1 303 ? -8.094 37.219 12.352 1 80.56 303 LEU B CA 1
ATOM 6657 C C . LEU B 1 303 ? -7.426 36.781 11.055 1 80.56 303 LEU B C 1
ATOM 6659 O O . LEU B 1 303 ? -7.859 35.812 10.43 1 80.56 303 LEU B O 1
ATOM 6663 N N . LEU B 1 304 ? -6.395 37.5 10.68 1 80.75 304 LEU B N 1
ATOM 6664 C CA . LEU B 1 304 ? -5.777 37.219 9.383 1 80.75 304 LEU B CA 1
ATOM 6665 C C . LEU B 1 304 ? -5.184 35.812 9.367 1 80.75 304 LEU B C 1
ATOM 6667 O O . LEU B 1 304 ? -5.438 35.031 8.438 1 80.75 304 LEU B O 1
ATOM 6671 N N . PRO B 1 305 ? -4.359 35.406 10.391 1 78.94 305 PRO B N 1
ATOM 6672 C CA . PRO B 1 305 ? -3.859 34.031 10.398 1 78.94 305 PRO B CA 1
ATOM 6673 C C . PRO B 1 305 ? -4.98 33 10.469 1 78.94 305 PRO B C 1
ATOM 6675 O O . PRO B 1 305 ? -4.848 31.891 9.914 1 78.94 305 PRO B O 1
ATOM 6678 N N . LEU B 1 306 ? -6.027 33.344 11.133 1 82.19 306 LEU B N 1
ATOM 6679 C CA . LEU B 1 306 ? -7.168 32.438 11.219 1 82.19 306 LEU B CA 1
ATOM 6680 C C . LEU B 1 306 ? -7.785 32.188 9.844 1 82.19 306 LEU B C 1
ATOM 6682 O O . LEU B 1 306 ? -8.125 31.062 9.484 1 82.19 306 LEU B O 1
ATOM 6686 N N . LEU B 1 307 ? -7.93 33.281 9.117 1 85.25 307 LEU B N 1
ATOM 6687 C CA . LEU B 1 307 ? -8.477 33.156 7.77 1 85.25 307 LEU B CA 1
ATOM 6688 C C . LEU B 1 307 ? -7.52 32.406 6.859 1 85.25 307 LEU B C 1
ATOM 6690 O O . LEU B 1 307 ? -7.957 31.594 6.035 1 85.25 307 LEU B O 1
ATOM 6694 N N . ALA B 1 308 ? -6.266 32.688 7.027 1 85.25 308 ALA B N 1
ATOM 6695 C CA . ALA B 1 308 ? -5.262 31.984 6.234 1 85.25 308 ALA B CA 1
ATOM 6696 C C . ALA B 1 308 ? -5.273 30.484 6.547 1 85.25 308 ALA B C 1
ATOM 6698 O O . ALA B 1 308 ? -5.156 29.656 5.645 1 85.25 308 ALA B O 1
ATOM 6699 N N . MET B 1 309 ? -5.352 30.156 7.793 1 86.81 309 MET B N 1
ATOM 6700 C CA . MET B 1 309 ? -5.434 28.75 8.219 1 86.81 309 MET B CA 1
ATOM 6701 C C . MET B 1 309 ? -6.68 28.094 7.645 1 86.81 309 MET B C 1
ATOM 6703 O O . MET B 1 309 ? -6.621 26.953 7.176 1 86.81 309 MET B O 1
ATOM 6707 N N . GLY B 1 310 ? -7.781 28.828 7.75 1 87.38 310 GLY B N 1
ATOM 6708 C CA . GLY B 1 310 ? -9 28.297 7.16 1 87.38 310 GLY B CA 1
ATOM 6709 C C . GLY B 1 310 ? -8.875 28.016 5.68 1 87.38 310 GLY B C 1
ATOM 6710 O O . GLY B 1 310 ? -9.328 26.969 5.199 1 87.38 310 GLY B O 1
ATOM 6711 N N . HIS B 1 311 ? -8.305 28.922 5.031 1 87.5 311 HIS B N 1
ATOM 6712 C CA . HIS B 1 311 ? -8.102 28.766 3.596 1 87.5 311 HIS B CA 1
ATOM 6713 C C . HIS B 1 311 ? -7.184 27.594 3.291 1 87.5 311 HIS B C 1
ATOM 6715 O O . HIS B 1 311 ? -7.453 26.812 2.375 1 87.5 311 HIS B O 1
ATOM 6721 N N . GLN B 1 312 ? -6.121 27.5 4.016 1 88.06 312 GLN B N 1
ATOM 6722 C CA . GLN B 1 312 ? -5.188 26.391 3.844 1 88.06 312 GLN B CA 1
ATOM 6723 C C . GLN B 1 312 ? -5.871 25.047 4.094 1 88.06 312 GLN B C 1
ATOM 6725 O O . GLN B 1 312 ? -5.688 24.109 3.324 1 88.06 312 GLN B O 1
ATOM 6730 N N . GLN B 1 313 ? -6.617 25 5.129 1 90.75 313 GLN B N 1
ATOM 6731 C CA . GLN B 1 313 ? -7.344 23.781 5.457 1 90.75 313 GLN B CA 1
ATOM 6732 C C . GLN B 1 313 ? -8.336 23.422 4.352 1 90.75 313 GLN B C 1
ATOM 6734 O O . GLN B 1 313 ? -8.508 22.234 4.031 1 90.75 313 GLN B O 1
ATOM 6739 N N . GLN B 1 314 ? -8.898 24.453 3.832 1 89.56 314 GLN B N 1
ATOM 6740 C CA . GLN B 1 314 ? -9.844 24.234 2.74 1 89.56 314 GLN B CA 1
ATOM 6741 C C . GLN B 1 314 ? -9.141 23.625 1.529 1 89.56 314 GLN B C 1
ATOM 6743 O O . GLN B 1 314 ? -9.664 22.703 0.897 1 89.56 314 GLN B O 1
ATOM 6748 N N . GLN B 1 315 ? -7.992 24.125 1.227 1 89.38 315 GLN B N 1
ATOM 6749 C CA . GLN B 1 315 ? -7.246 23.609 0.086 1 89.38 315 GLN B CA 1
ATOM 6750 C C . GLN B 1 315 ? -6.855 22.156 0.305 1 89.38 315 GLN B C 1
ATOM 6752 O O . GLN B 1 315 ? -6.93 21.328 -0.618 1 89.38 315 GLN B O 1
ATOM 6757 N N . MET B 1 316 ? -6.477 21.844 1.488 1 91.12 316 MET B N 1
ATOM 6758 C CA . MET B 1 316 ? -6.078 20.484 1.811 1 91.12 316 MET B CA 1
ATOM 6759 C C . MET B 1 316 ? -7.266 19.531 1.715 1 91.12 316 MET B C 1
ATOM 6761 O O . MET B 1 316 ? -7.133 18.406 1.221 1 91.12 316 MET B O 1
ATOM 6765 N N . TRP B 1 317 ? -8.422 20.016 2.115 1 91.56 317 TRP B N 1
ATOM 6766 C CA . TRP B 1 317 ? -9.641 19.219 1.998 1 91.56 317 TRP B CA 1
ATOM 6767 C C . TRP B 1 317 ? -10.008 19 0.535 1 91.56 317 TRP B C 1
ATOM 6769 O O . TRP B 1 317 ? -10.32 17.891 0.126 1 91.56 317 TRP B O 1
ATOM 6779 N N . LEU B 1 318 ? -9.922 20.062 -0.214 1 89.81 318 LEU B N 1
ATOM 6780 C CA . LEU B 1 318 ? -10.289 19.969 -1.623 1 89.81 318 LEU B CA 1
ATOM 6781 C C . LEU B 1 318 ? -9.359 19.016 -2.369 1 89.81 318 LEU B C 1
ATOM 6783 O O . LEU B 1 318 ? -9.781 18.344 -3.305 1 89.81 318 LEU B O 1
ATOM 6787 N N . HIS B 1 319 ? -8.164 18.969 -1.892 1 89.31 319 HIS B N 1
ATOM 6788 C CA . HIS B 1 319 ? -7.168 18.094 -2.506 1 89.31 319 HIS B CA 1
ATOM 6789 C C . HIS B 1 319 ? -7.469 16.625 -2.211 1 89.31 319 HIS B C 1
ATOM 6791 O O . HIS B 1 319 ? -7.121 15.742 -3.002 1 89.31 319 HIS B O 1
ATOM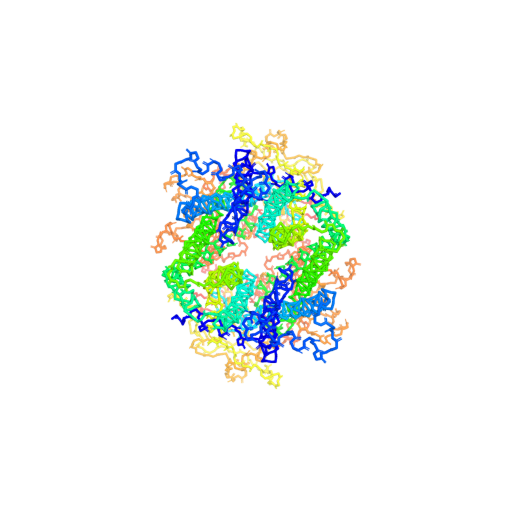 6797 N N . ALA B 1 320 ? -8.156 16.375 -1.132 1 90.62 320 ALA B N 1
ATOM 6798 C CA . ALA B 1 320 ? -8.469 15 -0.731 1 90.62 320 ALA B CA 1
ATOM 6799 C C . ALA B 1 320 ? -9.836 14.57 -1.252 1 90.62 320 ALA B C 1
ATOM 6801 O O . ALA B 1 320 ? -10.133 13.375 -1.316 1 90.62 320 ALA B O 1
ATOM 6802 N N . ALA B 1 321 ? -10.617 15.508 -1.725 1 91.75 321 ALA B N 1
ATOM 6803 C CA . ALA B 1 321 ? -12.016 15.297 -2.072 1 91.75 321 ALA B CA 1
ATOM 6804 C C . ALA B 1 321 ? -12.148 14.289 -3.207 1 91.75 321 ALA B C 1
ATOM 6806 O O . ALA B 1 321 ? -13.062 13.453 -3.197 1 91.75 321 ALA B O 1
ATOM 6807 N N . PRO B 1 322 ? -11.25 14.336 -4.195 1 89.62 322 PRO B N 1
ATOM 6808 C CA . PRO B 1 322 ? -11.391 13.367 -5.281 1 89.62 322 PRO B CA 1
ATOM 6809 C C . PRO B 1 322 ? -11.211 11.922 -4.812 1 89.62 322 PRO B C 1
ATOM 6811 O O . PRO B 1 322 ? -11.852 11.016 -5.348 1 89.62 322 PRO B O 1
ATOM 6814 N N . ALA B 1 323 ? -10.328 11.719 -3.859 1 91.44 323 ALA B N 1
ATOM 6815 C CA . ALA B 1 323 ? -10.188 10.375 -3.301 1 91.44 323 ALA B CA 1
ATOM 6816 C C . ALA B 1 323 ? -11.508 9.891 -2.705 1 91.44 323 ALA B C 1
ATOM 6818 O O . ALA B 1 323 ? -11.867 8.719 -2.836 1 91.44 323 ALA B O 1
ATOM 6819 N N . PHE B 1 324 ? -12.242 10.766 -2.006 1 94.19 324 PHE B N 1
ATOM 6820 C CA . PHE B 1 324 ? -13.539 10.422 -1.425 1 94.19 324 PHE B CA 1
ATOM 6821 C C . PHE B 1 324 ? -14.555 10.102 -2.516 1 94.19 324 PHE B C 1
ATOM 6823 O O . PHE B 1 324 ? -15.32 9.141 -2.402 1 94.19 324 PHE B O 1
ATOM 6830 N N . ALA B 1 325 ? -14.516 10.93 -3.549 1 92.56 325 ALA B N 1
ATOM 6831 C CA . ALA B 1 325 ? -15.406 10.68 -4.68 1 92.56 325 ALA B CA 1
ATOM 6832 C C . ALA B 1 325 ? -15.141 9.305 -5.293 1 92.56 325 ALA B C 1
ATOM 6834 O O . ALA B 1 325 ? -16.062 8.602 -5.688 1 92.56 325 ALA B O 1
ATOM 6835 N N . GLY B 1 326 ? -13.891 9 -5.383 1 91.62 326 GLY B N 1
ATOM 6836 C CA . GLY B 1 326 ? -13.516 7.688 -5.895 1 91.62 326 GLY B CA 1
ATOM 6837 C C . GLY B 1 326 ? -14.016 6.543 -5.035 1 91.62 326 GLY B C 1
ATOM 6838 O O . GLY B 1 326 ? -14.547 5.559 -5.547 1 91.62 326 GLY B O 1
ATOM 6839 N N . VAL B 1 327 ? -13.898 6.656 -3.76 1 94.38 327 VAL B N 1
ATOM 6840 C CA . VAL B 1 327 ? -14.352 5.629 -2.828 1 94.38 327 VAL B CA 1
ATOM 6841 C C . VAL B 1 327 ? -15.875 5.52 -2.881 1 94.38 327 VAL B C 1
ATOM 6843 O O . VAL B 1 327 ? -16.422 4.418 -2.857 1 94.38 327 VAL B O 1
ATOM 6846 N N . GLU B 1 328 ? -16.531 6.684 -2.943 1 94.69 328 GLU B N 1
ATOM 6847 C CA . GLU B 1 328 ? -17.984 6.688 -3.043 1 94.69 328 GLU B CA 1
ATOM 6848 C C . GLU B 1 328 ? -18.453 5.984 -4.312 1 94.69 328 GLU B C 1
ATOM 6850 O O . GLU B 1 328 ? -19.438 5.238 -4.289 1 94.69 328 GLU B O 1
ATOM 6855 N N . HIS B 1 329 ? -17.766 6.262 -5.328 1 93.75 329 HIS B N 1
ATOM 6856 C CA . HIS B 1 329 ? -18.109 5.629 -6.602 1 93.75 329 HIS B CA 1
ATOM 6857 C C . HIS B 1 329 ? -17.922 4.117 -6.531 1 93.75 329 HIS B C 1
ATOM 6859 O O . HIS B 1 329 ? -18.797 3.363 -6.98 1 93.75 329 HIS B O 1
ATOM 6865 N N . GLN B 1 330 ? -16.875 3.736 -6.023 1 93.75 330 GLN B N 1
ATOM 6866 C CA . GLN B 1 330 ? -16.609 2.307 -5.895 1 93.75 330 GLN B CA 1
ATOM 6867 C C . GLN B 1 330 ? -17.641 1.638 -4.984 1 93.75 330 GLN B C 1
ATOM 6869 O O . GLN B 1 330 ? -18.078 0.516 -5.254 1 93.75 330 GLN B O 1
ATOM 6874 N N . LEU B 1 331 ? -17.969 2.299 -3.91 1 95.25 331 LEU B N 1
ATOM 6875 C CA . LEU B 1 331 ? -18.984 1.787 -2.996 1 95.25 331 LEU B CA 1
ATOM 6876 C C . LEU B 1 331 ? -20.312 1.629 -3.707 1 95.25 331 LEU B C 1
ATOM 6878 O O . LEU B 1 331 ? -20.984 0.608 -3.551 1 95.25 331 LEU B O 1
ATOM 6882 N N . ALA B 1 332 ? -20.656 2.643 -4.449 1 95.25 332 ALA B N 1
ATOM 6883 C CA . ALA B 1 332 ? -21.922 2.605 -5.18 1 95.25 332 ALA B CA 1
ATOM 6884 C C . ALA B 1 332 ? -21.922 1.488 -6.219 1 95.25 332 ALA B C 1
ATOM 6886 O O . ALA B 1 332 ? -22.906 0.772 -6.371 1 95.25 332 ALA B O 1
ATOM 6887 N N . GLU B 1 333 ? -20.797 1.311 -6.859 1 94.44 333 GLU B N 1
ATOM 6888 C CA . GLU B 1 333 ? -20.688 0.257 -7.863 1 94.44 333 GLU B CA 1
ATOM 6889 C C . GLU B 1 333 ? -20.75 -1.126 -7.219 1 94.44 333 GLU B C 1
ATOM 6891 O O . GLU B 1 333 ? -21.453 -2.012 -7.723 1 94.44 333 GLU B O 1
ATOM 6896 N N . ALA B 1 334 ? -20.016 -1.282 -6.211 1 94.69 334 ALA B N 1
ATOM 6897 C CA . ALA B 1 334 ? -20.016 -2.564 -5.512 1 94.69 334 ALA B CA 1
ATOM 6898 C C . ALA B 1 334 ? -21.406 -2.893 -4.973 1 94.69 334 ALA B C 1
ATOM 6900 O O . ALA B 1 334 ? -21.828 -4.051 -4.992 1 94.69 334 ALA B O 1
ATOM 6901 N N . ARG B 1 335 ? -22.125 -1.887 -4.484 1 94.75 335 ARG B N 1
ATOM 6902 C CA . ARG B 1 335 ? -23.469 -2.084 -3.963 1 94.75 335 ARG B CA 1
ATOM 6903 C C . ARG B 1 335 ? -24.438 -2.461 -5.082 1 94.75 335 ARG B C 1
ATOM 6905 O O . ARG B 1 335 ? -25.375 -3.238 -4.867 1 94.75 335 ARG B O 1
ATOM 6912 N N . ALA B 1 336 ? -24.188 -1.912 -6.234 1 95 336 ALA B N 1
ATOM 6913 C CA . ALA B 1 336 ? -25.016 -2.248 -7.383 1 95 336 ALA B CA 1
ATOM 6914 C C . ALA B 1 336 ? -24.875 -3.721 -7.758 1 95 336 ALA B C 1
ATOM 6916 O O . ALA B 1 336 ? -25.797 -4.332 -8.281 1 95 336 ALA B O 1
ATOM 6917 N N . TRP B 1 337 ? -23.781 -4.273 -7.434 1 93.94 337 TRP B N 1
ATOM 6918 C CA . TRP B 1 337 ? -23.5 -5.676 -7.734 1 93.94 337 TRP B CA 1
ATOM 6919 C C . TRP B 1 337 ? -23.609 -6.531 -6.473 1 93.94 337 TRP B C 1
ATOM 6921 O O . TRP B 1 337 ? -22.984 -7.59 -6.387 1 93.94 337 TRP B O 1
ATOM 6931 N N . ALA B 1 338 ? -24.281 -6.109 -5.512 1 94 338 ALA B N 1
ATOM 6932 C CA . ALA B 1 338 ? -24.391 -6.82 -4.238 1 94 338 ALA B CA 1
ATOM 6933 C C . ALA B 1 338 ? -25.078 -8.172 -4.422 1 94 338 ALA B C 1
ATOM 6935 O O . ALA B 1 338 ? -26.047 -8.289 -5.184 1 94 338 ALA B O 1
ATOM 6936 N N . GLU B 1 339 ? -24.516 -9.18 -3.75 1 91.12 339 GLU B N 1
ATOM 6937 C CA . GLU B 1 339 ? -25.188 -10.469 -3.688 1 91.12 339 GLU B CA 1
ATOM 6938 C C . GLU B 1 339 ? -26.422 -10.406 -2.785 1 91.12 339 GLU B C 1
ATOM 6940 O O . GLU B 1 339 ? -26.484 -9.578 -1.878 1 91.12 339 GLU B O 1
ATOM 6945 N N . PRO B 1 340 ? -27.344 -11.242 -3.127 1 86.25 340 PRO B N 1
ATOM 6946 C CA . PRO B 1 340 ? -28.5 -11.266 -2.232 1 86.25 340 PRO B CA 1
ATOM 6947 C C . PRO B 1 340 ? -28.141 -11.68 -0.807 1 86.25 340 PRO B C 1
ATOM 6949 O O . PRO B 1 340 ? -27.203 -12.438 -0.602 1 86.25 340 PRO B O 1
ATOM 6952 N N . GLU B 1 341 ? -28.625 -10.914 0.129 1 75.56 341 GLU B N 1
ATOM 6953 C CA . GLU B 1 341 ? -28.328 -11.172 1.534 1 75.56 341 GLU B CA 1
ATOM 6954 C C . GLU B 1 341 ? -28.609 -12.633 1.896 1 75.56 341 GLU B C 1
ATOM 6956 O O . GLU B 1 341 ? -29.625 -13.195 1.479 1 75.56 341 GLU B O 1
ATOM 6961 N N . GLY B 1 342 ? -27.594 -13.352 2.164 1 63 342 GLY B N 1
ATOM 6962 C CA . GLY B 1 342 ? -27.781 -14.742 2.561 1 63 342 GLY B CA 1
ATOM 6963 C C . GLY B 1 342 ? -28.5 -14.891 3.893 1 63 342 GLY B C 1
ATOM 6964 O O . GLY B 1 342 ? -28.359 -14.047 4.773 1 63 342 GLY B O 1
ATOM 6965 N N . ASP B 1 343 ? -29.688 -15.492 3.912 1 59.22 343 ASP B N 1
ATOM 6966 C CA . ASP B 1 343 ? -30.281 -15.852 5.188 1 59.22 343 ASP B CA 1
ATOM 6967 C C . ASP B 1 343 ? -29.578 -17.047 5.812 1 59.22 343 ASP B C 1
ATOM 6969 O O . ASP B 1 343 ? -29.453 -18.109 5.18 1 59.22 343 ASP B O 1
ATOM 6973 N N . ALA B 1 344 ? -28.703 -16.766 6.922 1 57.81 344 ALA B N 1
ATOM 6974 C CA . ALA B 1 344 ? -28.078 -17.844 7.656 1 57.81 344 ALA B CA 1
ATOM 6975 C C . ALA B 1 344 ? -29.016 -19.047 7.797 1 57.81 344 ALA B C 1
ATOM 6977 O O . ALA B 1 344 ? -28.562 -20.188 7.922 1 57.81 344 ALA B O 1
ATOM 6978 N N . GLN B 1 345 ? -30.172 -18.75 7.641 1 60.94 345 GLN B N 1
ATOM 6979 C CA . GLN B 1 345 ? -31.156 -19.781 7.906 1 60.94 345 GLN B CA 1
ATOM 6980 C C . GLN B 1 345 ? -31.625 -20.453 6.613 1 60.94 345 GLN B C 1
ATOM 6982 O O . GLN B 1 345 ? -32.344 -21.438 6.645 1 60.94 345 GLN B O 1
ATOM 6987 N N . GLU B 1 346 ? -31.031 -19.969 5.59 1 71.25 346 GLU B N 1
ATOM 6988 C CA . GLU B 1 346 ? -31.469 -20.594 4.344 1 71.25 346 GLU B CA 1
ATOM 6989 C C . GLU B 1 346 ? -30.969 -22.031 4.246 1 71.25 346 GLU B C 1
ATOM 6991 O O . GLU B 1 346 ? -29.828 -22.328 4.566 1 71.25 346 GLU B O 1
ATOM 6996 N N . ALA B 1 347 ? -31.891 -22.812 3.947 1 79.31 347 ALA B N 1
ATOM 6997 C CA . ALA B 1 347 ? -31.594 -24.25 3.863 1 79.31 347 ALA B CA 1
ATOM 6998 C C . ALA B 1 347 ? -30.594 -24.531 2.74 1 79.31 347 ALA B C 1
ATOM 7000 O O . ALA B 1 347 ? -30.734 -24 1.634 1 79.31 347 ALA B O 1
ATOM 7001 N N . VAL B 1 348 ? -29.516 -25.156 3.043 1 84.56 348 VAL B N 1
ATOM 7002 C CA . VAL B 1 348 ? -28.531 -25.594 2.066 1 84.56 348 VAL B CA 1
ATOM 7003 C C . VAL B 1 348 ? -29.125 -26.703 1.196 1 84.56 348 VAL B C 1
ATOM 7005 O O . VAL B 1 348 ? -29.688 -27.672 1.712 1 84.56 348 VAL B O 1
ATOM 7008 N N . PRO B 1 349 ? -29.125 -26.484 -0.059 1 83.69 349 PRO B N 1
ATOM 7009 C CA . PRO B 1 349 ? -29.641 -27.547 -0.922 1 83.69 349 PRO B CA 1
ATOM 7010 C C . PRO B 1 349 ? -28.906 -28.859 -0.732 1 83.69 349 PRO B C 1
ATOM 7012 O O . PRO B 1 349 ? -27.672 -28.891 -0.645 1 83.69 349 PRO B O 1
ATOM 7015 N N . THR B 1 350 ? -29.625 -29.891 -0.464 1 84.31 350 THR B N 1
ATOM 7016 C CA . THR B 1 350 ? -29.047 -31.219 -0.327 1 84.31 350 THR B CA 1
ATOM 7017 C C . THR B 1 350 ? -29.109 -31.969 -1.652 1 84.31 350 THR B C 1
ATOM 7019 O O . THR B 1 350 ? -30.172 -32.062 -2.279 1 84.31 350 THR B O 1
ATOM 7022 N N . ALA B 1 351 ? -28.078 -32.312 -2.113 1 89.5 351 ALA B N 1
ATOM 7023 C CA . ALA B 1 351 ? -28.016 -33.094 -3.348 1 89.5 351 ALA B CA 1
ATOM 7024 C C . ALA B 1 351 ? -28.219 -34.562 -3.066 1 89.5 351 ALA B C 1
ATOM 7026 O O . ALA B 1 351 ? -27.344 -35.219 -2.486 1 89.5 351 ALA B O 1
ATOM 7027 N N . ARG B 1 352 ? -29.422 -35.094 -3.496 1 91 352 ARG B N 1
ATOM 7028 C CA . ARG B 1 352 ? -29.734 -36.5 -3.244 1 91 352 ARG B CA 1
ATOM 7029 C C . ARG B 1 352 ? -29.625 -37.312 -4.523 1 91 352 ARG B C 1
ATOM 7031 O O . ARG B 1 352 ? -29.312 -38.531 -4.473 1 91 352 ARG B O 1
ATOM 7038 N N . THR B 1 353 ? -29.875 -36.625 -5.602 1 92.56 353 THR B N 1
ATOM 7039 C CA . THR B 1 353 ? -29.875 -37.375 -6.855 1 92.56 353 THR B CA 1
ATOM 7040 C C . THR B 1 353 ? -28.766 -36.906 -7.777 1 92.56 353 THR B C 1
ATOM 7042 O O . THR B 1 353 ? -27.844 -37.656 -8.086 1 92.56 353 THR B O 1
ATOM 7045 N N . ALA B 1 354 ? -28.969 -35.625 -8.18 1 95.75 354 ALA B N 1
ATOM 7046 C CA . ALA B 1 354 ? -27.953 -35.156 -9.117 1 95.75 354 ALA B CA 1
ATOM 7047 C C . ALA B 1 354 ? -27.812 -33.625 -9.062 1 95.75 354 ALA B C 1
ATOM 7049 O O . ALA B 1 354 ? -28.75 -32.938 -8.656 1 95.75 354 ALA B O 1
ATOM 7050 N N . ILE B 1 355 ? -26.656 -33.156 -9.336 1 96.81 355 ILE B N 1
ATOM 7051 C CA . ILE B 1 355 ? -26.375 -31.75 -9.648 1 96.81 355 ILE B CA 1
ATOM 7052 C C . ILE B 1 355 ? -26.281 -31.562 -11.156 1 96.81 355 ILE B C 1
ATOM 7054 O O . ILE B 1 355 ? -25.641 -32.344 -11.844 1 96.81 355 ILE B O 1
ATOM 7058 N N . ALA B 1 356 ? -26.969 -30.562 -11.695 1 97 356 ALA B N 1
ATOM 7059 C CA . ALA B 1 356 ? -27 -30.484 -13.156 1 97 356 ALA B CA 1
ATOM 7060 C C . ALA B 1 356 ? -26.875 -29.047 -13.633 1 97 356 ALA B C 1
ATOM 7062 O O . ALA B 1 356 ? -27.344 -28.125 -12.953 1 97 356 ALA B O 1
ATOM 7063 N N . LEU B 1 357 ? -26.188 -28.906 -14.688 1 97.44 357 LEU B N 1
ATOM 7064 C CA . LEU B 1 357 ? -26.203 -27.703 -15.492 1 97.44 357 LEU B CA 1
ATOM 7065 C C . LEU B 1 357 ? -27.125 -27.859 -16.703 1 97.44 357 LEU B C 1
ATOM 7067 O O . LEU B 1 357 ? -27.047 -28.859 -17.406 1 97.44 357 LEU B O 1
ATOM 7071 N N . ARG B 1 358 ? -28.031 -26.922 -16.844 1 97.25 358 ARG B N 1
ATOM 7072 C CA . ARG B 1 358 ? -28.969 -26.984 -17.953 1 97.25 358 ARG B CA 1
ATOM 7073 C C . ARG B 1 358 ? -28.859 -25.766 -18.859 1 97.25 358 ARG B C 1
ATOM 7075 O O . ARG B 1 358 ? -29.375 -24.688 -18.547 1 97.25 358 ARG B O 1
ATOM 7082 N N . GLY B 1 359 ? -28.281 -25.969 -20.062 1 96.94 359 GLY B N 1
ATOM 7083 C CA . GLY B 1 359 ? -28.172 -24.922 -21.062 1 96.94 359 GLY B CA 1
ATOM 7084 C C . GLY B 1 359 ? -27.406 -23.703 -20.562 1 96.94 359 GLY B C 1
ATOM 7085 O O . GLY B 1 359 ? -27.828 -22.562 -20.766 1 96.94 359 GLY B O 1
ATOM 7086 N N . VAL B 1 360 ? -26.406 -23.938 -19.891 1 97.12 360 VAL B N 1
ATOM 7087 C CA . VAL B 1 360 ? -25.688 -22.859 -19.203 1 97.12 360 VAL B CA 1
ATOM 7088 C C . VAL B 1 360 ? -24.828 -22.109 -20.203 1 97.12 360 VAL B C 1
ATOM 7090 O O . VAL B 1 360 ? -24.047 -22.703 -20.938 1 97.12 360 VAL B O 1
ATOM 7093 N N . GLY B 1 361 ? -25.016 -20.781 -20.219 1 96.56 361 GLY B N 1
ATOM 7094 C CA . GLY B 1 361 ? -24.203 -19.844 -20.969 1 96.56 361 GLY B CA 1
ATOM 7095 C C . GLY B 1 361 ? -23.625 -18.734 -20.109 1 96.56 361 GLY B C 1
ATOM 7096 O O . GLY B 1 361 ? -24.297 -18.234 -19.203 1 96.56 361 GLY B O 1
ATOM 7097 N N . VAL B 1 362 ? -22.406 -18.469 -20.297 1 94.19 362 VAL B N 1
ATOM 7098 C CA . VAL B 1 362 ? -21.75 -17.406 -19.547 1 94.19 362 VAL B CA 1
ATOM 7099 C C . VAL B 1 362 ? -20.875 -16.578 -20.484 1 94.19 362 VAL B C 1
ATOM 7101 O O . VAL B 1 362 ? -20.078 -17.125 -21.25 1 94.19 362 VAL B O 1
ATOM 7104 N N . ARG B 1 363 ? -21.031 -15.336 -20.469 1 89 363 ARG B N 1
ATOM 7105 C CA . ARG B 1 363 ? -20.203 -14.398 -21.203 1 89 363 ARG B CA 1
ATOM 7106 C C . ARG B 1 363 ? -19.672 -13.297 -20.281 1 89 363 ARG B C 1
ATOM 7108 O O . ARG B 1 363 ? -20.453 -12.602 -19.625 1 89 363 ARG B O 1
ATOM 7115 N N . TYR B 1 364 ? -18.375 -13.266 -20.188 1 79.38 364 TYR B N 1
ATOM 7116 C CA . TYR B 1 364 ? -17.781 -12.188 -19.391 1 79.38 364 TYR B CA 1
ATOM 7117 C C . TYR B 1 364 ? -17.828 -10.867 -20.156 1 79.38 364 TYR B C 1
ATOM 7119 O O . TYR B 1 364 ? -17.781 -10.852 -21.391 1 79.38 364 TYR B O 1
ATOM 7127 N N . GLU B 1 365 ? -17.859 -9.789 -19.344 1 73.25 365 GLU B N 1
ATOM 7128 C CA . GLU B 1 365 ? -17.922 -8.477 -19.984 1 73.25 365 GLU B CA 1
ATOM 7129 C C . GLU B 1 365 ? -16.641 -8.188 -20.766 1 73.25 365 GLU B C 1
ATOM 7131 O O . GLU B 1 365 ? -15.539 -8.445 -20.281 1 73.25 365 GLU B O 1
ATOM 7136 N N . GLY B 1 366 ? -16.766 -7.715 -21.906 1 62.44 366 GLY B N 1
ATOM 7137 C CA . GLY B 1 366 ? -15.633 -7.312 -22.734 1 62.44 366 GLY B CA 1
ATOM 7138 C C . GLY B 1 366 ? -15.125 -8.422 -23.625 1 62.44 366 GLY B C 1
ATOM 7139 O O . GLY B 1 366 ? -14.258 -8.195 -24.484 1 62.44 366 GLY B O 1
ATOM 7140 N N . ARG B 1 367 ? -15.672 -9.641 -23.375 1 67.75 367 ARG B N 1
ATOM 7141 C CA . ARG B 1 367 ? -15.227 -10.75 -24.219 1 67.75 367 ARG B CA 1
ATOM 7142 C C . ARG B 1 367 ? -16.25 -11.055 -25.297 1 67.75 367 ARG B C 1
ATOM 7144 O O . ARG B 1 367 ? -17.453 -11.008 -25.062 1 67.75 367 ARG B O 1
ATOM 7151 N N . ALA B 1 368 ? -15.734 -11.195 -26.422 1 69.56 368 ALA B N 1
ATOM 7152 C CA . ALA B 1 368 ? -16.609 -11.477 -27.547 1 69.56 368 ALA B CA 1
ATOM 7153 C C . ALA B 1 368 ? -17.094 -12.93 -27.516 1 69.56 368 ALA B C 1
ATOM 7155 O O . ALA B 1 368 ? -18.234 -13.219 -27.891 1 69.56 368 ALA B O 1
ATOM 7156 N N . VAL B 1 369 ? -16.281 -13.805 -27.047 1 77.88 369 VAL B N 1
ATOM 7157 C CA . VAL B 1 369 ? -16.594 -15.227 -27.078 1 77.88 369 VAL B CA 1
ATOM 7158 C C . VAL B 1 369 ? -17.141 -15.648 -25.703 1 77.88 369 VAL B C 1
ATOM 7160 O O . VAL B 1 369 ? -16.672 -15.18 -24.672 1 77.88 369 VAL B O 1
ATOM 7163 N N . ARG B 1 370 ? -18.203 -16.453 -25.781 1 89.19 370 ARG B N 1
ATOM 7164 C CA . ARG B 1 370 ? -18.781 -17 -24.547 1 89.19 370 ARG B CA 1
ATOM 7165 C C . ARG B 1 370 ? -17.812 -17.984 -23.891 1 89.19 370 ARG B C 1
ATOM 7167 O O . ARG B 1 370 ? -17.156 -18.781 -24.562 1 89.19 370 ARG B O 1
ATOM 7174 N N . ALA B 1 371 ? -17.641 -17.875 -22.625 1 88.12 371 ALA B N 1
ATOM 7175 C CA . ALA B 1 371 ? -16.828 -18.812 -21.859 1 88.12 371 ALA B CA 1
ATOM 7176 C C . ALA B 1 371 ? -17.5 -20.188 -21.781 1 88.12 371 ALA B C 1
ATOM 7178 O O . ALA B 1 371 ? -16.828 -21.219 -21.797 1 88.12 371 ALA B O 1
ATOM 7179 N N . LEU B 1 372 ? -18.797 -20.172 -21.609 1 94.31 372 LEU B N 1
ATOM 7180 C CA . LEU B 1 372 ? -19.656 -21.344 -21.703 1 94.31 372 LEU B CA 1
ATOM 7181 C C . LEU B 1 372 ? -20.812 -21.094 -22.656 1 94.31 372 LEU B C 1
ATOM 7183 O O . LEU B 1 372 ? -21.422 -20.031 -22.641 1 94.31 372 LEU B O 1
ATOM 7187 N N . ASP B 1 373 ? -21.031 -22.078 -23.484 1 96.31 373 ASP B N 1
ATOM 7188 C CA . ASP B 1 373 ? -22.078 -21.938 -24.516 1 96.31 373 ASP B CA 1
ATOM 7189 C C . ASP B 1 373 ? -23 -23.156 -24.531 1 96.31 373 ASP B C 1
ATOM 7191 O O . ASP B 1 373 ? -22.703 -24.156 -25.188 1 96.31 373 ASP B O 1
ATOM 7195 N N . ASP B 1 374 ? -24.078 -23.047 -23.922 1 96.06 374 ASP B N 1
ATOM 7196 C CA . ASP B 1 374 ? -25.141 -24.047 -23.906 1 96.06 374 ASP B CA 1
ATOM 7197 C C . ASP B 1 374 ? -24.625 -25.375 -23.344 1 96.06 374 ASP B C 1
ATOM 7199 O O . ASP B 1 374 ? -24.734 -26.406 -23.984 1 96.06 374 ASP B O 1
ATOM 7203 N N . VAL B 1 375 ? -24.109 -25.344 -22.156 1 96.94 375 VAL B N 1
ATOM 7204 C CA . VAL B 1 375 ? -23.531 -26.516 -21.516 1 96.94 375 VAL B CA 1
ATOM 7205 C C . VAL B 1 375 ? -24.594 -27.219 -20.672 1 96.94 375 VAL B C 1
ATOM 7207 O O . VAL B 1 375 ? -25.172 -26.609 -19.766 1 96.94 375 VAL B O 1
ATOM 7210 N N . SER B 1 376 ? -24.906 -28.375 -21.047 1 96.94 376 SER B N 1
ATOM 7211 C CA . SER B 1 376 ? -25.797 -29.219 -20.25 1 96.94 376 SER B CA 1
ATOM 7212 C C . SER B 1 376 ? -25.078 -30.469 -19.766 1 96.94 376 SER B C 1
ATOM 7214 O O . SER B 1 376 ? -24.578 -31.266 -20.562 1 96.94 376 SER B O 1
ATOM 7216 N N . LEU B 1 377 ? -24.953 -30.594 -18.469 1 96.31 377 LEU B N 1
ATOM 7217 C CA . LEU B 1 377 ? -24.203 -31.688 -17.859 1 96.31 377 LEU B CA 1
ATOM 7218 C C . LEU B 1 377 ? -24.812 -32.062 -16.516 1 96.31 377 LEU B C 1
ATOM 7220 O O . LEU B 1 377 ? -25.234 -31.203 -15.734 1 96.31 377 LEU B O 1
ATOM 7224 N N . ALA B 1 378 ? -24.875 -33.375 -16.266 1 95.69 378 ALA B N 1
ATOM 7225 C CA . ALA B 1 378 ? -25.375 -33.875 -15 1 95.69 378 ALA B CA 1
ATOM 7226 C C . ALA B 1 378 ? -24.281 -34.562 -14.203 1 95.69 378 ALA B C 1
ATOM 7228 O O . ALA B 1 378 ? -23.453 -35.281 -14.773 1 95.69 378 ALA B O 1
ATOM 7229 N N . PHE B 1 379 ? -24.297 -34.312 -12.938 1 96.38 379 PHE B N 1
ATOM 7230 C CA . PHE B 1 379 ? -23.391 -34.938 -11.992 1 96.38 379 PHE B CA 1
ATOM 7231 C C . PHE B 1 379 ? -24.141 -35.781 -10.969 1 96.38 379 PHE B C 1
ATOM 7233 O O . PHE B 1 379 ? -24.578 -35.25 -9.93 1 96.38 379 PHE B O 1
ATOM 7240 N N . PRO B 1 380 ? -24.312 -37.062 -11.305 1 95.25 380 PRO B N 1
ATOM 7241 C CA . PRO B 1 380 ? -25 -37.906 -10.32 1 95.25 380 PRO B CA 1
ATOM 7242 C C . PRO B 1 380 ? -24.297 -37.938 -8.961 1 95.25 380 PRO B C 1
ATOM 7244 O O . PRO B 1 380 ? -23.078 -37.938 -8.906 1 95.25 380 PRO B O 1
ATOM 7247 N N . VAL B 1 381 ? -25.078 -38 -7.887 1 94.62 381 VAL B N 1
ATOM 7248 C CA . VAL B 1 381 ? -24.547 -37.938 -6.531 1 94.62 381 VAL B CA 1
ATOM 7249 C C . VAL B 1 381 ? -23.672 -39.156 -6.266 1 94.62 381 VAL B C 1
ATOM 7251 O O . VAL B 1 381 ? -23.953 -40.25 -6.781 1 94.62 381 VAL B O 1
ATOM 7254 N N . ARG B 1 382 ? -22.562 -38.938 -5.57 1 93.19 382 ARG B N 1
ATOM 7255 C CA . ARG B 1 382 ? -21.641 -39.969 -5.086 1 93.19 382 ARG B CA 1
ATOM 7256 C C . ARG B 1 382 ? -20.891 -40.625 -6.242 1 93.19 382 ARG B C 1
ATOM 7258 O O . ARG B 1 382 ? -20.656 -41.844 -6.227 1 93.19 382 ARG B O 1
ATOM 7265 N N . THR B 1 383 ? -20.75 -39.844 -7.305 1 93.12 383 THR B N 1
ATOM 7266 C CA . THR B 1 383 ? -19.922 -40.281 -8.422 1 93.12 383 THR B CA 1
ATOM 7267 C C . THR B 1 383 ? -18.797 -39.281 -8.695 1 93.12 383 THR B C 1
ATOM 7269 O O . THR B 1 383 ? -18.812 -38.188 -8.148 1 93.12 383 THR B O 1
ATOM 7272 N N . THR B 1 384 ? -17.875 -39.719 -9.469 1 93.19 384 THR B N 1
ATOM 7273 C CA . THR B 1 384 ? -16.75 -38.875 -9.859 1 93.19 384 THR B CA 1
ATOM 7274 C C . THR B 1 384 ? -16.844 -38.531 -11.344 1 93.19 384 THR B C 1
ATOM 7276 O O . THR B 1 384 ? -16.891 -39.406 -12.195 1 93.19 384 THR B O 1
ATOM 7279 N N . THR B 1 385 ? -16.969 -37.281 -11.617 1 94.62 385 THR B N 1
ATOM 7280 C CA . THR B 1 385 ? -16.953 -36.781 -12.992 1 94.62 385 THR B CA 1
ATOM 7281 C C . THR B 1 385 ? -15.68 -36 -13.266 1 94.62 385 THR B C 1
ATOM 7283 O O . THR B 1 385 ? -15.328 -35.094 -12.5 1 94.62 385 THR B O 1
ATOM 7286 N N . ALA B 1 386 ? -14.992 -36.312 -14.312 1 93.38 386 ALA B N 1
ATOM 7287 C CA . ALA B 1 386 ? -13.773 -35.594 -14.703 1 93.38 386 ALA B CA 1
ATOM 7288 C C . ALA B 1 386 ? -14.047 -34.688 -15.891 1 93.38 386 ALA B C 1
ATOM 7290 O O . ALA B 1 386 ? -14.773 -35.031 -16.812 1 93.38 386 ALA B O 1
ATOM 7291 N N . ILE B 1 387 ? -13.586 -33.5 -15.789 1 92.81 387 ILE B N 1
ATOM 7292 C CA . ILE B 1 387 ? -13.695 -32.531 -16.859 1 92.81 387 ILE B CA 1
ATOM 7293 C C . ILE B 1 387 ? -12.312 -32.25 -17.453 1 92.81 387 ILE B C 1
ATOM 7295 O O . ILE B 1 387 ? -11.383 -31.875 -16.75 1 92.81 387 ILE B O 1
ATOM 7299 N N . VAL B 1 388 ? -12.227 -32.469 -18.734 1 88.56 388 VAL B N 1
ATOM 7300 C CA . VAL B 1 388 ? -10.969 -32.25 -19.422 1 88.56 388 VAL B CA 1
ATOM 7301 C C . VAL B 1 388 ? -11.188 -31.281 -20.594 1 88.56 388 VAL B C 1
ATOM 7303 O O . VAL B 1 388 ? -12.305 -31.156 -21.094 1 88.56 388 VAL B O 1
ATOM 7306 N N . GLY B 1 389 ? -10.242 -30.625 -20.906 1 82.81 389 GLY B N 1
ATOM 7307 C CA . GLY B 1 389 ? -10.273 -29.672 -22 1 82.81 389 GLY B CA 1
ATOM 7308 C C . GLY B 1 389 ? -9.023 -28.812 -22.078 1 82.81 389 GLY B C 1
ATOM 7309 O O . GLY B 1 389 ? -8.25 -28.734 -21.125 1 82.81 389 GLY B O 1
ATOM 7310 N N . ALA B 1 390 ? -8.938 -28.156 -23.172 1 74.94 390 ALA B N 1
ATOM 7311 C CA . ALA B 1 390 ? -7.793 -27.281 -23.391 1 74.94 390 ALA B CA 1
ATOM 7312 C C . ALA B 1 390 ? -7.875 -26.047 -22.5 1 74.94 390 ALA B C 1
ATOM 7314 O O . ALA B 1 390 ? -8.922 -25.766 -21.906 1 74.94 390 ALA B O 1
ATOM 7315 N N . SER B 1 391 ? -6.738 -25.391 -22.312 1 69.38 391 SER B N 1
ATOM 7316 C CA . SER B 1 391 ? -6.754 -24.125 -21.594 1 69.38 391 SER B CA 1
ATOM 7317 C C . SER B 1 391 ? -7.703 -23.125 -22.234 1 69.38 391 SER B C 1
ATOM 7319 O O . SER B 1 391 ? -7.727 -22.984 -23.469 1 69.38 391 SER B O 1
ATOM 7321 N N . GLY B 1 392 ? -8.547 -22.547 -21.484 1 72.56 392 GLY B N 1
ATOM 7322 C CA . GLY B 1 392 ? -9.508 -21.594 -22 1 72.56 392 GLY B CA 1
ATOM 7323 C C . GLY B 1 392 ? -10.805 -22.234 -22.469 1 72.56 392 GLY B C 1
ATOM 7324 O O . GLY B 1 392 ? -11.688 -21.547 -22.984 1 72.56 392 GLY B O 1
ATOM 7325 N N . ALA B 1 393 ? -10.836 -23.5 -22.203 1 81.12 393 ALA B N 1
ATOM 7326 C CA . ALA B 1 393 ? -12.016 -24.219 -22.688 1 81.12 393 ALA B CA 1
ATOM 7327 C C . ALA B 1 393 ? -13.25 -23.859 -21.859 1 81.12 393 ALA B C 1
ATOM 7329 O O . ALA B 1 393 ? -14.383 -24.125 -22.266 1 81.12 393 ALA B O 1
ATOM 7330 N N . GLY B 1 394 ? -13.016 -23.188 -20.75 1 86.19 394 GLY B N 1
ATOM 7331 C CA . GLY B 1 394 ? -14.133 -22.797 -19.906 1 86.19 394 GLY B CA 1
ATOM 7332 C C . GLY B 1 394 ? -14.234 -23.594 -18.625 1 86.19 394 GLY B C 1
ATOM 7333 O O . GLY B 1 394 ? -15.227 -23.5 -17.906 1 86.19 394 GLY B O 1
ATOM 7334 N N . LYS B 1 395 ? -13.266 -24.359 -18.297 1 88.5 395 LYS B N 1
ATOM 7335 C CA . LYS B 1 395 ? -13.289 -25.266 -17.156 1 88.5 395 LYS B CA 1
ATOM 7336 C C . LYS B 1 395 ? -13.445 -24.5 -15.844 1 88.5 395 LYS B C 1
ATOM 7338 O O . LYS B 1 395 ? -14.258 -24.875 -14.992 1 88.5 395 LYS B O 1
ATOM 7343 N N . SER B 1 396 ? -12.664 -23.406 -15.711 1 84.31 396 SER B N 1
ATOM 7344 C CA . SER B 1 396 ? -12.727 -22.625 -14.484 1 84.31 396 SER B CA 1
ATOM 7345 C C . SER B 1 396 ? -14.078 -21.922 -14.352 1 84.31 396 SER B C 1
ATOM 7347 O O . SER B 1 396 ? -14.602 -21.797 -13.242 1 84.31 396 SER B O 1
ATOM 7349 N N . THR B 1 397 ? -14.609 -21.453 -15.461 1 89.69 397 THR B N 1
ATOM 7350 C CA . THR B 1 397 ? -15.938 -20.844 -15.453 1 89.69 397 THR B CA 1
ATOM 7351 C C . THR B 1 397 ? -17 -21.859 -15.039 1 89.69 397 THR B C 1
ATOM 7353 O O . THR B 1 397 ? -17.906 -21.547 -14.281 1 89.69 397 THR B O 1
ATOM 7356 N N . LEU B 1 398 ? -16.812 -23.016 -15.602 1 94 398 LEU B N 1
ATOM 7357 C CA . LEU B 1 398 ? -17.719 -24.094 -15.242 1 94 398 LEU B CA 1
ATOM 7358 C C . LEU B 1 398 ? -17.672 -24.375 -13.75 1 94 398 LEU B C 1
ATOM 7360 O O . LEU B 1 398 ? -18.703 -24.547 -13.102 1 94 398 LEU B O 1
ATOM 7364 N N . ALA B 1 399 ? -16.469 -24.438 -13.211 1 92.44 399 ALA B N 1
ATOM 7365 C CA . ALA B 1 399 ? -16.281 -24.656 -11.781 1 92.44 399 ALA B CA 1
ATOM 7366 C C . ALA B 1 399 ? -16.953 -23.547 -10.961 1 92.44 399 ALA B C 1
ATOM 7368 O O . ALA B 1 399 ? -17.578 -23.828 -9.938 1 92.44 399 ALA B O 1
ATOM 7369 N N . ASP B 1 400 ? -16.844 -22.312 -11.422 1 92.56 400 ASP B N 1
ATOM 7370 C CA . ASP B 1 400 ? -17.422 -21.188 -10.719 1 92.56 400 ASP B CA 1
ATOM 7371 C C . ASP B 1 400 ? -18.953 -21.25 -10.719 1 92.56 400 ASP B C 1
ATOM 7373 O O . ASP B 1 400 ? -19.594 -20.875 -9.742 1 92.56 400 ASP B O 1
ATOM 7377 N N . VAL B 1 401 ? -19.469 -21.719 -11.812 1 95.25 401 VAL B N 1
ATOM 7378 C CA . VAL B 1 401 ? -20.922 -21.875 -11.898 1 95.25 401 VAL B CA 1
ATOM 7379 C C . VAL B 1 401 ? -21.359 -23.031 -11 1 95.25 401 VAL B C 1
ATOM 7381 O O . VAL B 1 401 ? -22.344 -22.906 -10.266 1 95.25 401 VAL B O 1
ATOM 7384 N N . LEU B 1 402 ? -20.609 -24.062 -11.055 1 95.25 402 LEU B N 1
ATOM 7385 C CA . LEU B 1 402 ? -20.953 -25.266 -10.289 1 95.25 402 LEU B CA 1
ATOM 7386 C C . LEU B 1 402 ? -20.906 -24.984 -8.789 1 95.25 402 LEU B C 1
ATOM 7388 O O . LEU B 1 402 ? -21.688 -25.547 -8.031 1 95.25 402 LEU B O 1
ATOM 7392 N N . CYS B 1 403 ? -20.016 -24.125 -8.406 1 93.69 403 CYS B N 1
ATOM 7393 C CA . CYS B 1 403 ? -19.875 -23.828 -6.98 1 93.69 403 CYS B CA 1
ATOM 7394 C C . CYS B 1 403 ? -20.906 -22.781 -6.535 1 93.69 403 CYS B C 1
ATOM 7396 O O . CYS B 1 403 ? -21.062 -22.547 -5.336 1 93.69 403 CYS B O 1
ATOM 7398 N N . GLY B 1 404 ? -21.516 -22.141 -7.473 1 93.12 404 GLY B N 1
ATOM 7399 C CA . GLY B 1 404 ? -22.516 -21.141 -7.148 1 93.12 404 GLY B CA 1
ATOM 7400 C C . GLY B 1 404 ? -21.953 -19.734 -7.062 1 93.12 404 GLY B C 1
ATOM 7401 O O . GLY B 1 404 ? -22.672 -18.797 -6.719 1 93.12 404 GLY B O 1
ATOM 7402 N N . LEU B 1 405 ? -20.781 -19.594 -7.367 1 92.12 405 LEU B N 1
ATOM 7403 C CA . LEU B 1 405 ? -20.141 -18.281 -7.309 1 92.12 405 LEU B CA 1
ATOM 7404 C C . LEU B 1 405 ? -20.578 -17.391 -8.469 1 92.12 405 LEU B C 1
ATOM 7406 O O . LEU B 1 405 ? -20.75 -16.188 -8.297 1 92.12 405 LEU B O 1
ATOM 7410 N N . LEU B 1 406 ? -20.703 -18.016 -9.617 1 93.44 406 LEU B N 1
ATOM 7411 C CA . LEU B 1 406 ? -21.062 -17.281 -10.828 1 93.44 406 LEU B CA 1
ATOM 7412 C C . LEU B 1 406 ? -22.453 -17.672 -11.305 1 93.44 406 LEU B C 1
ATOM 7414 O O . LEU B 1 406 ? -22.75 -18.859 -11.492 1 93.44 406 LEU B O 1
ATOM 7418 N N . GLY B 1 407 ? -23.25 -16.656 -11.461 1 93 407 GLY B N 1
ATOM 7419 C CA . GLY B 1 407 ? -24.547 -16.906 -12.062 1 93 407 GLY B CA 1
ATOM 7420 C C . GLY B 1 407 ? -24.5 -16.953 -13.578 1 93 407 GLY B C 1
ATOM 7421 O O . GLY B 1 407 ? -23.891 -16.094 -14.211 1 93 407 GLY B O 1
ATOM 7422 N N . PRO B 1 408 ? -25.062 -18 -14.102 1 94.88 408 PRO B N 1
ATOM 7423 C CA . PRO B 1 408 ? -25.047 -18.078 -15.562 1 94.88 408 PRO B CA 1
ATOM 7424 C C . PRO B 1 408 ? -25.938 -17.016 -16.219 1 94.88 408 PRO B C 1
ATOM 7426 O O . PRO B 1 408 ? -26.891 -16.531 -15.602 1 94.88 408 PRO B O 1
ATOM 7429 N N . ASP B 1 409 ? -25.625 -16.641 -17.438 1 94.81 409 ASP B N 1
ATOM 7430 C CA . ASP B 1 409 ? -26.422 -15.695 -18.234 1 94.81 409 ASP B CA 1
ATOM 7431 C C . ASP B 1 409 ? -27.641 -16.375 -18.828 1 94.81 409 ASP B C 1
ATOM 7433 O O . ASP B 1 409 ? -28.688 -15.75 -19 1 94.81 409 ASP B O 1
ATOM 7437 N N . GLU B 1 410 ? -27.422 -17.578 -19.203 1 96.12 410 GLU B N 1
ATOM 7438 C CA . GLU B 1 410 ? -28.469 -18.438 -19.75 1 96.12 410 GLU B CA 1
ATOM 7439 C C . GLU B 1 410 ? -28.438 -19.812 -19.078 1 96.12 410 GLU B C 1
ATOM 7441 O O . GLU B 1 410 ? -27.391 -20.281 -18.641 1 96.12 410 GLU B O 1
ATOM 7446 N N . GLY B 1 411 ? -29.594 -20.359 -18.938 1 96.81 411 GLY B N 1
ATOM 7447 C CA . GLY B 1 411 ? -29.672 -21.656 -18.297 1 96.81 411 GLY B CA 1
ATOM 7448 C C . GLY B 1 411 ? -29.656 -21.578 -16.781 1 96.81 411 GLY B C 1
ATOM 7449 O O . GLY B 1 411 ? -29.984 -20.531 -16.203 1 96.81 411 GLY B O 1
ATOM 7450 N N . ALA B 1 412 ? -29.375 -22.797 -16.156 1 96.5 412 ALA B N 1
ATOM 7451 C CA . ALA B 1 412 ? -29.422 -22.766 -14.688 1 96.5 412 ALA B CA 1
ATOM 7452 C C . ALA B 1 412 ? -28.625 -23.906 -14.086 1 96.5 412 ALA B C 1
ATOM 7454 O O . ALA B 1 412 ? -28.406 -24.938 -14.742 1 96.5 412 ALA B O 1
ATOM 7455 N N . LEU B 1 413 ? -28.141 -23.688 -12.977 1 97 413 LEU B N 1
ATOM 7456 C CA . LEU B 1 413 ? -27.641 -24.719 -12.086 1 97 413 LEU B CA 1
ATOM 7457 C C . LEU B 1 413 ? -28.766 -25.344 -11.266 1 97 413 LEU B C 1
ATOM 7459 O O . LEU B 1 413 ? -29.516 -24.625 -10.609 1 97 413 LEU B O 1
ATOM 7463 N N . GLU B 1 414 ? -28.859 -26.641 -11.398 1 97.06 414 GLU B N 1
ATOM 7464 C CA . GLU B 1 414 ? -29.953 -27.328 -10.711 1 97.06 414 GLU B CA 1
ATOM 7465 C C . GLU B 1 414 ? -29.422 -28.344 -9.703 1 97.06 414 GLU B C 1
ATOM 7467 O O . GLU B 1 414 ? -28.406 -29 -9.961 1 97.06 414 GLU B O 1
ATOM 7472 N N . VAL B 1 415 ? -30.047 -28.422 -8.578 1 96.31 415 VAL B N 1
ATOM 7473 C CA . VAL B 1 415 ? -29.828 -29.469 -7.598 1 96.31 415 VAL B CA 1
ATOM 7474 C C . VAL B 1 415 ? -31.094 -30.297 -7.418 1 96.31 415 VAL B C 1
ATOM 7476 O O . VAL B 1 415 ? -32.125 -29.781 -6.996 1 96.31 415 VAL B O 1
ATOM 7479 N N . ASP B 1 416 ? -31 -31.531 -7.812 1 95.81 416 ASP B N 1
ATOM 7480 C CA . ASP B 1 416 ? -32.156 -32.438 -7.77 1 95.81 416 ASP B CA 1
ATOM 7481 C C . ASP B 1 416 ? -33.312 -31.891 -8.57 1 95.81 416 ASP B C 1
ATOM 7483 O O . ASP B 1 416 ? -34.469 -31.891 -8.094 1 95.81 416 ASP B O 1
ATOM 7487 N N . GLY B 1 417 ? -32.938 -31.281 -9.633 1 93.75 417 GLY B N 1
ATOM 7488 C CA . GLY B 1 417 ? -33.938 -30.828 -10.57 1 93.75 417 GLY B CA 1
ATOM 7489 C C . GLY B 1 417 ? -34.469 -29.422 -10.266 1 93.75 417 GLY B C 1
ATOM 7490 O O . GLY B 1 417 ? -35.25 -28.875 -11.031 1 93.75 417 GLY B O 1
ATOM 7491 N N . VAL B 1 418 ? -34.062 -28.781 -9.258 1 95 418 VAL B N 1
ATOM 7492 C CA . VAL B 1 418 ? -34.531 -27.453 -8.875 1 95 418 VAL B CA 1
ATOM 7493 C C . VAL B 1 418 ? -33.5 -26.406 -9.242 1 95 418 VAL B C 1
ATOM 7495 O O . VAL B 1 418 ? -32.344 -26.453 -8.742 1 95 418 VAL B O 1
ATOM 7498 N N . PRO B 1 419 ? -33.906 -25.531 -10.078 1 95.69 419 PRO B N 1
ATOM 7499 C CA . PRO B 1 419 ? -32.938 -24.469 -10.422 1 95.69 419 PRO B CA 1
ATOM 7500 C C . PRO B 1 419 ? -32.625 -23.547 -9.234 1 95.69 419 PRO B C 1
ATOM 7502 O O . PRO B 1 419 ? -33.5 -23.234 -8.438 1 95.69 419 PRO B O 1
ATOM 7505 N N . LEU B 1 420 ? -31.391 -23.188 -9.141 1 94.62 420 LEU B N 1
ATOM 7506 C CA . LEU B 1 420 ? -30.953 -22.344 -8.031 1 94.62 420 LEU B CA 1
ATOM 7507 C C . LEU B 1 420 ? -30.984 -20.875 -8.438 1 94.62 420 LEU B C 1
ATOM 7509 O O . LEU B 1 420 ? -30.344 -20.484 -9.406 1 94.62 420 LEU B O 1
ATOM 7513 N N . ASP B 1 421 ? -31.734 -20.094 -7.703 1 91.06 421 ASP B N 1
ATOM 7514 C CA . ASP B 1 421 ? -31.656 -18.656 -7.895 1 91.06 421 ASP B CA 1
ATOM 7515 C C . ASP B 1 421 ? -30.453 -18.062 -7.148 1 91.06 421 ASP B C 1
ATOM 7517 O O . ASP B 1 421 ? -29.641 -18.797 -6.598 1 91.06 421 ASP B O 1
ATOM 7521 N N . ALA B 1 422 ? -30.359 -16.844 -7.172 1 89.62 422 ALA B N 1
ATOM 7522 C CA . ALA B 1 422 ? -29.188 -16.172 -6.613 1 89.62 422 ALA B CA 1
ATOM 7523 C C . ALA B 1 422 ? -29.031 -16.484 -5.125 1 89.62 422 ALA B C 1
ATOM 7525 O O . ALA B 1 422 ? -27.938 -16.719 -4.641 1 89.62 422 ALA B O 1
ATOM 7526 N N . ARG B 1 423 ? -30.125 -16.484 -4.418 1 90.19 423 ARG B N 1
ATOM 7527 C CA . ARG B 1 423 ? -30.094 -16.766 -2.986 1 90.19 423 ARG B CA 1
ATOM 7528 C C . ARG B 1 423 ? -29.734 -18.219 -2.721 1 90.19 423 ARG B C 1
ATOM 7530 O O . ARG B 1 423 ? -28.953 -18.516 -1.814 1 90.19 423 ARG B O 1
ATOM 7537 N N . ALA B 1 424 ? -30.297 -19.047 -3.496 1 91.31 424 ALA B N 1
ATOM 7538 C CA . ALA B 1 424 ? -30.031 -20.484 -3.342 1 91.31 424 ALA B CA 1
ATOM 7539 C C . ALA B 1 424 ? -28.594 -20.812 -3.709 1 91.31 424 ALA B C 1
ATOM 7541 O O . ALA B 1 424 ? -27.984 -21.719 -3.117 1 91.31 424 ALA B O 1
ATOM 7542 N N . ARG B 1 425 ? -28.062 -20.094 -4.645 1 92.44 425 ARG B N 1
ATOM 7543 C CA . ARG B 1 425 ? -26.672 -20.328 -5.02 1 92.44 425 ARG B CA 1
ATOM 7544 C C . ARG B 1 425 ? -25.734 -19.969 -3.875 1 92.44 425 ARG B C 1
ATOM 7546 O O . ARG B 1 425 ? -24.734 -20.672 -3.648 1 92.44 425 ARG B O 1
ATOM 7553 N N . ARG B 1 426 ? -26.062 -18.969 -3.25 1 90.12 426 ARG B N 1
ATOM 7554 C CA . ARG B 1 426 ? -25.234 -18.594 -2.109 1 90.12 426 ARG B CA 1
ATOM 7555 C C . ARG B 1 426 ? -25.281 -19.656 -1.019 1 90.12 426 ARG B C 1
ATOM 7557 O O . ARG B 1 426 ? -24.25 -19.969 -0.418 1 90.12 426 ARG B O 1
ATOM 7564 N N . ALA B 1 427 ? -26.453 -20.125 -0.775 1 90.12 427 ALA B N 1
ATOM 7565 C CA . ALA B 1 427 ? -26.578 -21.203 0.203 1 90.12 427 ALA B CA 1
ATOM 7566 C C . ALA B 1 427 ? -25.844 -22.469 -0.265 1 90.12 427 ALA B C 1
ATOM 7568 O O . ALA B 1 427 ? -25.25 -23.188 0.543 1 90.12 427 ALA B O 1
ATOM 7569 N N . TRP B 1 428 ? -25.906 -22.719 -1.546 1 92.75 428 TRP B N 1
ATOM 7570 C CA . TRP B 1 428 ? -25.297 -23.891 -2.162 1 92.75 428 TRP B CA 1
ATOM 7571 C C . TRP B 1 428 ? -23.781 -23.875 -1.957 1 92.75 428 TRP B C 1
ATOM 7573 O O . TRP B 1 428 ? -23.172 -24.922 -1.776 1 92.75 428 TRP B O 1
ATOM 7583 N N . ARG B 1 429 ? -23.188 -22.766 -1.884 1 91.25 429 ARG B N 1
ATOM 7584 C CA . ARG B 1 429 ? -21.734 -22.641 -1.719 1 91.25 429 ARG B CA 1
ATOM 7585 C C . ARG B 1 429 ? -21.281 -23.297 -0.424 1 91.25 429 ARG B C 1
ATOM 7587 O O . ARG B 1 429 ? -20.172 -23.828 -0.357 1 91.25 429 ARG B O 1
ATOM 7594 N N . ARG B 1 430 ? -22.172 -23.344 0.531 1 87.5 430 ARG B N 1
ATOM 7595 C CA . ARG B 1 430 ? -21.828 -23.938 1.816 1 87.5 430 ARG B CA 1
ATOM 7596 C C . ARG B 1 430 ? -21.719 -25.453 1.702 1 87.5 430 ARG B C 1
ATOM 7598 O O . ARG B 1 430 ? -21.078 -26.094 2.539 1 87.5 430 ARG B O 1
ATOM 7605 N N . ALA B 1 431 ? -22.297 -25.953 0.666 1 90.81 431 ALA B N 1
ATOM 7606 C CA . ALA B 1 431 ? -22.297 -27.406 0.466 1 90.81 431 ALA B CA 1
ATOM 7607 C C . ALA B 1 431 ? -21.234 -27.812 -0.549 1 90.81 431 ALA B C 1
ATOM 7609 O O . ALA B 1 431 ? -21.109 -29 -0.883 1 90.81 431 ALA B O 1
ATOM 7610 N N . VAL B 1 432 ? -20.453 -26.859 -0.915 1 92.75 432 VAL B N 1
ATOM 7611 C CA . VAL B 1 432 ? -19.469 -27.141 -1.946 1 92.75 432 VAL B CA 1
ATOM 7612 C C . VAL B 1 432 ? -18.062 -26.844 -1.411 1 92.75 432 VAL B C 1
ATOM 7614 O O . VAL B 1 432 ? -17.859 -25.844 -0.711 1 92.75 432 VAL B O 1
ATOM 7617 N N . ALA B 1 433 ? -17.188 -27.734 -1.59 1 91.5 433 ALA B N 1
ATOM 7618 C CA . ALA B 1 433 ? -15.766 -27.5 -1.305 1 91.5 433 ALA B CA 1
ATOM 7619 C C . ALA B 1 433 ? -14.961 -27.375 -2.594 1 91.5 433 ALA B C 1
ATOM 7621 O O . ALA B 1 433 ? -15.211 -28.109 -3.561 1 91.5 433 ALA B O 1
ATOM 7622 N N . TYR B 1 434 ? -14.125 -26.406 -2.604 1 90.38 434 TYR B N 1
ATOM 7623 C CA . TYR B 1 434 ? -13.344 -26.109 -3.799 1 90.38 434 TYR B CA 1
ATOM 7624 C C . TYR B 1 434 ? -11.852 -26.078 -3.48 1 90.38 434 TYR B C 1
ATOM 7626 O O . TYR B 1 434 ? -11.422 -25.375 -2.568 1 90.38 434 TYR B O 1
ATOM 7634 N N . VAL B 1 435 ? -11.125 -26.859 -4.148 1 86.38 435 VAL B N 1
ATOM 7635 C CA . VAL B 1 435 ? -9.672 -26.828 -4.078 1 86.38 435 VAL B CA 1
ATOM 7636 C C . VAL B 1 435 ? -9.094 -26.344 -5.402 1 86.38 435 VAL B C 1
ATOM 7638 O O . VAL B 1 435 ? -9.211 -27.016 -6.426 1 86.38 435 VAL B O 1
ATOM 7641 N N . SER B 1 436 ? -8.539 -25.203 -5.34 1 81.25 436 SER B N 1
ATOM 7642 C CA . SER B 1 436 ? -8.055 -24.562 -6.559 1 81.25 436 SER B CA 1
ATOM 7643 C C . SER B 1 436 ? -6.637 -25.016 -6.891 1 81.25 436 SER B C 1
ATOM 7645 O O . SER B 1 436 ? -5.957 -25.609 -6.055 1 81.25 436 SER B O 1
ATOM 7647 N N . GLN B 1 437 ? -6.324 -24.672 -8.109 1 67.12 437 GLN B N 1
ATOM 7648 C CA . GLN B 1 437 ? -4.969 -24.938 -8.578 1 67.12 437 GLN B CA 1
ATOM 7649 C C . GLN B 1 437 ? -3.947 -24.141 -7.766 1 67.12 437 GLN B C 1
ATOM 7651 O O . GLN B 1 437 ? -2.928 -24.688 -7.34 1 67.12 437 GLN B O 1
ATOM 7656 N N . ASP B 1 438 ? -4.258 -22.891 -7.645 1 69.5 438 ASP B N 1
ATOM 7657 C CA . ASP B 1 438 ? -3.422 -22.031 -6.816 1 69.5 438 ASP B CA 1
ATOM 7658 C C . ASP B 1 438 ? -3.863 -22.062 -5.355 1 69.5 438 ASP B C 1
ATOM 7660 O O . ASP B 1 438 ? -4.734 -21.297 -4.941 1 69.5 438 ASP B O 1
ATOM 7664 N N . THR B 1 439 ? -3.164 -23.047 -4.617 1 76.38 439 THR B N 1
ATOM 7665 C CA . THR B 1 439 ? -3.557 -23.234 -3.225 1 76.38 439 THR B CA 1
ATOM 7666 C C . THR B 1 439 ? -3.246 -21.984 -2.402 1 76.38 439 THR B C 1
ATOM 7668 O O . THR B 1 439 ? -2.127 -21.469 -2.447 1 76.38 439 THR B O 1
ATOM 7671 N N . PHE B 1 440 ? -4.23 -21.484 -1.856 1 80.56 440 PHE B N 1
ATOM 7672 C CA . PHE B 1 440 ? -4.078 -20.281 -1.034 1 80.56 440 PHE B CA 1
ATOM 7673 C C . PHE B 1 440 ? -4.262 -20.625 0.442 1 80.56 440 PHE B C 1
ATOM 7675 O O . PHE B 1 440 ? -5.266 -21.219 0.83 1 80.56 440 PHE B O 1
ATOM 7682 N N . LEU B 1 441 ? -3.234 -20.312 1.244 1 85.19 441 LEU B N 1
ATOM 7683 C CA . LEU B 1 441 ? -3.305 -20.406 2.697 1 85.19 441 LEU B CA 1
ATOM 7684 C C . LEU B 1 441 ? -3.049 -19.047 3.344 1 85.19 441 LEU B C 1
ATOM 7686 O O . LEU B 1 441 ? -2.203 -18.281 2.877 1 85.19 441 LEU B O 1
ATOM 7690 N N . PHE B 1 442 ? -3.76 -18.766 4.332 1 83.19 442 PHE B N 1
ATOM 7691 C CA . PHE B 1 442 ? -3.547 -17.531 5.066 1 83.19 442 PHE B CA 1
ATOM 7692 C C . PHE B 1 442 ? -2.303 -17.625 5.941 1 83.19 442 PHE B C 1
ATOM 7694 O O . PHE B 1 442 ? -1.895 -18.719 6.332 1 83.19 442 PHE B O 1
ATOM 7701 N N . ASN B 1 443 ? -1.789 -16.406 6.156 1 81.38 443 ASN B N 1
ATOM 7702 C CA . ASN B 1 443 ? -0.7 -16.359 7.125 1 81.38 443 ASN B CA 1
ATOM 7703 C C . ASN B 1 443 ? -1.205 -16.578 8.547 1 81.38 443 ASN B C 1
ATOM 7705 O O . ASN B 1 443 ? -1.233 -15.648 9.359 1 81.38 443 ASN B O 1
ATOM 7709 N N . ASP B 1 444 ? -1.59 -17.734 8.805 1 85.88 444 ASP B N 1
ATOM 7710 C CA . ASP B 1 444 ? -2.141 -18.219 10.078 1 85.88 444 ASP B CA 1
ATOM 7711 C C . ASP B 1 444 ? -1.698 -19.641 10.367 1 85.88 444 ASP B C 1
ATOM 7713 O O . ASP B 1 444 ? -0.921 -20.219 9.609 1 85.88 444 ASP B O 1
ATOM 7717 N N . SER B 1 445 ? -2.096 -20.125 11.477 1 91.5 445 SER B N 1
ATOM 7718 C CA . SER B 1 445 ? -1.772 -21.5 11.844 1 91.5 445 SER B CA 1
ATOM 7719 C C . SER B 1 445 ? -2.518 -22.5 10.961 1 91.5 445 SER B C 1
ATOM 7721 O O . SER B 1 445 ? -3.465 -22.141 10.258 1 91.5 445 SER B O 1
ATOM 7723 N N . VAL B 1 446 ? -2.031 -23.719 10.961 1 93.38 446 VAL B N 1
ATOM 7724 C CA . VAL B 1 446 ? -2.732 -24.781 10.25 1 93.38 446 VAL B CA 1
ATOM 7725 C C . VAL B 1 446 ? -4.16 -24.891 10.781 1 93.38 446 VAL B C 1
ATOM 7727 O O . VAL B 1 446 ? -5.113 -24.984 10 1 93.38 446 VAL B O 1
ATOM 7730 N N . ARG B 1 447 ? -4.246 -24.828 12.062 1 94.19 447 ARG B N 1
ATOM 7731 C CA . ARG B 1 447 ? -5.555 -24.875 12.703 1 94.19 447 ARG B CA 1
ATOM 7732 C C . ARG B 1 447 ? -6.449 -23.75 12.203 1 94.19 447 ARG B C 1
ATOM 7734 O O . ARG B 1 447 ? -7.613 -23.969 11.867 1 94.19 447 ARG B O 1
ATOM 7741 N N . GLY B 1 448 ? -5.918 -22.594 12.203 1 90.62 448 GLY B N 1
ATOM 7742 C CA . GLY B 1 448 ? -6.668 -21.438 11.742 1 90.62 448 GLY B CA 1
ATOM 7743 C C . GLY B 1 448 ? -7.137 -21.562 10.305 1 90.62 448 GLY B C 1
ATOM 7744 O O . GLY B 1 448 ? -8.234 -21.125 9.961 1 90.62 448 GLY B O 1
ATOM 7745 N N . ASN B 1 449 ? -6.328 -22.125 9.508 1 91.75 449 ASN B N 1
ATOM 7746 C CA . ASN B 1 449 ? -6.68 -22.328 8.109 1 91.75 449 ASN B CA 1
ATOM 7747 C C . ASN B 1 449 ? -7.77 -23.375 7.949 1 91.75 449 ASN B C 1
ATOM 7749 O O . ASN B 1 449 ? -8.625 -23.266 7.074 1 91.75 449 ASN B O 1
ATOM 7753 N N . LEU B 1 450 ? -7.695 -24.344 8.781 1 93.31 450 LEU B N 1
ATOM 7754 C CA . LEU B 1 450 ? -8.695 -25.406 8.719 1 93.31 450 LEU B CA 1
ATOM 7755 C C . LEU B 1 450 ? -10.031 -24.922 9.258 1 93.31 450 LEU B C 1
ATOM 7757 O O . LEU B 1 450 ? -11.086 -25.219 8.688 1 93.31 450 LEU B O 1
ATOM 7761 N N . LEU B 1 451 ? -9.953 -24.156 10.281 1 91.56 451 LEU B N 1
ATOM 7762 C CA . LEU B 1 451 ? -11.172 -23.703 10.945 1 91.56 451 LEU B CA 1
ATOM 7763 C C . LEU B 1 451 ? -11.883 -22.641 10.125 1 91.56 451 LEU B C 1
ATOM 7765 O O . LEU B 1 451 ? -13.039 -22.312 10.391 1 91.56 451 LEU B O 1
ATOM 7769 N N . LEU B 1 452 ? -11.242 -22.188 9.125 1 87.38 452 LEU B N 1
ATOM 7770 C CA . LEU B 1 452 ? -11.891 -21.234 8.219 1 87.38 452 LEU B CA 1
ATOM 7771 C C . LEU B 1 452 ? -13.094 -21.891 7.535 1 87.38 452 LEU B C 1
ATOM 7773 O O . LEU B 1 452 ? -14.094 -21.219 7.27 1 87.38 452 LEU B O 1
ATOM 7777 N N . ALA B 1 453 ? -12.961 -23.125 7.242 1 86.94 453 ALA B N 1
ATOM 7778 C CA . ALA B 1 453 ? -14.008 -23.859 6.539 1 86.94 453 ALA B CA 1
ATOM 7779 C C . ALA B 1 453 ? -15.07 -24.359 7.516 1 86.94 453 ALA B C 1
ATOM 7781 O O . ALA B 1 453 ? -16.234 -24.516 7.148 1 86.94 453 ALA B O 1
ATOM 7782 N N . ALA B 1 454 ? -14.602 -24.703 8.695 1 89.56 454 ALA B N 1
ATOM 7783 C CA . ALA B 1 454 ? -15.484 -25.219 9.734 1 89.56 454 ALA B CA 1
ATOM 7784 C C . ALA B 1 454 ? -15.102 -24.672 11.102 1 89.56 454 ALA B C 1
ATOM 7786 O O . ALA B 1 454 ? -14.438 -25.344 11.891 1 89.56 454 ALA B O 1
ATOM 7787 N N . PRO B 1 455 ? -15.656 -23.547 11.422 1 86.69 455 PRO B N 1
ATOM 7788 C CA . PRO B 1 455 ? -15.258 -22.859 12.648 1 86.69 455 PRO B CA 1
ATOM 7789 C C . PRO B 1 455 ? -15.602 -23.641 13.906 1 86.69 455 PRO B C 1
ATOM 7791 O O . PRO B 1 455 ? -14.945 -23.5 14.938 1 86.69 455 PRO B O 1
ATOM 7794 N N . ASP B 1 456 ? -16.547 -24.531 13.82 1 88.25 456 ASP B N 1
ATOM 7795 C CA . ASP B 1 456 ? -17.016 -25.234 15 1 88.25 456 ASP B CA 1
ATOM 7796 C C . ASP B 1 456 ? -16.438 -26.656 15.047 1 88.25 456 ASP B C 1
ATOM 7798 O O . ASP B 1 456 ? -16.828 -27.469 15.898 1 88.25 456 ASP B O 1
ATOM 7802 N N . ALA B 1 457 ? -15.531 -26.891 14.133 1 92.56 457 ALA B N 1
ATOM 7803 C CA . ALA B 1 457 ? -14.961 -28.234 14.102 1 92.56 457 ALA B CA 1
ATOM 7804 C C . ALA B 1 457 ? -14.117 -28.5 15.344 1 92.56 457 ALA B C 1
ATOM 7806 O O . ALA B 1 457 ? -13.406 -27.609 15.82 1 92.56 457 ALA B O 1
ATOM 7807 N N . ASP B 1 458 ? -14.242 -29.672 15.867 1 94.12 458 ASP B N 1
ATOM 7808 C CA . ASP B 1 458 ? -13.445 -30.047 17.031 1 94.12 458 ASP B CA 1
ATOM 7809 C C . ASP B 1 458 ? -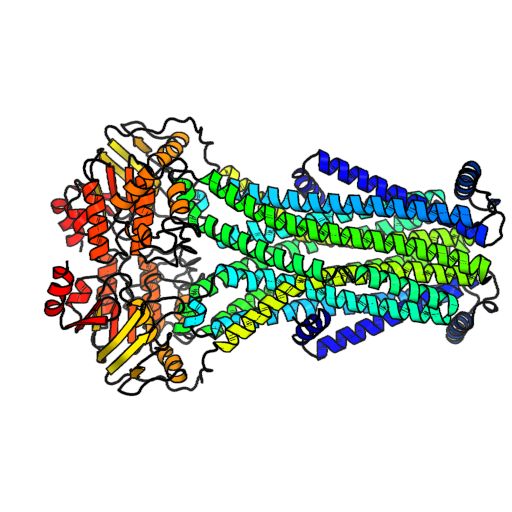12.133 -30.719 16.609 1 94.12 458 ASP B C 1
ATOM 7811 O O . ASP B 1 458 ? -11.875 -30.891 15.414 1 94.12 458 ASP B O 1
ATOM 7815 N N . ASP B 1 459 ? -11.422 -31.125 17.578 1 94.19 459 ASP B N 1
ATOM 7816 C CA . ASP B 1 459 ? -10.094 -31.656 17.312 1 94.19 459 ASP B CA 1
ATOM 7817 C C . ASP B 1 459 ? -10.172 -33 16.594 1 94.19 459 ASP B C 1
ATOM 7819 O O . ASP B 1 459 ? -9.305 -33.312 15.781 1 94.19 459 ASP B O 1
ATOM 7823 N N . GLU B 1 460 ? -11.148 -33.688 16.906 1 94.44 460 GLU B N 1
ATOM 7824 C CA . GLU B 1 460 ? -11.312 -35 16.25 1 94.44 460 GLU B CA 1
ATOM 7825 C C . GLU B 1 460 ? -11.609 -34.844 14.766 1 94.44 460 GLU B C 1
ATOM 7827 O O . GLU B 1 460 ? -11.07 -35.562 13.93 1 94.44 460 GLU B O 1
ATOM 7832 N N . ALA B 1 461 ? -12.453 -33.938 14.5 1 94 461 ALA B N 1
ATOM 7833 C CA . ALA B 1 461 ? -12.781 -33.656 13.109 1 94 461 ALA B CA 1
ATOM 7834 C C . ALA B 1 461 ? -11.555 -33.156 12.344 1 94 461 ALA B C 1
ATOM 7836 O O . ALA B 1 461 ? -11.352 -33.5 11.188 1 94 461 ALA B O 1
ATOM 7837 N N . LEU B 1 462 ? -10.781 -32.344 13.023 1 94.75 462 LEU B N 1
ATOM 7838 C CA . LEU B 1 462 ? -9.555 -31.844 12.414 1 94.75 462 LEU B CA 1
ATOM 7839 C C . LEU B 1 462 ? -8.586 -33 12.117 1 94.75 462 LEU B C 1
ATOM 7841 O O . LEU B 1 462 ? -8 -33.062 11.031 1 94.75 462 LEU B O 1
ATOM 7845 N N . ARG B 1 463 ? -8.453 -33.844 13.07 1 93.88 463 ARG B N 1
ATOM 7846 C CA . ARG B 1 463 ? -7.559 -34.969 12.906 1 93.88 463 ARG B CA 1
ATOM 7847 C C . ARG B 1 463 ? -8.008 -35.875 11.75 1 93.88 463 ARG B C 1
ATOM 7849 O O . ARG B 1 463 ? -7.188 -36.312 10.945 1 93.88 463 ARG B O 1
ATOM 7856 N N . ARG B 1 464 ? -9.258 -36.125 11.656 1 91.38 464 ARG B N 1
ATOM 7857 C CA . ARG B 1 464 ? -9.812 -36.969 10.602 1 91.38 464 ARG B CA 1
ATOM 7858 C C . ARG B 1 464 ? -9.586 -36.344 9.227 1 91.38 464 ARG B C 1
ATOM 7860 O O . ARG B 1 464 ? -9.234 -37.031 8.273 1 91.38 464 ARG B O 1
ATOM 7867 N N . ALA B 1 465 ? -9.844 -35.062 9.156 1 91.75 465 ALA B N 1
ATOM 7868 C CA . ALA B 1 465 ? -9.664 -34.375 7.883 1 91.75 465 ALA B CA 1
ATOM 7869 C C . ALA B 1 465 ? -8.203 -34.438 7.438 1 91.75 465 ALA B C 1
ATOM 7871 O O . ALA B 1 465 ? -7.918 -34.625 6.254 1 91.75 465 ALA B O 1
ATOM 7872 N N . LEU B 1 466 ? -7.328 -34.25 8.391 1 92.31 466 LEU B N 1
ATOM 7873 C CA . LEU B 1 466 ? -5.902 -34.312 8.078 1 92.31 466 LEU B CA 1
ATOM 7874 C C . LEU B 1 466 ? -5.484 -35.688 7.633 1 92.31 466 LEU B C 1
ATOM 7876 O O . LEU B 1 466 ? -4.672 -35.844 6.715 1 92.31 466 LEU B O 1
ATOM 7880 N N . GLU B 1 467 ? -6.051 -36.625 8.234 1 89.12 467 GLU B N 1
ATOM 7881 C CA . GLU B 1 467 ? -5.758 -38 7.863 1 89.12 467 GLU B CA 1
ATOM 7882 C C . GLU B 1 467 ? -6.301 -38.344 6.473 1 89.12 467 GLU B C 1
ATOM 7884 O O . GLU B 1 467 ? -5.605 -38.938 5.66 1 89.12 467 GLU B O 1
ATOM 7889 N N . GLN B 1 468 ? -7.484 -37.938 6.234 1 85.75 468 GLN B N 1
ATOM 7890 C CA . GLN B 1 468 ? -8.117 -38.188 4.945 1 85.75 468 GLN B CA 1
ATOM 7891 C C . GLN B 1 468 ? -7.359 -37.5 3.812 1 85.75 468 GLN B C 1
ATOM 7893 O O . GLN B 1 468 ? -7.316 -38.031 2.691 1 85.75 468 GLN B O 1
ATOM 7898 N N . ALA B 1 469 ? -6.781 -36.406 4.102 1 87.19 469 ALA B N 1
ATOM 7899 C CA . ALA B 1 469 ? -6.062 -35.625 3.088 1 87.19 469 ALA B CA 1
ATOM 7900 C C . ALA B 1 469 ? -4.59 -36.031 3.045 1 87.19 469 ALA B C 1
ATOM 7902 O O . ALA B 1 469 ? -3.787 -35.406 2.352 1 87.19 469 ALA B O 1
ATOM 7903 N N . CYS B 1 470 ? -4.227 -37 3.838 1 82.81 470 CYS B N 1
ATOM 7904 C CA . CYS B 1 470 ? -2.84 -37.438 3.945 1 82.81 470 CYS B CA 1
ATOM 7905 C C . CYS B 1 470 ? -1.937 -36.281 4.395 1 82.81 470 CYS B C 1
ATOM 7907 O O . CYS B 1 470 ? -0.839 -36.125 3.865 1 82.81 470 CYS B O 1
ATOM 7909 N N . ALA B 1 471 ? -2.398 -35.469 5.25 1 87.62 471 ALA B N 1
ATOM 7910 C CA . ALA B 1 471 ? -1.645 -34.312 5.754 1 87.62 471 ALA B CA 1
ATOM 7911 C C . ALA B 1 471 ? -1.157 -34.562 7.18 1 87.62 471 ALA B C 1
ATOM 7913 O O . ALA B 1 471 ? -1.15 -33.656 8.008 1 87.62 471 ALA B O 1
ATOM 7914 N N . GLN B 1 472 ? -0.75 -35.719 7.48 1 85.31 472 GLN B N 1
ATOM 7915 C CA . GLN B 1 472 ? -0.321 -36.062 8.828 1 85.31 472 GLN B CA 1
ATOM 7916 C C . GLN B 1 472 ? 1.013 -35.406 9.18 1 85.31 472 GLN B C 1
ATOM 7918 O O . GLN B 1 472 ? 1.366 -35.312 10.352 1 85.31 472 GLN B O 1
ATOM 7923 N N . PHE B 1 473 ? 1.671 -34.906 8.148 1 81.38 473 PHE B N 1
ATOM 7924 C CA . PHE B 1 473 ? 2.943 -34.219 8.383 1 81.38 473 PHE B CA 1
ATOM 7925 C C . PHE B 1 473 ? 2.766 -33.031 9.32 1 81.38 473 PHE B C 1
ATOM 7927 O O . PHE B 1 473 ? 3.719 -32.625 9.977 1 81.38 473 PHE B O 1
ATOM 7934 N N . VAL B 1 474 ? 1.591 -32.531 9.414 1 89.75 474 VAL B N 1
ATOM 7935 C CA . VAL B 1 474 ? 1.278 -31.375 10.242 1 89.75 474 VAL B CA 1
ATOM 7936 C C . VAL B 1 474 ? 1.569 -31.688 11.703 1 89.75 474 VAL B C 1
ATOM 7938 O O . VAL B 1 474 ? 1.971 -30.812 12.469 1 89.75 474 VAL B O 1
ATOM 7941 N N . HIS B 1 475 ? 1.415 -32.938 12.055 1 88.12 475 HIS B N 1
ATOM 7942 C CA . HIS B 1 475 ? 1.642 -33.344 13.43 1 88.12 475 HIS B CA 1
ATOM 7943 C C . HIS B 1 475 ? 3.119 -33.281 13.797 1 88.12 475 HIS B C 1
ATOM 7945 O O . HIS B 1 475 ? 3.467 -33.125 14.977 1 88.12 475 HIS B O 1
ATOM 7951 N N . ALA B 1 476 ? 3.939 -33.281 12.781 1 81.19 476 ALA B N 1
ATOM 7952 C CA . ALA B 1 476 ? 5.383 -33.281 13 1 81.19 476 ALA B CA 1
ATOM 7953 C C . ALA B 1 476 ? 5.953 -31.875 12.961 1 81.19 476 ALA B C 1
ATOM 7955 O O . ALA B 1 476 ? 7.133 -31.672 13.258 1 81.19 476 ALA B O 1
ATOM 7956 N N . LEU B 1 477 ? 5.172 -30.969 12.68 1 84.5 477 LEU B N 1
ATOM 7957 C CA . LEU B 1 477 ? 5.645 -29.594 12.68 1 84.5 477 LEU B CA 1
ATOM 7958 C C . LEU B 1 477 ? 5.969 -29.125 14.102 1 84.5 477 LEU B C 1
ATOM 7960 O O . LEU B 1 477 ? 5.391 -29.625 15.062 1 84.5 477 LEU B O 1
ATOM 7964 N N . PRO B 1 478 ? 6.844 -28.141 14.305 1 81.12 478 PRO B N 1
ATOM 7965 C CA . PRO B 1 478 ? 7.301 -27.703 15.625 1 81.12 478 PRO B CA 1
ATOM 7966 C C . PRO B 1 478 ? 6.148 -27.328 16.547 1 81.12 478 PRO B C 1
ATOM 7968 O O . PRO B 1 478 ? 6.18 -27.641 17.75 1 81.12 478 PRO B O 1
ATOM 7971 N N . GLN B 1 479 ? 5.141 -26.672 16.109 1 90.06 479 GLN B N 1
ATOM 7972 C CA . GLN B 1 479 ? 4.008 -26.281 16.938 1 90.06 479 GLN B CA 1
ATOM 7973 C C . GLN B 1 479 ? 2.742 -27.031 16.531 1 90.06 479 GLN B C 1
ATOM 7975 O O . GLN B 1 479 ? 1.63 -26.547 16.781 1 90.06 479 GLN B O 1
ATOM 7980 N N . GLY B 1 480 ? 3.027 -28.125 15.859 1 89.5 480 GLY B N 1
ATOM 7981 C CA . GLY B 1 480 ? 1.884 -28.922 15.445 1 89.5 480 GLY B CA 1
ATOM 7982 C C . GLY B 1 480 ? 0.891 -28.141 14.602 1 89.5 480 GLY B C 1
ATOM 7983 O O . GLY B 1 480 ? 1.274 -27.484 13.633 1 89.5 480 GLY B O 1
ATOM 7984 N N . TRP B 1 481 ? -0.362 -28.172 15.125 1 91.94 481 TRP B N 1
ATOM 7985 C CA . TRP B 1 481 ? -1.448 -27.531 14.391 1 91.94 481 TRP B CA 1
ATOM 7986 C C . TRP B 1 481 ? -1.379 -26.016 14.508 1 91.94 481 TRP B C 1
ATOM 7988 O O . TRP B 1 481 ? -1.979 -25.297 13.711 1 91.94 481 TRP B O 1
ATOM 7998 N N . ASN B 1 482 ? -0.646 -25.578 15.469 1 91 482 ASN B N 1
ATOM 7999 C CA . ASN B 1 482 ? -0.577 -24.141 15.719 1 91 482 ASN B CA 1
ATOM 8000 C C . ASN B 1 482 ? 0.605 -23.5 15 1 91 482 ASN B C 1
ATOM 8002 O O . ASN B 1 482 ? 0.856 -22.312 15.156 1 91 482 ASN B O 1
ATOM 8006 N N . THR B 1 483 ? 1.203 -24.281 14.18 1 88.88 483 THR B N 1
ATOM 8007 C CA . THR B 1 483 ? 2.314 -23.734 13.398 1 88.88 483 THR B CA 1
ATOM 8008 C C . THR B 1 483 ? 1.813 -22.719 12.375 1 88.88 483 THR B C 1
ATOM 8010 O O . THR B 1 483 ? 0.909 -23.031 11.594 1 88.88 483 THR B O 1
ATOM 8013 N N . VAL B 1 484 ? 2.365 -21.578 12.367 1 86.06 484 VAL B N 1
ATOM 8014 C CA . VAL B 1 484 ? 2.041 -20.547 11.383 1 86.06 484 VAL B CA 1
ATOM 8015 C C . VAL B 1 484 ? 2.703 -20.891 10.047 1 86.06 484 VAL B C 1
ATOM 8017 O O . VAL B 1 484 ? 3.92 -21.078 9.977 1 86.06 484 VAL B O 1
ATOM 8020 N N . VAL B 1 485 ? 1.924 -20.969 9 1 83.25 485 VAL B N 1
ATOM 8021 C CA . VAL B 1 485 ? 2.402 -21.484 7.719 1 83.25 485 VAL B CA 1
ATOM 8022 C C . VAL B 1 485 ? 3.045 -20.359 6.918 1 83.25 485 VAL B C 1
ATOM 8024 O O . VAL B 1 485 ? 3.764 -20.594 5.945 1 83.25 485 VAL B O 1
ATOM 8027 N N . GLY B 1 486 ? 2.9 -19.094 7.34 1 74.06 486 GLY B N 1
ATOM 8028 C CA . GLY B 1 486 ? 3.498 -17.969 6.625 1 74.06 486 GLY B CA 1
ATOM 8029 C C . GLY B 1 486 ? 2.607 -17.422 5.527 1 74.06 486 GLY B C 1
ATOM 8030 O O . GLY B 1 486 ? 1.529 -17.969 5.266 1 74.06 486 GLY B O 1
ATOM 8031 N N . GLU B 1 487 ? 3.158 -16.438 4.809 1 69.75 487 GLU B N 1
ATOM 8032 C CA . GLU B 1 487 ? 2.402 -15.82 3.723 1 69.75 487 GLU B CA 1
ATOM 8033 C C . GLU B 1 487 ? 2.207 -16.797 2.562 1 69.75 487 GLU B C 1
ATOM 8035 O O . GLU B 1 487 ? 3.178 -17.297 1.997 1 69.75 487 GLU B O 1
ATOM 8040 N N . ARG B 1 488 ? 0.994 -17.016 2.295 1 67.69 488 ARG B N 1
ATOM 8041 C CA . ARG B 1 488 ? 0.583 -17.922 1.232 1 67.69 488 ARG B CA 1
ATOM 8042 C C . ARG B 1 488 ? 1.221 -19.297 1.413 1 67.69 488 ARG B C 1
ATOM 8044 O O . ARG B 1 488 ? 1.576 -19.953 0.433 1 67.69 488 ARG B O 1
ATOM 8051 N N . GLY B 1 489 ? 1.51 -19.641 2.615 1 67.69 489 GLY B N 1
ATOM 8052 C CA . GLY B 1 489 ? 2.062 -20.953 2.924 1 67.69 489 GLY B CA 1
ATOM 8053 C C . GLY B 1 489 ? 3.529 -21.078 2.562 1 67.69 489 GLY B C 1
ATOM 8054 O O . GLY B 1 489 ? 3.998 -22.172 2.236 1 67.69 489 GLY B O 1
ATOM 8055 N N . ALA B 1 490 ? 4.219 -20.016 2.594 1 62.62 490 ALA B N 1
ATOM 8056 C CA . ALA B 1 490 ? 5.598 -19.953 2.115 1 62.62 490 ALA B CA 1
ATOM 8057 C C . ALA B 1 490 ? 6.492 -20.922 2.881 1 62.62 490 ALA B C 1
ATOM 8059 O O . ALA B 1 490 ? 7.52 -21.375 2.365 1 62.62 490 ALA B O 1
ATOM 8060 N N . GLN B 1 491 ? 6.07 -21.391 3.988 1 66.5 491 GLN B N 1
ATOM 8061 C CA . GLN B 1 491 ? 6.891 -22.25 4.828 1 66.5 491 GLN B CA 1
ATOM 8062 C C . GLN B 1 491 ? 6.641 -23.734 4.508 1 66.5 491 GLN B C 1
ATOM 8064 O O . GLN B 1 491 ? 7.324 -24.609 5.043 1 66.5 491 GLN B O 1
ATOM 8069 N N . LEU B 1 492 ? 5.621 -24 3.643 1 72.44 492 LEU B N 1
ATOM 8070 C CA . LEU B 1 492 ? 5.23 -25.359 3.289 1 72.44 492 LEU B CA 1
ATOM 8071 C C . LEU B 1 492 ? 5.617 -25.672 1.849 1 72.44 492 LEU B C 1
ATOM 8073 O O . LEU B 1 492 ? 5.758 -24.766 1.024 1 72.44 492 LEU B O 1
ATOM 8077 N N . SER B 1 493 ? 5.809 -26.922 1.675 1 65.62 493 SER B N 1
ATOM 8078 C CA . SER B 1 493 ? 5.996 -27.344 0.291 1 65.62 493 SER B CA 1
ATOM 8079 C C . SER B 1 493 ? 4.688 -27.266 -0.493 1 65.62 493 SER B C 1
ATOM 8081 O O . SER B 1 493 ? 3.613 -27.125 0.095 1 65.62 493 SER B O 1
ATOM 8083 N N . GLY B 1 494 ? 4.715 -27.203 -1.804 1 68.94 494 GLY B N 1
ATOM 8084 C CA . GLY B 1 494 ? 3.521 -27.188 -2.633 1 68.94 494 GLY B CA 1
ATOM 8085 C C . GLY B 1 494 ? 2.549 -28.297 -2.314 1 68.94 494 GLY B C 1
ATOM 8086 O O . GLY B 1 494 ? 1.341 -28.078 -2.227 1 68.94 494 GLY B O 1
ATOM 8087 N N . GLY B 1 495 ? 3.133 -29.516 -2.172 1 70.88 495 GLY B N 1
ATOM 8088 C CA . GLY B 1 495 ? 2.299 -30.656 -1.828 1 70.88 495 GLY B CA 1
ATOM 8089 C C . GLY B 1 495 ? 1.649 -30.531 -0.463 1 70.88 495 GLY B C 1
ATOM 8090 O O . GLY B 1 495 ? 0.496 -30.938 -0.279 1 70.88 495 GLY B O 1
ATOM 8091 N N . GLU B 1 496 ? 2.465 -30.016 0.454 1 74.5 496 GLU B N 1
ATOM 8092 C CA . GLU B 1 496 ? 1.924 -29.812 1.794 1 74.5 496 GLU B CA 1
ATOM 8093 C C . GLU B 1 496 ? 0.773 -28.812 1.779 1 74.5 496 GLU B C 1
ATOM 8095 O O . GLU B 1 496 ? -0.246 -29.016 2.441 1 74.5 496 GLU B O 1
ATOM 8100 N N . ARG B 1 497 ? 0.953 -27.781 1.033 1 81.56 497 ARG B N 1
ATOM 8101 C CA . ARG B 1 497 ? -0.091 -26.781 0.923 1 81.56 497 ARG B CA 1
ATOM 8102 C C . ARG B 1 497 ? -1.371 -27.359 0.344 1 81.56 497 ARG B C 1
ATOM 8104 O O . ARG B 1 497 ? -2.469 -27.062 0.816 1 81.56 497 ARG B O 1
ATOM 8111 N N . GLN B 1 498 ? -1.201 -28.156 -0.604 1 79.88 498 GLN B N 1
ATOM 8112 C CA . GLN B 1 498 ? -2.35 -28.75 -1.272 1 79.88 498 GLN B CA 1
ATOM 8113 C C . GLN B 1 498 ? -3.098 -29.703 -0.337 1 79.88 498 GLN B C 1
ATOM 8115 O O . GLN B 1 498 ? -4.328 -29.75 -0.345 1 79.88 498 GLN B O 1
ATOM 8120 N N . ARG B 1 499 ? -2.324 -30.484 0.399 1 83.12 499 ARG B N 1
ATOM 8121 C CA . ARG B 1 499 ? -2.941 -31.438 1.314 1 83.12 499 ARG B CA 1
ATOM 8122 C C . ARG B 1 499 ? -3.678 -30.719 2.439 1 83.12 499 ARG B C 1
ATOM 8124 O O . ARG B 1 499 ? -4.719 -31.188 2.908 1 83.12 499 ARG B O 1
ATOM 8131 N N . ILE B 1 500 ? -3.133 -29.625 2.848 1 88.44 500 ILE B N 1
ATOM 8132 C CA . ILE B 1 500 ? -3.824 -28.828 3.857 1 88.44 500 ILE B CA 1
ATOM 8133 C C . ILE B 1 500 ? -5.102 -28.25 3.266 1 88.44 500 ILE B C 1
ATOM 8135 O O . ILE B 1 500 ? -6.141 -28.203 3.928 1 88.44 500 ILE B O 1
ATOM 8139 N N . ALA B 1 501 ? -4.992 -27.781 2.047 1 89.12 501 ALA B N 1
ATOM 8140 C CA . ALA B 1 501 ? -6.176 -27.25 1.374 1 89.12 501 ALA B CA 1
ATOM 8141 C C . ALA B 1 501 ? -7.242 -28.328 1.214 1 89.12 501 ALA B C 1
ATOM 8143 O O . ALA B 1 501 ? -8.438 -28.062 1.351 1 89.12 501 ALA B O 1
ATOM 8144 N N . LEU B 1 502 ? -6.777 -29.5 0.913 1 87.88 502 LEU B N 1
ATOM 8145 C CA . LEU B 1 502 ? -7.703 -30.609 0.792 1 87.88 502 LEU B CA 1
ATOM 8146 C C . LEU B 1 502 ? -8.336 -30.938 2.141 1 87.88 502 LEU B C 1
ATOM 8148 O O . LEU B 1 502 ? -9.539 -31.234 2.215 1 87.88 502 LEU B O 1
ATOM 8152 N N . ALA B 1 503 ? -7.523 -30.984 3.131 1 91.56 503 ALA B N 1
ATOM 8153 C CA . ALA B 1 503 ? -8.055 -31.219 4.473 1 91.56 503 ALA B CA 1
ATOM 8154 C C . ALA B 1 503 ? -9.125 -30.188 4.824 1 91.56 503 ALA B C 1
ATOM 8156 O O . ALA B 1 503 ? -10.148 -30.531 5.418 1 91.56 503 ALA B O 1
ATOM 8157 N N . ARG B 1 504 ? -8.844 -28.969 4.508 1 92.19 504 ARG B N 1
ATOM 8158 C CA . ARG B 1 504 ? -9.805 -27.891 4.742 1 92.19 504 ARG B CA 1
ATOM 8159 C C . ARG B 1 504 ? -11.117 -28.156 4.004 1 92.19 504 ARG B C 1
ATOM 8161 O O . ARG B 1 504 ? -12.195 -27.969 4.562 1 92.19 504 ARG B O 1
ATOM 8168 N N . ALA B 1 505 ? -11.023 -28.594 2.826 1 90.5 505 ALA B N 1
ATOM 8169 C CA . ALA B 1 505 ? -12.203 -28.891 2.008 1 90.5 505 ALA B CA 1
ATOM 8170 C C . ALA B 1 505 ? -13.008 -30.047 2.604 1 90.5 505 ALA B C 1
ATOM 8172 O O . ALA B 1 505 ? -14.242 -30 2.627 1 90.5 505 ALA B O 1
ATOM 8173 N N . LEU B 1 506 ? -12.32 -31.031 3.053 1 90.06 506 LEU B N 1
ATOM 8174 C CA . LEU B 1 506 ? -12.977 -32.219 3.578 1 90.06 506 LEU B CA 1
ATOM 8175 C C . LEU B 1 506 ? -13.641 -31.922 4.922 1 90.06 506 LEU B C 1
ATOM 8177 O O . LEU B 1 506 ? -14.633 -32.562 5.281 1 90.06 506 LEU B O 1
ATOM 8181 N N . LEU B 1 507 ? -13.055 -31.062 5.594 1 91.94 507 LEU B N 1
ATOM 8182 C CA . LEU B 1 507 ? -13.594 -30.672 6.895 1 91.94 507 LEU B CA 1
ATOM 8183 C C . LEU B 1 507 ? -14.992 -30.078 6.746 1 91.94 507 LEU B C 1
ATOM 8185 O O . LEU B 1 507 ? -15.797 -30.141 7.676 1 91.94 507 LEU B O 1
ATOM 8189 N N . GLN B 1 508 ? -15.312 -29.594 5.637 1 89.5 508 GLN B N 1
ATOM 8190 C CA . GLN B 1 508 ? -16.609 -28.984 5.363 1 89.5 508 GLN B CA 1
ATOM 8191 C C . GLN B 1 508 ? -17.688 -30.047 5.203 1 89.5 508 GLN B C 1
ATOM 8193 O O . GLN B 1 508 ? -18.891 -29.734 5.297 1 89.5 508 GLN B O 1
ATOM 8198 N N . ARG B 1 509 ? -17.328 -31.266 5.016 1 86.06 509 ARG B N 1
ATOM 8199 C CA . ARG B 1 509 ? -18.281 -32.312 4.707 1 86.06 509 ARG B CA 1
ATOM 8200 C C . ARG B 1 509 ? -19.219 -31.906 3.576 1 86.06 509 ARG B C 1
ATOM 8202 O O . ARG B 1 509 ? -20.438 -31.938 3.734 1 86.06 509 ARG B O 1
ATOM 8209 N N . PRO B 1 510 ? -18.609 -31.656 2.379 1 90.56 510 PRO B N 1
ATOM 8210 C CA . PRO B 1 510 ? -19.375 -31.078 1.273 1 90.56 510 PRO B CA 1
ATOM 8211 C C . PRO B 1 510 ? -20.234 -32.125 0.547 1 90.56 510 PRO B C 1
ATOM 8213 O O . PRO B 1 510 ? -19.953 -33.312 0.645 1 90.56 510 PRO B O 1
ATOM 8216 N N . ALA B 1 511 ? -21.281 -31.625 -0.116 1 91.31 511 ALA B N 1
ATOM 8217 C CA . ALA B 1 511 ? -22.062 -32.469 -1.023 1 91.31 511 ALA B CA 1
ATOM 8218 C C . ALA B 1 511 ? -21.344 -32.625 -2.367 1 91.31 511 ALA B C 1
ATOM 8220 O O . ALA B 1 511 ? -21.562 -33.625 -3.074 1 91.31 511 ALA B O 1
ATOM 8221 N N . LEU B 1 512 ? -20.531 -31.625 -2.623 1 94.19 512 LEU B N 1
ATOM 8222 C CA . LEU B 1 512 ? -19.781 -31.609 -3.873 1 94.19 512 LEU B CA 1
ATOM 8223 C C . LEU B 1 512 ? -18.344 -31.141 -3.639 1 94.19 512 LEU B C 1
ATOM 8225 O O . LEU B 1 512 ? -18.125 -30.109 -3.014 1 94.19 512 LEU B O 1
ATOM 8229 N N . LEU B 1 513 ? -17.453 -31.922 -4.023 1 93 513 LEU B N 1
ATOM 8230 C CA . LEU B 1 513 ? -16.047 -31.562 -3.971 1 93 513 LEU B CA 1
ATOM 8231 C C . LEU B 1 513 ? -15.492 -31.297 -5.371 1 93 513 LEU B C 1
ATOM 8233 O O . LEU B 1 513 ? -15.578 -32.156 -6.242 1 93 513 LEU B O 1
ATOM 8237 N N . ILE B 1 514 ? -15.016 -30.109 -5.559 1 93.19 514 ILE B N 1
ATOM 8238 C CA . ILE B 1 514 ? -14.43 -29.75 -6.848 1 93.19 514 ILE B CA 1
ATOM 8239 C C . ILE B 1 514 ? -12.914 -29.641 -6.703 1 93.19 514 ILE B C 1
ATOM 8241 O O . ILE B 1 514 ? -12.414 -28.859 -5.883 1 93.19 514 ILE B O 1
ATOM 8245 N N . LEU B 1 515 ? -12.258 -30.391 -7.453 1 90.25 515 LEU B N 1
ATOM 8246 C CA . LEU B 1 515 ? -10.797 -30.359 -7.492 1 90.25 515 LEU B CA 1
ATOM 8247 C C . LEU B 1 515 ? -10.305 -29.797 -8.812 1 90.25 515 LEU B C 1
ATOM 8249 O O . LEU B 1 515 ? -10.391 -30.453 -9.852 1 90.25 515 LEU B O 1
ATOM 8253 N N . ASP B 1 516 ? -9.82 -28.609 -8.742 1 86.38 516 ASP B N 1
ATOM 8254 C CA . ASP B 1 516 ? -9.352 -27.906 -9.938 1 86.38 516 ASP B CA 1
ATOM 8255 C C . ASP B 1 516 ? -7.832 -28.016 -10.07 1 86.38 516 ASP B C 1
ATOM 8257 O O . ASP B 1 516 ? -7.102 -27.203 -9.492 1 86.38 516 ASP B O 1
ATOM 8261 N N . GLU B 1 517 ? -7.414 -28.875 -10.883 1 75.19 517 GLU B N 1
ATOM 8262 C CA . GLU B 1 517 ? -6 -29.156 -11.109 1 75.19 517 GLU B CA 1
ATOM 8263 C C . GLU B 1 517 ? -5.238 -29.281 -9.789 1 75.19 517 GLU B C 1
ATOM 8265 O O . GLU B 1 517 ? -4.141 -28.75 -9.656 1 75.19 517 GLU B O 1
ATOM 8270 N N . ALA B 1 518 ? -5.828 -29.875 -8.852 1 66.25 518 ALA B N 1
ATOM 8271 C CA . ALA B 1 518 ? -5.332 -29.922 -7.48 1 66.25 518 ALA B CA 1
ATOM 8272 C C . ALA B 1 518 ? -4.113 -30.828 -7.367 1 66.25 518 ALA B C 1
ATOM 8274 O O . ALA B 1 518 ? -3.461 -30.891 -6.32 1 66.25 518 ALA B O 1
ATOM 8275 N N . THR B 1 519 ? -3.77 -31.484 -8.43 1 63.12 519 THR B N 1
ATOM 8276 C CA . THR B 1 519 ? -2.656 -32.406 -8.32 1 63.12 519 THR B CA 1
ATOM 8277 C C . THR B 1 519 ? -1.555 -32.062 -9.32 1 63.12 519 THR B C 1
ATOM 8279 O O . THR B 1 519 ? -0.582 -32.812 -9.461 1 63.12 519 THR B O 1
ATOM 8282 N N . SER B 1 520 ? -1.824 -31.016 -9.969 1 60.34 520 SER B N 1
ATOM 8283 C CA . SER B 1 520 ? -0.917 -30.734 -11.07 1 60.34 520 SER B CA 1
ATOM 8284 C C . SER B 1 520 ? 0.479 -30.391 -10.57 1 60.34 520 SER B C 1
ATOM 8286 O O . SER B 1 520 ? 1.472 -30.625 -11.266 1 60.34 520 SER B O 1
ATOM 8288 N N . ALA B 1 521 ? 0.474 -29.875 -9.352 1 57.09 521 ALA B N 1
ATOM 8289 C CA . ALA B 1 521 ? 1.769 -29.406 -8.859 1 57.09 521 ALA B CA 1
ATOM 8290 C C . ALA B 1 521 ? 2.406 -30.438 -7.934 1 57.09 521 ALA B C 1
ATOM 8292 O O . ALA B 1 521 ? 3.461 -30.188 -7.344 1 57.09 521 ALA B O 1
ATOM 8293 N N . LEU B 1 522 ? 1.745 -31.578 -7.918 1 62.94 522 LEU B N 1
ATOM 8294 C CA . LEU B 1 522 ? 2.201 -32.562 -6.949 1 62.94 522 LEU B CA 1
ATOM 8295 C C . LEU B 1 522 ? 3.109 -33.594 -7.605 1 62.94 522 LEU B C 1
ATOM 8297 O O . LEU B 1 522 ? 2.938 -33.938 -8.781 1 62.94 522 LEU B O 1
ATOM 8301 N N . ASP B 1 523 ? 4.094 -33.938 -6.859 1 62.56 523 ASP B N 1
ATOM 8302 C CA . ASP B 1 523 ? 4.914 -35.062 -7.305 1 62.56 523 ASP B CA 1
ATOM 8303 C C . ASP B 1 523 ? 4.129 -36.375 -7.258 1 62.56 523 ASP B C 1
ATOM 8305 O O . ASP B 1 523 ? 3.012 -36.438 -6.734 1 62.56 523 ASP B O 1
ATOM 8309 N N . HIS B 1 524 ? 4.688 -37.281 -7.902 1 62.66 524 HIS B N 1
ATOM 8310 C CA . HIS B 1 524 ? 4.016 -38.562 -8.109 1 62.66 524 HIS B CA 1
ATOM 8311 C C . HIS B 1 524 ? 3.561 -39.156 -6.781 1 62.66 524 HIS B C 1
ATOM 8313 O O . HIS B 1 524 ? 2.439 -39.656 -6.672 1 62.66 524 HIS B O 1
ATOM 8319 N N . ASP B 1 525 ? 4.457 -39.094 -5.773 1 64.06 525 ASP B N 1
ATOM 8320 C CA . ASP B 1 525 ? 4.105 -39.688 -4.492 1 64.06 525 ASP B CA 1
ATOM 8321 C C . ASP B 1 525 ? 2.947 -38.938 -3.832 1 64.06 525 ASP B C 1
ATOM 8323 O O . ASP B 1 525 ? 2.018 -39.562 -3.312 1 64.06 525 ASP B O 1
ATOM 8327 N N . ASN B 1 526 ? 3.131 -37.656 -3.883 1 68.44 526 ASN B N 1
ATOM 8328 C CA . ASN B 1 526 ? 2.066 -36.875 -3.293 1 68.44 526 ASN B CA 1
ATOM 8329 C C . ASN B 1 526 ? 0.778 -36.969 -4.105 1 68.44 526 ASN B C 1
ATOM 8331 O O . ASN B 1 526 ? -0.319 -36.938 -3.543 1 68.44 526 ASN B O 1
ATOM 8335 N N . GLU B 1 527 ? 1.063 -37.094 -5.344 1 73 527 GLU B N 1
ATOM 8336 C CA . GLU B 1 527 ? -0.101 -37.281 -6.207 1 73 527 GLU B CA 1
ATOM 8337 C C . GLU B 1 527 ? -0.84 -38.562 -5.883 1 73 527 GLU B C 1
ATOM 8339 O O . GLU B 1 527 ? -2.072 -38.594 -5.867 1 73 527 GLU B O 1
ATOM 8344 N N . ALA B 1 528 ? 0.003 -39.594 -5.723 1 72.69 528 ALA B N 1
ATOM 8345 C CA . ALA B 1 528 ? -0.603 -40.875 -5.402 1 72.69 528 ALA B CA 1
ATOM 8346 C C . ALA B 1 528 ? -1.386 -40.812 -4.094 1 72.69 528 ALA B C 1
ATOM 8348 O O . ALA B 1 528 ? -2.479 -41.375 -3.986 1 72.69 528 ALA B O 1
ATOM 8349 N N . ARG B 1 529 ? -0.821 -40.125 -3.203 1 73.12 529 ARG B N 1
ATOM 8350 C CA . ARG B 1 529 ? -1.476 -40 -1.904 1 73.12 529 ARG B CA 1
ATOM 8351 C C . ARG B 1 529 ? -2.773 -39.188 -2.021 1 73.12 529 ARG B C 1
ATOM 8353 O O . ARG B 1 529 ? -3.793 -39.594 -1.439 1 73.12 529 ARG B O 1
ATOM 8360 N N . VAL B 1 530 ? -2.699 -38.188 -2.68 1 74.81 530 VAL B N 1
ATOM 8361 C CA . VAL B 1 530 ? -3.883 -37.344 -2.852 1 74.81 530 VAL B CA 1
ATOM 8362 C C . VAL B 1 530 ? -4.926 -38.062 -3.688 1 74.81 530 VAL B C 1
ATOM 8364 O O . VAL B 1 530 ? -6.125 -38 -3.416 1 74.81 530 VAL B O 1
ATOM 8367 N N . ARG B 1 531 ? -4.414 -38.75 -4.656 1 78 531 ARG B N 1
ATOM 8368 C CA . ARG B 1 531 ? -5.309 -39.562 -5.469 1 78 531 ARG B CA 1
ATOM 8369 C C . ARG B 1 531 ? -6.023 -40.625 -4.617 1 78 531 ARG B C 1
ATOM 8371 O O . ARG B 1 531 ? -7.227 -40.812 -4.766 1 78 531 ARG B O 1
ATOM 8378 N N . GLU B 1 532 ? -5.191 -41.219 -3.854 1 76.31 532 GLU B N 1
ATOM 8379 C CA . GLU B 1 532 ? -5.777 -42.219 -2.959 1 76.31 532 GLU B CA 1
ATOM 8380 C C . GLU B 1 532 ? -6.836 -41.594 -2.057 1 76.31 532 GLU B C 1
ATOM 8382 O O . GLU B 1 532 ? -7.879 -42.188 -1.802 1 76.31 532 GLU B O 1
ATOM 8387 N N . ALA B 1 533 ? -6.461 -40.469 -1.58 1 76 533 ALA B N 1
ATOM 8388 C CA . ALA B 1 533 ? -7.422 -39.75 -0.738 1 76 533 ALA B CA 1
ATOM 8389 C C . ALA B 1 533 ? -8.719 -39.469 -1.496 1 76 533 ALA B C 1
ATOM 8391 O O . ALA B 1 533 ? -9.812 -39.625 -0.945 1 76 533 ALA B O 1
ATOM 8392 N N . ILE B 1 534 ? -8.602 -39.094 -2.705 1 78.88 534 ILE B N 1
ATOM 8393 C CA . ILE B 1 534 ? -9.75 -38.781 -3.541 1 78.88 534 ILE B CA 1
ATOM 8394 C C . ILE B 1 534 ? -10.531 -40.062 -3.854 1 78.88 534 ILE B C 1
ATOM 8396 O O . ILE B 1 534 ? -11.766 -40.062 -3.85 1 78.88 534 ILE B O 1
ATOM 8400 N N . GLU B 1 535 ? -9.812 -41.156 -4.145 1 79.56 535 GLU B N 1
ATOM 8401 C CA . GLU B 1 535 ? -10.445 -42.406 -4.477 1 79.56 535 GLU B CA 1
ATOM 8402 C C . GLU B 1 535 ? -11.258 -42.969 -3.301 1 79.56 535 GLU B C 1
ATOM 8404 O O . GLU B 1 535 ? -12.305 -43.562 -3.494 1 79.56 535 GLU B O 1
ATOM 8409 N N . ARG B 1 536 ? -10.695 -42.719 -2.174 1 78.31 536 ARG B N 1
ATOM 8410 C CA . ARG B 1 536 ? -11.391 -43.156 -0.976 1 78.31 536 ARG B CA 1
ATOM 8411 C C . ARG B 1 536 ? -12.719 -42.438 -0.799 1 78.31 536 ARG B C 1
ATOM 8413 O O . ARG B 1 536 ? -13.625 -42.938 -0.135 1 78.31 536 ARG B O 1
ATOM 8420 N N . LEU B 1 537 ? -12.75 -41.344 -1.412 1 80.56 537 LEU B N 1
ATOM 8421 C CA . LEU B 1 537 ? -13.961 -40.531 -1.272 1 80.56 537 LEU B CA 1
ATOM 8422 C C . LEU B 1 537 ? -15.023 -40.969 -2.277 1 80.56 537 LEU B C 1
ATOM 8424 O O . LEU B 1 537 ? -16.188 -40.594 -2.15 1 80.56 537 LEU B O 1
ATOM 8428 N N . HIS B 1 538 ? -14.539 -41.719 -3.266 1 81.94 538 HIS B N 1
ATOM 8429 C CA . HIS B 1 538 ? -15.453 -42.219 -4.301 1 81.94 538 HIS B CA 1
ATOM 8430 C C . HIS B 1 538 ? -16.609 -43 -3.697 1 81.94 538 HIS B C 1
ATOM 8432 O O . HIS B 1 538 ? -16.391 -43.844 -2.838 1 81.94 538 HIS B O 1
ATOM 8438 N N . GLY B 1 539 ? -17.781 -42.688 -4.098 1 83.44 539 GLY B N 1
ATOM 8439 C CA . GLY B 1 539 ? -18.953 -43.375 -3.572 1 83.44 539 GLY B CA 1
ATOM 8440 C C . GLY B 1 539 ? -19.547 -42.688 -2.352 1 83.44 539 GLY B C 1
ATOM 8441 O O . GLY B 1 539 ? -20.719 -42.875 -2.035 1 83.44 539 GLY B O 1
ATOM 8442 N N . ASP B 1 540 ? -18.703 -42 -1.698 1 85.38 540 ASP B N 1
ATOM 8443 C CA . ASP B 1 540 ? -19.172 -41.312 -0.5 1 85.38 540 ASP B CA 1
ATOM 8444 C C . ASP B 1 540 ? -19.531 -39.844 -0.802 1 85.38 540 ASP B C 1
ATOM 8446 O O . ASP B 1 540 ? -20.438 -39.281 -0.193 1 85.38 540 ASP B O 1
ATOM 8450 N N . LEU B 1 541 ? -18.75 -39.281 -1.65 1 89.5 541 LEU B N 1
ATOM 8451 C CA . LEU B 1 541 ? -18.922 -37.906 -2.012 1 89.5 541 LEU B CA 1
ATOM 8452 C C . LEU B 1 541 ? -19.031 -37.719 -3.523 1 89.5 541 LEU B C 1
ATOM 8454 O O . LEU B 1 541 ? -18.562 -38.594 -4.281 1 89.5 541 LEU B O 1
ATOM 8458 N N . THR B 1 542 ? -19.797 -36.719 -3.918 1 93.81 542 THR B N 1
ATOM 8459 C CA . THR B 1 542 ? -19.781 -36.312 -5.32 1 93.81 542 THR B CA 1
ATOM 8460 C C . THR B 1 542 ? -18.516 -35.5 -5.641 1 93.81 542 THR B C 1
ATOM 8462 O O . THR B 1 542 ? -18.25 -34.5 -4.996 1 93.81 542 THR B O 1
ATOM 8465 N N . VAL B 1 543 ? -17.75 -35.969 -6.582 1 93 543 VAL B N 1
ATOM 8466 C CA . VAL B 1 543 ? -16.453 -35.344 -6.844 1 93 543 VAL B CA 1
ATOM 8467 C C . VAL B 1 543 ? -16.375 -34.906 -8.312 1 93 543 VAL B C 1
ATOM 8469 O O . VAL B 1 543 ? -16.781 -35.688 -9.203 1 93 543 VAL B O 1
ATOM 8472 N N . VAL B 1 544 ? -16.016 -33.719 -8.531 1 94.06 544 VAL B N 1
ATOM 8473 C CA . VAL B 1 544 ? -15.703 -33.219 -9.867 1 94.06 544 VAL B CA 1
ATOM 8474 C C . VAL B 1 544 ? -14.211 -32.875 -9.961 1 94.06 544 VAL B C 1
ATOM 8476 O O . VAL B 1 544 ? -13.695 -32.062 -9.18 1 94.06 544 VAL B O 1
ATOM 8479 N N . VAL B 1 545 ? -13.562 -33.531 -10.828 1 91.31 545 VAL B N 1
ATOM 8480 C CA . VAL B 1 545 ? -12.133 -33.344 -10.992 1 91.31 545 VAL B CA 1
ATOM 8481 C C . VAL B 1 545 ? -11.852 -32.656 -12.328 1 91.31 545 VAL B C 1
ATOM 8483 O O . VAL B 1 545 ? -12.234 -33.156 -13.383 1 91.31 545 VAL B O 1
ATOM 8486 N N . ILE B 1 546 ? -11.312 -31.484 -12.211 1 89 546 ILE B N 1
ATOM 8487 C CA . ILE B 1 546 ? -10.867 -30.781 -13.406 1 89 546 ILE B CA 1
ATOM 8488 C C . ILE B 1 546 ? -9.359 -30.953 -13.578 1 89 546 ILE B C 1
ATOM 8490 O O . ILE B 1 546 ? -8.586 -30.578 -12.695 1 89 546 ILE B O 1
ATOM 8494 N N . GLY B 1 547 ? -8.984 -31.578 -14.633 1 79.06 547 GLY B N 1
ATOM 8495 C CA . GLY B 1 547 ? -7.547 -31.75 -14.812 1 79.06 547 GLY B CA 1
ATOM 8496 C C . GLY B 1 547 ? -7.199 -32.688 -15.961 1 79.06 547 GLY B C 1
ATOM 8497 O O . GLY B 1 547 ? -8.062 -33.031 -16.766 1 79.06 547 GLY B O 1
ATOM 8498 N N . HIS B 1 548 ? -5.934 -33 -15.938 1 69.19 548 HIS B N 1
ATOM 8499 C CA . HIS B 1 548 ? -5.441 -33.75 -17.094 1 69.19 548 HIS B CA 1
ATOM 8500 C C . HIS B 1 548 ? -4.715 -35.031 -16.641 1 69.19 548 HIS B C 1
ATOM 8502 O O . HIS B 1 548 ? -4.191 -35.781 -17.469 1 69.19 548 HIS B O 1
ATOM 8508 N N . ARG B 1 549 ? -4.867 -35.312 -15.414 1 70.81 549 ARG B N 1
ATOM 8509 C CA . ARG B 1 549 ? -4.137 -36.469 -14.953 1 70.81 549 ARG B CA 1
ATOM 8510 C C . ARG B 1 549 ? -4.863 -37.781 -15.336 1 70.81 549 ARG B C 1
ATOM 8512 O O . ARG B 1 549 ? -6.012 -37.969 -14.938 1 70.81 549 ARG B O 1
ATOM 8519 N N . LEU B 1 550 ? -4.184 -38.625 -15.906 1 69.19 550 LEU B N 1
ATOM 8520 C CA . LEU B 1 550 ? -4.75 -39.812 -16.5 1 69.19 550 LEU B CA 1
ATOM 8521 C C . LEU B 1 550 ? -5.336 -40.75 -15.438 1 69.19 550 LEU B C 1
ATOM 8523 O O . LEU B 1 550 ? -6.422 -41.281 -15.625 1 69.19 550 LEU B O 1
ATOM 8527 N N . ALA B 1 551 ? -4.633 -40.875 -14.352 1 72.81 551 ALA B N 1
ATOM 8528 C CA . ALA B 1 551 ? -5.066 -41.812 -13.32 1 72.81 551 ALA B CA 1
ATOM 8529 C C . ALA B 1 551 ? -6.441 -41.406 -12.773 1 72.81 551 ALA B C 1
ATOM 8531 O O . ALA B 1 551 ? -7.238 -42.281 -12.43 1 72.81 551 ALA B O 1
ATOM 8532 N N . LEU B 1 552 ? -6.711 -40.219 -12.727 1 77.62 552 LEU B N 1
ATOM 8533 C CA . LEU B 1 552 ? -8 -39.719 -12.234 1 77.62 552 LEU B CA 1
ATOM 8534 C C . LEU B 1 552 ? -9.07 -39.844 -13.32 1 77.62 552 LEU B C 1
ATOM 8536 O O . LEU B 1 552 ? -10.227 -40.125 -13.023 1 77.62 552 LEU B O 1
ATOM 8540 N N . LEU B 1 553 ? -8.609 -39.656 -14.523 1 83.12 553 LEU B N 1
ATOM 8541 C CA . LEU B 1 553 ? -9.539 -39.75 -15.641 1 83.12 553 LEU B CA 1
ATOM 8542 C C . LEU B 1 553 ? -10.023 -41.188 -15.859 1 83.12 553 LEU B C 1
ATOM 8544 O O . LEU B 1 553 ? -11.203 -41.406 -16.125 1 83.12 553 LEU B O 1
ATOM 8548 N N . GLU B 1 554 ? -9.102 -42.062 -15.688 1 84.56 554 GLU B N 1
ATOM 8549 C CA . GLU B 1 554 ? -9.406 -43.469 -15.93 1 84.56 554 GLU B CA 1
ATOM 8550 C C . GLU B 1 554 ? -10.367 -44.031 -14.875 1 84.56 554 GLU B C 1
ATOM 8552 O O . GLU B 1 554 ? -11.164 -44.938 -15.164 1 84.56 554 GLU B O 1
ATOM 8557 N N . ARG B 1 555 ? -10.359 -43.469 -13.758 1 84.25 555 ARG B N 1
ATOM 8558 C CA . ARG B 1 555 ? -11.148 -44.031 -12.664 1 84.25 555 ARG B CA 1
ATOM 8559 C C . ARG B 1 555 ? -12.477 -43.281 -12.516 1 84.25 555 ARG B C 1
ATOM 8561 O O . ARG B 1 555 ? -13.359 -43.719 -11.773 1 84.25 555 ARG B O 1
ATOM 8568 N N . ALA B 1 556 ? -12.578 -42.25 -13.211 1 91.44 556 ALA B N 1
ATOM 8569 C CA . ALA B 1 556 ? -13.805 -41.469 -13.102 1 91.44 556 ALA B CA 1
ATOM 8570 C C . ALA B 1 556 ? -14.992 -42.219 -13.703 1 91.44 556 ALA B C 1
ATOM 8572 O O . ALA B 1 556 ? -14.836 -42.969 -14.656 1 91.44 556 ALA B O 1
ATOM 8573 N N . ASP B 1 557 ? -16.141 -41.969 -13.133 1 93.12 557 ASP B N 1
ATOM 8574 C CA . ASP B 1 557 ? -17.359 -42.594 -13.656 1 93.12 557 ASP B CA 1
ATOM 8575 C C . ASP B 1 557 ? -17.734 -42 -15.008 1 93.12 557 ASP B C 1
ATOM 8577 O O . ASP B 1 557 ? -18.328 -42.656 -15.844 1 93.12 557 ASP B O 1
ATOM 8581 N N . ARG B 1 558 ? -17.438 -40.781 -15.125 1 94.25 558 ARG B N 1
ATOM 8582 C CA . ARG B 1 558 ? -17.734 -40.031 -16.359 1 94.25 558 ARG B CA 1
ATOM 8583 C C . ARG B 1 558 ? -16.656 -39 -16.656 1 94.25 558 ARG B C 1
ATOM 8585 O O . ARG B 1 558 ? -16.141 -38.344 -15.734 1 94.25 558 ARG B O 1
ATOM 8592 N N . VAL B 1 559 ? -16.344 -38.906 -17.922 1 95.06 559 VAL B N 1
ATOM 8593 C CA . VAL B 1 559 ? -15.375 -37.938 -18.391 1 95.06 559 VAL B CA 1
ATOM 8594 C C . VAL B 1 559 ? -16.031 -37.031 -19.422 1 95.06 559 VAL B C 1
ATOM 8596 O O . VAL B 1 559 ? -16.719 -37.5 -20.328 1 95.06 559 VAL B O 1
ATOM 8599 N N . VAL B 1 560 ? -15.867 -35.75 -19.219 1 95.25 560 VAL B N 1
ATOM 8600 C CA . VAL B 1 560 ? -16.469 -34.75 -20.109 1 95.25 560 VAL B CA 1
ATOM 8601 C C . VAL B 1 560 ? -15.375 -33.938 -20.797 1 95.25 560 VAL B C 1
ATOM 8603 O O . VAL B 1 560 ? -14.492 -33.406 -20.125 1 95.25 560 VAL B O 1
ATOM 8606 N N . LEU B 1 561 ? -15.43 -33.906 -22.078 1 94.38 561 LEU B N 1
ATOM 8607 C CA . LEU B 1 561 ? -14.5 -33.094 -22.844 1 94.38 561 LEU B CA 1
ATOM 8608 C C . LEU B 1 561 ? -15.117 -31.734 -23.219 1 94.38 561 LEU B C 1
ATOM 8610 O O . LEU B 1 561 ? -16.125 -31.688 -23.938 1 94.38 561 LEU B O 1
ATOM 8614 N N . LEU B 1 562 ? -14.516 -30.703 -22.656 1 92.06 562 LEU B N 1
ATOM 8615 C CA . LEU B 1 562 ? -14.953 -29.344 -22.922 1 92.06 562 LEU B CA 1
ATOM 8616 C C . LEU B 1 562 ? -14.07 -28.688 -23.984 1 92.06 562 LEU B C 1
ATOM 8618 O O . LEU B 1 562 ? -12.844 -28.688 -23.859 1 92.06 562 LEU B O 1
ATOM 8622 N N . GLU B 1 563 ? -14.688 -28.125 -25 1 89.69 563 GLU B N 1
ATOM 8623 C CA . GLU B 1 563 ? -13.984 -27.406 -26.062 1 89.69 563 GLU B CA 1
ATOM 8624 C C . GLU B 1 563 ? -14.672 -26.094 -26.406 1 89.69 563 GLU B C 1
ATOM 8626 O O . GLU B 1 563 ? -15.828 -26.094 -26.828 1 89.69 563 GLU B O 1
ATOM 8631 N N . ARG B 1 564 ? -13.945 -25.031 -26.266 1 87.69 564 ARG B N 1
ATOM 8632 C CA . ARG B 1 564 ? -14.43 -23.688 -26.609 1 87.69 564 ARG B CA 1
ATOM 8633 C C . ARG B 1 564 ? -15.773 -23.422 -25.953 1 87.69 564 ARG B C 1
ATOM 8635 O O . ARG B 1 564 ? -16.719 -22.969 -26.609 1 87.69 564 ARG B O 1
ATOM 8642 N N . GLY B 1 565 ? -15.93 -23.922 -24.781 1 91.81 565 GLY B N 1
ATOM 8643 C CA . GLY B 1 565 ? -17.109 -23.609 -23.984 1 91.81 565 GLY B CA 1
ATOM 8644 C C . GLY B 1 565 ? -18.266 -24.547 -24.219 1 91.81 565 GLY B C 1
ATOM 8645 O O . GLY B 1 565 ? -19.359 -24.359 -23.688 1 91.81 565 GLY B O 1
ATOM 8646 N N . ARG B 1 566 ? -18.047 -25.578 -25.047 1 94.94 566 ARG B N 1
ATOM 8647 C CA . ARG B 1 566 ? -19.094 -26.547 -25.344 1 94.94 566 ARG B CA 1
ATOM 8648 C C . ARG B 1 566 ? -18.641 -27.969 -25.016 1 94.94 566 ARG B C 1
ATOM 8650 O O . ARG B 1 566 ? -17.438 -28.25 -25.031 1 94.94 566 ARG B O 1
ATOM 8657 N N . ILE B 1 567 ? -19.609 -28.781 -24.75 1 95.25 567 ILE B N 1
ATOM 8658 C CA . ILE B 1 567 ? -19.312 -30.188 -24.516 1 95.25 567 ILE B CA 1
ATOM 8659 C C . ILE B 1 567 ? -19.156 -30.906 -25.859 1 95.25 567 ILE B C 1
ATOM 8661 O O . ILE B 1 567 ? -20.094 -30.969 -26.656 1 95.25 567 ILE B O 1
ATOM 8665 N N . ARG B 1 568 ? -18.062 -31.422 -26.062 1 93.81 568 ARG B N 1
ATOM 8666 C CA . ARG B 1 568 ? -17.781 -32.125 -27.312 1 93.81 568 ARG B CA 1
ATOM 8667 C C . ARG B 1 568 ? -18.094 -33.594 -27.203 1 93.81 568 ARG B C 1
ATOM 8669 O O . ARG B 1 568 ? -18.438 -34.25 -28.203 1 93.81 568 ARG B O 1
ATOM 8676 N N . MET B 1 569 ? -17.688 -34.125 -26.078 1 93.19 569 MET B N 1
ATOM 8677 C CA . MET B 1 569 ? -17.859 -35.562 -25.844 1 93.19 569 MET B CA 1
ATOM 8678 C C . MET B 1 569 ? -18.016 -35.844 -24.359 1 93.19 569 MET B C 1
ATOM 8680 O O . MET B 1 569 ? -17.5 -35.094 -23.516 1 93.19 569 MET B O 1
ATOM 8684 N N . GLN B 1 570 ? -18.812 -36.844 -24.031 1 93.62 570 GLN B N 1
ATOM 8685 C CA . GLN B 1 570 ? -18.938 -37.312 -22.656 1 93.62 570 GLN B CA 1
ATOM 8686 C C . GLN B 1 570 ? -19.078 -38.844 -22.594 1 93.62 570 GLN B C 1
ATOM 8688 O O . GLN B 1 570 ? -19.641 -39.438 -23.516 1 93.62 570 GLN B O 1
ATOM 8693 N N . GLY B 1 571 ? -18.562 -39.438 -21.688 1 93.12 571 GLY B N 1
ATOM 8694 C CA . GLY B 1 571 ? -18.594 -40.875 -21.484 1 93.12 571 GLY B CA 1
ATOM 8695 C C . GLY B 1 571 ? -17.5 -41.375 -20.547 1 93.12 571 GLY B C 1
ATOM 8696 O O . GLY B 1 571 ? -17.094 -40.656 -19.641 1 93.12 571 GLY B O 1
ATOM 8697 N N . ARG B 1 572 ? -17.219 -42.625 -20.609 1 92.62 572 ARG B N 1
ATOM 8698 C CA . ARG B 1 572 ? -16.062 -43.156 -19.875 1 92.62 572 ARG B CA 1
ATOM 8699 C C . ARG B 1 572 ? -14.758 -42.781 -20.547 1 92.62 572 ARG B C 1
ATOM 8701 O O . ARG B 1 572 ? -14.75 -42.312 -21.703 1 92.62 572 ARG B O 1
ATOM 8708 N N . TRP B 1 573 ? -13.789 -42.938 -19.844 1 90.81 573 TRP B N 1
ATOM 8709 C CA . TRP B 1 573 ? -12.492 -42.5 -20.344 1 90.81 573 TRP B CA 1
ATOM 8710 C C . TRP B 1 573 ? -12.18 -43.125 -21.688 1 90.81 573 TRP B C 1
ATOM 8712 O O . TRP B 1 573 ? -11.719 -42.438 -22.609 1 90.81 573 TRP B O 1
ATOM 8722 N N . ASP B 1 574 ? -12.5 -44.312 -21.844 1 88.56 574 ASP B N 1
ATOM 8723 C CA . ASP B 1 574 ? -12.18 -45.031 -23.062 1 88.56 574 ASP B CA 1
ATOM 8724 C C . ASP B 1 574 ? -12.898 -44.438 -24.266 1 88.56 574 ASP B C 1
ATOM 8726 O O . ASP B 1 574 ? -12.391 -44.469 -25.391 1 88.56 574 ASP B O 1
ATOM 8730 N N . ASP B 1 575 ? -14.055 -43.844 -24.031 1 90 575 ASP B N 1
ATOM 8731 C CA . ASP B 1 575 ? -14.836 -43.188 -25.078 1 90 575 ASP B CA 1
ATOM 8732 C C . ASP B 1 575 ? -14.266 -41.844 -25.438 1 90 575 ASP B C 1
ATOM 8734 O O . ASP B 1 575 ? -14.336 -41.406 -26.594 1 90 575 ASP B O 1
ATOM 8738 N N . VAL B 1 576 ? -13.734 -41.188 -24.422 1 90.25 576 VAL B N 1
ATOM 8739 C CA . VAL B 1 576 ? -13.359 -39.812 -24.578 1 90.25 576 VAL B CA 1
ATOM 8740 C C . VAL B 1 576 ? -11.891 -39.688 -25 1 90.25 576 VAL B C 1
ATOM 8742 O O . VAL B 1 576 ? -11.508 -38.781 -25.719 1 90.25 576 VAL B O 1
ATOM 8745 N N . ALA B 1 577 ? -11.102 -40.656 -24.625 1 86.81 577 ALA B N 1
ATOM 8746 C CA . ALA B 1 577 ? -9.648 -40.656 -24.797 1 86.81 577 ALA B CA 1
ATOM 8747 C C . ALA B 1 577 ? -9.273 -40.438 -26.25 1 86.81 577 ALA B C 1
ATOM 8749 O O . ALA B 1 577 ? -8.398 -39.594 -26.562 1 86.81 577 ALA B O 1
ATOM 8750 N N . PRO B 1 578 ? -10.016 -41.125 -27.172 1 80.12 578 PRO B N 1
ATOM 8751 C CA . PRO B 1 578 ? -9.633 -40.938 -28.578 1 80.12 578 PRO B CA 1
ATOM 8752 C C . PRO B 1 578 ? -9.852 -39.5 -29.062 1 80.12 578 PRO B C 1
ATOM 8754 O O . PRO B 1 578 ? -9.133 -39.031 -29.938 1 80.12 578 PRO B O 1
ATOM 8757 N N . HIS B 1 579 ? -10.797 -38.906 -28.531 1 77.81 579 HIS B N 1
ATOM 8758 C CA . HIS B 1 579 ? -11.094 -37.562 -28.938 1 77.81 579 HIS B CA 1
ATOM 8759 C C . HIS B 1 579 ? -10.164 -36.562 -28.266 1 77.81 579 HIS B C 1
ATOM 8761 O O . HIS B 1 579 ? -9.914 -35.469 -28.797 1 77.81 579 HIS B O 1
ATOM 8767 N N . TRP B 1 580 ? -9.82 -36.906 -27.109 1 72.88 580 TRP B N 1
ATOM 8768 C CA . TRP B 1 580 ? -8.906 -36.062 -26.359 1 72.88 580 TRP B CA 1
ATOM 8769 C C . TRP B 1 580 ? -7.465 -36.281 -26.812 1 72.88 580 TRP B C 1
ATOM 8771 O O . TRP B 1 580 ? -6.738 -35.312 -27.047 1 72.88 580 TRP B O 1
ATOM 8781 N N . MET B 1 581 ? -7.219 -37.688 -26.875 1 59 581 MET B N 1
ATOM 8782 C CA . MET B 1 581 ? -5.859 -38.031 -27.266 1 59 581 MET B CA 1
ATOM 8783 C C . MET B 1 581 ? -5.676 -37.906 -28.766 1 59 581 MET B C 1
ATOM 8785 O O . MET B 1 581 ? -4.586 -37.562 -29.234 1 59 581 MET B O 1
ATOM 8789 N N . GLY B 1 582 ? -6.875 -38.375 -29.562 1 48.09 582 GLY B N 1
ATOM 8790 C CA . GLY B 1 582 ? -6.848 -38.344 -31.016 1 48.09 582 GLY B CA 1
ATOM 8791 C C . GLY B 1 582 ? -6.891 -36.938 -31.578 1 48.09 582 GLY B C 1
ATOM 8792 O O . GLY B 1 582 ? -6.59 -36.719 -32.75 1 48.09 582 GLY B O 1
ATOM 8793 N N . ALA B 1 583 ? -7.762 -36.188 -31.094 1 41.69 583 ALA B N 1
ATOM 8794 C CA . ALA B 1 583 ? -7.641 -34.781 -31.5 1 41.69 583 ALA B CA 1
ATOM 8795 C C . ALA B 1 583 ? -6.238 -34.25 -31.219 1 41.69 583 ALA B C 1
ATOM 8797 O O . ALA B 1 583 ? -5.941 -33.094 -31.5 1 41.69 583 ALA B O 1
ATOM 8798 N N . ARG B 1 584 ? -5.547 -35.125 -30.531 1 39.44 584 ARG B N 1
ATOM 8799 C CA . ARG B 1 584 ? -4.105 -35 -30.344 1 39.44 584 ARG B CA 1
ATOM 8800 C C . ARG B 1 584 ? -3.348 -35.656 -31.484 1 39.44 584 ARG B C 1
ATOM 8802 O O . ARG B 1 584 ? -3.785 -36.688 -32.031 1 39.44 584 ARG B O 1
#

Foldseek 3Di:
DDDLVVLLVVLLVLFDPVLVVLLVVLLLVLLVLLLVLLLLVLLLVCLVVVHDLVPADPSSCVVLVVLVVVVNPSNDNVSSVVVSVVSVVVSVVSVVVNLVSLLVRLVSSLVSLLVLLVVLLVQFFPLVNVPDDPLLSVCLSPVLSVLLSVLSSLVSLLVSLVSNLVSLLVSLCSLPVVLSVLLVVLLVVLVVVLVVCLVVLLVLLVQLSVLVSLLSVLVVVCVVCVVVCVVVVVVVVSVVSNVVSVVSNVVSVVVLVVSLVVSLVSLVVSLVVSLVVSLVCCVPPVVPDPSSNVSSSVSSVVSSVSSSSSVSSSSSSSSSSVSSVVSVVSSVVSNVRGFDDADPPDDQDFADFKKWWAQFWADRPPDPAILAGGATDIFTFLFEEEEEEDVSLNVVVVVCQSLLSDATPDTAIDGPRHGADRNNSVSNNLQEFEQAPLQFAAQFFLLVRLCVNPVPDDPVLLVVLLVLLVLCCLCVDPVRRRDGLGGRSVNDDLLNSLSSSSSSRVSSVHQEYEYHCSPVPPDPVSSVSNVVSVVVSRSVHRYYYYDDDPVSLQPGQKYFYGGSNYTDDMGHCVRCVCVVVVVD/DDDLVVLLVVLLVLFDPVLVVLLVVLLLVLLVLLLVLLLLVLLLVCLVVVHDLVPADPSSCVVLVVLVVVVNPSNDNVSSVVVSVVSVVVSVVSVVVNLVSLLVRLVSSLVSLLVLLVVLLVQFFPLVNVVDDPLLSVCLSPVLSVLLSVLSSLVSLLVSLVSNLVSLLVSLCSLPVVLSVLLVVLLVVLVVVVVVCLVVLLVLLVQLSVLVSLLSVLVVVCVVCVVVCVVVVVVVVSVVSNVVSVVSNVVSVVVLVVSLVVSLVVLVVSLVVSLVVSLVCCVPPVNPDPSSNVSSSVSSVVSSVSSSSSVSSSSSSSSSSVSSVVSVVSSVVSNVRGFDDADPPDDQFFADFKKWWAQFWADRPPDPAILAGGATDIFTFLFEEEEEEDVSLNPVVVVCQSLLSDATPDTAIDGPRHGADRNNSVSNNLQEFEQAPLQFAAQFFLLVRLCVNPVPDDPVLLVVLLVLLVLCCLCVDPVRRRDGLGGRSVNDDLLNSLSSSSSSRVSSVHQEYEYHCSPVPPDPVSSVSNVVSVVVCRSVHRYYYYDDDVVSLQPGQKYFYGGSNYTDDMGHCVRCVCVVVVVD

Radius of gyration: 37.11 Å; Cα contacts (8 Å, |Δi|>4): 1850; chains: 2; bounding box: 70×111×81 Å

pLDDT: mean 83.75, std 11.58, range [39.44, 97.5]